Protein AF-0000000073252922 (afdb_homodimer)

Foldseek 3Di:
DPDAQALVNLVLQFQEWEAFDPVRHTFWGFADQAPDQPAFLLNVLVLCVLWWDFDDDDDQSQQKKKAWDDFDPVCLVPDFRIQTDPSRSGGDHHDDDPDQSDHGHTYIYIKGFADDDDDRNDDPVVRVVVVRIGTTHDIDTDDDPLADDLPDDLADVVFKDQPLAPPPPPPDPDDDDDDDPDDDDPVVPPVLSVVRRPPIATPVDDADSVRSSVLQVVLQVLQLVFDAAAQQPRHFQDPDVPPRTHPQKDKAFLQHRSSLLSQDDPVCPPPDPVPSPPDPVSSNVSNSVRSHNLRIYIHGNVVRVCLSSLQWAAQLPQQAIDGGGSDPVRSVRGRPHTNDGPSHDSSSRVSSNSNSSNCNTRSVNDDPPPPDPPPDDPPPPPDDDPDDDPPPPDDDPDPPDPDDDDDDDDDDDDDDDDYDDDDDDDDDDPPDPPDDDDDD/DPDAQALVNLVLQFQEWEAFDPVRHTFWGFADQAPDQPAFLLNVLVLCVLWWDFDDDDDQSQQKKKAWDDFDPVCLPPDFRIQTDPSRSGGDHHDDDPDQSDHGHTYIYIKGFADDDDDRNDDPVVRVVVVRIDTTHDIDTDDDPLADDLPDDLADVVWKDQVLAPPPPPPDPDDDDDDDPDDDDPVVPPVLSVVRRPPIDTPPDDADSVRSSVLQVVLQVLQLVFDAAAQQPRHFQDPDVPPRTHPQKDKAFLQHLSSLLSQDDPVCPPPDPPPSPVDPVSSNVSNSVRSHNLRIYIHGNVVRVCLSSLQWAAQLPQQAIDGGGSDPVRSVRGRPHTNDGPSHDSSSRVSSNSNSSNCNTRSVNDDPPPPDPPPDDPPPPPDDDPDDDPPPPDDPPPDDDDDDDDDDDDDDDDDDDDDDDDDDDDDDDDDDDDDDDDDD

Secondary structure (DSSP, 8-state):
---PPPHHHHHHT-SEEEEETTTTEEEEEE---TT--S-BHHHHHHHHHHHEE--SSS-GGGSEEEEEEE--GGGTTTS-SEE-GGGGGSBPP-PPPSBTTB---EEEEEEEE---SS-TTS-HHHHHHTTSEEEPPPPEE---TT---TTS-S--TTTEE-TTS----------------------SHHHHHTTTTT--EETT----HHHHHHHHHHHHHHHHHH-SS-TTT---B-SSSSSSB-TTEEEEESS-GGGGGG---STTTT--GGG----HHHHHHHHHHHTSGGGEEEEEHHHHHHHHTTSEEE-TTT-BEEE-S--HHHHTTTTSBP---TTS-HHHHHHHHHHHHHHHHTTTS--------------------SSS----------------------------------------------------/---PPPHHHHHHT-SEEEEETTTTEEEEEE---TT--S-BHHHHHHHHHHHEE--SSS-GGGSEEEEEEE--GGGTTTS-SEE-GGGGGSBPP-PPPSBTTB---EEEEEEEE---SS-TTS-HHHHHHTTSEEEPPPPEE---TT---TTS-S--TTTEE-TTS---------------------TTHHHHTTTTTT--EETT----HHHHHHHHHHHHHHHHHH-SS-TTT---B-SSSSSSB-TTEEEEESS-GGGGGG---STTTT--GGG----HHHHHHHHHHHTSGGGEEEEEHHHHHHHHTTSEEE-TTT-BEEE-S--HHHHTTTTSBP---TTS-HHHHHHHHHHHHHHHHTTTS--------------------SSS----------------------------------------------------

Radius of gyration: 38.62 Å; Cα contacts (8 Å, |Δi|>4): 1312; chains: 2; bounding box: 95×111×150 Å

Structure (mmCIF, N/CA/C/O backbone):
data_AF-0000000073252922-model_v1
#
loop_
_entity.id
_entity.type
_entity.pdbx_description
1 polymer 'Chromosome 4, complete genome'
#
loop_
_atom_site.group_PDB
_atom_site.id
_atom_site.type_symbol
_atom_site.label_atom_id
_atom_site.label_alt_id
_atom_site.label_comp_id
_atom_site.label_asym_id
_atom_site.label_entity_id
_atom_site.label_seq_id
_atom_site.pdbx_PDB_ins_code
_atom_site.Cartn_x
_atom_site.Cartn_y
_atom_site.Cartn_z
_atom_site.occupancy
_atom_site.B_iso_or_equiv
_atom_site.auth_seq_id
_atom_site.auth_comp_id
_atom_site.auth_asym_id
_atom_site.auth_atom_id
_atom_site.pdbx_PDB_model_num
ATOM 1 N N . MET A 1 1 ? 12.141 -5.711 7.281 1 40 1 MET A N 1
ATOM 2 C CA . MET A 1 1 ? 12.273 -6.855 6.387 1 40 1 MET A CA 1
ATOM 3 C C . MET A 1 1 ? 10.906 -7.34 5.918 1 40 1 MET A C 1
ATOM 5 O O . MET A 1 1 ? 9.984 -7.48 6.723 1 40 1 MET A O 1
ATOM 9 N N . THR A 1 2 ? 10.617 -7.035 4.785 1 51.59 2 THR A N 1
ATOM 10 C CA . THR A 1 2 ? 9.352 -7.531 4.266 1 51.59 2 THR A CA 1
ATOM 11 C C . THR A 1 2 ? 9.234 -9.039 4.469 1 51.59 2 THR A C 1
ATOM 13 O O . THR A 1 2 ? 10.188 -9.781 4.238 1 51.59 2 THR A O 1
ATOM 16 N N . THR A 1 3 ? 8.336 -9.453 5.34 1 61.41 3 THR A N 1
ATOM 17 C CA . THR A 1 3 ? 8.086 -10.859 5.652 1 61.41 3 THR A CA 1
ATOM 18 C C . THR A 1 3 ? 7.934 -11.68 4.375 1 61.41 3 THR A C 1
ATOM 20 O O . THR A 1 3 ? 7.035 -11.422 3.572 1 61.41 3 THR A O 1
ATOM 23 N N . SER A 1 4 ? 8.93 -12.461 4.062 1 81.88 4 SER A N 1
ATOM 24 C CA . SER A 1 4 ? 8.875 -13.375 2.932 1 81.88 4 SER A CA 1
ATOM 25 C C . SER A 1 4 ? 7.844 -14.477 3.164 1 81.88 4 SER A C 1
ATOM 27 O O . SER A 1 4 ? 7.668 -14.938 4.293 1 81.88 4 SER A O 1
ATOM 29 N N . VAL A 1 5 ? 6.992 -14.719 2.303 1 93.19 5 VAL A N 1
ATOM 30 C CA . VAL A 1 5 ? 5.969 -15.758 2.373 1 93.19 5 VAL A CA 1
ATOM 31 C C . VAL A 1 5 ? 6.578 -17.109 1.997 1 93.19 5 VAL A C 1
ATOM 33 O O . VAL A 1 5 ? 7.121 -17.266 0.902 1 93.19 5 VAL A O 1
ATOM 36 N N . THR A 1 6 ? 6.492 -18.094 2.895 1 93.38 6 THR A N 1
ATOM 37 C CA . THR A 1 6 ? 7.062 -19.422 2.717 1 93.38 6 THR A CA 1
ATOM 38 C C . THR A 1 6 ? 5.992 -20.406 2.273 1 93.38 6 THR A C 1
ATOM 40 O O . THR A 1 6 ? 4.797 -20.141 2.389 1 93.38 6 THR A O 1
ATOM 43 N N . PRO A 1 7 ? 6.477 -21.562 1.741 1 94.44 7 PRO A N 1
ATOM 44 C CA . PRO A 1 7 ? 5.512 -22.578 1.311 1 94.44 7 PRO A CA 1
ATOM 45 C C . PRO A 1 7 ? 4.578 -23.016 2.436 1 94.44 7 PRO A C 1
ATOM 47 O O . PRO A 1 7 ? 3.363 -23.109 2.234 1 94.44 7 PRO A O 1
ATOM 50 N N . PRO A 1 8 ? 5.055 -23.203 3.697 1 95.88 8 PRO A N 1
ATOM 51 C CA . PRO A 1 8 ? 4.125 -23.578 4.762 1 95.88 8 PRO A CA 1
ATOM 52 C C . PRO A 1 8 ? 3.057 -22.516 5.012 1 95.88 8 PRO A C 1
ATOM 54 O O . PRO A 1 8 ? 1.918 -22.844 5.352 1 95.88 8 PRO A O 1
ATOM 57 N N . MET A 1 9 ? 3.41 -21.297 4.859 1 96.56 9 MET A N 1
ATOM 58 C CA . MET A 1 9 ? 2.434 -20.219 5.02 1 96.56 9 MET A CA 1
ATOM 59 C C . MET A 1 9 ? 1.334 -20.328 3.967 1 96.56 9 MET A C 1
ATOM 61 O O . MET A 1 9 ? 0.162 -20.078 4.262 1 96.56 9 MET A O 1
ATOM 65 N N . ARG A 1 10 ? 1.769 -20.703 2.73 1 97.25 10 ARG A N 1
ATOM 66 C CA . ARG A 1 10 ? 0.797 -20.891 1.657 1 97.25 10 ARG A CA 1
ATOM 67 C C . ARG A 1 10 ? -0.13 -22.062 1.952 1 97.25 10 ARG A C 1
ATOM 69 O O . ARG A 1 10 ? -1.348 -21.953 1.795 1 97.25 10 ARG A O 1
ATOM 76 N N . VAL A 1 11 ? 0.475 -23.125 2.42 1 97.62 11 VAL A N 1
ATOM 77 C CA . VAL A 1 11 ? -0.295 -24.312 2.744 1 97.62 11 VAL A CA 1
ATOM 78 C C . VAL A 1 11 ? -1.295 -24 3.855 1 97.62 11 VAL A C 1
ATOM 80 O O . VAL A 1 11 ? -2.453 -24.422 3.793 1 97.62 11 VAL A O 1
ATOM 83 N N . HIS A 1 12 ? -0.872 -23.234 4.797 1 97 12 HIS A N 1
ATOM 84 C CA . HIS A 1 12 ? -1.729 -22.875 5.922 1 97 12 HIS A CA 1
ATOM 85 C C . HIS A 1 12 ? -2.939 -22.078 5.457 1 97 12 HIS A C 1
ATOM 87 O O . HIS A 1 12 ? -3.98 -22.078 6.117 1 97 12 HIS A O 1
ATOM 93 N N . GLY A 1 13 ? -2.836 -21.438 4.348 1 97.25 13 GLY A N 1
ATOM 94 C CA . GLY A 1 13 ? -3.904 -20.594 3.844 1 97.25 13 GLY A CA 1
ATOM 95 C C . GLY A 1 13 ? -4.945 -21.359 3.045 1 97.25 13 GLY A C 1
ATOM 96 O O . GLY A 1 13 ? -6.008 -20.828 2.729 1 97.25 13 GLY A O 1
ATOM 97 N N . TRP A 1 14 ? -4.703 -22.656 2.742 1 97.75 14 TRP A N 1
ATOM 98 C CA . TRP A 1 14 ? -5.637 -23.453 1.941 1 97.75 14 TRP A CA 1
ATOM 99 C C . TRP A 1 14 ? -6.934 -23.703 2.705 1 97.75 14 TRP A C 1
ATOM 101 O O . TRP A 1 14 ? -6.91 -23.969 3.908 1 97.75 14 TRP A O 1
ATOM 111 N N . ASN A 1 15 ? -8.031 -23.562 2.021 1 97.81 15 ASN A N 1
ATOM 112 C CA . ASN A 1 15 ? -9.297 -24.016 2.6 1 97.81 15 ASN A CA 1
ATOM 113 C C . ASN A 1 15 ? -9.891 -25.172 1.815 1 97.81 15 ASN A C 1
ATOM 115 O O . ASN A 1 15 ? -11 -25.625 2.109 1 97.81 15 ASN A O 1
ATOM 119 N N . VAL A 1 16 ? -9.148 -25.641 0.78 1 98.31 16 VAL A N 1
ATOM 120 C CA . VAL A 1 16 ? -9.43 -26.875 0.054 1 98.31 16 VAL A CA 1
ATOM 121 C C . VAL A 1 16 ? -8.172 -27.734 -0.013 1 98.31 16 VAL A C 1
ATOM 123 O O . VAL A 1 16 ? -7.129 -27.281 -0.5 1 98.31 16 VAL A O 1
ATOM 126 N N . HIS A 1 17 ? -8.258 -28.906 0.471 1 98.5 17 HIS A N 1
ATOM 127 C CA . HIS A 1 17 ? -7.148 -29.859 0.433 1 98.5 17 HIS A CA 1
ATOM 128 C C . HIS A 1 17 ? -7.406 -30.969 -0.578 1 98.5 17 HIS A C 1
ATOM 130 O O . HIS A 1 17 ? -8.547 -31.406 -0.754 1 98.5 17 HIS A O 1
ATOM 136 N N . LEU A 1 18 ? -6.402 -31.453 -1.177 1 98.62 18 LEU A N 1
ATOM 137 C CA . LEU A 1 18 ? -6.469 -32.562 -2.141 1 98.62 18 LEU A CA 1
ATOM 138 C C . LEU A 1 18 ? -5.57 -33.719 -1.713 1 98.62 18 LEU A C 1
ATOM 140 O O . LEU A 1 18 ? -4.387 -33.5 -1.429 1 98.62 18 LEU A O 1
ATOM 144 N N . VAL A 1 19 ? -6.121 -34.844 -1.678 1 98.19 19 VAL A N 1
ATOM 145 C CA . VAL A 1 19 ? -5.371 -36.031 -1.302 1 98.19 19 VAL A CA 1
ATOM 146 C C . VAL A 1 19 ? -5.48 -37.094 -2.406 1 98.19 19 VAL A C 1
ATOM 148 O O . VAL A 1 19 ? -6.352 -37 -3.275 1 98.19 19 VAL A O 1
ATOM 151 N N . ALA A 1 20 ? -4.551 -38.062 -2.41 1 96.81 20 ALA A N 1
ATOM 152 C CA . ALA A 1 20 ? -4.527 -39.094 -3.438 1 96.81 20 ALA A CA 1
ATOM 153 C C . ALA A 1 20 ? -4.027 -40.406 -2.867 1 96.81 20 ALA A C 1
ATOM 155 O O . ALA A 1 20 ? -3.338 -40.438 -1.844 1 96.81 20 ALA A O 1
ATOM 156 N N . GLY A 1 21 ? -4.418 -41.469 -3.525 1 93.94 21 GLY A N 1
ATOM 157 C CA . GLY A 1 21 ? -3.926 -42.781 -3.17 1 93.94 21 GLY A CA 1
ATOM 158 C C . GLY A 1 21 ? -4.707 -43.438 -2.039 1 93.94 21 GLY A C 1
ATOM 159 O O . GLY A 1 21 ? -5.66 -42.844 -1.523 1 93.94 21 GLY A O 1
ATOM 160 N N . ASP A 1 22 ? -4.273 -44.625 -1.698 1 90.81 22 ASP A N 1
ATOM 161 C CA . ASP A 1 22 ? -4.953 -45.406 -0.664 1 90.81 22 ASP A CA 1
ATOM 162 C C . ASP A 1 22 ? -4.648 -44.844 0.726 1 90.81 22 ASP A C 1
ATOM 164 O O . ASP A 1 22 ? -5.418 -45.062 1.665 1 90.81 22 ASP A O 1
ATOM 168 N N . ASP A 1 23 ? -3.631 -44.031 0.832 1 93.12 23 ASP A N 1
ATOM 169 C CA . ASP A 1 23 ? -3.223 -43.5 2.125 1 93.12 23 ASP A CA 1
ATOM 170 C C . ASP A 1 23 ? -3.6 -42.031 2.25 1 93.12 23 ASP A C 1
ATOM 172 O O . ASP A 1 23 ? -3.139 -41.344 3.164 1 93.12 23 ASP A O 1
ATOM 176 N N . ASP A 1 24 ? -4.344 -41.531 1.344 1 93.81 24 ASP A N 1
ATOM 177 C CA . ASP A 1 24 ? -4.773 -40.156 1.355 1 93.81 24 ASP A CA 1
ATOM 178 C C . ASP A 1 24 ? -3.572 -39.219 1.46 1 93.81 24 ASP A C 1
ATOM 180 O O . ASP A 1 24 ? -3.545 -38.312 2.318 1 93.81 24 ASP A O 1
ATOM 184 N N . PHE A 1 25 ? -2.664 -39.406 0.582 1 96.44 25 PHE A N 1
ATOM 185 C CA . PHE A 1 25 ? -1.467 -38.562 0.5 1 96.44 25 PHE A CA 1
ATOM 186 C C . PHE A 1 25 ? -1.831 -37.125 0.18 1 96.44 25 PHE A C 1
ATOM 188 O O . PHE A 1 25 ? -2.344 -36.844 -0.903 1 96.44 25 PHE A O 1
ATOM 195 N N . HIS A 1 26 ? -1.639 -36.219 1.181 1 97.69 26 HIS A N 1
ATOM 196 C CA . HIS A 1 26 ? -1.925 -34.812 0.992 1 97.69 26 HIS A CA 1
ATOM 197 C C . HIS A 1 26 ? -0.862 -34.156 0.124 1 97.69 26 HIS A C 1
ATOM 199 O O . HIS A 1 26 ? 0.241 -33.875 0.596 1 97.69 26 HIS A O 1
ATOM 205 N N . PHE A 1 27 ? -1.241 -33.781 -1.146 1 97.06 27 PHE A N 1
ATOM 206 C CA . PHE A 1 27 ? -0.185 -33.375 -2.061 1 97.06 27 PHE A CA 1
ATOM 207 C C . PHE A 1 27 ? -0.427 -31.953 -2.559 1 97.06 27 PHE A C 1
ATOM 209 O O . PHE A 1 27 ? 0.489 -31.312 -3.062 1 97.06 27 PHE A O 1
ATOM 216 N N . ALA A 1 28 ? -1.673 -31.469 -2.422 1 98.25 28 ALA A N 1
ATOM 217 C CA . ALA A 1 28 ? -2.008 -30.172 -3.008 1 98.25 28 ALA A CA 1
ATOM 218 C C . ALA A 1 28 ? -3.189 -29.531 -2.285 1 98.25 28 ALA A C 1
ATOM 220 O O . ALA A 1 28 ? -3.836 -30.172 -1.452 1 98.25 28 ALA A O 1
ATOM 221 N N . GLY A 1 29 ? -3.445 -28.297 -2.662 1 98.44 29 GLY A N 1
ATOM 222 C CA . GLY A 1 29 ? -4.574 -27.531 -2.158 1 98.44 29 GLY A CA 1
ATOM 223 C C . GLY A 1 29 ? -4.68 -26.141 -2.777 1 98.44 29 GLY A C 1
ATOM 224 O O . GLY A 1 29 ? -3.906 -25.797 -3.672 1 98.44 29 GLY A O 1
ATOM 225 N N . LEU A 1 30 ? -5.73 -25.469 -2.336 1 98.5 30 LEU A N 1
ATOM 226 C CA . LEU A 1 30 ? -5.902 -24.094 -2.822 1 98.5 30 LEU A CA 1
ATOM 227 C C . LEU A 1 30 ? -6.801 -23.297 -1.885 1 98.5 30 LEU A C 1
ATOM 229 O O . LEU A 1 30 ? -7.398 -23.859 -0.96 1 98.5 30 LEU A O 1
ATOM 233 N N . TYR A 1 31 ? -6.727 -22.031 -2.094 1 98.25 31 TYR A N 1
ATOM 234 C CA . TYR A 1 31 ? -7.605 -21.109 -1.385 1 98.25 31 TYR A CA 1
ATOM 235 C C . TYR A 1 31 ? -8.641 -20.516 -2.326 1 98.25 31 TYR A C 1
ATOM 237 O O . TYR A 1 31 ? -8.305 -20.016 -3.398 1 98.25 31 TYR A O 1
ATOM 245 N N . GLN A 1 32 ? -9.812 -20.656 -1.919 1 97.19 32 GLN A N 1
ATOM 246 C CA . GLN A 1 32 ? -10.906 -19.938 -2.584 1 97.19 32 GLN A CA 1
ATOM 247 C C . GLN A 1 32 ? -11.617 -19 -1.619 1 97.19 32 GLN A C 1
ATOM 249 O O . GLN A 1 32 ? -12.039 -19.406 -0.536 1 97.19 32 GLN A O 1
ATOM 254 N N . VAL A 1 33 ? -11.703 -17.75 -2.035 1 97.44 33 VAL A N 1
ATOM 255 C CA . VAL A 1 33 ? -12.359 -16.734 -1.209 1 97.44 33 VAL A CA 1
ATOM 256 C C . VAL A 1 33 ? -13.805 -17.156 -0.938 1 97.44 33 VAL A C 1
ATOM 258 O O . VAL A 1 33 ? -14.516 -17.578 -1.853 1 97.44 33 VAL A O 1
ATOM 261 N N . PRO A 1 34 ? -14.289 -17.047 0.281 1 96.38 34 PRO A N 1
ATOM 262 C CA . PRO A 1 34 ? -15.656 -17.453 0.616 1 96.38 34 PRO A CA 1
ATOM 263 C C . PRO A 1 34 ? -16.703 -16.734 -0.24 1 96.38 34 PRO A C 1
ATOM 265 O O . PRO A 1 34 ? -16.641 -15.516 -0.408 1 96.38 34 PRO A O 1
ATOM 268 N N . GLY A 1 35 ? -17.578 -17.531 -0.754 1 93.69 35 GLY A N 1
ATOM 269 C CA . GLY A 1 35 ? -18.672 -17 -1.546 1 93.69 35 GLY A CA 1
ATOM 270 C C . GLY A 1 35 ? -18.312 -16.766 -2.998 1 93.69 35 GLY A C 1
ATOM 271 O O . GLY A 1 35 ? -19.156 -16.391 -3.811 1 93.69 35 GLY A O 1
ATOM 272 N N . SER A 1 36 ? -17.062 -17.016 -3.359 1 96.31 36 SER A N 1
ATOM 273 C CA . SER A 1 36 ? -16.609 -16.797 -4.73 1 96.31 36 SER A CA 1
ATOM 274 C C . SER A 1 36 ? -16.906 -18 -5.613 1 96.31 36 SER A C 1
ATOM 276 O O . SER A 1 36 ? -16.891 -19.141 -5.141 1 96.31 36 SER A O 1
ATOM 278 N N . ASN A 1 37 ? -17.109 -17.734 -6.879 1 96.31 37 ASN A N 1
ATOM 279 C CA . ASN A 1 37 ? -17.281 -18.797 -7.871 1 96.31 37 ASN A CA 1
ATOM 280 C C . ASN A 1 37 ? -16.203 -18.734 -8.945 1 96.31 37 ASN A C 1
ATOM 282 O O . ASN A 1 37 ? -16.406 -19.234 -10.055 1 96.31 37 ASN A O 1
ATOM 286 N N . LEU A 1 38 ? -15.164 -18.172 -8.586 1 97.06 38 LEU A N 1
ATOM 287 C CA . LEU A 1 38 ? -14.133 -17.922 -9.586 1 97.06 38 LEU A CA 1
ATOM 288 C C . LEU A 1 38 ? -13.461 -19.219 -10.023 1 97.06 38 LEU A C 1
ATOM 290 O O . LEU A 1 38 ? -13.219 -19.422 -11.219 1 97.06 38 LEU A O 1
ATOM 294 N N . ILE A 1 39 ? -13.148 -20.094 -9.109 1 98 39 ILE A N 1
ATOM 295 C CA . ILE A 1 39 ? -12.414 -21.328 -9.398 1 98 39 ILE A CA 1
ATOM 296 C C . ILE A 1 39 ? -13.375 -22.516 -9.391 1 98 39 ILE A C 1
ATOM 298 O O . ILE A 1 39 ? -14.039 -22.781 -8.383 1 98 39 ILE A O 1
ATOM 302 N N . THR A 1 40 ? -13.422 -23.219 -10.461 1 98.25 40 THR A N 1
ATOM 303 C CA . THR A 1 40 ? -14.219 -24.438 -10.578 1 98.25 40 THR A CA 1
ATOM 304 C C . THR A 1 40 ? -13.344 -25.672 -10.422 1 98.25 40 THR A C 1
ATOM 306 O O . THR A 1 40 ? -12.117 -25.578 -10.422 1 98.25 40 THR A O 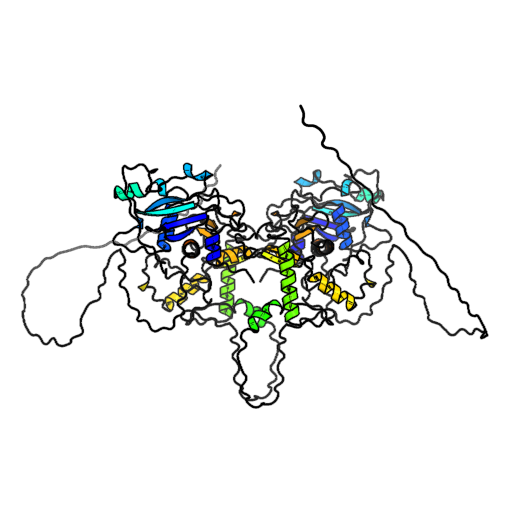1
ATOM 309 N N . PHE A 1 41 ? -14 -26.812 -10.297 1 98.56 41 PHE A N 1
ATOM 310 C CA . PHE A 1 41 ? -13.25 -28.062 -10.211 1 98.56 41 PHE A CA 1
ATOM 311 C C . PHE A 1 41 ? -12.492 -28.328 -11.508 1 98.56 41 PHE A C 1
ATOM 313 O O . PHE A 1 41 ? -11.398 -28.891 -11.492 1 98.56 41 PHE A O 1
ATOM 320 N N . ARG A 1 42 ? -13.039 -27.891 -12.57 1 98 42 ARG A N 1
ATOM 321 C CA . ARG A 1 42 ? -12.328 -27.984 -13.844 1 98 42 ARG A CA 1
ATOM 322 C C . ARG A 1 42 ? -11.047 -27.172 -13.82 1 98 42 ARG A C 1
ATOM 324 O O . ARG A 1 42 ? -10.008 -27.625 -14.297 1 98 42 ARG A O 1
ATOM 331 N N . ASP A 1 43 ? -11.164 -25.969 -13.281 1 97.81 43 ASP A N 1
ATOM 332 C CA . ASP A 1 43 ? -9.977 -25.125 -13.133 1 97.81 43 ASP A CA 1
ATOM 333 C C . ASP A 1 43 ? -8.93 -25.812 -12.258 1 97.81 43 ASP A C 1
ATOM 335 O O . ASP A 1 43 ? -7.727 -25.703 -12.516 1 97.81 43 ASP A O 1
ATOM 339 N N . VAL A 1 44 ? -9.375 -26.453 -11.258 1 98.56 44 VAL A N 1
ATOM 340 C CA . VAL A 1 44 ? -8.477 -27.156 -10.352 1 98.56 44 VAL A CA 1
ATOM 341 C C . VAL A 1 44 ? -7.715 -28.234 -11.109 1 98.56 44 VAL A C 1
ATOM 343 O O . VAL A 1 44 ? -6.504 -28.406 -10.93 1 98.56 44 VAL A O 1
ATOM 346 N N . ILE A 1 45 ? -8.391 -28.969 -11.93 1 98.25 45 ILE A N 1
ATOM 347 C CA . ILE A 1 45 ? -7.758 -30.016 -12.719 1 98.25 45 ILE A CA 1
ATOM 348 C C . ILE A 1 45 ? -6.688 -29.406 -13.617 1 98.25 45 ILE A C 1
ATOM 350 O O . ILE A 1 45 ? -5.57 -29.922 -13.703 1 98.25 45 ILE A O 1
ATOM 354 N N . ASP A 1 46 ? -7.055 -28.359 -14.242 1 97.06 46 ASP A N 1
ATOM 355 C CA . ASP A 1 46 ? -6.098 -27.672 -15.109 1 97.06 46 ASP A CA 1
ATOM 356 C C . ASP A 1 46 ? -4.879 -27.203 -14.32 1 97.06 46 ASP A C 1
ATOM 358 O O . ASP A 1 46 ? -3.746 -27.312 -14.805 1 97.06 46 ASP A O 1
ATOM 362 N N . GLU A 1 47 ? -5.109 -26.719 -13.164 1 97.62 47 GLU A N 1
ATOM 363 C CA . GLU A 1 47 ? -4.016 -26.266 -12.312 1 97.62 47 GLU A CA 1
ATOM 364 C C . GLU A 1 47 ? -3.156 -27.438 -11.844 1 97.62 47 GLU A C 1
ATOM 366 O O . GLU A 1 47 ? -1.93 -27.328 -11.789 1 97.62 47 GLU A O 1
ATOM 371 N N . MET A 1 48 ? -3.773 -28.484 -11.484 1 97.94 48 MET A N 1
ATOM 372 C CA . MET A 1 48 ? -3.035 -29.688 -11.094 1 97.94 48 MET A CA 1
ATOM 373 C C . MET A 1 48 ? -2.154 -30.188 -12.234 1 97.94 48 MET A C 1
ATOM 375 O O . MET A 1 48 ? -1.022 -30.625 -12.008 1 97.94 48 MET A O 1
ATOM 379 N N . ARG A 1 49 ? -2.703 -30.125 -13.43 1 96.19 49 ARG A N 1
ATOM 380 C CA . ARG A 1 49 ? -1.947 -30.547 -14.609 1 96.19 49 ARG A CA 1
ATOM 381 C C . ARG A 1 49 ? -0.663 -29.75 -14.75 1 96.19 49 ARG A C 1
ATOM 383 O O . ARG A 1 49 ? 0.353 -30.266 -15.219 1 96.19 49 ARG A O 1
ATOM 390 N N . LEU A 1 50 ? -0.741 -28.531 -14.344 1 95.31 50 LEU A N 1
ATOM 391 C CA . LEU A 1 50 ? 0.414 -27.641 -14.383 1 95.31 50 LEU A CA 1
ATOM 392 C C . LEU A 1 50 ? 1.428 -28.016 -13.312 1 95.31 50 LEU A C 1
ATOM 394 O O . LEU A 1 50 ? 2.633 -27.828 -13.492 1 95.31 50 LEU A O 1
ATOM 398 N N . CYS A 1 51 ? 1.029 -28.594 -12.258 1 96.88 51 CYS A N 1
ATOM 399 C CA . CYS A 1 51 ? 1.839 -28.703 -11.047 1 96.88 51 CYS A CA 1
ATOM 400 C C . CYS A 1 51 ? 2.393 -30.109 -10.891 1 96.88 51 CYS A C 1
ATOM 402 O O . CYS A 1 51 ? 3.438 -30.312 -10.266 1 96.88 51 CYS A O 1
ATOM 404 N N . PHE A 1 52 ? 1.711 -31.125 -11.469 1 96.62 52 PHE A N 1
ATOM 405 C CA . PHE A 1 52 ? 2.035 -32.469 -11.039 1 96.62 52 PHE A CA 1
ATOM 406 C C . PHE A 1 52 ? 2.098 -33.438 -12.227 1 96.62 52 PHE A C 1
ATOM 408 O O . PHE A 1 52 ? 1.428 -33.219 -13.234 1 96.62 52 PHE A O 1
ATOM 415 N N . ASP A 1 53 ? 2.949 -34.438 -12.016 1 95 53 ASP A N 1
ATOM 416 C CA . ASP A 1 53 ? 2.953 -35.625 -12.867 1 95 53 ASP A CA 1
ATOM 417 C C . ASP A 1 53 ? 2.33 -36.812 -12.148 1 95 53 ASP A C 1
ATOM 419 O O . ASP A 1 53 ? 2.609 -37.031 -10.977 1 95 53 ASP A O 1
ATOM 423 N N . ILE A 1 54 ? 1.437 -37.406 -12.828 1 95.19 54 ILE A N 1
ATOM 424 C CA . ILE A 1 54 ? 0.806 -38.594 -12.297 1 95.19 54 ILE A CA 1
ATOM 425 C C . ILE A 1 54 ? 1.206 -39.812 -13.141 1 95.19 54 ILE A C 1
ATOM 427 O O . ILE A 1 54 ? 0.783 -39.938 -14.297 1 95.19 54 ILE A O 1
ATOM 431 N N . PRO A 1 55 ? 2.031 -40.625 -12.594 1 91.12 55 PRO A N 1
ATOM 432 C CA . PRO A 1 55 ? 2.482 -41.781 -13.367 1 91.12 55 PRO A CA 1
ATOM 433 C C . PRO A 1 55 ? 1.336 -42.688 -13.773 1 91.12 55 PRO A C 1
ATOM 435 O O . PRO A 1 55 ? 0.358 -42.844 -13.031 1 91.12 55 PRO A O 1
ATOM 438 N N . GLY A 1 56 ? 1.4 -43.281 -14.984 1 84.38 56 GLY A N 1
ATOM 439 C CA . GLY A 1 56 ? 0.396 -44.219 -15.438 1 84.38 56 GLY A CA 1
ATOM 440 C C . GLY A 1 56 ? 0.332 -44.344 -16.953 1 84.38 56 GLY A C 1
ATOM 441 O O . GLY A 1 56 ? 0.987 -43.594 -17.672 1 84.38 56 GLY A O 1
ATOM 442 N N . GLU A 1 57 ? -0.45 -45.312 -17.344 1 73.88 57 GLU A N 1
ATOM 443 C CA . GLU A 1 57 ? -0.531 -45.625 -18.766 1 73.88 57 GLU A CA 1
ATOM 444 C C . GLU A 1 57 ? -1.553 -44.75 -19.484 1 73.88 57 GLU A C 1
ATOM 446 O O . GLU A 1 57 ? -1.401 -44.438 -20.672 1 73.88 57 GLU A O 1
ATOM 451 N N . GLU A 1 58 ? -2.51 -44.344 -18.75 1 81.5 58 GLU A N 1
ATOM 452 C CA . GLU A 1 58 ? -3.57 -43.531 -19.328 1 81.5 58 GLU A CA 1
ATOM 453 C C . GLU A 1 58 ? -3.469 -42.094 -18.875 1 81.5 58 GLU A C 1
ATOM 455 O O . GLU A 1 58 ? -2.844 -41.812 -17.844 1 81.5 58 GLU A O 1
ATOM 460 N N . ASP A 1 59 ? -4.051 -41.25 -19.719 1 89.75 59 ASP A N 1
ATOM 461 C CA . ASP A 1 59 ? -4.148 -39.844 -19.344 1 89.75 59 ASP A CA 1
ATOM 462 C C . ASP A 1 59 ? -5.168 -39.656 -18.219 1 89.75 59 ASP A C 1
ATOM 464 O O . ASP A 1 59 ? -6.375 -39.719 -18.453 1 89.75 59 ASP A O 1
ATOM 468 N N . PRO A 1 60 ? -4.727 -39.406 -17.094 1 92.56 60 PRO A N 1
ATOM 469 C CA . PRO A 1 60 ? -5.633 -39.344 -15.945 1 92.56 60 PRO A CA 1
ATOM 470 C C . PRO A 1 60 ? -6.508 -38.094 -15.961 1 92.56 60 PRO A C 1
ATOM 472 O O . PRO A 1 60 ? -7.535 -38.031 -15.281 1 92.56 60 PRO A O 1
ATOM 475 N N . TRP A 1 61 ? -6.227 -37.125 -16.719 1 94.12 61 TRP A N 1
ATOM 476 C CA . TRP A 1 61 ? -6.809 -35.781 -16.562 1 94.12 61 TRP A CA 1
ATOM 477 C C . TRP A 1 61 ? -8.211 -35.75 -17.172 1 94.12 61 TRP A C 1
ATOM 479 O O . TRP A 1 61 ? -9.008 -34.875 -16.844 1 94.12 61 TRP A O 1
ATOM 489 N N . GLU A 1 62 ? -8.539 -36.625 -18 1 91.94 62 GLU A N 1
ATOM 490 C CA . GLU A 1 62 ? -9.828 -36.594 -18.688 1 91.94 62 GLU A CA 1
ATOM 491 C C . GLU A 1 62 ? -10.922 -37.188 -17.812 1 91.94 62 GLU A C 1
ATOM 493 O O . GLU A 1 62 ? -12.086 -36.812 -17.906 1 91.94 62 GLU A O 1
ATOM 498 N N . THR A 1 63 ? -10.555 -38.125 -17 1 94.69 63 THR A N 1
ATOM 499 C CA . THR A 1 63 ? -11.562 -38.844 -16.219 1 94.69 63 THR A CA 1
ATOM 500 C C . THR A 1 63 ? -11.414 -38.531 -14.734 1 94.69 63 THR A C 1
ATOM 502 O O . THR A 1 63 ? -11.945 -39.25 -13.883 1 94.69 63 THR A O 1
ATOM 505 N N . MET A 1 64 ? -10.727 -37.531 -14.43 1 97.19 64 MET A N 1
ATOM 506 C CA . MET A 1 64 ? -10.469 -37.156 -13.047 1 97.19 64 MET A CA 1
ATOM 507 C C . MET A 1 64 ? -11.742 -36.656 -12.367 1 97.19 64 MET A C 1
ATOM 509 O O . MET A 1 64 ? -12.57 -36 -13 1 97.19 64 MET A O 1
ATOM 513 N N . ALA A 1 65 ? -11.867 -37.031 -11.141 1 97.81 65 ALA A N 1
ATOM 514 C CA . ALA A 1 65 ? -13.016 -36.688 -10.312 1 97.81 65 ALA A CA 1
ATOM 515 C C . ALA A 1 65 ? -12.594 -36.406 -8.875 1 97.81 65 ALA A C 1
ATOM 517 O O . ALA A 1 65 ? -11.43 -36.625 -8.508 1 97.81 65 ALA A O 1
ATOM 518 N N . PHE A 1 66 ? -13.523 -35.875 -8.094 1 98.25 66 PHE A N 1
ATOM 519 C CA . PHE A 1 66 ? -13.242 -35.531 -6.711 1 98.25 66 PHE A CA 1
ATOM 520 C C . PHE A 1 66 ? -14.258 -36.156 -5.766 1 98.25 66 PHE A C 1
ATOM 522 O O . PHE A 1 66 ? -15.469 -35.938 -5.906 1 98.25 66 PHE A O 1
ATOM 529 N N . MET A 1 67 ? -13.766 -36.906 -4.836 1 96.81 67 MET A N 1
ATOM 530 C CA . MET A 1 67 ? -14.609 -37.5 -3.791 1 96.81 67 MET A CA 1
ATOM 531 C C . MET A 1 67 ? -14.438 -36.75 -2.475 1 96.81 67 MET A C 1
ATOM 533 O O . MET A 1 67 ? -13.312 -36.562 -2.008 1 96.81 67 MET A O 1
ATOM 537 N N . LEU A 1 68 ? -15.516 -36.312 -1.903 1 95.88 68 LEU A N 1
ATOM 538 C CA . LEU A 1 68 ? -15.461 -35.625 -0.617 1 95.88 68 LEU A CA 1
ATOM 539 C C . LEU A 1 68 ? -15.062 -36.594 0.496 1 95.88 68 LEU A C 1
ATOM 541 O O . LEU A 1 68 ? -15.719 -37.625 0.704 1 95.88 68 LEU A O 1
ATOM 545 N N . VAL A 1 69 ? -14.039 -36.312 1.186 1 93.94 69 VAL A N 1
ATOM 546 C CA . VAL A 1 69 ? -13.586 -37.219 2.217 1 93.94 69 VAL A CA 1
ATOM 547 C C . VAL A 1 69 ? -13.742 -36.594 3.594 1 93.94 69 VAL A C 1
ATOM 549 O O . VAL A 1 69 ? -13.953 -37.281 4.59 1 93.94 69 VAL A O 1
ATOM 552 N N . ASP A 1 70 ? -13.578 -35.25 3.654 1 94.81 70 ASP A N 1
ATOM 553 C CA . ASP A 1 70 ? -13.711 -34.562 4.934 1 94.81 70 ASP A CA 1
ATOM 554 C C . ASP A 1 70 ? -14.273 -33.156 4.75 1 94.81 70 ASP A C 1
ATOM 556 O O . ASP A 1 70 ? -13.969 -32.469 3.762 1 94.81 70 ASP A O 1
ATOM 560 N N . SER A 1 71 ? -15.133 -32.75 5.668 1 94.81 71 SER A N 1
ATOM 561 C CA . SER A 1 71 ? -15.727 -31.406 5.691 1 94.81 71 SER A CA 1
ATOM 562 C C . SER A 1 71 ? -16.219 -31.047 7.094 1 94.81 71 SER A C 1
ATOM 564 O O . SER A 1 71 ? -16.391 -31.922 7.938 1 94.81 71 SER A O 1
ATOM 566 N N . PRO A 1 72 ? -16.297 -29.734 7.309 1 94.12 72 PRO A N 1
ATOM 567 C CA . PRO A 1 72 ? -16.938 -29.359 8.562 1 94.12 72 PRO A CA 1
ATOM 568 C C . PRO A 1 72 ? -18.359 -29.906 8.68 1 94.12 72 PRO A C 1
ATOM 570 O O . PRO A 1 72 ? -19.047 -30.078 7.664 1 94.12 72 PRO A O 1
ATOM 573 N N . ASP A 1 73 ? -18.875 -30.094 9.852 1 91.19 73 ASP A N 1
ATOM 574 C CA . ASP A 1 73 ? -20.125 -30.781 10.141 1 91.19 73 ASP A CA 1
ATOM 575 C C . ASP A 1 73 ? -21.297 -30.062 9.492 1 91.19 73 ASP A C 1
ATOM 577 O O . ASP A 1 73 ? -22.219 -30.719 8.977 1 91.19 73 ASP A O 1
ATOM 581 N N . ASP A 1 74 ? -21.25 -28.828 9.516 1 90.81 74 ASP A N 1
ATOM 582 C CA . ASP A 1 74 ? -22.375 -28.062 9.008 1 90.81 74 ASP A CA 1
ATOM 583 C C . ASP A 1 74 ? -22.438 -28.109 7.484 1 90.81 74 ASP A C 1
ATOM 585 O O . ASP A 1 74 ? -23.438 -27.734 6.887 1 90.81 74 ASP A O 1
ATOM 589 N N . MET A 1 75 ? -21.375 -28.734 6.922 1 89.88 75 MET A N 1
ATOM 590 C CA . MET A 1 75 ? -21.312 -28.75 5.465 1 89.88 75 MET A CA 1
ATOM 591 C C . MET A 1 75 ? -21.516 -30.156 4.914 1 89.88 75 MET A C 1
ATOM 593 O O . MET A 1 75 ? -21.656 -30.344 3.707 1 89.88 75 MET A O 1
ATOM 597 N N . LYS A 1 76 ? -21.5 -31.172 5.586 1 83.88 76 LYS A N 1
ATOM 598 C CA . LYS A 1 76 ? -21.516 -32.594 5.176 1 83.88 76 LYS A CA 1
ATOM 599 C C . LYS A 1 76 ? -22.703 -32.875 4.254 1 83.88 76 LYS A C 1
ATOM 601 O O . LYS A 1 76 ? -22.578 -33.625 3.283 1 83.88 76 LYS A O 1
ATOM 606 N N . ARG A 1 77 ? -23.812 -32.219 4.375 1 83.19 77 ARG A N 1
ATOM 607 C CA . ARG A 1 77 ? -24.969 -32.531 3.543 1 83.19 77 ARG A CA 1
ATOM 608 C C . ARG A 1 77 ? -25.172 -31.469 2.469 1 83.19 77 ARG A C 1
ATOM 610 O O . ARG A 1 77 ? -26.031 -31.609 1.594 1 83.19 77 ARG A O 1
ATOM 617 N N . LYS A 1 78 ? -24.312 -30.562 2.473 1 91.25 78 LYS A N 1
ATOM 618 C CA . LYS A 1 78 ? -24.516 -29.453 1.544 1 91.25 78 LYS A CA 1
ATOM 619 C C . LYS A 1 78 ? -23.578 -29.547 0.346 1 91.25 78 LYS A C 1
ATOM 621 O O . LYS A 1 78 ? -23.828 -28.938 -0.696 1 91.25 78 LYS A O 1
ATOM 626 N N . LEU A 1 79 ? -22.547 -30.359 0.478 1 94.31 79 LEU A N 1
ATOM 627 C CA . LEU A 1 79 ? -21.562 -30.516 -0.588 1 94.31 79 LEU A CA 1
ATOM 628 C C . LEU A 1 79 ? -21.719 -31.844 -1.304 1 94.31 79 LEU A C 1
ATOM 630 O O . LEU A 1 79 ? -22.031 -32.844 -0.672 1 94.31 79 LEU A O 1
ATOM 634 N N . PRO A 1 80 ? -21.547 -31.812 -2.572 1 93.12 80 PRO A N 1
ATOM 635 C CA . PRO A 1 80 ? -21.609 -33.094 -3.289 1 93.12 80 PRO A CA 1
ATOM 636 C C . PRO A 1 80 ? -20.516 -34.062 -2.861 1 93.12 80 PRO A C 1
ATOM 638 O O . PRO A 1 80 ? -19.375 -33.688 -2.682 1 93.12 80 PRO A O 1
ATOM 641 N N . SER A 1 81 ? -20.891 -35.344 -2.727 1 94.25 81 SER A N 1
ATOM 642 C CA . SER A 1 81 ? -19.953 -36.375 -2.305 1 94.25 81 SER A CA 1
ATOM 643 C C . SER A 1 81 ? -18.984 -36.719 -3.422 1 94.25 81 SER A C 1
ATOM 645 O O . SER A 1 81 ? -17.812 -37 -3.162 1 94.25 81 SER A O 1
ATOM 647 N N . LEU A 1 82 ? -19.531 -36.688 -4.566 1 96 82 LEU A N 1
ATOM 648 C CA . LEU A 1 82 ? -18.719 -36.969 -5.75 1 96 82 LEU A CA 1
ATOM 649 C C . LEU A 1 82 ? -18.922 -35.875 -6.805 1 96 82 LEU A C 1
ATOM 651 O O . LEU A 1 82 ? -20.047 -35.531 -7.152 1 96 82 LEU A O 1
ATOM 655 N N . VAL A 1 83 ? -17.812 -35.312 -7.227 1 97.38 83 VAL A N 1
ATOM 656 C CA . VAL A 1 83 ? -17.828 -34.312 -8.297 1 97.38 83 VAL A CA 1
ATOM 657 C C . VAL A 1 83 ? -17.156 -34.906 -9.539 1 97.38 83 VAL A C 1
ATOM 659 O O . VAL A 1 83 ? -15.93 -35.031 -9.57 1 97.38 83 VAL A O 1
ATOM 662 N N . ALA A 1 84 ? -17.938 -35.156 -10.617 1 96 84 ALA A N 1
ATOM 663 C CA . ALA A 1 84 ? -17.422 -35.781 -11.844 1 96 84 ALA A CA 1
ATOM 664 C C . ALA A 1 84 ? -18.172 -35.25 -13.062 1 96 84 ALA A C 1
ATOM 666 O O . ALA A 1 84 ? -19.266 -34.688 -12.938 1 96 84 ALA A O 1
ATOM 667 N N . ASP A 1 85 ? -17.562 -35.219 -14.148 1 93.69 85 ASP A N 1
ATOM 668 C CA . ASP A 1 85 ? -18.141 -34.906 -15.445 1 93.69 85 ASP A CA 1
ATOM 669 C C . ASP A 1 85 ? -18.734 -33.5 -15.461 1 93.69 85 ASP A C 1
ATOM 671 O O . ASP A 1 85 ? -18.031 -32.531 -15.211 1 93.69 85 ASP A O 1
ATOM 675 N N . GLU A 1 86 ? -20.047 -33.375 -15.555 1 94.25 86 GLU A N 1
ATOM 676 C CA . GLU A 1 86 ? -20.672 -32.062 -15.688 1 94.25 86 GLU A CA 1
ATOM 677 C C . GLU A 1 86 ? -20.547 -31.266 -14.391 1 94.25 86 GLU A C 1
ATOM 679 O O . GLU A 1 86 ? -20.5 -30.031 -14.43 1 94.25 86 GLU A O 1
ATOM 684 N N . ASP A 1 87 ? -20.391 -31.984 -13.32 1 96.06 87 ASP A N 1
ATOM 685 C CA . ASP A 1 87 ? -20.297 -31.312 -12.023 1 96.06 87 ASP A CA 1
ATOM 686 C C . ASP A 1 87 ? -18.953 -30.609 -11.852 1 96.06 87 ASP A C 1
ATOM 688 O O . ASP A 1 87 ? -18.781 -29.797 -10.945 1 96.06 87 ASP A O 1
ATOM 692 N N . LEU A 1 88 ? -18.031 -30.891 -12.742 1 97.69 88 LEU A N 1
ATOM 693 C CA . LEU A 1 88 ? -16.719 -30.25 -12.68 1 97.69 88 LEU A CA 1
ATOM 694 C C . LEU A 1 88 ? -16.828 -28.75 -12.945 1 97.69 88 LEU A C 1
ATOM 696 O O . LEU A 1 88 ? -15.906 -28 -12.648 1 97.69 88 LEU A O 1
ATOM 700 N N . ALA A 1 89 ? -17.922 -28.328 -13.461 1 97.62 89 ALA A N 1
ATOM 701 C CA . ALA A 1 89 ? -18.156 -26.922 -13.719 1 97.62 89 ALA A CA 1
ATOM 702 C C . ALA A 1 89 ? -18.578 -26.188 -12.445 1 97.62 89 ALA A C 1
ATOM 704 O O . ALA A 1 89 ? -18.578 -24.953 -12.414 1 97.62 89 ALA A O 1
ATOM 705 N N . LEU A 1 90 ? -18.844 -26.906 -11.414 1 97.25 90 LEU A N 1
ATOM 706 C CA . LEU A 1 90 ? -19.219 -26.297 -10.141 1 97.25 90 LEU A CA 1
ATOM 707 C C . LEU A 1 90 ? -18.016 -25.609 -9.492 1 97.25 90 LEU A C 1
ATOM 709 O O . LEU A 1 90 ? -16.891 -26.062 -9.648 1 97.25 90 LEU A O 1
ATOM 713 N N . PRO A 1 91 ? -18.328 -24.484 -8.789 1 97.44 91 PRO A N 1
ATOM 714 C CA . PRO A 1 91 ? -17.25 -23.844 -8.039 1 97.44 91 PRO A CA 1
ATOM 715 C C . PRO A 1 91 ? -16.75 -24.688 -6.863 1 97.44 91 PRO A C 1
ATOM 717 O O . PRO A 1 91 ? -17.562 -25.359 -6.215 1 97.44 91 PRO A O 1
ATOM 720 N N . VAL A 1 92 ? -15.492 -24.688 -6.68 1 97.5 92 VAL A N 1
ATOM 721 C CA . VAL A 1 92 ? -14.961 -25.328 -5.477 1 97.5 92 VAL A CA 1
ATOM 722 C C . VAL A 1 92 ? -15.453 -24.578 -4.238 1 97.5 92 VAL A C 1
ATOM 724 O O . VAL A 1 92 ? -15.594 -23.359 -4.258 1 97.5 92 VAL A O 1
ATOM 727 N N . PRO A 1 93 ? -15.664 -25.281 -3.182 1 95.94 93 PRO A N 1
ATOM 728 C CA . PRO A 1 93 ? -16.203 -24.609 -1.994 1 95.94 93 PRO A CA 1
ATOM 729 C C . PRO A 1 93 ? -15.133 -23.812 -1.247 1 95.94 93 PRO A C 1
ATOM 731 O O . PRO A 1 93 ? -14.047 -24.328 -0.978 1 95.94 93 PRO A O 1
ATOM 734 N N . GLY A 1 94 ? -15.367 -22.562 -1.026 1 94.75 94 GLY A N 1
ATOM 735 C CA . GLY A 1 94 ? -14.578 -21.703 -0.15 1 94.75 94 GLY A CA 1
ATOM 736 C C . GLY A 1 94 ? -15.305 -21.344 1.132 1 94.75 94 GLY A C 1
ATOM 737 O O . GLY A 1 94 ? -16.156 -20.453 1.134 1 94.75 94 GLY A O 1
ATOM 738 N N . LEU A 1 95 ? -14.898 -21.984 2.201 1 95.38 95 LEU A N 1
ATOM 739 C CA . LEU A 1 95 ? -15.602 -21.781 3.465 1 95.38 95 LEU A CA 1
ATOM 740 C C . LEU A 1 95 ? -14.953 -20.656 4.262 1 95.38 95 LEU A C 1
ATOM 742 O O . LEU A 1 95 ? -13.727 -20.531 4.285 1 95.38 95 LEU A O 1
ATOM 746 N N . LYS A 1 96 ? -15.836 -19.906 4.93 1 94.06 96 LYS A N 1
ATOM 747 C CA . LYS A 1 96 ? -15.367 -18.797 5.746 1 94.06 96 LYS A CA 1
ATOM 748 C C . LYS A 1 96 ? -14.922 -19.266 7.125 1 94.06 96 LYS A C 1
ATOM 750 O O . LYS A 1 96 ? -15.664 -19.984 7.812 1 94.06 96 LYS A O 1
ATOM 755 N N . GLY A 1 97 ? -13.742 -18.938 7.48 1 91.19 97 GLY A N 1
ATOM 756 C CA . GLY A 1 97 ? -13.258 -19.234 8.82 1 91.19 97 GLY A CA 1
ATOM 757 C C . GLY A 1 97 ? -13.703 -18.219 9.852 1 91.19 97 GLY A C 1
ATOM 758 O O . GLY A 1 97 ? -14.297 -17.203 9.508 1 91.19 97 GLY A O 1
ATOM 759 N N . SER A 1 98 ? -13.453 -18.578 11.148 1 88.69 98 SER A N 1
ATOM 760 C CA . SER A 1 98 ? -13.781 -17.672 12.242 1 88.69 98 SER A CA 1
ATOM 761 C C . SER A 1 98 ? -12.812 -16.5 12.305 1 88.69 98 SER A C 1
ATOM 763 O O . SER A 1 98 ? -13.164 -15.422 12.789 1 88.69 98 SER A O 1
ATOM 765 N N . SER A 1 99 ? -11.625 -16.766 11.852 1 88.06 99 SER A N 1
ATOM 766 C CA . SER A 1 99 ? -10.586 -15.766 11.711 1 88.06 99 SER A CA 1
ATOM 767 C C . SER A 1 99 ? -9.672 -16.062 10.523 1 88.06 99 SER A C 1
ATOM 769 O O . SER A 1 99 ? -9.703 -17.172 9.977 1 88.06 99 SER A O 1
ATOM 771 N N . PRO A 1 100 ? -8.914 -15.086 10.172 1 85.5 100 PRO A N 1
ATOM 772 C CA . PRO A 1 100 ? -8.008 -15.367 9.062 1 85.5 100 PRO A CA 1
ATOM 773 C C . PRO A 1 100 ? -6.973 -16.438 9.398 1 85.5 100 PRO A C 1
ATOM 775 O O . PRO A 1 100 ? -6.41 -17.062 8.492 1 85.5 100 PRO A O 1
ATOM 778 N N . LYS A 1 101 ? -6.742 -16.703 10.602 1 91.75 101 LYS A N 1
ATOM 779 C CA . LYS A 1 101 ? -5.695 -17.625 11.039 1 91.75 101 LYS A CA 1
ATOM 780 C C . LYS A 1 101 ? -6.211 -19.062 11.086 1 91.75 101 LYS A C 1
ATOM 782 O O . LYS A 1 101 ? -5.426 -20 11.188 1 91.75 101 LYS A O 1
ATOM 787 N N . VAL A 1 102 ? -7.551 -19.156 11.016 1 92.69 102 VAL A N 1
ATOM 788 C CA . VAL A 1 102 ? -8.164 -20.469 11.094 1 92.69 102 VAL A CA 1
ATOM 789 C C . VAL A 1 102 ? -9 -20.734 9.844 1 92.69 102 VAL A C 1
ATOM 791 O O . VAL A 1 102 ? -10.031 -20.094 9.633 1 92.69 102 VAL A O 1
ATOM 794 N N . GLN A 1 103 ? -8.57 -21.781 9.164 1 93.62 103 GLN A N 1
ATOM 795 C CA . GLN A 1 103 ? -9.297 -22.109 7.945 1 93.62 103 GLN A CA 1
ATOM 796 C C . GLN A 1 103 ? -10.281 -23.25 8.18 1 93.62 103 GLN A C 1
ATOM 798 O O . GLN A 1 103 ? -9.992 -24.188 8.938 1 93.62 103 GLN A O 1
ATOM 803 N N . ARG A 1 104 ? -11.438 -23.094 7.648 1 96 104 ARG A N 1
ATOM 804 C CA . ARG A 1 104 ? -12.359 -24.203 7.512 1 96 104 ARG A CA 1
ATOM 805 C C . ARG A 1 104 ? -12.086 -25 6.234 1 96 104 ARG A C 1
ATOM 807 O O . ARG A 1 104 ? -12.375 -24.516 5.133 1 96 104 ARG A O 1
ATOM 814 N N . VAL A 1 105 ? -11.625 -26.203 6.41 1 97 105 VAL A N 1
ATOM 815 C CA . VAL A 1 105 ? -11.031 -26.922 5.285 1 97 105 VAL A CA 1
ATOM 816 C C . VAL A 1 105 ? -11.992 -28 4.793 1 97 105 VAL A C 1
ATOM 818 O O . VAL A 1 105 ? -12.617 -28.688 5.594 1 97 105 VAL A O 1
ATOM 821 N N . VAL A 1 106 ? -12.109 -28.094 3.535 1 97.56 106 VAL A N 1
ATOM 822 C CA . VAL A 1 106 ? -12.742 -29.219 2.855 1 97.56 106 VAL A CA 1
ATOM 823 C C . VAL A 1 106 ? -11.688 -30.062 2.148 1 97.56 106 VAL A C 1
ATOM 825 O O . VAL A 1 106 ? -10.789 -29.531 1.501 1 97.56 106 VAL A O 1
ATOM 828 N N . THR A 1 107 ? -11.797 -31.375 2.27 1 97.94 107 THR A N 1
ATOM 829 C CA . THR A 1 107 ? -10.797 -32.25 1.68 1 97.94 107 THR A CA 1
ATOM 830 C C . THR A 1 107 ? -11.422 -33.156 0.612 1 97.94 107 THR A C 1
ATOM 832 O O . THR A 1 107 ? -12.43 -33.812 0.865 1 97.94 107 THR A O 1
ATOM 835 N N . TYR A 1 108 ? -10.844 -33.156 -0.493 1 98.12 108 TYR A N 1
ATOM 836 C CA . TYR A 1 108 ? -11.289 -34.031 -1.589 1 98.12 108 TYR A CA 1
ATOM 837 C C . TYR A 1 108 ? -10.227 -35.062 -1.936 1 98.12 108 TYR A C 1
ATOM 839 O O . TYR A 1 108 ? -9.031 -34.75 -1.946 1 98.12 108 TYR A O 1
ATOM 847 N N . HIS A 1 109 ? -10.641 -36.219 -2.162 1 98.25 109 HIS A N 1
ATOM 848 C CA . HIS A 1 109 ? -9.812 -37.312 -2.709 1 98.25 109 HIS A CA 1
ATOM 849 C C . HIS A 1 109 ? -9.875 -37.312 -4.234 1 98.25 109 HIS A C 1
ATOM 851 O O . HIS A 1 109 ? -10.938 -37.531 -4.812 1 98.25 109 HIS A O 1
ATOM 857 N N . VAL A 1 110 ? -8.766 -37.094 -4.832 1 98.38 110 VAL A N 1
ATOM 858 C CA . VAL A 1 110 ? -8.703 -37.062 -6.289 1 98.38 110 VAL A CA 1
ATOM 859 C C . VAL A 1 110 ? -8.641 -38.5 -6.816 1 98.38 110 VAL A C 1
ATOM 861 O O . VAL A 1 110 ? -7.77 -39.281 -6.418 1 98.38 110 VAL A O 1
ATOM 864 N N . ILE A 1 111 ? -9.531 -38.812 -7.73 1 97.12 111 ILE A N 1
ATOM 865 C CA . ILE A 1 111 ? -9.648 -40.188 -8.242 1 97.12 111 ILE A CA 1
ATOM 866 C C . ILE A 1 111 ? -9.914 -40.125 -9.742 1 97.12 111 ILE A C 1
ATOM 868 O O . ILE A 1 111 ? -10.062 -39.062 -10.328 1 97.12 111 ILE A O 1
ATOM 872 N N . LEU A 1 112 ? -9.852 -41.312 -10.32 1 96.5 112 LEU A N 1
ATOM 873 C CA . LEU A 1 112 ? -10.383 -41.5 -11.664 1 96.5 112 LEU A CA 1
ATOM 874 C C . LEU A 1 112 ? -11.773 -42.125 -11.617 1 96.5 112 LEU A C 1
ATOM 876 O O . LEU A 1 112 ? -12.023 -43.031 -10.82 1 96.5 112 LEU A O 1
ATOM 880 N N . HIS A 1 113 ? -12.68 -41.625 -12.367 1 95.81 113 HIS A N 1
ATOM 881 C CA . HIS A 1 113 ? -14.047 -42.125 -12.32 1 95.81 113 HIS A CA 1
ATOM 882 C C . HIS A 1 113 ? -14.664 -42.156 -13.711 1 95.81 113 HIS A C 1
ATOM 884 O O . HIS A 1 113 ? -14.555 -41.188 -14.477 1 95.81 113 HIS A O 1
ATOM 890 N N . LYS A 1 114 ? -15.227 -43.188 -14.039 1 93.81 114 LYS A N 1
ATOM 891 C CA . LYS A 1 114 ? -16.016 -43.375 -15.258 1 93.81 114 LYS A CA 1
ATOM 892 C C . LYS A 1 114 ? -17.5 -43.312 -14.961 1 93.81 114 LYS A C 1
ATOM 894 O O . LYS A 1 114 ? -17.938 -43.594 -13.836 1 93.81 114 LYS A O 1
ATOM 899 N N . PRO A 1 115 ? -18.188 -42.906 -16.016 1 91.56 115 PRO A N 1
ATOM 900 C CA . PRO A 1 115 ? -19.641 -42.875 -15.766 1 91.56 115 PRO A CA 1
ATOM 901 C C . PRO A 1 115 ? -20.172 -44.219 -15.266 1 91.56 115 PRO A C 1
ATOM 903 O O . PRO A 1 115 ? -19.734 -45.25 -15.734 1 91.56 115 PRO A O 1
ATOM 906 N N . CYS A 1 116 ? -21.031 -44.094 -14.305 1 91.88 116 CYS A N 1
ATOM 907 C CA . CYS A 1 116 ? -21.531 -45.312 -13.703 1 91.88 116 CYS A CA 1
ATOM 908 C C . CYS A 1 116 ? -22.984 -45.156 -13.266 1 91.88 116 CYS A C 1
ATOM 910 O O . CYS A 1 116 ? -23.578 -44.094 -13.422 1 91.88 116 CYS A O 1
ATOM 912 N N . GLU A 1 117 ? -23.547 -46.375 -12.703 1 90.25 117 GLU A N 1
ATOM 913 C CA . GLU A 1 117 ? -24.938 -46.375 -12.289 1 90.25 117 GLU A CA 1
ATOM 914 C C . GLU A 1 117 ? -25.078 -46.25 -10.773 1 90.25 117 GLU A C 1
ATOM 916 O O . GLU A 1 117 ? -26.188 -46.188 -10.242 1 90.25 117 GLU A O 1
ATOM 921 N N . ILE A 1 118 ? -23.953 -46.094 -10.18 1 89.75 118 ILE A N 1
ATOM 922 C CA . ILE A 1 118 ? -23.953 -45.969 -8.727 1 89.75 118 ILE A CA 1
ATOM 923 C C . ILE A 1 118 ? -24.297 -44.531 -8.344 1 89.75 118 ILE A C 1
ATOM 925 O O . ILE A 1 118 ? -23.828 -43.594 -8.977 1 89.75 118 ILE A O 1
ATOM 929 N N . SER A 1 119 ? -25.078 -44.469 -7.305 1 89.19 119 SER A N 1
ATOM 930 C CA . SER A 1 119 ? -25.422 -43.125 -6.809 1 89.19 119 SER A CA 1
ATOM 931 C C . SER A 1 119 ? -24.172 -42.375 -6.359 1 89.19 119 SER A C 1
ATOM 933 O O . SER A 1 119 ? -23.266 -42.969 -5.758 1 89.19 119 SER A O 1
ATOM 935 N N . TYR A 1 120 ? -24.203 -41.062 -6.547 1 86.56 120 TYR A N 1
ATOM 936 C CA . TYR A 1 120 ? -23.047 -40.219 -6.254 1 86.56 120 TYR A CA 1
ATOM 937 C C . TYR A 1 120 ? -22.875 -40.062 -4.754 1 86.56 120 TYR A C 1
ATOM 939 O O . TYR A 1 120 ? -21.812 -39.625 -4.293 1 86.56 120 TYR A O 1
ATOM 947 N N . ASP A 1 121 ? -23.812 -40.469 -3.984 1 88.06 121 ASP A N 1
ATOM 948 C CA . ASP A 1 121 ? -23.734 -40.281 -2.539 1 88.06 121 ASP A CA 1
ATOM 949 C C . ASP A 1 121 ? -23.047 -41.438 -1.866 1 88.06 121 ASP A C 1
ATOM 951 O O . ASP A 1 121 ? -22.703 -41.375 -0.682 1 88.06 121 ASP A O 1
ATOM 955 N N . LYS A 1 122 ? -22.781 -42.469 -2.633 1 90.94 122 LYS A N 1
ATOM 956 C CA . LYS A 1 122 ? -22.125 -43.656 -2.088 1 90.94 122 LYS A CA 1
ATOM 957 C C . LYS A 1 122 ? -20.641 -43.406 -1.844 1 90.94 122 LYS A C 1
ATOM 959 O O . LYS A 1 122 ? -20.031 -42.594 -2.533 1 90.94 122 LYS A O 1
ATOM 964 N N . PRO A 1 123 ? -20.125 -44.125 -0.884 1 91.69 123 PRO A N 1
ATOM 965 C CA . PRO A 1 123 ? -18.703 -43.938 -0.576 1 91.69 123 PRO A CA 1
ATOM 966 C C . PRO A 1 123 ? -17.797 -44.406 -1.705 1 91.69 123 PRO A C 1
ATOM 968 O O . PRO A 1 123 ? -18.234 -45.156 -2.588 1 91.69 123 PRO A O 1
ATOM 971 N N . LEU A 1 124 ? -16.594 -44 -1.642 1 92.88 124 LEU A N 1
ATOM 972 C CA . LEU A 1 124 ? -15.602 -44.281 -2.668 1 92.88 124 LEU A CA 1
ATOM 973 C C . LEU A 1 124 ? -15.414 -45.781 -2.832 1 92.88 124 LEU A C 1
ATOM 975 O O . LEU A 1 124 ? -15.258 -46.281 -3.951 1 92.88 124 LEU A O 1
ATOM 979 N N . GLN A 1 125 ? -15.453 -46.5 -1.746 1 92.62 125 GLN A N 1
ATOM 980 C CA . GLN A 1 125 ? -15.227 -47.938 -1.766 1 92.62 125 GLN A CA 1
ATOM 981 C C . GLN A 1 125 ? -16.234 -48.625 -2.664 1 92.62 125 GLN A C 1
ATOM 983 O O . GLN A 1 125 ? -15.898 -49.594 -3.344 1 92.62 125 GLN A O 1
ATOM 988 N N . ASP A 1 126 ? -17.422 -48.188 -2.658 1 94.81 126 ASP A N 1
ATOM 989 C CA . ASP A 1 126 ? -18.453 -48.75 -3.502 1 94.81 126 ASP A CA 1
ATOM 990 C C . ASP A 1 126 ? -18.156 -48.531 -4.98 1 94.81 126 ASP A C 1
ATOM 992 O O . ASP A 1 126 ? -18.359 -49.406 -5.809 1 94.81 126 ASP A O 1
ATOM 996 N N . HIS A 1 127 ? -17.656 -47.438 -5.258 1 95 127 HIS A N 1
ATOM 997 C CA . HIS A 1 127 ? -17.297 -47.125 -6.637 1 95 127 HIS A CA 1
ATOM 998 C C . HIS A 1 127 ? -16.094 -47.906 -7.105 1 95 127 HIS A C 1
ATOM 1000 O O . HIS A 1 127 ? -16.016 -48.312 -8.273 1 95 127 HIS A O 1
ATOM 1006 N N . ILE A 1 128 ? -15.188 -48.156 -6.238 1 94.44 128 ILE A N 1
ATOM 1007 C CA . ILE A 1 128 ? -14.008 -48.938 -6.57 1 94.44 128 ILE A CA 1
ATOM 1008 C C . ILE A 1 128 ? -14.398 -50.406 -6.801 1 94.44 128 ILE A C 1
ATOM 1010 O O . ILE A 1 128 ? -13.93 -51.031 -7.75 1 94.44 128 ILE A O 1
ATOM 1014 N N . LYS A 1 129 ? -15.25 -50.844 -5.965 1 94.38 129 LYS A N 1
ATOM 1015 C CA . LYS A 1 129 ? -15.734 -52.219 -6.082 1 94.38 129 LYS A CA 1
ATOM 1016 C C . LYS A 1 129 ? -16.438 -52.438 -7.418 1 94.38 129 LYS A C 1
ATOM 1018 O O . LYS A 1 129 ? -16.297 -53.5 -8.039 1 94.38 129 LYS A O 1
ATOM 1023 N N . ASP A 1 130 ? -17.141 -51.469 -7.758 1 94.5 130 ASP A N 1
ATOM 1024 C CA . ASP A 1 130 ? -17.891 -51.562 -9.008 1 94.5 130 ASP A CA 1
ATOM 1025 C C . ASP A 1 130 ? -16.984 -51.219 -10.203 1 94.5 130 ASP A C 1
ATOM 1027 O O . ASP A 1 130 ? -17.469 -51.156 -11.336 1 94.5 130 ASP A O 1
ATOM 1031 N N . LYS A 1 131 ? -15.727 -50.844 -10.008 1 94.06 131 LYS A N 1
ATOM 1032 C CA . LYS A 1 131 ? -14.68 -50.625 -11.008 1 94.06 131 LYS A CA 1
ATOM 1033 C C . LYS A 1 131 ? -14.938 -49.375 -11.82 1 94.06 131 LYS A C 1
ATOM 1035 O O . LYS A 1 131 ? -14.508 -49.281 -12.977 1 94.06 131 LYS A O 1
ATOM 1040 N N . CYS A 1 132 ? -15.727 -48.469 -11.25 1 95 132 CYS A N 1
ATOM 1041 C CA . CYS A 1 132 ? -15.945 -47.219 -11.945 1 95 132 CYS A CA 1
ATOM 1042 C C . CYS A 1 132 ? -14.992 -46.156 -11.445 1 95 132 CYS A C 1
ATOM 1044 O O . CYS A 1 132 ? -14.867 -45.094 -12.055 1 95 132 CYS A O 1
ATOM 1046 N N . ALA A 1 133 ? -14.398 -46.5 -10.32 1 95.5 133 ALA A N 1
ATOM 1047 C CA . ALA A 1 133 ? -13.438 -45.562 -9.75 1 95.5 133 ALA A CA 1
ATOM 1048 C C . ALA A 1 133 ? -12.117 -46.25 -9.438 1 95.5 133 ALA A C 1
ATOM 1050 O O . ALA A 1 133 ? -12.078 -47.469 -9.195 1 95.5 133 ALA A O 1
ATOM 1051 N N . ARG A 1 134 ? -11.047 -45.469 -9.531 1 95.25 134 ARG A N 1
ATOM 1052 C CA . ARG A 1 134 ? -9.711 -45.969 -9.164 1 95.25 134 ARG A CA 1
ATOM 1053 C C . ARG A 1 134 ? -8.875 -44.844 -8.562 1 95.25 134 ARG A C 1
ATOM 1055 O O . ARG A 1 134 ? -9.07 -43.656 -8.891 1 95.25 134 ARG A O 1
ATOM 1062 N N . HIS A 1 135 ? -8.016 -45.281 -7.652 1 95.56 135 HIS A N 1
ATOM 1063 C CA . HIS A 1 135 ? -7.051 -44.312 -7.121 1 95.56 135 HIS A CA 1
ATOM 1064 C C . HIS A 1 135 ? -6.059 -43.875 -8.188 1 95.56 135 HIS A C 1
ATOM 1066 O O . HIS A 1 135 ? -5.664 -44.688 -9.039 1 95.56 135 HIS A O 1
ATOM 1072 N N . ILE A 1 136 ? -5.738 -42.625 -8.109 1 95.5 136 ILE A N 1
ATOM 1073 C CA . ILE A 1 136 ? -4.609 -42.219 -8.93 1 95.5 136 ILE A CA 1
ATOM 1074 C C . ILE A 1 136 ? -3.301 -42.594 -8.242 1 95.5 136 ILE A C 1
ATOM 1076 O O . ILE A 1 136 ? -3.25 -42.719 -7.02 1 95.5 136 ILE A O 1
ATOM 1080 N N . ASN A 1 137 ? -2.305 -42.75 -9.109 1 94.38 137 ASN A N 1
ATOM 1081 C CA . ASN A 1 137 ? -0.976 -42.969 -8.539 1 94.38 137 ASN A CA 1
ATOM 1082 C C . ASN A 1 137 ? -0.469 -41.688 -7.848 1 94.38 137 ASN A C 1
ATOM 1084 O O . ASN A 1 137 ? -0.934 -40.594 -8.148 1 94.38 137 ASN A O 1
ATOM 1088 N N . ARG A 1 138 ? 0.414 -41.906 -6.961 1 94.56 138 ARG A N 1
ATOM 1089 C CA . ARG A 1 138 ? 0.948 -40.781 -6.184 1 94.56 138 ARG A CA 1
ATOM 1090 C C . ARG A 1 138 ? 1.533 -39.719 -7.09 1 94.56 138 ARG A C 1
ATOM 1092 O O . ARG A 1 138 ? 2.467 -39.969 -7.852 1 94.56 138 ARG A O 1
ATOM 1099 N N . PRO A 1 139 ? 0.921 -38.562 -6.949 1 95.81 139 PRO A N 1
ATOM 1100 C CA . PRO A 1 139 ? 1.45 -37.469 -7.781 1 95.81 139 PRO A CA 1
ATOM 1101 C C . PRO A 1 139 ? 2.844 -37.031 -7.352 1 95.81 139 PRO A C 1
ATOM 1103 O O . PRO A 1 139 ? 3.178 -37.094 -6.164 1 95.81 139 PRO A O 1
ATOM 1106 N N . THR A 1 140 ? 3.648 -36.594 -8.352 1 94.94 140 THR A N 1
ATOM 1107 C CA . THR A 1 140 ? 4.949 -36 -8.102 1 94.94 140 THR A CA 1
ATOM 1108 C C . THR A 1 140 ? 5 -34.562 -8.68 1 94.94 140 THR A C 1
ATOM 1110 O O . THR A 1 140 ? 4.219 -34.219 -9.562 1 94.94 140 THR A O 1
ATOM 1113 N N . ARG A 1 141 ? 5.844 -33.812 -8.078 1 94.94 141 ARG A N 1
ATOM 1114 C CA . ARG A 1 141 ? 5.965 -32.438 -8.523 1 94.94 141 ARG A CA 1
ATOM 1115 C C . ARG A 1 141 ? 6.457 -32.375 -9.961 1 94.94 141 ARG A C 1
ATOM 1117 O O . ARG A 1 141 ? 7.473 -32.969 -10.305 1 94.94 141 ARG A O 1
ATOM 1124 N N . ARG A 1 142 ? 5.711 -31.672 -10.766 1 93.94 142 ARG A N 1
ATOM 1125 C CA . ARG A 1 142 ? 6.133 -31.422 -12.141 1 93.94 142 ARG A CA 1
ATOM 1126 C C . ARG A 1 142 ? 7.105 -30.25 -12.211 1 93.94 142 ARG A C 1
ATOM 1128 O O . ARG A 1 142 ? 6.879 -29.203 -11.594 1 93.94 142 ARG A O 1
ATOM 1135 N N . MET A 1 143 ? 8.141 -30.391 -12.922 1 87.44 143 MET A N 1
ATOM 1136 C CA . MET A 1 143 ? 9.094 -29.297 -13.109 1 87.44 143 MET A CA 1
ATOM 1137 C C . MET A 1 143 ? 8.773 -28.5 -14.375 1 87.44 143 MET A C 1
ATOM 1139 O O . MET A 1 143 ? 9.156 -28.906 -15.477 1 87.44 143 MET A O 1
ATOM 1143 N N . ASP A 1 144 ? 8.078 -27.531 -14.25 1 87.06 144 ASP A N 1
ATOM 1144 C CA . ASP A 1 144 ? 7.816 -26.625 -15.359 1 87.06 144 ASP A CA 1
ATOM 1145 C C . ASP A 1 144 ? 9.039 -25.75 -15.648 1 87.06 144 ASP A C 1
ATOM 1147 O O . ASP A 1 144 ? 9.523 -25.047 -14.766 1 87.06 144 ASP A O 1
ATOM 1151 N N . ASN A 1 145 ? 9.5 -25.734 -16.828 1 82.94 145 ASN A N 1
ATOM 1152 C CA . ASN A 1 145 ? 10.727 -25.031 -17.188 1 82.94 145 ASN A CA 1
ATOM 1153 C C . ASN A 1 145 ? 10.57 -23.516 -17.031 1 82.94 145 ASN A C 1
ATOM 1155 O O . ASN A 1 145 ? 11.57 -22.797 -16.891 1 82.94 145 ASN A O 1
ATOM 1159 N N . ARG A 1 146 ? 9.414 -23.109 -17.031 1 87.88 146 ARG A N 1
ATOM 1160 C CA . ARG A 1 146 ? 9.172 -21.672 -16.938 1 87.88 146 ARG A CA 1
ATOM 1161 C C . ARG A 1 146 ? 9.195 -21.203 -15.484 1 87.88 146 ARG A C 1
ATOM 1163 O O . ARG A 1 146 ? 9.305 -20 -15.219 1 87.88 146 ARG A O 1
ATOM 1170 N N . TYR A 1 147 ? 9.07 -22.125 -14.672 1 89.38 147 TYR A N 1
ATOM 1171 C CA . TYR A 1 147 ? 8.898 -21.781 -13.266 1 89.38 147 TYR A CA 1
ATOM 1172 C C . TYR A 1 147 ? 10.25 -21.516 -12.609 1 89.38 147 TYR A C 1
ATOM 1174 O O . TYR A 1 147 ? 11.156 -22.359 -12.688 1 89.38 147 TYR A O 1
ATOM 1182 N N . ILE A 1 148 ? 10.375 -20.344 -12 1 86.19 148 ILE A N 1
ATOM 1183 C CA . ILE A 1 148 ? 11.547 -19.984 -11.203 1 86.19 148 ILE A CA 1
ATOM 1184 C C . ILE A 1 148 ? 11.125 -19.719 -9.758 1 86.19 148 ILE A C 1
ATOM 1186 O O . ILE A 1 148 ? 10.273 -18.859 -9.5 1 86.19 148 ILE A O 1
ATOM 1190 N N . PRO A 1 149 ? 11.781 -20.438 -8.844 1 84.81 149 PRO A N 1
ATOM 1191 C CA . PRO A 1 149 ? 11.43 -20.188 -7.445 1 84.81 149 PRO A CA 1
ATOM 1192 C C . PRO A 1 149 ? 11.734 -18.766 -7.004 1 84.81 149 PRO A C 1
ATOM 1194 O O . PRO A 1 149 ? 12.688 -18.156 -7.492 1 84.81 149 PRO A O 1
ATOM 1197 N N . LEU A 1 150 ? 10.938 -18.234 -6.102 1 80.31 150 LEU A N 1
ATOM 1198 C CA . LEU A 1 150 ? 11.047 -16.844 -5.656 1 80.31 150 LEU A CA 1
ATOM 1199 C C . LEU A 1 150 ? 12.305 -16.641 -4.832 1 80.31 150 LEU A C 1
ATOM 1201 O O . LEU A 1 150 ? 12.805 -15.516 -4.727 1 80.31 150 LEU A O 1
ATOM 1205 N N . ASP A 1 151 ? 12.766 -17.656 -4.168 1 68.19 151 ASP A N 1
ATOM 1206 C CA . ASP A 1 151 ? 13.938 -17.547 -3.309 1 68.19 151 ASP A CA 1
ATOM 1207 C C . ASP A 1 151 ? 15.227 -17.641 -4.125 1 68.19 151 ASP A C 1
ATOM 1209 O O . ASP A 1 151 ? 16.328 -17.438 -3.592 1 68.19 151 ASP A O 1
ATOM 1213 N N . LYS A 1 152 ? 15.195 -18.016 -5.371 1 64.5 152 LYS A N 1
ATOM 1214 C CA . LYS A 1 152 ? 16.391 -18.125 -6.203 1 64.5 152 LYS A CA 1
ATOM 1215 C C . LYS A 1 152 ? 17 -16.75 -6.488 1 64.5 152 LYS A C 1
ATOM 1217 O O . LYS A 1 152 ? 16.281 -15.766 -6.59 1 64.5 152 LYS A O 1
ATOM 1222 N N . PRO A 1 153 ? 18.344 -16.969 -6.453 1 60.5 153 PRO A N 1
ATOM 1223 C CA . PRO A 1 153 ? 19.047 -15.703 -6.699 1 60.5 153 PRO A CA 1
ATOM 1224 C C . PRO A 1 153 ? 18.5 -14.961 -7.922 1 60.5 153 PRO A C 1
ATOM 1226 O O . PRO A 1 153 ? 17.984 -15.594 -8.852 1 60.5 153 PRO A O 1
ATOM 1229 N N . SER A 1 154 ? 18.438 -13.656 -7.875 1 62.59 154 SER A N 1
ATOM 1230 C CA . SER A 1 154 ? 17.891 -12.734 -8.859 1 62.59 154 SER A CA 1
ATOM 1231 C C . SER A 1 154 ? 18.562 -12.914 -10.219 1 62.59 154 SER A C 1
ATOM 1233 O O . SER A 1 154 ? 17.938 -12.688 -11.258 1 62.59 154 SER A O 1
ATOM 1235 N N . LEU A 1 155 ? 19.781 -13.406 -10.141 1 68.56 155 LEU A N 1
ATOM 1236 C CA . LEU A 1 155 ? 20.5 -13.391 -11.406 1 68.56 155 LEU A CA 1
ATOM 1237 C C . LEU A 1 155 ? 20.969 -14.797 -11.773 1 68.56 155 LEU A C 1
ATOM 1239 O O . LEU A 1 155 ? 21.562 -15.5 -10.953 1 68.56 155 LEU A O 1
ATOM 1243 N N . ASP A 1 156 ? 20.578 -15.352 -12.961 1 78 156 ASP A N 1
ATOM 1244 C CA . ASP A 1 156 ? 21.141 -16.562 -13.547 1 78 156 ASP A CA 1
ATOM 1245 C C . ASP A 1 156 ? 22.328 -16.234 -14.453 1 78 156 ASP A C 1
ATOM 1247 O O . ASP A 1 156 ? 22.141 -15.703 -15.547 1 78 156 ASP A O 1
ATOM 1251 N N . PRO A 1 157 ? 23.484 -16.5 -13.992 1 79.69 157 PRO A N 1
ATOM 1252 C CA . PRO A 1 157 ? 24.688 -16.062 -14.719 1 79.69 157 PRO A CA 1
ATOM 1253 C C . PRO A 1 157 ? 24.797 -16.703 -16.109 1 79.69 157 PRO A C 1
ATOM 1255 O O . PRO A 1 157 ? 25.562 -16.219 -16.938 1 79.69 157 PRO A O 1
ATOM 1258 N N . ARG A 1 158 ? 24.062 -17.719 -16.359 1 80.88 158 ARG A N 1
ATOM 1259 C CA . ARG A 1 158 ? 24.109 -18.344 -17.672 1 80.88 158 ARG A CA 1
ATOM 1260 C C . ARG A 1 158 ? 23.484 -17.438 -18.734 1 80.88 158 ARG A C 1
ATOM 1262 O O . ARG A 1 158 ? 23.812 -17.531 -19.906 1 80.88 158 ARG A O 1
ATOM 1269 N N . TYR A 1 159 ? 22.609 -16.531 -18.141 1 84.69 159 TYR A N 1
ATOM 1270 C CA . TYR A 1 159 ? 21.797 -15.812 -19.125 1 84.69 159 TYR A CA 1
ATOM 1271 C C . TYR A 1 159 ? 21.953 -14.305 -18.984 1 84.69 159 TYR A C 1
ATOM 1273 O O . TYR A 1 159 ? 21.672 -13.555 -19.906 1 84.69 159 TYR A O 1
ATOM 1281 N N . ALA A 1 160 ? 22.328 -13.906 -17.797 1 87.62 160 ALA A N 1
ATOM 1282 C CA . ALA A 1 160 ? 22.203 -12.477 -17.531 1 87.62 160 ALA A CA 1
ATOM 1283 C C . ALA A 1 160 ? 23.406 -11.953 -16.75 1 87.62 160 ALA A C 1
ATOM 1285 O O . ALA A 1 160 ? 24.078 -12.711 -16.047 1 87.62 160 ALA A O 1
ATOM 1286 N N . LYS A 1 161 ? 23.703 -10.672 -16.906 1 86.19 161 LYS A N 1
ATOM 1287 C CA . LYS A 1 161 ? 24.672 -9.906 -16.125 1 86.19 161 LYS A CA 1
ATOM 1288 C C . LYS A 1 161 ? 24.078 -8.578 -15.672 1 86.19 161 LYS A C 1
ATOM 1290 O O . LYS A 1 161 ? 23 -8.18 -16.125 1 86.19 161 LYS A O 1
ATOM 1295 N N . MET A 1 162 ? 24.75 -7.984 -14.688 1 87.38 162 MET A N 1
ATOM 1296 C CA . MET A 1 162 ? 24.422 -6.645 -14.203 1 87.38 162 MET A CA 1
ATOM 1297 C C . MET A 1 162 ? 25.594 -5.684 -14.453 1 87.38 162 MET A C 1
ATOM 1299 O O . MET A 1 162 ? 26.406 -5.441 -13.562 1 87.38 162 MET A O 1
ATOM 1303 N N . PRO A 1 163 ? 25.594 -5.121 -15.555 1 83.12 163 PRO A N 1
ATOM 1304 C CA . PRO A 1 163 ? 26.797 -4.383 -15.969 1 83.12 163 PRO A CA 1
ATOM 1305 C C . PRO A 1 163 ? 26.984 -3.082 -15.188 1 83.12 163 PRO A C 1
ATOM 1307 O O . PRO A 1 163 ? 28.094 -2.529 -15.164 1 83.12 163 PRO A O 1
ATOM 1310 N N . PHE A 1 164 ? 26 -2.574 -14.555 1 84.44 164 PHE A N 1
ATOM 1311 C CA . PHE A 1 164 ? 26.094 -1.254 -13.945 1 84.44 164 PHE A CA 1
ATOM 1312 C C . PHE A 1 164 ? 26.188 -1.363 -12.43 1 84.44 164 PHE A C 1
ATOM 1314 O O . PHE A 1 164 ? 26.078 -0.36 -11.719 1 84.44 164 PHE A O 1
ATOM 1321 N N . ARG A 1 165 ? 26.203 -2.578 -12.062 1 74.81 165 ARG A N 1
ATOM 1322 C CA . ARG A 1 165 ? 26.391 -2.746 -10.625 1 74.81 165 ARG A CA 1
ATOM 1323 C C . ARG A 1 165 ? 27.844 -2.504 -10.219 1 74.81 165 ARG A C 1
ATOM 1325 O O . ARG A 1 165 ? 28.766 -2.977 -10.891 1 74.81 165 ARG A O 1
ATOM 1332 N N . ARG A 1 166 ? 28.156 -1.489 -9.492 1 61.25 166 ARG A N 1
ATOM 1333 C CA . ARG A 1 166 ? 29.531 -1.217 -9.07 1 61.25 166 ARG A CA 1
ATOM 1334 C C . ARG A 1 166 ? 30.141 -2.436 -8.391 1 61.25 166 ARG A C 1
ATOM 1336 O O . ARG A 1 166 ? 29.594 -2.961 -7.426 1 61.25 166 ARG A O 1
ATOM 1343 N N . THR A 1 167 ? 30.688 -3.311 -9.172 1 49.88 167 THR A N 1
ATOM 1344 C CA . THR A 1 167 ? 31.531 -4.32 -8.547 1 49.88 167 THR A CA 1
ATOM 1345 C C . THR A 1 167 ? 32.625 -3.662 -7.707 1 49.88 167 THR A C 1
ATOM 1347 O O . THR A 1 167 ? 33.344 -2.797 -8.195 1 49.88 167 THR A O 1
ATOM 1350 N N . THR A 1 168 ? 32.5 -3.486 -6.48 1 40.81 168 THR A N 1
ATOM 1351 C CA . THR A 1 168 ? 33.688 -3.15 -5.703 1 40.81 168 THR A CA 1
ATOM 1352 C C . THR A 1 168 ? 34.875 -3.98 -6.16 1 40.81 168 THR A C 1
ATOM 1354 O O . THR A 1 168 ? 34.938 -5.191 -5.941 1 40.81 168 THR A O 1
ATOM 1357 N N . THR A 1 169 ? 35.281 -3.875 -7.285 1 34.31 169 THR A N 1
ATOM 1358 C CA . THR A 1 169 ? 36.594 -4.43 -7.504 1 34.31 169 THR A CA 1
ATOM 1359 C C . THR A 1 169 ? 37.562 -3.982 -6.41 1 34.31 169 THR A C 1
ATOM 1361 O O . THR A 1 169 ? 37.75 -2.783 -6.18 1 34.31 169 THR A O 1
ATOM 1364 N N . THR A 1 170 ? 37.906 -4.891 -5.547 1 33.62 170 THR A N 1
ATOM 1365 C CA . THR A 1 170 ? 39.125 -4.711 -4.762 1 33.62 170 THR A CA 1
ATOM 1366 C C . THR A 1 170 ? 40.281 -4.227 -5.648 1 33.62 170 THR A C 1
ATOM 1368 O O . THR A 1 170 ? 40.719 -4.941 -6.551 1 33.62 170 THR A O 1
ATOM 1371 N N . ARG A 1 171 ? 40.406 -2.959 -5.875 1 31.16 171 ARG A N 1
ATOM 1372 C CA . ARG A 1 171 ? 41.625 -2.453 -6.5 1 31.16 171 ARG A CA 1
ATOM 1373 C C . ARG A 1 171 ? 42.844 -3.242 -6.039 1 31.16 171 ARG A C 1
ATOM 1375 O O . ARG A 1 171 ? 43.094 -3.361 -4.836 1 31.16 171 ARG A O 1
ATOM 1382 N N . ARG A 1 172 ? 43.375 -4.008 -6.875 1 28.16 172 ARG A N 1
ATOM 1383 C CA . ARG A 1 172 ? 44.75 -4.406 -6.703 1 28.16 172 ARG A CA 1
ATOM 1384 C C . ARG A 1 172 ? 45.656 -3.199 -6.391 1 28.16 172 ARG A C 1
ATOM 1386 O O . ARG A 1 172 ? 45.469 -2.137 -6.992 1 28.16 172 ARG A O 1
ATOM 1393 N N . ALA A 1 173 ? 46.531 -3.178 -5.391 1 28.59 173 ALA A N 1
ATOM 1394 C CA . ALA A 1 173 ? 47.531 -2.26 -4.84 1 28.59 173 ALA A CA 1
ATOM 1395 C C . ALA A 1 173 ? 48.375 -1.647 -5.949 1 28.59 173 ALA A C 1
ATOM 1397 O O . ALA A 1 173 ? 49.531 -2.02 -6.121 1 28.59 173 ALA A O 1
ATOM 1398 N N . SER A 1 174 ? 47.906 -1.379 -7.176 1 25.73 174 SER A N 1
ATOM 1399 C CA . SER A 1 174 ? 49 -0.871 -7.996 1 25.73 174 SER A CA 1
ATOM 1400 C C . SER A 1 174 ? 49.5 0.48 -7.484 1 25.73 174 SER A C 1
ATOM 1402 O O . SER A 1 174 ? 48.781 1.172 -6.758 1 25.73 174 SER A O 1
ATOM 1404 N N . GLN A 1 175 ? 50.75 0.907 -8.055 1 25.41 175 GLN A N 1
ATOM 1405 C CA . GLN A 1 175 ? 51.781 1.928 -7.805 1 25.41 175 GLN A CA 1
ATOM 1406 C C . GLN A 1 175 ? 51.156 3.328 -7.852 1 25.41 175 GLN A C 1
ATOM 1408 O O . GLN A 1 175 ? 50.125 3.539 -8.484 1 25.41 175 GLN A O 1
ATOM 1413 N N . SER A 1 176 ? 51.812 4.273 -7.137 1 26.42 176 SER A N 1
ATOM 1414 C CA . SER A 1 176 ? 51.688 5.656 -6.691 1 26.42 176 SER A CA 1
ATOM 1415 C C . SER A 1 176 ? 51.5 6.605 -7.871 1 26.42 176 SER A C 1
ATOM 1417 O O . SER A 1 176 ? 52.438 7.227 -8.336 1 26.42 176 SER A O 1
ATOM 1419 N N . PRO A 1 177 ? 50.656 6.426 -8.859 1 26.7 177 PRO A N 1
ATOM 1420 C CA . PRO A 1 177 ? 51 7.5 -9.789 1 26.7 177 PRO A CA 1
ATOM 1421 C C . PRO A 1 177 ? 50.75 8.891 -9.211 1 26.7 177 PRO A C 1
ATOM 1423 O O . PRO A 1 177 ? 49.969 9.047 -8.281 1 26.7 177 PRO A O 1
ATOM 1426 N N . LYS A 1 178 ? 51.562 9.883 -9.734 1 27.7 178 LYS A N 1
ATOM 1427 C CA . LYS A 1 178 ? 51.688 11.328 -9.562 1 27.7 178 LYS A CA 1
ATOM 1428 C C . LYS A 1 178 ? 50.344 12.031 -9.719 1 27.7 178 LYS A C 1
ATOM 1430 O O . LYS A 1 178 ? 49.562 11.688 -10.602 1 27.7 178 LYS A O 1
ATOM 1435 N N . ARG A 1 179 ? 49.969 13.016 -8.789 1 25.38 179 ARG A N 1
ATOM 1436 C CA . ARG A 1 179 ? 48.812 13.828 -8.383 1 25.38 179 ARG A CA 1
ATOM 1437 C C . ARG A 1 179 ? 48.312 14.688 -9.539 1 25.38 179 ARG A C 1
ATOM 1439 O O . ARG A 1 179 ? 48.875 15.766 -9.797 1 25.38 179 ARG A O 1
ATOM 1446 N N . ARG A 1 180 ? 48.094 14.141 -10.781 1 24.59 180 ARG A N 1
ATOM 1447 C CA . ARG A 1 180 ? 47.562 15.227 -11.594 1 24.59 180 ARG A CA 1
ATOM 1448 C C . ARG A 1 180 ? 46.25 15.742 -11.023 1 24.59 180 ARG A C 1
ATOM 1450 O O . ARG A 1 180 ? 45.469 14.977 -10.445 1 24.59 180 ARG A O 1
ATOM 1457 N N . ARG A 1 181 ? 46.062 17.094 -11.016 1 24.83 181 ARG A N 1
ATOM 1458 C CA . ARG A 1 181 ? 45.062 18.047 -10.562 1 24.83 181 ARG A CA 1
ATOM 1459 C C . ARG A 1 181 ? 43.688 17.734 -11.18 1 24.83 181 ARG A C 1
ATOM 1461 O O . ARG A 1 181 ? 43.469 17.938 -12.375 1 24.83 181 ARG A O 1
ATOM 1468 N N . SER A 1 182 ? 43.156 16.516 -10.828 1 23.91 182 SER A N 1
ATOM 1469 C CA . SER A 1 182 ? 41.875 16.172 -11.461 1 23.91 182 SER A CA 1
ATOM 1470 C C . SER A 1 182 ? 40.812 17.219 -11.172 1 23.91 182 SER A C 1
ATOM 1472 O O . SER A 1 182 ? 40.75 17.766 -10.07 1 23.91 182 SER A O 1
ATOM 1474 N N . ASP A 1 183 ? 40.344 17.859 -12.211 1 23.38 183 ASP A N 1
ATOM 1475 C CA . ASP A 1 183 ? 39.25 18.828 -12.438 1 23.38 183 ASP A CA 1
ATOM 1476 C C . ASP A 1 183 ? 38 18.422 -11.68 1 23.38 183 ASP A C 1
ATOM 1478 O O . ASP A 1 183 ? 37.875 17.281 -11.234 1 23.38 183 ASP A O 1
ATOM 1482 N N . SER A 1 184 ? 36.812 19.141 -12.031 1 26.33 184 SER A N 1
ATOM 1483 C CA . SER A 1 184 ? 35.562 19.609 -11.461 1 26.33 184 SER A CA 1
ATOM 1484 C C . SER A 1 184 ? 34.656 18.438 -11.133 1 26.33 184 SER A C 1
ATOM 1486 O O . SER A 1 184 ? 34.75 17.359 -11.719 1 26.33 184 SER A O 1
ATOM 1488 N N . PHE A 1 185 ? 33.844 18.578 -10.07 1 26.61 185 PHE A N 1
ATOM 1489 C CA . PHE A 1 185 ? 32.875 17.875 -9.266 1 26.61 185 PHE A CA 1
ATOM 1490 C C . PHE A 1 185 ? 31.672 17.469 -10.109 1 26.61 185 PHE A C 1
ATOM 1492 O O . PHE A 1 185 ? 30.812 18.297 -10.422 1 26.61 185 PHE A O 1
ATOM 1499 N N . SER A 1 186 ? 31.844 16.688 -11.148 1 28.31 186 SER A N 1
ATOM 1500 C CA . SER A 1 186 ? 30.594 16.234 -11.727 1 28.31 186 SER A CA 1
ATOM 1501 C C . SER A 1 186 ? 29.734 15.508 -10.695 1 28.31 186 SER A C 1
ATOM 1503 O O . SER A 1 186 ? 30.047 14.375 -10.312 1 28.31 186 SER A O 1
ATOM 1505 N N . SER A 1 187 ? 29.109 16.188 -9.75 1 32.56 187 SER A N 1
ATOM 1506 C CA . SER A 1 187 ? 28.125 15.711 -8.781 1 32.56 187 SER A CA 1
ATOM 1507 C C . SER A 1 187 ? 26.953 15.008 -9.469 1 32.56 187 SER A C 1
ATOM 1509 O O . SER A 1 187 ? 26.047 14.5 -8.805 1 32.56 187 SER A O 1
ATOM 1511 N N . THR A 1 188 ? 26.75 15.297 -10.797 1 34.28 188 THR A N 1
ATOM 1512 C CA . THR A 1 188 ? 25.531 14.742 -11.398 1 34.28 188 THR A CA 1
ATOM 1513 C C . THR A 1 188 ? 25.594 13.219 -11.406 1 34.28 188 THR A C 1
ATOM 1515 O O . THR A 1 188 ? 24.609 12.555 -11.75 1 34.28 188 THR A O 1
ATOM 1518 N N . THR A 1 189 ? 26.641 12.539 -11.203 1 36.69 189 THR A N 1
ATOM 1519 C CA . THR A 1 189 ? 26.812 11.164 -11.648 1 36.69 189 THR A CA 1
ATOM 1520 C C . THR A 1 189 ? 26.188 10.188 -10.648 1 36.69 189 THR A C 1
ATOM 1522 O O . THR A 1 189 ? 25.734 9.109 -11.023 1 36.69 189 THR A O 1
ATOM 1525 N N . ASP A 1 190 ? 26.172 10.461 -9.406 1 39.41 190 ASP A N 1
ATOM 1526 C CA . ASP A 1 190 ? 25.844 9.406 -8.453 1 39.41 190 ASP A CA 1
ATOM 1527 C C . ASP A 1 190 ? 24.344 9.164 -8.383 1 39.41 190 ASP A C 1
ATOM 1529 O O . ASP A 1 190 ? 23.891 8.023 -8.234 1 39.41 190 ASP A O 1
ATOM 1533 N N . GLY A 1 191 ? 23.438 10.156 -8.406 1 41.53 191 GLY A N 1
ATOM 1534 C CA . GLY A 1 191 ? 22 10.016 -8.383 1 41.53 191 GLY A CA 1
ATOM 1535 C C . GLY A 1 191 ? 21.438 9.352 -9.625 1 41.53 191 GLY A C 1
ATOM 1536 O O . GLY A 1 191 ? 20.453 8.609 -9.555 1 41.53 191 GLY A O 1
ATOM 1537 N N . GLU A 1 192 ? 21.953 9.664 -10.836 1 43.56 192 GLU A N 1
ATOM 1538 C CA . GLU A 1 192 ? 21.578 9.18 -12.164 1 43.56 192 GLU A CA 1
ATOM 1539 C C . GLU A 1 192 ? 21.875 7.688 -12.312 1 43.56 192 GLU A C 1
ATOM 1541 O O . GLU A 1 192 ? 21.188 6.977 -13.031 1 43.56 192 GLU A O 1
ATOM 1546 N N . GLN A 1 193 ? 22.797 7.184 -11.641 1 49.19 193 GLN A N 1
ATOM 1547 C CA . GLN A 1 193 ? 23.219 5.797 -11.797 1 49.19 193 GLN A CA 1
ATOM 1548 C C . GLN A 1 193 ? 22.375 4.867 -10.922 1 49.19 193 GLN A C 1
ATOM 1550 O O . GLN A 1 193 ? 22.312 3.662 -11.164 1 49.19 193 GLN A O 1
ATOM 1555 N N . GLU A 1 194 ? 21.703 5.473 -9.977 1 55.78 194 GLU A N 1
ATOM 1556 C CA . GLU A 1 194 ? 21.016 4.629 -9.008 1 55.78 194 GLU A CA 1
ATOM 1557 C C . GLU A 1 194 ? 19.875 3.859 -9.656 1 55.78 194 GLU A C 1
ATOM 1559 O O . GLU A 1 194 ? 19.594 2.715 -9.289 1 55.78 194 GLU A O 1
ATOM 1564 N N . ASP A 1 195 ? 19.438 4.402 -10.836 1 66.06 195 ASP A N 1
ATOM 1565 C CA . ASP A 1 195 ? 18.219 3.811 -11.398 1 66.06 195 ASP A CA 1
ATOM 1566 C C . ASP A 1 195 ? 18.547 2.568 -12.219 1 66.06 195 ASP A C 1
ATOM 1568 O O . ASP A 1 195 ? 17.719 1.665 -12.352 1 66.06 195 ASP A O 1
ATOM 1572 N N . ILE A 1 196 ? 19.812 2.383 -12.625 1 82.06 196 ILE A N 1
ATOM 1573 C CA . ILE A 1 196 ? 20.062 1.285 -13.555 1 82.06 196 ILE A CA 1
ATOM 1574 C C . ILE A 1 196 ? 20.953 0.242 -12.891 1 82.06 196 ILE A C 1
ATOM 1576 O O . ILE A 1 196 ? 21.266 -0.789 -13.484 1 82.06 196 ILE A O 1
ATOM 1580 N N . LYS A 1 197 ? 21.312 0.429 -11.68 1 82.19 197 LYS A N 1
ATOM 1581 C CA . LYS A 1 197 ? 22.219 -0.473 -10.969 1 82.19 197 LYS A CA 1
ATOM 1582 C C . LYS A 1 197 ? 21.656 -1.891 -10.922 1 82.19 197 LYS A C 1
ATOM 1584 O O . LYS A 1 197 ? 22.406 -2.865 -10.945 1 82.19 197 LYS A O 1
ATOM 1589 N N . ASN A 1 198 ? 20.422 -1.978 -10.977 1 83.5 198 ASN A N 1
ATOM 1590 C CA . ASN A 1 198 ? 19.812 -3.291 -10.82 1 83.5 198 ASN A CA 1
ATOM 1591 C C . ASN A 1 198 ? 19.281 -3.824 -12.148 1 83.5 198 ASN A C 1
ATOM 1593 O O . ASN A 1 198 ? 18.5 -4.785 -12.164 1 83.5 198 ASN A O 1
ATOM 1597 N N . LEU A 1 199 ? 19.812 -3.213 -13.18 1 90.12 199 LEU A N 1
ATOM 1598 C CA . LEU A 1 199 ? 19.328 -3.627 -14.492 1 90.12 199 LEU A CA 1
ATOM 1599 C C . LEU A 1 199 ? 19.984 -4.934 -14.93 1 90.12 199 LEU A C 1
ATOM 1601 O O . LEU A 1 199 ? 21.203 -5.066 -14.891 1 90.12 199 LEU A O 1
ATOM 1605 N N . HIS A 1 200 ? 19.172 -5.961 -15.328 1 90.25 200 HIS A N 1
ATOM 1606 C CA . HIS A 1 200 ? 19.625 -7.23 -15.875 1 90.25 200 HIS A CA 1
ATOM 1607 C C . HIS A 1 200 ? 19.672 -7.188 -17.406 1 90.25 200 HIS A C 1
ATOM 1609 O O . HIS A 1 200 ? 18.703 -6.777 -18.047 1 90.25 200 HIS A O 1
ATOM 1615 N N . VAL A 1 201 ? 20.828 -7.559 -17.938 1 92.31 201 VAL A N 1
ATOM 1616 C CA . VAL A 1 201 ? 20.969 -7.594 -19.375 1 92.31 201 VAL A CA 1
ATOM 1617 C C . VAL A 1 201 ? 21.562 -8.938 -19.812 1 92.31 201 VAL A C 1
ATOM 1619 O O . VAL A 1 201 ? 22.312 -9.562 -19.062 1 92.31 201 VAL A O 1
ATOM 1622 N N . PRO A 1 202 ? 21.156 -9.367 -21.047 1 92.44 202 PRO A N 1
ATOM 1623 C CA . PRO A 1 202 ? 21.797 -10.586 -21.547 1 92.44 202 PRO A CA 1
ATOM 1624 C C . PRO A 1 202 ? 23.312 -10.492 -21.562 1 92.44 202 PRO A C 1
ATOM 1626 O O . PRO A 1 202 ? 23.859 -9.398 -21.75 1 92.44 202 PRO A O 1
ATOM 1629 N N . LEU A 1 203 ? 24.016 -11.586 -21.438 1 87.06 203 LEU A N 1
ATOM 1630 C CA . LEU A 1 203 ? 25.469 -11.656 -21.344 1 87.06 203 LEU A CA 1
ATOM 1631 C C . LEU A 1 203 ? 26.125 -11.023 -22.562 1 87.06 203 LEU A C 1
ATOM 1633 O O . LEU A 1 203 ? 27.141 -10.344 -22.438 1 87.06 203 LEU A O 1
ATOM 1637 N N . THR A 1 204 ? 25.531 -11.227 -23.656 1 87.69 204 THR A N 1
ATOM 1638 C CA . THR A 1 204 ? 26.188 -10.812 -24.891 1 87.69 204 THR A CA 1
ATOM 1639 C C . THR A 1 204 ? 25.75 -9.398 -25.281 1 87.69 204 THR A C 1
ATOM 1641 O O . THR A 1 204 ? 26.266 -8.836 -26.25 1 87.69 204 THR A O 1
ATOM 1644 N N . MET A 1 205 ? 24.859 -8.844 -24.562 1 90.44 205 MET A N 1
ATOM 1645 C CA . MET A 1 205 ? 24.344 -7.523 -24.906 1 90.44 205 MET A CA 1
ATOM 1646 C C . MET A 1 205 ? 25.219 -6.422 -24.297 1 90.44 205 MET A C 1
ATOM 1648 O O . MET A 1 205 ? 25.531 -6.461 -23.109 1 90.44 205 MET A O 1
ATOM 1652 N N . ASP A 1 206 ? 25.641 -5.473 -25.156 1 89.19 206 ASP A N 1
ATOM 1653 C CA . ASP A 1 206 ? 26.359 -4.289 -24.703 1 89.19 206 ASP A CA 1
ATOM 1654 C C . ASP A 1 206 ? 25.438 -3.072 -24.641 1 89.19 206 ASP A C 1
ATOM 1656 O O . ASP A 1 206 ? 24.969 -2.588 -25.672 1 89.19 206 ASP A O 1
ATOM 1660 N N . LEU A 1 207 ? 25.156 -2.711 -23.531 1 90.94 207 LEU A N 1
ATOM 1661 C CA . LEU A 1 207 ? 24.234 -1.601 -23.297 1 90.94 207 LEU A CA 1
ATOM 1662 C C . LEU A 1 207 ? 24.953 -0.444 -22.609 1 90.94 207 LEU A C 1
ATOM 1664 O O . LEU A 1 207 ? 25.562 -0.627 -21.547 1 90.94 207 LEU A O 1
ATOM 1668 N N . SER A 1 208 ? 24.953 0.762 -23.203 1 92.69 208 SER A N 1
ATOM 1669 C CA . SER A 1 208 ? 25.516 1.948 -22.578 1 92.69 208 SER A CA 1
ATOM 1670 C C . SER A 1 208 ? 24.641 2.439 -21.422 1 92.69 208 SER A C 1
ATOM 1672 O O . SER A 1 208 ? 23.453 2.125 -21.375 1 92.69 208 SER A O 1
ATOM 1674 N N . PRO A 1 209 ? 25.25 3.121 -20.469 1 91.69 209 PRO A N 1
ATOM 1675 C CA . PRO A 1 209 ? 24.453 3.688 -19.391 1 91.69 209 PRO A CA 1
ATOM 1676 C C . PRO A 1 209 ? 23.312 4.578 -19.891 1 91.69 209 PRO A C 1
ATOM 1678 O O . PRO A 1 209 ? 22.219 4.574 -19.328 1 91.69 209 PRO A O 1
ATOM 1681 N N . GLU A 1 210 ? 23.625 5.277 -20.938 1 93.19 210 GLU A N 1
ATOM 1682 C CA . GLU A 1 210 ? 22.594 6.148 -21.5 1 93.19 210 GLU A CA 1
ATOM 1683 C C . GLU A 1 210 ? 21.438 5.34 -22.094 1 93.19 210 GLU A C 1
ATOM 1685 O O . GLU A 1 210 ? 20.281 5.688 -21.891 1 93.19 210 GLU A O 1
ATOM 1690 N N . GLU A 1 211 ? 21.797 4.336 -22.781 1 92.94 211 GLU A N 1
ATOM 1691 C CA . GLU A 1 211 ? 20.766 3.463 -23.344 1 92.94 211 GLU A CA 1
ATOM 1692 C C . GLU A 1 211 ? 19.969 2.777 -22.25 1 92.94 211 GLU A C 1
ATOM 1694 O O . GLU A 1 211 ? 18.75 2.582 -22.391 1 92.94 211 GLU A O 1
ATOM 1699 N N . ALA A 1 212 ? 20.625 2.412 -21.266 1 93.31 212 ALA A N 1
ATOM 1700 C CA . ALA A 1 212 ? 19.953 1.781 -20.125 1 93.31 212 ALA A CA 1
ATOM 1701 C C . ALA A 1 212 ? 18.938 2.727 -19.5 1 93.31 212 ALA A C 1
ATOM 1703 O O . ALA A 1 212 ? 17.797 2.334 -19.219 1 93.31 212 ALA A O 1
ATOM 1704 N N . ARG A 1 213 ? 19.359 3.916 -19.281 1 93.31 213 ARG A N 1
ATOM 1705 C CA . ARG A 1 213 ? 18.453 4.918 -18.719 1 93.31 213 ARG A CA 1
ATOM 1706 C C . ARG A 1 213 ? 17.281 5.184 -19.641 1 93.31 213 ARG A C 1
ATOM 1708 O O . ARG A 1 213 ? 16.141 5.281 -19.172 1 93.31 213 ARG A O 1
ATOM 1715 N N . GLN A 1 214 ? 17.578 5.297 -20.859 1 94.12 214 GLN A N 1
ATOM 1716 C CA . GLN A 1 214 ? 16.516 5.527 -21.828 1 94.12 214 GLN A CA 1
ATOM 1717 C C . GLN A 1 214 ? 15.523 4.367 -21.844 1 94.12 214 GLN A C 1
ATOM 1719 O O . GLN A 1 214 ? 14.312 4.582 -21.969 1 94.12 214 GLN A O 1
ATOM 1724 N N . THR A 1 215 ? 16.016 3.191 -21.797 1 94.75 215 THR A N 1
ATOM 1725 C CA . THR A 1 215 ? 15.164 2.01 -21.781 1 94.75 215 THR A CA 1
ATOM 1726 C C . THR A 1 215 ? 14.211 2.037 -20.594 1 94.75 215 THR A C 1
ATOM 1728 O O . THR A 1 215 ? 13.008 1.823 -20.75 1 94.75 215 THR A O 1
ATOM 1731 N N . THR A 1 216 ? 14.758 2.355 -19.453 1 94.31 216 THR A N 1
ATOM 1732 C CA . THR A 1 216 ? 13.945 2.402 -18.25 1 94.31 216 THR A CA 1
ATOM 1733 C C . THR A 1 216 ? 12.914 3.52 -18.328 1 94.31 216 THR A C 1
ATOM 1735 O O . THR A 1 216 ? 11.758 3.33 -17.953 1 94.31 216 THR A O 1
ATOM 1738 N N . GLU A 1 217 ? 13.281 4.621 -18.812 1 94.25 217 GLU A N 1
ATOM 1739 C CA . GLU A 1 217 ? 12.375 5.758 -18.953 1 94.25 217 GLU A CA 1
ATOM 1740 C C . GLU A 1 217 ? 11.281 5.477 -19.969 1 94.25 217 GLU A C 1
ATOM 1742 O O . GLU A 1 217 ? 10.117 5.824 -19.75 1 94.25 217 GLU A O 1
ATOM 1747 N N . THR A 1 218 ? 11.648 4.922 -21.047 1 95.75 218 THR A N 1
ATOM 1748 C CA . THR A 1 218 ? 10.68 4.586 -22.078 1 95.75 218 THR A CA 1
ATOM 1749 C C . THR A 1 218 ? 9.648 3.584 -21.562 1 95.75 218 THR A C 1
ATOM 1751 O O . THR A 1 218 ? 8.453 3.713 -21.828 1 95.75 218 THR A O 1
ATOM 1754 N N . PHE A 1 219 ? 10.156 2.615 -20.906 1 96 219 PHE A N 1
ATOM 1755 C CA . PHE A 1 219 ? 9.25 1.643 -20.297 1 96 219 PHE A CA 1
ATOM 1756 C C . PHE A 1 219 ? 8.211 2.338 -19.438 1 96 219 PHE A C 1
ATOM 1758 O O . PHE A 1 219 ? 7.008 2.104 -19.578 1 96 219 PHE A O 1
ATOM 1765 N N . ARG A 1 220 ? 8.648 3.15 -18.547 1 94.62 220 ARG A N 1
ATOM 1766 C CA . ARG A 1 220 ? 7.758 3.873 -17.641 1 94.62 220 ARG A CA 1
ATOM 1767 C C . ARG A 1 220 ? 6.77 4.734 -18.422 1 94.62 220 ARG A C 1
ATOM 1769 O O . ARG A 1 220 ? 5.566 4.703 -18.141 1 94.62 220 ARG A O 1
ATOM 1776 N N . HIS A 1 221 ? 7.266 5.453 -19.344 1 94.31 221 HIS A N 1
ATOM 1777 C CA . HIS A 1 221 ? 6.426 6.336 -20.141 1 94.31 221 HIS A CA 1
ATOM 1778 C C . HIS A 1 221 ? 5.355 5.547 -20.891 1 94.31 221 HIS A C 1
ATOM 1780 O O . HIS A 1 221 ? 4.188 5.938 -20.906 1 94.31 221 HIS A O 1
ATOM 1786 N N . ASP A 1 222 ? 5.754 4.445 -21.406 1 95.31 222 ASP A N 1
ATOM 1787 C CA . ASP A 1 222 ? 4.816 3.605 -22.141 1 95.31 222 ASP A CA 1
ATOM 1788 C C . ASP A 1 222 ? 3.684 3.117 -21.25 1 95.31 222 ASP A C 1
ATOM 1790 O O . ASP A 1 222 ? 2.529 3.053 -21.672 1 95.31 222 ASP A O 1
ATOM 1794 N N . CYS A 1 223 ? 3.996 2.793 -20.047 1 95.62 223 CYS A N 1
ATOM 1795 C CA . CYS A 1 223 ? 2.979 2.35 -19.094 1 95.62 223 CYS A CA 1
ATOM 1796 C C . CYS A 1 223 ? 2.021 3.482 -18.75 1 95.62 223 CYS A C 1
ATOM 1798 O O . CYS A 1 223 ? 0.809 3.275 -18.672 1 95.62 223 CYS A O 1
ATOM 1800 N N . LEU A 1 224 ? 2.527 4.688 -18.656 1 94.19 224 LEU A N 1
ATOM 1801 C CA . LEU A 1 224 ? 1.762 5.832 -18.172 1 94.19 224 LEU A CA 1
ATOM 1802 C C . LEU A 1 224 ? 0.841 6.367 -19.266 1 94.19 224 LEU A C 1
ATOM 1804 O O . LEU A 1 224 ? -0.125 7.078 -18.969 1 94.19 224 LEU A O 1
ATOM 1808 N N . ILE A 1 225 ? 1.112 6.008 -20.469 1 93.56 225 ILE A N 1
ATOM 1809 C CA . ILE A 1 225 ? 0.263 6.434 -21.578 1 93.56 225 ILE A CA 1
ATOM 1810 C C . ILE A 1 225 ? -1.097 5.746 -21.484 1 93.56 225 ILE A C 1
ATOM 1812 O O . ILE A 1 225 ? -2.121 6.328 -21.859 1 93.56 225 ILE A O 1
ATOM 1816 N N . HIS A 1 226 ? -1.069 4.586 -20.828 1 92.75 226 HIS A N 1
ATOM 1817 C CA . HIS A 1 226 ? -2.279 3.781 -20.953 1 92.75 226 HIS A CA 1
ATOM 1818 C C . HIS A 1 226 ? -2.904 3.52 -19.578 1 92.75 226 HIS A C 1
ATOM 1820 O O . HIS A 1 226 ? -3.949 2.871 -19.484 1 92.75 226 HIS A O 1
ATOM 1826 N N . ALA A 1 227 ? -2.264 3.916 -18.578 1 94.94 227 ALA A N 1
ATOM 1827 C CA . ALA A 1 227 ? -2.762 3.654 -17.234 1 94.94 227 ALA A CA 1
ATOM 1828 C C . ALA A 1 227 ? -2.436 4.812 -16.297 1 94.94 227 ALA A C 1
ATOM 1830 O O . ALA A 1 227 ? -1.402 5.469 -16.438 1 94.94 227 ALA A O 1
ATOM 1831 N N . ASP A 1 228 ? -3.309 5.086 -15.266 1 94.06 228 ASP A N 1
ATOM 1832 C CA . ASP A 1 228 ? -3.068 6.156 -14.305 1 94.06 228 ASP A CA 1
ATOM 1833 C C . ASP A 1 228 ? -3.434 5.715 -12.891 1 94.06 228 ASP A C 1
ATOM 1835 O O . ASP A 1 228 ? -3.545 6.543 -11.984 1 94.06 228 ASP A O 1
ATOM 1839 N N . ARG A 1 229 ? -3.701 4.484 -12.781 1 96.56 229 ARG A N 1
ATOM 1840 C CA . ARG A 1 229 ? -4.055 3.947 -11.469 1 96.56 229 ARG A CA 1
ATOM 1841 C C . ARG A 1 229 ? -3.607 2.496 -11.328 1 96.56 229 ARG A C 1
ATOM 1843 O O . ARG A 1 229 ? -3.246 1.855 -12.32 1 96.56 229 ARG A O 1
ATOM 1850 N N . CYS A 1 230 ? -3.639 2.014 -10.172 1 98.31 230 CYS A N 1
ATOM 1851 C CA . CYS A 1 230 ? -3.262 0.636 -9.875 1 98.31 230 CYS A CA 1
ATOM 1852 C C . CYS A 1 230 ? -4.176 -0.344 -10.602 1 98.31 230 CYS A C 1
ATOM 1854 O O . CYS A 1 230 ? -5.402 -0.25 -10.5 1 98.31 230 CYS A O 1
ATOM 1856 N N . ALA A 1 231 ? -3.635 -1.333 -11.234 1 98.62 231 ALA A N 1
ATOM 1857 C CA . ALA A 1 231 ? -4.398 -2.295 -12.023 1 98.62 231 ALA A CA 1
ATOM 1858 C C . ALA A 1 231 ? -5.301 -3.143 -11.133 1 98.62 231 ALA A C 1
ATOM 1860 O O . ALA A 1 231 ? -6.379 -3.57 -11.562 1 98.62 231 ALA A O 1
ATOM 1861 N N . ILE A 1 232 ? -4.949 -3.289 -9.891 1 98.69 232 ILE A N 1
ATOM 1862 C CA . ILE A 1 232 ? -5.668 -4.219 -9.023 1 98.69 232 ILE A CA 1
ATOM 1863 C C . ILE A 1 232 ? -6.594 -3.445 -8.094 1 98.69 232 ILE A C 1
ATOM 1865 O O . ILE A 1 232 ? -7.809 -3.66 -8.086 1 98.69 232 ILE A O 1
ATOM 1869 N N . SER A 1 233 ? -6.09 -2.459 -7.402 1 98.19 233 SER A N 1
ATOM 1870 C CA . SER A 1 233 ? -6.914 -1.762 -6.418 1 98.19 233 SER A CA 1
ATOM 1871 C C . SER A 1 233 ? -7.762 -0.678 -7.074 1 98.19 233 SER A C 1
ATOM 1873 O O . SER A 1 233 ? -8.742 -0.216 -6.496 1 98.19 233 SER A O 1
ATOM 1875 N N . GLY A 1 234 ? -7.289 -0.186 -8.242 1 97.56 234 GLY A N 1
ATOM 1876 C CA . GLY A 1 234 ? -7.984 0.908 -8.898 1 97.56 234 GLY A CA 1
ATOM 1877 C C . GLY A 1 234 ? -7.703 2.26 -8.273 1 97.56 234 GLY A C 1
ATOM 1878 O O . GLY A 1 234 ? -8.391 3.242 -8.562 1 97.56 234 GLY A O 1
ATOM 1879 N N . LYS A 1 235 ? -6.703 2.34 -7.391 1 97.12 235 LYS A N 1
ATOM 1880 C CA . LYS A 1 235 ? -6.371 3.57 -6.676 1 97.12 235 LYS A CA 1
ATOM 1881 C C . LYS A 1 235 ? -5.035 4.137 -7.145 1 97.12 235 LYS A C 1
ATOM 1883 O O . LYS A 1 235 ? -4.379 3.553 -8.008 1 97.12 235 LYS A O 1
ATOM 1888 N N . GLY A 1 236 ? -4.66 5.324 -6.719 1 96.38 236 GLY A N 1
ATOM 1889 C CA . GLY A 1 236 ? -3.348 5.891 -6.988 1 96.38 236 GLY A CA 1
ATOM 1890 C C . GLY A 1 236 ? -3.369 6.953 -8.07 1 96.38 236 GLY A C 1
ATOM 1891 O O . GLY A 1 236 ? -2.318 7.363 -8.562 1 96.38 236 GLY A O 1
ATOM 1892 N N . GLN A 1 237 ? -4.543 7.379 -8.453 1 95.44 237 GLN A N 1
ATOM 1893 C CA . GLN A 1 237 ? -4.633 8.461 -9.438 1 95.44 237 GLN A CA 1
ATOM 1894 C C . GLN A 1 237 ? -4.137 9.773 -8.852 1 95.44 237 GLN A C 1
ATOM 1896 O O . GLN A 1 237 ? -4.547 10.172 -7.758 1 95.44 237 GLN A O 1
ATOM 1901 N N . SER A 1 238 ? -3.287 10.445 -9.617 1 95.38 238 SER A N 1
ATOM 1902 C CA . SER A 1 238 ? -2.742 11.719 -9.164 1 95.38 238 SER A CA 1
ATOM 1903 C C . SER A 1 238 ? -3.818 12.797 -9.125 1 95.38 238 SER A C 1
ATOM 1905 O O . SER A 1 238 ? -4.742 12.797 -9.945 1 95.38 238 SER A O 1
ATOM 1907 N N . TRP A 1 239 ? -3.717 13.773 -8.188 1 96.44 239 TRP A N 1
ATOM 1908 C CA . TRP A 1 239 ? -4.617 14.922 -8.148 1 96.44 239 TRP A CA 1
ATOM 1909 C C . TRP A 1 239 ? -4 16.125 -8.859 1 96.44 239 TRP A C 1
ATOM 1911 O O . TRP A 1 239 ? -4.582 17.203 -8.867 1 96.44 239 TRP A O 1
ATOM 1921 N N . CYS A 1 240 ? -2.836 15.906 -9.422 1 95.31 240 CYS A N 1
ATOM 1922 C CA . CYS A 1 240 ? -2.135 16.922 -10.188 1 95.31 240 CYS A CA 1
ATOM 1923 C C . CYS A 1 240 ? -1.989 16.5 -11.648 1 95.31 240 CYS A C 1
ATOM 1925 O O . CYS A 1 240 ? -2.107 15.32 -11.969 1 95.31 240 CYS A O 1
ATOM 1927 N N . ILE A 1 241 ? -1.744 17.5 -12.508 1 90.69 241 ILE A N 1
ATOM 1928 C CA . ILE A 1 241 ? -1.463 17.188 -13.906 1 90.69 241 ILE A CA 1
ATOM 1929 C C . ILE A 1 241 ? -0.08 16.547 -14.023 1 90.69 241 ILE A C 1
ATOM 1931 O O . ILE A 1 241 ? 0.078 15.516 -14.672 1 90.69 241 ILE A O 1
ATOM 1935 N N . ILE A 1 242 ? 0.825 17.125 -13.328 1 89.44 242 ILE A N 1
ATOM 1936 C CA . ILE A 1 242 ? 2.168 16.578 -13.18 1 89.44 242 ILE A CA 1
ATOM 1937 C C . ILE A 1 242 ? 2.564 16.578 -11.711 1 89.44 242 ILE A C 1
ATOM 1939 O O . ILE A 1 242 ? 2.461 17.594 -11.023 1 89.44 242 ILE A O 1
ATOM 1943 N N . PRO A 1 243 ? 3.039 15.5 -11.219 1 91.25 243 PRO A N 1
ATOM 1944 C CA . PRO A 1 243 ? 3.271 14.211 -11.875 1 91.25 243 PRO A CA 1
ATOM 1945 C C . PRO A 1 243 ? 1.975 13.5 -12.25 1 91.25 243 PRO A C 1
ATOM 1947 O O . PRO A 1 243 ? 0.935 13.734 -11.633 1 91.25 243 PRO A O 1
ATOM 1950 N N . SER A 1 244 ? 2.109 12.57 -13.195 1 89.06 244 SER A N 1
ATOM 1951 C CA . SER A 1 244 ? 0.94 11.906 -13.758 1 89.06 244 SER A CA 1
ATOM 1952 C C . SER A 1 244 ? 0.441 10.797 -12.836 1 89.06 244 SER A C 1
ATOM 1954 O O . SER A 1 244 ? -0.674 10.297 -13 1 89.06 244 SER A O 1
ATOM 1956 N N . ILE A 1 245 ? 1.242 10.391 -11.922 1 91.75 245 ILE A N 1
ATOM 1957 C CA . ILE A 1 245 ? 0.818 9.352 -10.992 1 91.75 245 ILE A CA 1
ATOM 1958 C C . ILE A 1 245 ? 1 9.844 -9.555 1 91.75 245 ILE A C 1
ATOM 1960 O O . ILE A 1 245 ? 1.847 10.695 -9.289 1 91.75 245 ILE A O 1
ATOM 1964 N N . GLY A 1 246 ? 0.162 9.297 -8.727 1 94.44 246 GLY A N 1
ATOM 1965 C CA . GLY A 1 246 ? 0.249 9.672 -7.324 1 94.44 246 GLY A CA 1
ATOM 1966 C C . GLY A 1 246 ? 1.357 8.945 -6.582 1 94.44 246 GLY A C 1
ATOM 1967 O O . GLY A 1 246 ? 1.958 8.008 -7.109 1 94.44 246 GLY A O 1
ATOM 1968 N N . PRO A 1 247 ? 1.63 9.406 -5.355 1 95.38 247 PRO A N 1
ATOM 1969 C CA . PRO A 1 247 ? 2.65 8.742 -4.543 1 95.38 247 PRO A CA 1
ATOM 1970 C C . PRO A 1 247 ? 2.352 7.262 -4.316 1 95.38 247 PRO A C 1
ATOM 1972 O O . PRO A 1 247 ? 1.202 6.891 -4.066 1 95.38 247 PRO A O 1
ATOM 1975 N N . GLY A 1 248 ? 3.408 6.387 -4.473 1 95.19 248 GLY A N 1
ATOM 1976 C CA . GLY A 1 248 ? 3.283 4.969 -4.188 1 95.19 248 GLY A CA 1
ATOM 1977 C C . GLY A 1 248 ? 2.904 4.145 -5.402 1 95.19 248 GLY A C 1
ATOM 1978 O O . GLY A 1 248 ? 3.002 2.916 -5.383 1 95.19 248 GLY A O 1
ATOM 1979 N N . LEU A 1 249 ? 2.43 4.785 -6.445 1 96.44 249 LEU A N 1
ATOM 1980 C CA . LEU A 1 249 ? 2.086 4.074 -7.672 1 96.44 249 LEU A CA 1
ATOM 1981 C C . LEU A 1 249 ? 3.316 3.885 -8.555 1 96.44 249 LEU A C 1
ATOM 1983 O O . LEU A 1 249 ? 4.07 4.832 -8.789 1 96.44 249 LEU A O 1
ATOM 1987 N N . HIS A 1 250 ? 3.52 2.592 -9.062 1 95 250 HIS A N 1
ATOM 1988 C CA . HIS A 1 250 ? 4.723 2.264 -9.82 1 95 250 HIS A CA 1
ATOM 1989 C C . HIS A 1 250 ? 4.383 1.475 -11.078 1 95 250 HIS A C 1
ATOM 1991 O O . HIS A 1 250 ? 3.412 0.711 -11.094 1 95 250 HIS A O 1
ATOM 1997 N N . ALA A 1 251 ? 5.219 1.824 -12.078 1 96.19 251 ALA A N 1
ATOM 1998 C CA . ALA A 1 251 ? 5.219 0.923 -13.234 1 96.19 251 ALA A CA 1
ATOM 1999 C C . ALA A 1 251 ? 5.969 -0.369 -12.914 1 96.19 251 ALA A C 1
ATOM 2001 O O . ALA A 1 251 ? 7.125 -0.334 -12.492 1 96.19 251 ALA A O 1
ATOM 2002 N N . CYS A 1 252 ? 5.297 -1.494 -13.133 1 96.44 252 CYS A N 1
ATOM 2003 C CA . CYS A 1 252 ? 5.879 -2.781 -12.766 1 96.44 252 CYS A CA 1
ATOM 2004 C C . CYS A 1 252 ? 5.848 -3.748 -13.938 1 96.44 252 CYS A C 1
ATOM 2006 O O . CYS A 1 252 ? 4.938 -3.691 -14.773 1 96.44 252 CYS A O 1
ATOM 2008 N N . HIS A 1 253 ? 6.867 -4.562 -13.953 1 97 253 HIS A N 1
ATOM 2009 C CA . HIS A 1 253 ? 6.883 -5.648 -14.93 1 97 253 HIS A CA 1
ATOM 2010 C C . HIS A 1 253 ? 5.945 -6.773 -14.516 1 97 253 HIS A C 1
ATOM 2012 O O . HIS A 1 253 ? 5.891 -7.145 -13.344 1 97 253 HIS A O 1
ATOM 2018 N N . ILE A 1 254 ? 5.258 -7.297 -15.438 1 98.19 254 ILE A N 1
ATOM 2019 C CA . ILE A 1 254 ? 4.457 -8.492 -15.188 1 98.19 254 ILE A CA 1
ATOM 2020 C C . ILE A 1 254 ? 5.363 -9.711 -15.062 1 98.19 254 ILE A C 1
ATOM 2022 O O . ILE A 1 254 ? 5.305 -10.438 -14.07 1 98.19 254 ILE A O 1
ATOM 2026 N N . VAL A 1 255 ? 6.129 -9.906 -16.109 1 96.19 255 VAL A N 1
ATOM 2027 C CA . VAL A 1 255 ? 7.258 -10.82 -16 1 96.19 255 VAL A CA 1
ATOM 2028 C C . VAL A 1 255 ? 8.492 -10.062 -15.508 1 96.19 255 VAL A C 1
ATOM 2030 O O . VAL A 1 255 ? 9.016 -9.195 -16.203 1 96.19 255 VAL A O 1
ATOM 2033 N N . PRO A 1 256 ? 8.914 -10.391 -14.375 1 93.62 256 PRO A N 1
ATOM 2034 C CA . PRO A 1 256 ? 10.023 -9.625 -13.797 1 93.62 256 PRO A CA 1
ATOM 2035 C C . PRO A 1 256 ? 11.281 -9.656 -14.672 1 93.62 256 PRO A C 1
ATOM 2037 O O . PRO A 1 256 ? 11.531 -10.648 -15.367 1 93.62 256 PRO A O 1
ATOM 2040 N N . GLN A 1 257 ? 12.031 -8.586 -14.57 1 91.44 257 GLN A N 1
ATOM 2041 C CA . GLN A 1 257 ? 13.219 -8.477 -15.406 1 91.44 257 GLN A CA 1
ATOM 2042 C C . GLN A 1 257 ? 14.227 -9.57 -15.078 1 91.44 257 GLN A C 1
ATOM 2044 O O . GLN A 1 257 ? 14.969 -10.023 -15.961 1 91.44 257 GLN A O 1
ATOM 2049 N N . GLN A 1 258 ? 14.25 -10.047 -13.82 1 88.06 258 GLN A N 1
ATOM 2050 C CA . GLN A 1 258 ? 15.172 -11.102 -13.422 1 88.06 258 GLN A CA 1
ATOM 2051 C C . GLN A 1 258 ? 14.852 -12.406 -14.141 1 88.06 258 GLN A C 1
ATOM 2053 O O . GLN A 1 258 ? 15.68 -13.32 -14.188 1 88.06 258 GLN A O 1
ATOM 2058 N N . HIS A 1 259 ? 13.648 -12.484 -14.641 1 89.81 259 HIS A N 1
ATOM 2059 C CA . HIS A 1 259 ? 13.188 -13.695 -15.32 1 89.81 259 HIS A CA 1
ATOM 2060 C C . HIS A 1 259 ? 13.016 -13.453 -16.812 1 89.81 259 HIS A C 1
ATOM 2062 O O . HIS A 1 259 ? 12.211 -14.133 -17.469 1 89.81 259 HIS A O 1
ATOM 2068 N N . PHE A 1 260 ? 13.734 -12.523 -17.391 1 91.38 260 PHE A N 1
ATOM 2069 C CA . PHE A 1 260 ? 13.477 -12.117 -18.766 1 91.38 260 PHE A CA 1
ATOM 2070 C C . PHE A 1 260 ? 13.711 -13.273 -19.719 1 91.38 260 PHE A C 1
ATOM 2072 O O . PHE A 1 260 ? 13.062 -13.359 -20.766 1 91.38 260 PHE A O 1
ATOM 2079 N N . TYR A 1 261 ? 14.602 -14.18 -19.438 1 88.62 261 TYR A N 1
ATOM 2080 C CA . TYR A 1 261 ? 14.938 -15.273 -20.344 1 88.62 261 TYR A CA 1
ATOM 2081 C C . TYR A 1 261 ? 13.781 -16.266 -20.453 1 88.62 261 TYR A C 1
ATOM 2083 O O . TYR A 1 261 ? 13.773 -17.125 -21.328 1 88.62 261 TYR A O 1
ATOM 2091 N N . HIS A 1 262 ? 12.781 -16.062 -19.578 1 88.19 262 HIS A N 1
ATOM 2092 C CA . HIS A 1 262 ? 11.586 -16.891 -19.641 1 88.19 262 HIS A CA 1
ATOM 2093 C C . HIS A 1 262 ? 10.391 -16.125 -20.188 1 88.19 262 HIS A C 1
ATOM 2095 O O . HIS A 1 262 ? 9.25 -16.562 -20.062 1 88.19 262 HIS A O 1
ATOM 2101 N N . TYR A 1 263 ? 10.633 -15.016 -20.688 1 93.25 263 TYR A N 1
ATOM 2102 C CA . TYR A 1 263 ? 9.516 -14.273 -21.266 1 93.25 263 TYR A CA 1
ATOM 2103 C C . TYR A 1 263 ? 8.797 -15.109 -22.328 1 93.25 263 TYR A C 1
ATOM 2105 O O . TYR A 1 263 ? 9.438 -15.688 -23.203 1 93.25 263 TYR A O 1
ATOM 2113 N N . PRO A 1 264 ? 7.496 -15.148 -22.25 1 92.25 264 PRO A N 1
ATOM 2114 C CA . PRO A 1 264 ? 6.77 -16.031 -23.172 1 92.25 264 PRO A CA 1
ATOM 2115 C C . PRO A 1 264 ? 6.762 -15.508 -24.609 1 92.25 264 PRO A C 1
ATOM 2117 O O . PRO A 1 264 ? 6.809 -14.289 -24.828 1 92.25 264 PRO A O 1
ATOM 2120 N N . ARG A 1 265 ? 6.762 -16.453 -25.531 1 85.06 265 ARG A N 1
ATOM 2121 C CA . ARG A 1 265 ? 6.723 -16.094 -26.953 1 85.06 265 ARG A CA 1
ATOM 2122 C C . ARG A 1 265 ? 5.434 -16.594 -27.609 1 85.06 265 ARG A C 1
ATOM 2124 O O . ARG A 1 265 ? 4.898 -17.625 -27.219 1 85.06 265 ARG A O 1
ATOM 2131 N N . HIS A 1 266 ? 5.016 -15.773 -28.516 1 74.5 266 HIS A N 1
ATOM 2132 C CA . HIS A 1 266 ? 3.809 -16.141 -29.25 1 74.5 266 HIS A CA 1
ATOM 2133 C C . HIS A 1 266 ? 4.027 -17.391 -30.078 1 74.5 266 HIS A C 1
ATOM 2135 O O . HIS A 1 266 ? 3.107 -18.203 -30.234 1 74.5 266 HIS A O 1
ATOM 2141 N N . ASP A 1 267 ? 5.23 -17.422 -30.688 1 64.12 267 ASP A N 1
ATOM 2142 C CA . ASP A 1 267 ? 5.496 -18.547 -31.578 1 64.12 267 ASP A CA 1
ATOM 2143 C C . ASP A 1 267 ? 5.719 -19.828 -30.797 1 64.12 267 ASP A C 1
ATOM 2145 O O . ASP A 1 267 ? 5.719 -20.922 -31.375 1 64.12 267 ASP A O 1
ATOM 2149 N N . GLN A 1 268 ? 5.988 -19.75 -29.484 1 57.06 268 GLN A N 1
ATOM 2150 C CA . GLN A 1 268 ? 6.363 -20.938 -28.719 1 57.06 268 GLN A CA 1
ATOM 2151 C C . GLN A 1 268 ? 5.207 -21.406 -27.844 1 57.06 268 GLN A C 1
ATOM 2153 O O . GLN A 1 268 ? 5.414 -22.156 -26.875 1 57.06 268 GLN A O 1
ATOM 2158 N N . SER A 1 269 ? 4.059 -20.812 -28.109 1 53.47 269 SER A N 1
ATOM 2159 C CA . SER A 1 269 ? 2.951 -21.219 -27.25 1 53.47 269 SER A CA 1
ATOM 2160 C C . SER A 1 269 ? 2.889 -22.734 -27.094 1 53.47 269 SER A C 1
ATOM 2162 O O . SER A 1 269 ? 2.488 -23.234 -26.031 1 53.47 269 SER A O 1
ATOM 2164 N N . ASN A 1 270 ? 3.371 -23.391 -28.219 1 46.66 270 ASN A N 1
ATOM 2165 C CA . ASN A 1 270 ? 3.256 -24.844 -28.297 1 46.66 270 ASN A CA 1
ATOM 2166 C C . ASN A 1 270 ? 4.625 -25.516 -28.234 1 46.66 270 ASN A C 1
ATOM 2168 O O . ASN A 1 270 ? 4.746 -26.703 -28.531 1 46.66 270 ASN A O 1
ATOM 2172 N N . ALA A 1 271 ? 5.734 -24.766 -28.047 1 46.78 271 ALA A N 1
ATOM 2173 C CA . ALA A 1 271 ? 7.035 -25.406 -28.219 1 46.78 271 ALA A CA 1
ATOM 2174 C C . ALA A 1 271 ? 7.395 -26.234 -26.984 1 46.78 271 ALA A C 1
ATOM 2176 O O . ALA A 1 271 ? 7.082 -25.859 -25.859 1 46.78 271 ALA A O 1
ATOM 2177 N N . THR A 1 272 ? 7.746 -27.422 -27.141 1 43.91 272 THR A N 1
ATOM 2178 C CA . THR A 1 272 ? 8.172 -28.406 -26.141 1 43.91 272 THR A CA 1
ATOM 2179 C C . THR A 1 272 ? 9.484 -27.984 -25.484 1 43.91 272 THR A C 1
ATOM 2181 O O . THR A 1 272 ? 10.242 -27.203 -26.062 1 43.91 272 THR A O 1
ATOM 2184 N N . GLU A 1 273 ? 9.938 -28.281 -24.172 1 46.53 273 GLU A N 1
ATOM 2185 C CA . GLU A 1 273 ? 11.039 -28.047 -23.234 1 46.53 273 GLU A CA 1
ATOM 2186 C C . GLU A 1 273 ? 12.375 -27.953 -23.984 1 46.53 273 GLU A C 1
ATOM 2188 O O . GLU A 1 273 ? 13.219 -27.125 -23.656 1 46.53 273 GLU A O 1
ATOM 2193 N N . ALA A 1 274 ? 12.633 -28.969 -24.797 1 43.69 274 ALA A N 1
ATOM 2194 C CA . ALA A 1 274 ? 13.93 -29.297 -25.391 1 43.69 274 ALA A CA 1
ATOM 2195 C C . ALA A 1 274 ? 14.367 -28.203 -26.359 1 43.69 274 ALA A C 1
ATOM 2197 O O . ALA A 1 274 ? 15.562 -27.984 -26.562 1 43.69 274 ALA A O 1
ATOM 2198 N N . GLU A 1 275 ? 13.43 -27.5 -26.875 1 48.78 275 GLU A N 1
ATOM 2199 C CA . GLU A 1 275 ? 13.781 -26.656 -28.016 1 48.78 275 GLU A CA 1
ATOM 2200 C C . GLU A 1 275 ? 14.031 -25.219 -27.594 1 48.78 275 GLU A C 1
ATOM 2202 O O . GLU A 1 275 ? 14.258 -24.344 -28.422 1 48.78 275 GLU A O 1
ATOM 2207 N N . LEU A 1 276 ? 13.898 -25 -26.359 1 52.12 276 LEU A N 1
ATOM 2208 C CA . LEU A 1 276 ? 14.18 -23.625 -25.969 1 52.12 276 LEU A CA 1
ATOM 2209 C C . LEU A 1 276 ? 15.68 -23.359 -25.938 1 52.12 276 LEU A C 1
ATOM 2211 O O . LEU A 1 276 ? 16.297 -23.438 -24.875 1 52.12 276 LEU A O 1
ATOM 2215 N N . GLU A 1 277 ? 16.297 -23.906 -26.891 1 56.5 277 GLU A N 1
ATOM 2216 C CA . GLU A 1 277 ? 17.688 -23.438 -26.984 1 56.5 277 GLU A CA 1
ATOM 2217 C C . GLU A 1 277 ? 17.766 -21.922 -26.875 1 56.5 277 GLU A C 1
ATOM 2219 O O . GLU A 1 277 ? 17.156 -21.203 -27.688 1 56.5 277 GLU A O 1
ATOM 2224 N N . ILE A 1 278 ? 18 -21.484 -25.656 1 68.06 278 ILE A N 1
ATOM 2225 C CA . ILE A 1 278 ? 18.188 -20.047 -25.453 1 68.06 278 ILE A CA 1
ATOM 2226 C C . ILE A 1 278 ? 19.453 -19.578 -26.156 1 68.06 278 ILE A C 1
ATOM 2228 O O . ILE A 1 278 ? 20.562 -19.938 -25.75 1 68.06 278 ILE A O 1
ATOM 2232 N N . ASP A 1 279 ? 19.234 -19.219 -27.406 1 79.75 279 ASP A N 1
ATOM 2233 C CA . ASP A 1 279 ? 20.344 -18.578 -28.109 1 79.75 279 ASP A CA 1
ATOM 2234 C C . ASP A 1 279 ? 20.359 -17.062 -27.859 1 79.75 279 ASP A C 1
ATOM 2236 O O . ASP A 1 279 ? 19.453 -16.531 -27.203 1 79.75 279 ASP A O 1
ATOM 2240 N N . ASP A 1 280 ? 21.359 -16.516 -28.312 1 86.31 280 ASP A N 1
ATOM 2241 C CA . ASP A 1 280 ? 21.609 -15.109 -28.016 1 86.31 280 ASP A CA 1
ATOM 2242 C C . ASP A 1 280 ? 20.516 -14.219 -28.609 1 86.31 280 ASP A C 1
ATOM 2244 O O . ASP A 1 280 ? 20.094 -13.242 -27.984 1 86.31 280 ASP A O 1
ATOM 2248 N N . GLU A 1 281 ? 20.094 -14.578 -29.75 1 87.62 281 GLU A N 1
ATOM 2249 C CA . GLU A 1 281 ? 19.047 -13.789 -30.391 1 87.62 281 GLU A CA 1
ATOM 2250 C C . GLU A 1 281 ? 17.75 -13.852 -29.594 1 87.62 281 GLU A C 1
ATOM 2252 O O . GLU A 1 281 ? 17.078 -12.828 -29.406 1 87.62 281 GLU A O 1
ATOM 2257 N N . ARG A 1 282 ? 17.484 -15.016 -29.172 1 87.44 282 ARG A N 1
ATOM 2258 C CA . ARG A 1 282 ? 16.281 -15.195 -28.359 1 87.44 282 ARG A CA 1
ATOM 2259 C C . ARG A 1 282 ? 16.375 -14.438 -27.047 1 87.44 282 ARG A C 1
ATOM 2261 O O . ARG A 1 282 ? 15.406 -13.82 -26.609 1 87.44 282 ARG A O 1
ATOM 2268 N N . LEU A 1 283 ? 17.5 -14.508 -26.5 1 90.75 283 LEU A N 1
ATOM 2269 C CA . LEU A 1 283 ? 17.719 -13.812 -25.234 1 90.75 283 LEU A CA 1
ATOM 2270 C C . LEU A 1 283 ? 17.578 -12.305 -25.406 1 90.75 283 LEU A C 1
ATOM 2272 O O . LEU A 1 283 ? 16.969 -11.633 -24.562 1 90.75 283 LEU A O 1
ATOM 2276 N N . ASN A 1 284 ? 18.078 -11.812 -26.5 1 92.19 284 ASN A N 1
ATOM 2277 C CA . ASN A 1 284 ? 17.969 -10.383 -26.781 1 92.19 284 ASN A CA 1
ATOM 2278 C C . ASN A 1 284 ? 16.516 -9.961 -27 1 92.19 284 ASN A C 1
ATOM 2280 O O . ASN A 1 284 ? 16.094 -8.922 -26.484 1 92.19 284 ASN A O 1
ATOM 2284 N N . GLN A 1 285 ? 15.867 -10.75 -27.703 1 92.38 285 GLN A N 1
ATOM 2285 C CA . GLN A 1 285 ? 14.461 -10.445 -27.953 1 92.38 285 GLN A CA 1
ATOM 2286 C C . GLN A 1 285 ? 13.648 -10.508 -26.656 1 92.38 285 GLN A C 1
ATOM 2288 O O . GLN A 1 285 ? 12.797 -9.656 -26.406 1 92.38 285 GLN A O 1
ATOM 2293 N N . ALA A 1 286 ? 13.906 -11.531 -25.891 1 93.31 286 ALA A N 1
ATOM 2294 C CA . ALA A 1 286 ? 13.227 -11.664 -24.594 1 93.31 286 ALA A CA 1
ATOM 2295 C C . ALA A 1 286 ? 13.461 -10.438 -23.719 1 93.31 286 ALA A C 1
ATOM 2297 O O . ALA A 1 286 ? 12.547 -9.969 -23.047 1 93.31 286 ALA A O 1
ATOM 2298 N N . TRP A 1 287 ? 14.641 -9.992 -23.734 1 94.81 287 TRP A N 1
ATOM 2299 C CA . TRP A 1 287 ? 14.984 -8.797 -22.969 1 94.81 287 TRP A CA 1
ATOM 2300 C C . TRP A 1 287 ? 14.219 -7.582 -23.484 1 94.81 287 TRP A C 1
ATOM 2302 O O . TRP A 1 287 ? 13.648 -6.824 -22.688 1 94.81 287 TRP A O 1
ATOM 2312 N N . LYS A 1 288 ? 14.18 -7.422 -24.75 1 94.69 288 LYS A N 1
ATOM 2313 C CA . LYS A 1 288 ? 13.445 -6.312 -25.344 1 94.69 288 LYS A CA 1
ATOM 2314 C C . LYS A 1 288 ? 11.961 -6.391 -25 1 94.69 288 LYS A C 1
ATOM 2316 O O . LYS A 1 288 ? 11.336 -5.375 -24.688 1 94.69 288 LYS A O 1
ATOM 2321 N N . ASP A 1 289 ? 11.43 -7.594 -25.031 1 95.75 289 ASP A N 1
ATOM 2322 C CA . ASP A 1 289 ? 10.023 -7.793 -24.688 1 95.75 289 ASP A CA 1
ATOM 2323 C C . ASP A 1 289 ? 9.766 -7.465 -23.219 1 95.75 289 ASP A C 1
ATOM 2325 O O . ASP A 1 289 ? 8.719 -6.914 -22.875 1 95.75 289 ASP A O 1
ATOM 2329 N N . THR A 1 290 ? 10.68 -7.793 -22.406 1 96.12 290 THR A N 1
ATOM 2330 C CA . THR A 1 290 ? 10.562 -7.539 -20.969 1 96.12 290 THR A CA 1
ATOM 2331 C C . THR A 1 290 ? 10.5 -6.043 -20.688 1 96.12 290 THR A C 1
ATOM 2333 O O . THR A 1 290 ? 9.812 -5.605 -19.766 1 96.12 290 THR A O 1
ATOM 2336 N N . TRP A 1 291 ? 11.148 -5.266 -21.469 1 96.5 291 TRP A N 1
ATOM 2337 C CA . TRP A 1 291 ? 11.195 -3.824 -21.25 1 96.5 291 TRP A CA 1
ATOM 2338 C C . TRP A 1 291 ? 10.211 -3.104 -22.156 1 96.5 291 TRP A C 1
ATOM 2340 O O . TRP A 1 291 ? 10.227 -1.873 -22.25 1 96.5 291 TRP A O 1
ATOM 2350 N N . SER A 1 292 ? 9.406 -3.9 -22.828 1 95.75 292 SER A N 1
ATOM 2351 C CA . SER A 1 292 ? 8.297 -3.334 -23.594 1 95.75 292 SER A CA 1
ATOM 2352 C C . SER A 1 292 ? 7.156 -2.916 -22.672 1 95.75 292 SER A C 1
ATOM 2354 O O . SER A 1 292 ? 6.93 -3.545 -21.625 1 95.75 292 SER A O 1
ATOM 2356 N N . GLY A 1 293 ? 6.422 -1.919 -23.016 1 96.5 293 GLY A N 1
ATOM 2357 C CA . GLY A 1 293 ? 5.246 -1.499 -22.281 1 96.5 293 GLY A CA 1
ATOM 2358 C C . GLY A 1 293 ? 4.172 -2.568 -22.203 1 96.5 293 GLY A C 1
ATOM 2359 O O . GLY A 1 293 ? 3.301 -2.523 -21.328 1 96.5 293 GLY A O 1
ATOM 2360 N N . LYS A 1 294 ? 4.215 -3.518 -23.094 1 96.62 294 LYS A N 1
ATOM 2361 C CA . LYS A 1 294 ? 3.252 -4.613 -23.094 1 96.62 294 LYS A CA 1
ATOM 2362 C C . LYS A 1 294 ? 3.416 -5.504 -21.875 1 96.62 294 LYS A C 1
ATOM 2364 O O . LYS A 1 294 ? 2.51 -6.262 -21.516 1 96.62 294 LYS A O 1
ATOM 2369 N N . ASN A 1 295 ? 4.609 -5.461 -21.281 1 97.75 295 ASN A N 1
ATOM 2370 C CA . ASN A 1 295 ? 4.891 -6.219 -20.062 1 97.75 295 ASN A CA 1
ATOM 2371 C C . ASN A 1 295 ? 4.719 -5.363 -18.812 1 97.75 295 ASN A C 1
ATOM 2373 O O . ASN A 1 295 ? 5.301 -5.66 -17.781 1 97.75 295 ASN A O 1
ATOM 2377 N N . GLY A 1 296 ? 4.016 -4.258 -18.969 1 97.56 296 GLY A N 1
ATOM 2378 C CA . GLY A 1 296 ? 3.963 -3.309 -17.859 1 97.56 296 GLY A CA 1
ATOM 2379 C C . GLY A 1 296 ? 2.549 -3.025 -17.391 1 97.56 296 GLY A C 1
ATOM 2380 O O . GLY A 1 296 ? 1.607 -3.041 -18.188 1 97.56 296 GLY A O 1
ATOM 2381 N N . MET A 1 297 ? 2.389 -2.711 -16.125 1 97.5 297 MET A N 1
ATOM 2382 C CA . MET A 1 297 ? 1.176 -2.199 -15.484 1 97.5 297 MET A CA 1
ATOM 2383 C C . MET A 1 297 ? 1.517 -1.367 -14.258 1 97.5 297 MET A C 1
ATOM 2385 O O . MET A 1 297 ? 2.664 -1.354 -13.805 1 97.5 297 MET A O 1
ATOM 2389 N N . LEU A 1 298 ? 0.556 -0.609 -13.797 1 97.75 298 LEU A N 1
ATOM 2390 C CA . LEU A 1 298 ? 0.791 0.19 -12.602 1 97.75 298 LEU A CA 1
ATOM 2391 C C . LEU A 1 298 ? 0.255 -0.518 -11.359 1 97.75 298 LEU A C 1
ATOM 2393 O O . LEU A 1 298 ? -0.86 -1.044 -11.375 1 97.75 298 LEU A O 1
ATOM 2397 N N . LEU A 1 299 ? 1.073 -0.573 -10.359 1 98.25 299 LEU A N 1
ATOM 2398 C CA . LEU A 1 299 ? 0.667 -1.162 -9.086 1 98.25 299 LEU A CA 1
ATOM 2399 C C . LEU A 1 299 ? 1.112 -0.291 -7.918 1 98.25 299 LEU A C 1
ATOM 2401 O O . LEU A 1 299 ? 2.199 0.291 -7.949 1 98.25 299 LEU A O 1
ATOM 2405 N N . MET A 1 300 ? 0.218 -0.192 -6.926 1 98.12 300 MET A N 1
ATOM 2406 C CA . MET A 1 300 ? 0.671 0.358 -5.652 1 98.12 300 MET A CA 1
ATOM 2407 C C . MET A 1 300 ? 1.78 -0.5 -5.051 1 98.12 300 MET A C 1
ATOM 2409 O O . MET A 1 300 ? 1.878 -1.692 -5.348 1 98.12 300 MET A O 1
ATOM 2413 N N . ASN A 1 301 ? 2.57 0.046 -4.199 1 96.75 301 ASN A N 1
ATOM 2414 C CA . ASN A 1 301 ? 3.75 -0.649 -3.693 1 96.75 301 ASN A CA 1
ATOM 2415 C C . ASN A 1 301 ? 3.369 -1.915 -2.932 1 96.75 301 ASN A C 1
ATOM 2417 O O . ASN A 1 301 ? 3.988 -2.965 -3.113 1 96.75 301 ASN A O 1
ATOM 2421 N N . ASP A 1 302 ? 2.445 -1.854 -2.029 1 97.31 302 ASP A N 1
ATOM 2422 C CA . ASP A 1 302 ? 2.039 -3.025 -1.26 1 97.31 302 ASP A CA 1
ATOM 2423 C C . ASP A 1 302 ? 1.534 -4.137 -2.176 1 97.31 302 ASP A C 1
ATOM 2425 O O . ASP A 1 302 ? 1.912 -5.301 -2.018 1 97.31 302 ASP A O 1
ATOM 2429 N N . ILE A 1 303 ? 0.733 -3.791 -3.129 1 98.31 303 ILE A N 1
ATOM 2430 C CA . ILE A 1 303 ? 0.156 -4.77 -4.047 1 98.31 303 ILE A CA 1
ATOM 2431 C C . ILE A 1 303 ? 1.243 -5.316 -4.965 1 98.31 303 ILE A C 1
ATOM 2433 O O . ILE A 1 303 ? 1.248 -6.508 -5.293 1 98.31 303 ILE A O 1
ATOM 2437 N N . ARG A 1 304 ? 2.129 -4.445 -5.422 1 97.56 304 ARG A N 1
ATOM 2438 C CA . ARG A 1 304 ? 3.256 -4.867 -6.25 1 97.56 304 ARG A CA 1
ATOM 2439 C C . ARG A 1 304 ? 4.043 -5.984 -5.57 1 97.56 304 ARG A C 1
ATOM 2441 O O . ARG A 1 304 ? 4.355 -6.996 -6.199 1 97.56 304 ARG A O 1
ATOM 2448 N N . GLN A 1 305 ? 4.32 -5.812 -4.316 1 96.44 305 GLN A N 1
ATOM 2449 C CA . GLN A 1 305 ? 5.07 -6.816 -3.568 1 96.44 305 GLN A CA 1
ATOM 2450 C C . GLN A 1 305 ? 4.309 -8.133 -3.498 1 96.44 305 GLN A C 1
ATOM 2452 O O . GLN A 1 305 ? 4.898 -9.211 -3.639 1 96.44 305 GLN A O 1
ATOM 2457 N N . LEU A 1 306 ? 3.027 -8.023 -3.301 1 97.88 306 LEU A N 1
ATOM 2458 C CA . LEU A 1 306 ? 2.197 -9.219 -3.221 1 97.88 306 LEU A CA 1
ATOM 2459 C C . LEU A 1 306 ? 2.086 -9.898 -4.586 1 97.88 306 LEU A C 1
ATOM 2461 O O . LEU A 1 306 ? 2.039 -11.125 -4.672 1 97.88 306 LEU A O 1
ATOM 2465 N N . PHE A 1 307 ? 2.029 -9.078 -5.648 1 98.44 307 PHE A N 1
ATOM 2466 C CA . PHE A 1 307 ? 2.021 -9.586 -7.016 1 98.44 307 PHE A CA 1
ATOM 2467 C C . PHE A 1 307 ? 3.324 -10.32 -7.328 1 98.44 307 PHE A C 1
ATOM 2469 O O . PHE A 1 307 ? 3.307 -11.422 -7.875 1 98.44 307 PHE A O 1
ATOM 2476 N N . GLU A 1 308 ? 4.422 -9.719 -6.941 1 95.44 308 GLU A N 1
ATOM 2477 C CA . GLU A 1 308 ? 5.738 -10.312 -7.16 1 95.44 308 GLU A CA 1
ATOM 2478 C C . GLU A 1 308 ? 5.895 -11.609 -6.359 1 95.44 308 GLU A C 1
ATOM 2480 O O . GLU A 1 308 ? 6.559 -12.547 -6.812 1 95.44 308 GLU A O 1
ATOM 2485 N N . ALA A 1 309 ? 5.285 -11.664 -5.238 1 96.38 309 ALA A N 1
ATOM 2486 C CA . ALA A 1 309 ? 5.328 -12.852 -4.391 1 96.38 309 ALA A CA 1
ATOM 2487 C C . ALA A 1 309 ? 4.34 -13.906 -4.875 1 96.38 309 ALA A C 1
ATOM 2489 O O . ALA A 1 309 ? 4.211 -14.977 -4.27 1 96.38 309 ALA A O 1
ATOM 2490 N N . ARG A 1 310 ? 3.559 -13.594 -5.879 1 97.62 310 ARG A N 1
ATOM 2491 C CA . ARG A 1 310 ? 2.613 -14.508 -6.52 1 97.62 310 ARG A CA 1
ATOM 2492 C C . ARG A 1 310 ? 1.471 -14.859 -5.578 1 97.62 310 ARG A C 1
ATOM 2494 O O . ARG A 1 310 ? 1.035 -16.016 -5.527 1 97.62 310 ARG A O 1
ATOM 2501 N N . LEU A 1 311 ? 1.073 -13.906 -4.773 1 98.44 311 LEU A N 1
ATOM 2502 C CA . LEU A 1 311 ? -0.062 -14.078 -3.869 1 98.44 311 LEU A CA 1
ATOM 2503 C C . LEU A 1 311 ? -1.351 -13.586 -4.523 1 98.44 311 LEU A C 1
ATOM 2505 O O . LEU A 1 311 ? -2.447 -13.891 -4.051 1 98.44 311 LEU A O 1
ATOM 2509 N N . VAL A 1 312 ? -1.193 -12.828 -5.512 1 98.81 312 VAL A N 1
ATOM 2510 C CA . VAL A 1 312 ? -2.311 -12.297 -6.285 1 98.81 312 VAL A CA 1
ATOM 2511 C C . VAL A 1 312 ? -1.939 -12.25 -7.766 1 98.81 312 VAL A C 1
ATOM 2513 O O . VAL A 1 312 ? -0.776 -12.039 -8.109 1 98.81 312 VAL A O 1
ATOM 2516 N N . SER A 1 313 ? -2.836 -12.508 -8.594 1 98.81 313 SER A N 1
ATOM 2517 C CA . SER A 1 313 ? -2.607 -12.484 -10.039 1 98.81 313 SER A CA 1
ATOM 2518 C C . SER A 1 313 ? -3.871 -12.078 -10.789 1 98.81 313 SER A C 1
ATOM 2520 O O . SER A 1 313 ? -4.906 -11.82 -10.18 1 98.81 313 SER A O 1
ATOM 2522 N N . ILE A 1 314 ? -3.723 -11.891 -12.039 1 98.81 314 ILE A N 1
ATOM 2523 C CA . ILE A 1 314 ? -4.805 -11.523 -12.945 1 98.81 314 ILE A CA 1
ATOM 2524 C C . ILE A 1 314 ? -4.98 -12.602 -14.008 1 98.81 314 ILE A C 1
ATOM 2526 O O . ILE A 1 314 ? -4.031 -12.938 -14.719 1 98.81 314 ILE A O 1
ATOM 2530 N N . HIS A 1 315 ? -6.133 -13.164 -14.062 1 98.25 315 HIS A N 1
ATOM 2531 C CA . HIS A 1 315 ? -6.398 -14.18 -15.07 1 98.25 315 HIS A CA 1
ATOM 2532 C C . HIS A 1 315 ? -6.223 -13.625 -16.484 1 98.25 315 HIS A C 1
ATOM 2534 O O . HIS A 1 315 ? -6.781 -12.578 -16.812 1 98.25 315 HIS A O 1
ATOM 2540 N N . PRO A 1 316 ? -5.523 -14.273 -17.375 1 97.06 316 PRO A N 1
ATOM 2541 C CA . PRO A 1 316 ? -5.145 -13.719 -18.672 1 97.06 316 PRO A CA 1
ATOM 2542 C C . PRO A 1 316 ? -6.332 -13.555 -19.609 1 97.06 316 PRO A C 1
ATOM 2544 O O . PRO A 1 316 ? -6.328 -12.664 -20.469 1 97.06 316 PRO A O 1
ATOM 2547 N N . ASP A 1 317 ? -7.355 -14.352 -19.453 1 96.12 317 ASP A N 1
ATOM 2548 C CA . ASP A 1 317 ? -8.461 -14.336 -20.406 1 96.12 317 ASP A CA 1
ATOM 2549 C C . ASP A 1 317 ? -9.625 -13.5 -19.875 1 96.12 317 ASP A C 1
ATOM 2551 O O . ASP A 1 317 ? -10.227 -12.719 -20.625 1 96.12 317 ASP A O 1
ATOM 2555 N N . THR A 1 318 ? -9.922 -13.641 -18.594 1 96.81 318 THR A N 1
ATOM 2556 C CA . THR A 1 318 ? -11.086 -12.953 -18.031 1 96.81 318 THR A CA 1
ATOM 2557 C C . THR A 1 318 ? -10.68 -11.625 -17.422 1 96.81 318 THR A C 1
ATOM 2559 O O . THR A 1 318 ? -11.531 -10.773 -17.141 1 96.81 318 THR A O 1
ATOM 2562 N N . TYR A 1 319 ? -9.383 -11.461 -17.094 1 98.19 319 TYR A N 1
ATOM 2563 C CA . TYR A 1 319 ? -8.797 -10.289 -16.438 1 98.19 319 TYR A CA 1
ATOM 2564 C C . TYR A 1 319 ? -9.32 -10.141 -15.016 1 98.19 319 TYR A C 1
ATOM 2566 O O . TYR A 1 319 ? -9.25 -9.055 -14.438 1 98.19 319 TYR A O 1
ATOM 2574 N N . LYS A 1 320 ? -9.906 -11.203 -14.516 1 98.56 320 LYS A N 1
ATOM 2575 C CA . LYS A 1 320 ? -10.336 -11.188 -13.125 1 98.56 320 LYS A CA 1
ATOM 2576 C C . LYS A 1 320 ? -9.164 -11.422 -12.18 1 98.56 320 LYS A C 1
ATOM 2578 O O . LYS A 1 320 ? -8.273 -12.219 -12.477 1 98.56 320 LYS A O 1
ATOM 2583 N N . ILE A 1 321 ? -9.234 -10.727 -11.055 1 98.88 321 ILE A N 1
ATOM 2584 C CA . ILE A 1 321 ? -8.18 -10.805 -10.047 1 98.88 321 ILE A CA 1
ATOM 2585 C C . ILE A 1 321 ? -8.391 -12.039 -9.172 1 98.88 321 ILE A C 1
ATOM 2587 O O . ILE A 1 321 ? -9.516 -12.352 -8.781 1 98.88 321 ILE A O 1
ATOM 2591 N N . ARG A 1 322 ? -7.277 -12.773 -8.875 1 98.88 322 ARG A N 1
ATOM 2592 C CA . ARG A 1 322 ? -7.34 -13.938 -7.996 1 98.88 322 ARG A CA 1
ATOM 2593 C C . ARG A 1 322 ? -6.402 -13.773 -6.801 1 98.88 322 ARG A C 1
ATOM 2595 O O . ARG A 1 322 ? -5.203 -13.547 -6.973 1 98.88 322 ARG A O 1
ATOM 2602 N N . ALA A 1 323 ? -6.945 -13.852 -5.637 1 98.75 323 ALA A N 1
ATOM 2603 C CA . ALA A 1 323 ? -6.164 -13.953 -4.406 1 98.75 323 ALA A CA 1
ATOM 2604 C C . ALA A 1 323 ? -5.859 -15.414 -4.074 1 98.75 323 ALA A C 1
ATOM 2606 O O . ALA A 1 323 ? -6.77 -16.234 -3.965 1 98.75 323 ALA A O 1
ATOM 2607 N N . PHE A 1 324 ? -4.609 -15.742 -3.801 1 98.62 324 PHE A N 1
ATOM 2608 C CA . PHE A 1 324 ? -4.207 -17.125 -3.633 1 98.62 324 PHE A CA 1
ATOM 2609 C C . PHE A 1 324 ? -4.141 -17.5 -2.154 1 98.62 324 PHE A C 1
ATOM 2611 O O . PHE A 1 324 ? -3.994 -18.672 -1.809 1 98.62 324 PHE A O 1
ATOM 2618 N N . VAL A 1 325 ? -4.219 -16.562 -1.228 1 97.94 325 VAL A N 1
ATOM 2619 C CA . VAL A 1 325 ? -4.176 -16.781 0.215 1 97.94 325 VAL A CA 1
ATOM 2620 C C . VAL A 1 325 ? -5.215 -15.898 0.902 1 97.94 325 VAL A C 1
ATOM 2622 O O . VAL A 1 325 ? -5.684 -14.914 0.326 1 97.94 325 VAL A O 1
ATOM 2625 N N . PRO A 1 326 ? -5.637 -16.281 2.127 1 97.5 326 PRO A N 1
ATOM 2626 C CA . PRO A 1 326 ? -6.625 -15.469 2.852 1 97.5 326 PRO A CA 1
ATOM 2627 C C . PRO A 1 326 ? -6.016 -14.227 3.502 1 97.5 326 PRO A C 1
ATOM 2629 O O . PRO A 1 326 ? -6.121 -14.047 4.719 1 97.5 326 PRO A O 1
ATOM 2632 N N . TYR A 1 327 ? -5.449 -13.375 2.709 1 97.25 327 TYR A N 1
ATOM 2633 C CA . TYR A 1 327 ? -4.875 -12.109 3.148 1 97.25 327 TYR A CA 1
ATOM 2634 C C . TYR A 1 327 ? -5.789 -10.945 2.795 1 97.25 327 TYR A C 1
ATOM 2636 O O . TYR A 1 327 ? -6.055 -10.688 1.616 1 97.25 327 TYR A O 1
ATOM 2644 N N . ASP A 1 328 ? -6.207 -10.219 3.748 1 96.5 328 ASP A N 1
ATOM 2645 C CA . ASP A 1 328 ? -7.312 -9.273 3.6 1 96.5 328 ASP A CA 1
ATOM 2646 C C . ASP A 1 328 ? -6.91 -8.086 2.734 1 96.5 328 ASP A C 1
ATOM 2648 O O . ASP A 1 328 ? -7.766 -7.344 2.248 1 96.5 328 ASP A O 1
ATOM 2652 N N . VAL A 1 329 ? -5.648 -7.867 2.488 1 97.56 329 VAL A N 1
ATOM 2653 C CA . VAL A 1 329 ? -5.18 -6.789 1.623 1 97.56 329 VAL A CA 1
ATOM 2654 C C . VAL A 1 329 ? -5.582 -7.074 0.178 1 97.56 329 VAL A C 1
ATOM 2656 O O . VAL A 1 329 ? -5.832 -6.148 -0.597 1 97.56 329 VAL A O 1
ATOM 2659 N N . ILE A 1 330 ? -5.684 -8.344 -0.213 1 97.81 330 ILE A N 1
ATOM 2660 C CA . ILE A 1 330 ? -5.898 -8.656 -1.622 1 97.81 330 ILE A CA 1
ATOM 2661 C C . ILE A 1 330 ? -7.25 -9.352 -1.797 1 97.81 330 ILE A C 1
ATOM 2663 O O . ILE A 1 330 ? -7.82 -9.344 -2.889 1 97.81 330 ILE A O 1
ATOM 2667 N N . THR A 1 331 ? -7.863 -9.93 -0.781 1 97.62 331 THR A N 1
ATOM 2668 C CA . THR A 1 331 ? -9.094 -10.688 -0.94 1 97.62 331 THR A CA 1
ATOM 2669 C C . THR A 1 331 ? -10.25 -9.773 -1.348 1 97.62 331 THR A C 1
ATOM 2671 O O . THR A 1 331 ? -11.18 -10.211 -2.031 1 97.62 331 THR A O 1
ATOM 2674 N N . ASP A 1 332 ? -10.156 -8.492 -1.012 1 95.56 332 ASP A N 1
ATOM 2675 C CA . ASP A 1 332 ? -11.195 -7.539 -1.383 1 95.56 332 ASP A CA 1
ATOM 2676 C C . ASP A 1 332 ? -11.289 -7.395 -2.9 1 95.56 332 ASP A C 1
ATOM 2678 O O . ASP A 1 332 ? -12.328 -6.98 -3.426 1 95.56 332 ASP A O 1
ATOM 2682 N N . PHE A 1 333 ? -10.219 -7.742 -3.566 1 98.19 333 PHE A N 1
ATOM 2683 C CA . PHE A 1 333 ? -10.172 -7.508 -5.004 1 98.19 333 PHE A CA 1
ATOM 2684 C C . PHE A 1 333 ? -10.469 -8.789 -5.773 1 98.19 333 PHE A C 1
ATOM 2686 O O . PHE A 1 333 ? -10.633 -8.766 -6.992 1 98.19 333 PHE A O 1
ATOM 2693 N N . HIS A 1 334 ? -10.539 -9.867 -5.082 1 98.44 334 HIS A N 1
ATOM 2694 C CA . HIS A 1 334 ? -10.75 -11.172 -5.707 1 98.44 334 HIS A CA 1
ATOM 2695 C C . HIS A 1 334 ? -12.016 -11.164 -6.566 1 98.44 334 HIS A C 1
ATOM 2697 O O . HIS A 1 334 ? -13.055 -10.656 -6.148 1 98.44 334 HIS A O 1
ATOM 2703 N N . SER A 1 335 ? -11.922 -11.648 -7.785 1 98.06 335 SER A N 1
ATOM 2704 C CA . SER A 1 335 ? -13 -11.867 -8.742 1 98.06 335 SER A CA 1
ATOM 2705 C C . SER A 1 335 ? -13.406 -10.562 -9.422 1 98.06 335 SER A C 1
ATOM 2707 O O . SER A 1 335 ? -14.266 -10.562 -10.305 1 98.06 335 SER A O 1
ATOM 2709 N N . LYS A 1 336 ? -12.867 -9.406 -8.984 1 98.25 336 LYS A N 1
ATOM 2710 C CA . LYS A 1 336 ? -13.102 -8.148 -9.695 1 98.25 336 LYS A CA 1
ATOM 2711 C C . LYS A 1 336 ? -12.266 -8.062 -10.961 1 98.25 336 LYS A C 1
ATOM 2713 O O . LYS A 1 336 ? -11.219 -8.703 -11.062 1 98.25 336 LYS A O 1
ATOM 2718 N N . LYS A 1 337 ? -12.773 -7.34 -11.883 1 98.19 337 LYS A N 1
ATOM 2719 C CA . LYS A 1 337 ? -12.016 -7.137 -13.109 1 98.19 337 LYS A CA 1
ATOM 2720 C C . LYS A 1 337 ? -10.883 -6.129 -12.898 1 98.19 337 LYS A C 1
ATOM 2722 O O . LYS A 1 337 ? -11.109 -5.043 -12.359 1 98.19 337 LYS A O 1
ATOM 2727 N N . ALA A 1 338 ? -9.734 -6.457 -13.25 1 98.5 338 ALA A N 1
ATOM 2728 C CA . ALA A 1 338 ? -8.57 -5.582 -13.117 1 98.5 338 ALA A CA 1
ATOM 2729 C C . ALA A 1 338 ? -8.633 -4.43 -14.117 1 98.5 338 ALA A C 1
ATOM 2731 O O . ALA A 1 338 ? -9.25 -4.551 -15.18 1 98.5 338 ALA A O 1
ATOM 2732 N N . ASN A 1 339 ? -8.008 -3.277 -13.758 1 96.81 339 ASN A N 1
ATOM 2733 C CA . ASN A 1 339 ? -7.844 -2.137 -14.656 1 96.81 339 ASN A CA 1
ATOM 2734 C C . ASN A 1 339 ? -6.566 -2.254 -15.477 1 96.81 339 ASN A C 1
ATOM 2736 O O . ASN A 1 339 ? -5.633 -1.469 -15.305 1 96.81 339 ASN A O 1
ATOM 2740 N N . VAL A 1 340 ? -6.574 -3.199 -16.359 1 95.81 340 VAL A N 1
ATOM 2741 C CA . VAL A 1 34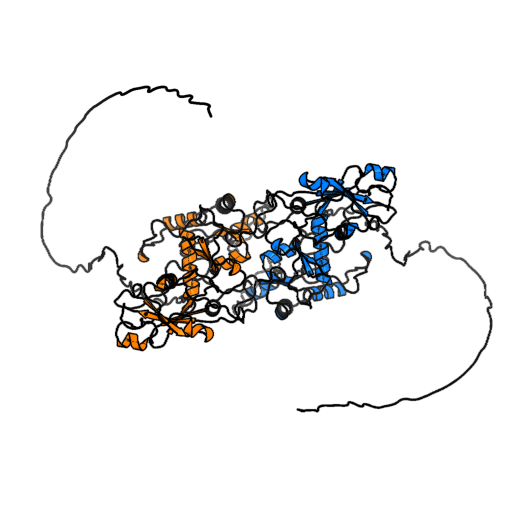0 ? -5.402 -3.445 -17.203 1 95.81 340 VAL A CA 1
ATOM 2742 C C . VAL A 1 340 ? -5.625 -2.855 -18.594 1 95.81 340 VAL A C 1
ATOM 2744 O O . VAL A 1 340 ? -6.719 -2.965 -19.156 1 95.81 340 VAL A O 1
ATOM 2747 N N . ALA A 1 341 ? -4.57 -2.244 -19.094 1 94 341 ALA A N 1
ATOM 2748 C CA . ALA A 1 341 ? -4.648 -1.679 -20.438 1 94 341 ALA A CA 1
ATOM 2749 C C . ALA A 1 341 ? -4.785 -2.777 -21.484 1 94 341 ALA A C 1
ATOM 2751 O O . ALA A 1 341 ? -4.301 -3.895 -21.297 1 94 341 ALA A O 1
ATOM 2752 N N . ARG A 1 342 ? -5.371 -2.438 -22.578 1 90.56 342 ARG A N 1
ATOM 2753 C CA . ARG A 1 342 ? -5.578 -3.389 -23.672 1 90.56 342 ARG A CA 1
ATOM 2754 C C . ARG A 1 342 ? -4.25 -3.832 -24.266 1 90.56 342 ARG A C 1
ATOM 2756 O O . ARG A 1 342 ? -4.125 -4.965 -24.734 1 90.56 342 ARG A O 1
ATOM 2763 N N . LYS A 1 343 ? -3.309 -3.004 -24.172 1 92.69 343 LYS A N 1
ATOM 2764 C CA . LYS A 1 343 ? -2.025 -3.27 -24.812 1 92.69 343 LYS A CA 1
ATOM 2765 C C . LYS A 1 343 ? -1.227 -4.312 -24.031 1 92.69 343 LYS A C 1
ATOM 2767 O O . LYS A 1 343 ? -0.253 -4.867 -24.547 1 92.69 343 LYS A O 1
ATOM 2772 N N . VAL A 1 344 ? -1.56 -4.605 -22.844 1 96.88 344 VAL A N 1
ATOM 2773 C CA . VAL A 1 344 ? -0.798 -5.523 -22 1 96.88 344 VAL A CA 1
ATOM 2774 C C . VAL A 1 344 ? -0.778 -6.91 -22.641 1 96.88 344 VAL A C 1
ATOM 2776 O O . VAL A 1 344 ? -1.808 -7.398 -23.109 1 96.88 344 VAL A O 1
ATOM 2779 N N . ASP A 1 345 ? 0.373 -7.508 -22.656 1 96.5 345 ASP A N 1
ATOM 2780 C CA . ASP A 1 345 ? 0.593 -8.805 -23.266 1 96.5 345 ASP A CA 1
ATOM 2781 C C . ASP A 1 345 ? -0.129 -9.914 -22.5 1 96.5 345 ASP A C 1
ATOM 2783 O O . ASP A 1 345 ? 0.219 -10.211 -21.359 1 96.5 345 ASP A O 1
ATOM 2787 N N . LYS A 1 346 ? -1.025 -10.57 -23.141 1 96.5 346 LYS A N 1
ATOM 2788 C CA . LYS A 1 346 ? -1.782 -11.656 -22.516 1 96.5 346 LYS A CA 1
ATOM 2789 C C . LYS A 1 346 ? -0.865 -12.812 -22.125 1 96.5 346 LYS A C 1
ATOM 2791 O O . LYS A 1 346 ? -1.107 -13.484 -21.109 1 96.5 346 LYS A O 1
ATOM 2796 N N . LEU A 1 347 ? 0.138 -13.016 -22.875 1 96.62 347 LEU A N 1
ATOM 2797 C CA . LEU A 1 347 ? 1.07 -14.094 -22.578 1 96.62 347 LEU A CA 1
ATOM 2798 C C . LEU A 1 347 ? 1.834 -13.812 -21.297 1 96.62 347 LEU A C 1
ATOM 2800 O O . LEU A 1 347 ? 2.146 -14.734 -20.531 1 96.62 347 LEU A O 1
ATOM 2804 N N . ALA A 1 348 ? 2.141 -12.555 -21.094 1 97.56 348 ALA A N 1
ATOM 2805 C CA . ALA A 1 348 ? 2.801 -12.188 -19.844 1 97.56 348 ALA A CA 1
ATOM 2806 C C . ALA A 1 348 ? 1.89 -12.445 -18.641 1 97.56 348 ALA A C 1
ATOM 2808 O O . ALA A 1 348 ? 2.324 -13.008 -17.641 1 97.56 348 ALA A O 1
ATOM 2809 N N . LEU A 1 349 ? 0.634 -12.07 -18.781 1 98.12 349 LEU A N 1
ATOM 2810 C CA . LEU A 1 349 ? -0.335 -12.328 -17.719 1 98.12 349 LEU A CA 1
ATOM 2811 C C . LEU A 1 349 ? -0.483 -13.828 -17.469 1 98.12 349 LEU A C 1
ATOM 2813 O O . LEU A 1 349 ? -0.533 -14.266 -16.312 1 98.12 349 LEU A O 1
ATOM 2817 N N . ARG A 1 350 ? -0.569 -14.562 -18.562 1 97.56 350 ARG A N 1
ATOM 2818 C CA . ARG A 1 350 ? -0.703 -16.016 -18.438 1 97.56 350 ARG A CA 1
ATOM 2819 C C . ARG A 1 350 ? 0.492 -16.609 -17.703 1 97.56 350 ARG A C 1
ATOM 2821 O O . ARG A 1 350 ? 0.325 -17.469 -16.844 1 97.56 350 ARG A O 1
ATOM 2828 N N . HIS A 1 351 ? 1.607 -16.172 -18.109 1 96.88 351 HIS A N 1
ATOM 2829 C CA . HIS A 1 351 ? 2.811 -16.641 -17.438 1 96.88 351 HIS A CA 1
ATOM 2830 C C . HIS A 1 351 ? 2.74 -16.391 -15.938 1 96.88 351 HIS A C 1
ATOM 2832 O O . HIS A 1 351 ? 2.92 -17.328 -15.141 1 96.88 351 HIS A O 1
ATOM 2838 N N . HIS A 1 352 ? 2.527 -15.188 -15.539 1 97.94 352 HIS A N 1
ATOM 2839 C CA . HIS A 1 352 ? 2.471 -14.867 -14.117 1 97.94 352 HIS A CA 1
ATOM 2840 C C . HIS A 1 352 ? 1.384 -15.672 -13.414 1 97.94 352 HIS A C 1
ATOM 2842 O O . HIS A 1 352 ? 1.598 -16.188 -12.312 1 97.94 352 HIS A O 1
ATOM 2848 N N . TYR A 1 353 ? 0.248 -15.773 -14 1 98.44 353 TYR A N 1
ATOM 2849 C CA . TYR A 1 353 ? -0.873 -16.516 -13.43 1 98.44 353 TYR A CA 1
ATOM 2850 C C . TYR A 1 353 ? -0.503 -17.969 -13.195 1 98.44 353 TYR A C 1
ATOM 2852 O O . TYR A 1 353 ? -0.736 -18.516 -12.109 1 98.44 353 TYR A O 1
ATOM 2860 N N . GLU A 1 354 ? 0.05 -18.547 -14.195 1 97.62 354 GLU A N 1
ATOM 2861 C CA . GLU A 1 354 ? 0.408 -19.953 -14.102 1 97.62 354 GLU A CA 1
ATOM 2862 C C . GLU A 1 354 ? 1.517 -20.172 -13.07 1 97.62 354 GLU A C 1
ATOM 2864 O O . GLU A 1 354 ? 1.49 -21.156 -12.328 1 97.62 354 GLU A O 1
ATOM 2869 N N . MET A 1 355 ? 2.516 -19.312 -13.07 1 96.25 355 MET A N 1
ATOM 2870 C CA . MET A 1 355 ? 3.549 -19.406 -12.039 1 96.25 355 MET A CA 1
ATOM 2871 C C . MET A 1 355 ? 2.943 -19.266 -10.648 1 96.25 355 MET A C 1
ATOM 2873 O O . MET A 1 355 ? 3.389 -19.922 -9.703 1 96.25 355 MET A O 1
ATOM 2877 N N . SER A 1 356 ? 1.95 -18.406 -10.531 1 98 356 SER A N 1
ATOM 2878 C CA . SER A 1 356 ? 1.269 -18.234 -9.25 1 98 356 SER A CA 1
ATOM 2879 C C . SER A 1 356 ? 0.508 -19.5 -8.859 1 98 356 SER A C 1
ATOM 2881 O O . SER A 1 356 ? 0.504 -19.891 -7.691 1 98 356 SER A O 1
ATOM 2883 N N . CYS A 1 357 ? -0.119 -20.109 -9.836 1 98.25 357 CYS A N 1
ATOM 2884 C CA . CYS A 1 357 ? -0.812 -21.359 -9.578 1 98.25 357 CYS A CA 1
ATOM 2885 C C . CYS A 1 357 ? 0.155 -22.422 -9.07 1 98.25 357 CYS A C 1
ATOM 2887 O O . CYS A 1 357 ? -0.122 -23.094 -8.078 1 98.25 357 CYS A O 1
ATOM 2889 N N . ILE A 1 358 ? 1.251 -22.531 -9.727 1 97.38 358 ILE A N 1
ATOM 2890 C CA . ILE A 1 358 ? 2.248 -23.531 -9.352 1 97.38 358 ILE A CA 1
ATOM 2891 C C . ILE A 1 358 ? 2.758 -23.25 -7.941 1 97.38 358 ILE A C 1
ATOM 2893 O O . ILE A 1 358 ? 2.809 -24.156 -7.105 1 97.38 358 ILE A O 1
ATOM 2897 N N . GLU A 1 359 ? 3.076 -22 -7.703 1 96.25 359 GLU A N 1
ATOM 2898 C CA . GLU A 1 359 ? 3.654 -21.594 -6.422 1 96.25 359 GLU A CA 1
ATOM 2899 C C . GLU A 1 359 ? 2.719 -21.922 -5.266 1 96.25 359 GLU A C 1
ATOM 2901 O O . GLU A 1 359 ? 3.17 -22.328 -4.191 1 96.25 359 GLU A O 1
ATOM 2906 N N . ASN A 1 360 ? 1.475 -21.828 -5.48 1 98.12 360 ASN A N 1
ATOM 2907 C CA . ASN A 1 360 ? 0.52 -21.922 -4.379 1 98.12 360 ASN A CA 1
ATOM 2908 C C . ASN A 1 360 ? -0.093 -23.312 -4.285 1 98.12 360 ASN A C 1
ATOM 2910 O O . ASN A 1 360 ? -0.208 -23.875 -3.193 1 98.12 360 ASN A O 1
ATOM 2914 N N . MET A 1 361 ? -0.418 -23.938 -5.352 1 98.06 361 MET A N 1
ATOM 2915 C CA . MET A 1 361 ? -1.054 -25.25 -5.316 1 98.06 361 MET A CA 1
ATOM 2916 C C . MET A 1 361 ? -0.056 -26.328 -4.898 1 98.06 361 MET A C 1
ATOM 2918 O O . MET A 1 361 ? -0.41 -27.266 -4.176 1 98.06 361 MET A O 1
ATOM 2922 N N . ALA A 1 362 ? 1.141 -26.203 -5.363 1 97.19 362 ALA A N 1
ATOM 2923 C CA . ALA A 1 362 ? 2.15 -27.234 -5.105 1 97.19 362 ALA A CA 1
ATOM 2924 C C . ALA A 1 362 ? 3.02 -26.844 -3.908 1 97.19 362 ALA A C 1
ATOM 2926 O O . ALA A 1 362 ? 4.141 -27.344 -3.766 1 97.19 362 ALA A O 1
ATOM 2927 N N . ALA A 1 363 ? 2.484 -26.031 -3.096 1 96.25 363 ALA A N 1
ATOM 2928 C CA . ALA A 1 363 ? 3.283 -25.5 -1.993 1 96.25 363 ALA A CA 1
ATOM 2929 C C . ALA A 1 363 ? 3.691 -26.609 -1.029 1 96.25 363 ALA A C 1
ATOM 2931 O O . ALA A 1 363 ? 4.68 -26.469 -0.303 1 96.25 363 ALA A O 1
ATOM 2932 N N . GLN A 1 364 ? 2.961 -27.688 -1.023 1 94.94 364 GLN A N 1
ATOM 2933 C CA . GLN A 1 364 ? 3.305 -28.828 -0.168 1 94.94 364 GLN A CA 1
ATOM 2934 C C . GLN A 1 364 ? 4.484 -29.609 -0.737 1 94.94 364 GLN A C 1
ATOM 2936 O O . GLN A 1 364 ? 5.121 -30.375 -0.025 1 94.94 364 GLN A O 1
ATOM 2941 N N . MET A 1 365 ? 4.746 -29.469 -2.002 1 92.81 365 MET A N 1
ATOM 2942 C CA . MET A 1 365 ? 5.875 -30.094 -2.691 1 92.81 365 MET A CA 1
ATOM 2943 C C . MET A 1 365 ? 6.719 -29.047 -3.412 1 92.81 365 MET A C 1
ATOM 2945 O O . MET A 1 365 ? 6.828 -29.078 -4.641 1 92.81 365 MET A O 1
ATOM 2949 N N . PRO A 1 366 ? 7.371 -28.266 -2.564 1 82.88 366 PRO A N 1
ATOM 2950 C CA . PRO A 1 366 ? 8.109 -27.188 -3.213 1 82.88 366 PRO A CA 1
ATOM 2951 C C . PRO A 1 366 ? 9.25 -27.688 -4.094 1 82.88 366 PRO A C 1
ATOM 2953 O O . PRO A 1 366 ? 9.734 -28.812 -3.896 1 82.88 366 PRO A O 1
ATOM 2956 N N . ALA A 1 367 ? 9.5 -26.891 -5.137 1 74.75 367 ALA A N 1
ATOM 2957 C CA . ALA A 1 367 ? 10.578 -27.25 -6.047 1 74.75 367 ALA A CA 1
ATOM 2958 C C . ALA A 1 367 ? 11.922 -27.281 -5.324 1 74.75 367 ALA A C 1
ATOM 2960 O O . ALA A 1 367 ? 12.18 -26.438 -4.445 1 74.75 367 ALA A O 1
ATOM 2961 N N . VAL A 1 368 ? 12.539 -28.453 -5.121 1 61.28 368 VAL A N 1
ATOM 2962 C CA . VAL A 1 368 ? 13.82 -28.594 -4.441 1 61.28 368 VAL A CA 1
ATOM 2963 C C . VAL A 1 368 ? 14.914 -27.891 -5.238 1 61.28 368 VAL A C 1
ATOM 2965 O O . VAL A 1 368 ? 15.008 -28.047 -6.457 1 61.28 368 VAL A O 1
ATOM 2968 N N . SER A 1 369 ? 15.422 -26.766 -4.746 1 55.97 369 SER A N 1
ATOM 2969 C CA . SER A 1 369 ? 16.609 -26.172 -5.363 1 55.97 369 SER A CA 1
ATOM 2970 C C . SER A 1 369 ? 17.766 -27.156 -5.395 1 55.97 369 SER A C 1
ATOM 2972 O O . SER A 1 369 ? 18.094 -27.781 -4.383 1 55.97 369 SER A O 1
ATOM 2974 N N . HIS A 1 370 ? 17.922 -28.047 -6.371 1 43.59 370 HIS A N 1
ATOM 2975 C CA . HIS A 1 370 ? 19.141 -28.844 -6.43 1 43.59 370 HIS A CA 1
ATOM 2976 C C . HIS A 1 370 ? 20.375 -27.984 -6.191 1 43.59 370 HIS A C 1
ATOM 2978 O O . HIS A 1 370 ? 20.703 -27.125 -7.016 1 43.59 370 HIS A O 1
ATOM 2984 N N . ASP A 1 371 ? 20.703 -27.594 -5.145 1 39.62 371 ASP A N 1
ATOM 2985 C CA . ASP A 1 371 ? 22.078 -27.156 -4.957 1 39.62 371 ASP A CA 1
ATOM 2986 C C . ASP A 1 371 ? 23.062 -28.219 -5.445 1 39.62 371 ASP A C 1
ATOM 2988 O O . ASP A 1 371 ? 24.266 -28.141 -5.156 1 39.62 371 ASP A O 1
ATOM 2992 N N . SER A 1 372 ? 22.781 -29.531 -5.543 1 33.78 372 SER A N 1
ATOM 2993 C CA . SER A 1 372 ? 23.938 -30.422 -5.625 1 33.78 372 SER A CA 1
ATOM 2994 C C . SER A 1 372 ? 24.766 -30.141 -6.883 1 33.78 372 SER A C 1
ATOM 2996 O O . SER A 1 372 ? 24.25 -30.266 -8 1 33.78 372 SER A O 1
ATOM 2998 N N . ALA A 1 373 ? 25.984 -29.594 -6.906 1 32.59 373 ALA A N 1
ATOM 2999 C CA . ALA A 1 373 ? 27.203 -29.922 -7.645 1 32.59 373 ALA A CA 1
ATOM 3000 C C . ALA A 1 373 ? 27.344 -31.438 -7.805 1 32.59 373 ALA A C 1
ATOM 3002 O O . ALA A 1 373 ? 28.422 -31.922 -8.164 1 32.59 373 ALA A O 1
ATOM 3003 N N . SER A 1 374 ? 26.734 -32.406 -7.184 1 28.75 374 SER A N 1
ATOM 3004 C CA . SER A 1 374 ? 27.234 -33.688 -7.637 1 28.75 374 SER A CA 1
ATOM 3005 C C . SER A 1 374 ? 26.906 -33.938 -9.109 1 28.75 374 SER A C 1
ATOM 3007 O O . SER A 1 374 ? 25.891 -33.438 -9.609 1 28.75 374 SER A O 1
ATOM 3009 N N . GLN A 1 375 ? 27.844 -34.562 -9.984 1 28.11 375 GLN A N 1
ATOM 3010 C CA . GLN A 1 375 ? 28.125 -35.094 -11.312 1 28.11 375 GLN A CA 1
ATOM 3011 C C . GLN A 1 375 ? 26.969 -35.969 -11.82 1 28.11 375 GLN A C 1
ATOM 3013 O O . GLN A 1 375 ? 27.188 -36.969 -12.516 1 28.11 375 GLN A O 1
ATOM 3018 N N . SER A 1 376 ? 25.828 -36.125 -11.25 1 27.02 376 SER A N 1
ATOM 3019 C CA . SER A 1 376 ? 25.094 -37.188 -11.945 1 27.02 376 SER A CA 1
ATOM 3020 C C . SER A 1 376 ? 24.812 -36.781 -13.398 1 27.02 376 SER A C 1
ATOM 3022 O O . SER A 1 376 ? 24.672 -35.625 -13.711 1 27.02 376 SER A O 1
ATOM 3024 N N . THR A 1 377 ? 25.078 -37.781 -14.375 1 26.56 377 THR A N 1
ATOM 3025 C CA . THR A 1 377 ? 24.844 -38.031 -15.789 1 26.56 377 THR A CA 1
ATOM 3026 C C . THR A 1 377 ? 23.406 -37.656 -16.172 1 26.56 377 THR A C 1
ATOM 3028 O O . THR A 1 377 ? 22.453 -38.156 -15.547 1 26.56 377 THR A O 1
ATOM 3031 N N . VAL A 1 378 ? 23.188 -36.719 -16.875 1 27.53 378 VAL A N 1
ATOM 3032 C CA . VAL A 1 378 ? 22.062 -36.219 -17.625 1 27.53 378 VAL A CA 1
ATOM 3033 C C . VAL A 1 378 ? 21.375 -37.375 -18.359 1 27.53 378 VAL A C 1
ATOM 3035 O O . VAL A 1 378 ? 21.922 -37.906 -19.328 1 27.53 378 VAL A O 1
ATOM 3038 N N . ARG A 1 379 ? 20.891 -38.438 -17.609 1 25.8 379 ARG A N 1
ATOM 3039 C CA . ARG A 1 379 ? 20.125 -39.312 -18.484 1 25.8 379 ARG A CA 1
ATOM 3040 C C . ARG A 1 379 ? 18.938 -38.562 -19.094 1 25.8 379 ARG A C 1
ATOM 3042 O O . ARG A 1 379 ? 18.203 -37.844 -18.391 1 25.8 379 ARG A O 1
ATOM 3049 N N . PHE A 1 380 ? 19.031 -38.219 -20.359 1 24.11 380 PHE A N 1
ATOM 3050 C CA . PHE A 1 380 ? 18.094 -37.656 -21.328 1 24.11 380 PHE A CA 1
ATOM 3051 C C . PHE A 1 380 ? 16.812 -38.5 -21.391 1 24.11 380 PHE A C 1
ATOM 3053 O O . PHE A 1 380 ? 16.875 -39.688 -21.719 1 24.11 380 PHE A O 1
ATOM 3060 N N . LEU A 1 381 ? 15.969 -38.469 -20.359 1 25.58 381 LEU A N 1
ATOM 3061 C CA . LEU A 1 381 ? 14.781 -39.281 -20.625 1 25.58 381 LEU A CA 1
ATOM 3062 C C . LEU A 1 381 ? 13.977 -38.688 -21.797 1 25.58 381 LEU A C 1
ATOM 3064 O O . LEU A 1 381 ? 13.859 -37.469 -21.922 1 25.58 381 LEU A O 1
ATOM 3068 N N . GLU A 1 382 ? 13.672 -39.438 -22.812 1 26.34 382 GLU A N 1
ATOM 3069 C CA . GLU A 1 382 ? 12.898 -39.375 -24.047 1 26.34 382 GLU A CA 1
ATOM 3070 C C . GLU A 1 382 ? 11.422 -39.125 -23.75 1 26.34 382 GLU A C 1
ATOM 3072 O O . GLU A 1 382 ? 10.734 -39.969 -23.188 1 26.34 382 GLU A O 1
ATOM 3077 N N . ILE A 1 383 ? 11.086 -37.969 -23.234 1 28.61 383 ILE A N 1
ATOM 3078 C CA . ILE A 1 383 ? 9.648 -37.906 -22.984 1 28.61 383 ILE A CA 1
ATOM 3079 C C . ILE A 1 383 ? 8.922 -37.594 -24.281 1 28.61 383 ILE A C 1
ATOM 3081 O O . ILE A 1 383 ? 9.25 -36.594 -24.969 1 28.61 383 ILE A O 1
ATOM 3085 N N . ARG A 1 384 ? 8.188 -38.438 -24.797 1 25.61 384 ARG A N 1
ATOM 3086 C CA . ARG A 1 384 ? 7.309 -38.5 -25.969 1 25.61 384 ARG A CA 1
ATOM 3087 C C . ARG A 1 384 ? 6.168 -37.5 -25.844 1 25.61 384 ARG A C 1
ATOM 3089 O O . ARG A 1 384 ? 5.512 -37.438 -24.812 1 25.61 384 ARG A O 1
ATOM 3096 N N . SER A 1 385 ? 6.359 -36.406 -26.641 1 26.08 385 SER A N 1
ATOM 3097 C CA . SER A 1 385 ? 5.277 -35.438 -26.797 1 26.08 385 SER A CA 1
ATOM 3098 C C . SER A 1 385 ? 4.02 -36.125 -27.344 1 26.08 385 SER A C 1
ATOM 3100 O O . SER A 1 385 ? 4.102 -37 -28.203 1 26.08 385 SER A O 1
ATOM 3102 N N . PRO A 1 386 ? 2.99 -36.062 -26.734 1 24.06 386 PRO A N 1
ATOM 3103 C CA . PRO A 1 386 ? 1.862 -36.781 -27.344 1 24.06 386 PRO A CA 1
ATOM 3104 C C . PRO A 1 386 ? 1.574 -36.312 -28.766 1 24.06 386 PRO A C 1
ATOM 3106 O O . PRO A 1 386 ? 0.734 -36.875 -29.469 1 24.06 386 PRO A O 1
ATOM 3109 N N . LEU A 1 387 ? 1.725 -35.031 -29.203 1 23.77 387 LEU A N 1
ATOM 3110 C CA . LEU A 1 387 ? 1.256 -34.969 -30.578 1 23.77 387 LEU A CA 1
ATOM 3111 C C . LEU A 1 387 ? 2.232 -35.688 -31.516 1 23.77 387 LEU A C 1
ATOM 3113 O O . LEU A 1 387 ? 1.844 -36.594 -32.25 1 23.77 387 LEU A O 1
ATOM 3117 N N . GLY A 1 388 ? 2.652 -35.188 -32.812 1 22.3 388 GLY A N 1
ATOM 3118 C CA . GLY A 1 388 ? 3.059 -35.938 -33.969 1 22.3 388 GLY A CA 1
ATOM 3119 C C . GLY A 1 388 ? 4.395 -36.625 -33.812 1 22.3 388 GLY A C 1
ATOM 3120 O O . GLY A 1 388 ? 4.445 -37.844 -33.594 1 22.3 388 GLY A O 1
ATOM 3121 N N . ARG A 1 389 ? 5.605 -36.031 -34.5 1 20.83 389 ARG A N 1
ATOM 3122 C CA . ARG A 1 389 ? 6.648 -36.75 -35.219 1 20.83 389 ARG A CA 1
ATOM 3123 C C . ARG A 1 389 ? 7.699 -37.281 -34.219 1 20.83 389 ARG A C 1
ATOM 3125 O O . ARG A 1 389 ? 8.047 -36.594 -33.25 1 20.83 389 ARG A O 1
ATOM 3132 N N . THR A 1 390 ? 7.77 -38.594 -34.125 1 24.69 390 THR A N 1
ATOM 3133 C CA . THR A 1 390 ? 8.734 -39.406 -33.438 1 24.69 390 THR A CA 1
ATOM 3134 C C . THR A 1 390 ? 10.156 -39.125 -33.906 1 24.69 390 THR A C 1
ATOM 3136 O O . THR A 1 390 ? 10.492 -39.344 -35.062 1 24.69 390 THR A O 1
ATOM 3139 N N . ILE A 1 391 ? 10.734 -37.906 -33.875 1 22.98 391 ILE A N 1
ATOM 3140 C CA . ILE A 1 391 ? 11.992 -37.969 -34.625 1 22.98 391 ILE A CA 1
ATOM 3141 C C . ILE A 1 391 ? 13 -38.812 -33.875 1 22.98 391 ILE A C 1
ATOM 3143 O O . ILE A 1 391 ? 13.328 -38.531 -32.719 1 22.98 391 ILE A O 1
ATOM 3147 N N . SER A 1 392 ? 13.039 -40.188 -34.25 1 22.91 392 SER A N 1
ATOM 3148 C CA . SER A 1 392 ? 14 -41.188 -33.781 1 22.91 392 SER A CA 1
ATOM 3149 C C . SER A 1 392 ? 15.391 -40.906 -34.344 1 22.91 392 SER A C 1
ATOM 3151 O O . SER A 1 392 ? 15.609 -40.969 -35.531 1 22.91 392 SER A O 1
ATOM 3153 N N . LEU A 1 393 ? 16.016 -39.875 -34.094 1 23.09 393 LEU A N 1
ATOM 3154 C CA . LEU A 1 393 ? 17.281 -39.812 -34.812 1 23.09 393 LEU A CA 1
ATOM 3155 C C . LEU A 1 393 ? 18.156 -41.031 -34.469 1 23.09 393 LEU A C 1
ATOM 3157 O O . LEU A 1 393 ? 18.375 -41.312 -33.281 1 23.09 393 LEU A O 1
ATOM 3161 N N . PRO A 1 394 ? 18.5 -41.844 -35.719 1 24.08 394 PRO A N 1
ATOM 3162 C CA . PRO A 1 394 ? 19.156 -43.156 -35.844 1 24.08 394 PRO A CA 1
ATOM 3163 C C . PRO A 1 394 ? 20.469 -43.219 -35.094 1 24.08 394 PRO A C 1
ATOM 3165 O O . PRO A 1 394 ? 20.969 -42.188 -34.594 1 24.08 394 PRO A O 1
ATOM 3168 N N . ILE A 1 395 ? 21.531 -43.906 -35.938 1 23.41 395 ILE A N 1
ATOM 3169 C CA . ILE A 1 395 ? 22.062 -45.25 -36.188 1 23.41 395 ILE A CA 1
ATOM 3170 C C . ILE A 1 395 ? 23.531 -45.281 -35.781 1 23.41 395 ILE A C 1
ATOM 3172 O O . ILE A 1 395 ? 23.938 -46.125 -34.969 1 23.41 395 ILE A O 1
ATOM 3176 N N . ASN A 1 396 ? 24.672 -45.062 -36.688 1 20.05 396 ASN A N 1
ATOM 3177 C CA . ASN A 1 396 ? 25.594 -45.969 -37.344 1 20.05 396 ASN A CA 1
ATOM 3178 C C . ASN A 1 396 ? 27 -45.875 -36.781 1 20.05 396 ASN A C 1
ATOM 3180 O O . ASN A 1 396 ? 27.672 -44.844 -36.875 1 20.05 396 ASN A O 1
ATOM 3184 N N . THR A 1 397 ? 27.625 -46.094 -35.688 1 21.34 397 THR A N 1
ATOM 3185 C CA . THR A 1 397 ? 29.062 -46.281 -35.656 1 21.34 397 THR A CA 1
ATOM 3186 C C . THR A 1 397 ? 29.484 -47.438 -36.562 1 21.34 397 THR A C 1
ATOM 3188 O O . THR A 1 397 ? 30.641 -47.5 -36.969 1 21.34 397 THR A O 1
ATOM 3191 N N . ASN A 1 398 ? 29.562 -48.75 -36.688 1 21.33 398 ASN A N 1
ATOM 3192 C CA . ASN A 1 398 ? 30.828 -49.344 -37.156 1 21.33 398 ASN A CA 1
ATOM 3193 C C . ASN A 1 398 ? 31.047 -49.094 -38.656 1 21.33 398 ASN A C 1
ATOM 3195 O O . ASN A 1 398 ? 30.078 -49.062 -39.438 1 21.33 398 ASN A O 1
ATOM 3199 N N . MET A 1 399 ? 32.25 -48.438 -39.25 1 21.61 399 MET A N 1
ATOM 3200 C CA . MET A 1 399 ? 32.75 -48.375 -40.625 1 21.61 399 MET A CA 1
ATOM 3201 C C . MET A 1 399 ? 32.844 -49.781 -41.219 1 21.61 399 MET A C 1
ATOM 3203 O O . MET A 1 399 ? 33.438 -49.969 -42.281 1 21.61 399 MET A O 1
ATOM 3207 N N . GLY A 1 400 ? 32.438 -50.906 -40.812 1 18.16 400 GLY A N 1
ATOM 3208 C CA . GLY A 1 400 ? 33.156 -51.875 -41.625 1 18.16 400 GLY A CA 1
ATOM 3209 C C . GLY A 1 400 ? 32.75 -51.844 -43.094 1 18.16 400 GLY A C 1
ATOM 3210 O O . GLY A 1 400 ? 33.25 -52.656 -43.875 1 18.16 400 GLY A O 1
ATOM 3211 N N . ARG A 1 401 ? 31.531 -51.219 -43.531 1 17.69 401 ARG A N 1
ATOM 3212 C CA . ARG A 1 401 ? 30.906 -52.031 -44.562 1 17.69 401 ARG A CA 1
ATOM 3213 C C . ARG A 1 401 ? 31.672 -51.875 -45.906 1 17.69 401 ARG A C 1
ATOM 3215 O O . ARG A 1 401 ? 31.828 -50.781 -46.406 1 17.69 401 ARG A O 1
ATOM 3222 N N . GLN A 1 402 ? 32.375 -52.938 -46.438 1 17.97 402 GLN A N 1
ATOM 3223 C CA . GLN A 1 402 ? 32.906 -53.094 -47.812 1 17.97 402 GLN A CA 1
ATOM 3224 C C . GLN A 1 402 ? 31.797 -52.938 -48.844 1 17.97 402 GLN A C 1
ATOM 3226 O O . GLN A 1 402 ? 32.031 -52.375 -49.906 1 17.97 402 GLN A O 1
ATOM 3231 N N . GLY A 1 403 ? 30.531 -53.562 -48.656 1 16.2 403 GLY A N 1
ATOM 3232 C CA . GLY A 1 403 ? 30.203 -54.562 -49.688 1 16.2 403 GLY A CA 1
ATOM 3233 C C . GLY A 1 403 ? 29.844 -53.906 -51.031 1 16.2 403 GLY A C 1
ATOM 3234 O O . GLY A 1 403 ? 29.516 -52.719 -51.094 1 16.2 403 GLY A O 1
ATOM 3235 N N . GLY A 1 404 ? 29.703 -54.781 -52.156 1 16.08 404 GLY A N 1
ATOM 3236 C CA . GLY A 1 404 ? 29.797 -54.906 -53.594 1 16.08 404 GLY A CA 1
ATOM 3237 C C . GLY A 1 404 ? 28.656 -54.188 -54.312 1 16.08 404 GLY A C 1
ATOM 3238 O O . GLY A 1 404 ? 28.359 -53.031 -54.031 1 16.08 404 GLY A O 1
ATOM 3239 N N . ASP A 1 405 ? 27.703 -55 -54.938 1 16.48 405 ASP A N 1
ATOM 3240 C CA . ASP A 1 405 ? 27.656 -55.062 -56.406 1 16.48 405 ASP A CA 1
ATOM 3241 C C . ASP A 1 405 ? 26.703 -54.031 -56.969 1 16.48 405 ASP A C 1
ATOM 3243 O O . ASP A 1 405 ? 27.078 -53.219 -57.812 1 16.48 405 ASP A O 1
ATOM 3247 N N . PRO A 1 406 ? 25.438 -54.531 -57.406 1 16.38 406 PRO A N 1
ATOM 3248 C CA . PRO A 1 406 ? 25.094 -54.75 -58.812 1 16.38 406 PRO A CA 1
ATOM 3249 C C . PRO A 1 406 ? 24.297 -53.594 -59.406 1 16.38 406 PRO A C 1
ATOM 3251 O O . PRO A 1 406 ? 24.703 -53.031 -60.438 1 16.38 406 PRO A O 1
ATOM 3254 N N . ALA A 1 407 ? 22.906 -53.812 -59.625 1 15.34 407 ALA A N 1
ATOM 3255 C CA . ALA A 1 407 ? 22.203 -53.938 -60.906 1 15.34 407 ALA A CA 1
ATOM 3256 C C . ALA A 1 407 ? 21.547 -52.625 -61.312 1 15.34 407 ALA A C 1
ATOM 3258 O O . ALA A 1 407 ? 21.156 -51.812 -60.438 1 15.34 407 ALA A O 1
ATOM 3259 N N . LYS A 1 408 ? 21.547 -52.344 -62.719 1 16.41 408 LYS A N 1
ATOM 3260 C CA . LYS A 1 408 ? 21.25 -51.469 -63.844 1 16.41 408 LYS A CA 1
ATOM 3261 C C . LYS A 1 408 ? 19.766 -51.125 -63.906 1 16.41 408 LYS A C 1
ATOM 3263 O O . LYS A 1 408 ? 19.297 -50.531 -64.875 1 16.41 408 LYS A O 1
ATOM 3268 N N . ARG A 1 409 ? 18.891 -51.438 -62.969 1 15.34 409 ARG A N 1
ATOM 3269 C CA . ARG A 1 409 ? 17.734 -51.656 -63.812 1 15.34 409 ARG A CA 1
ATOM 3270 C C . ARG A 1 409 ? 17.312 -50.406 -64.562 1 15.34 409 ARG A C 1
ATOM 3272 O O . ARG A 1 409 ? 17.625 -49.281 -64.125 1 15.34 409 ARG A O 1
ATOM 3279 N N . VAL A 1 410 ? 16.172 -50.625 -65.5 1 15.16 410 VAL A N 1
ATOM 3280 C CA . VAL A 1 410 ? 15.602 -50.469 -66.812 1 15.16 410 VAL A CA 1
ATOM 3281 C C . VAL A 1 410 ? 14.531 -49.375 -66.812 1 15.16 410 VAL A C 1
ATOM 3283 O O . VAL A 1 410 ? 14.117 -48.875 -67.812 1 15.16 410 VAL A O 1
ATOM 3286 N N . LYS A 1 411 ? 13.984 -49.062 -65.625 1 14.59 411 LYS A N 1
ATOM 3287 C CA . LYS A 1 411 ? 12.664 -48.719 -66.188 1 14.59 411 LYS A CA 1
ATOM 3288 C C . LYS A 1 411 ? 12.773 -47.656 -67.25 1 14.59 411 LYS A C 1
ATOM 3290 O O . LYS A 1 411 ? 13.648 -46.781 -67.188 1 14.59 411 LYS A O 1
ATOM 3295 N N . LEU A 1 412 ? 11.531 -47.406 -67.812 1 14.86 412 LEU A N 1
ATOM 3296 C CA . LEU A 1 412 ? 10.664 -47.25 -68.938 1 14.86 412 LEU A CA 1
ATOM 3297 C C . LEU A 1 412 ? 10.469 -45.75 -69.25 1 14.86 412 LEU A C 1
ATOM 3299 O O . LEU A 1 412 ? 10.656 -44.906 -68.375 1 14.86 412 LEU A O 1
ATOM 3303 N N . GLU A 1 413 ? 9.305 -45.562 -69.938 1 14.67 413 GLU A N 1
ATOM 3304 C CA . GLU A 1 413 ? 8.906 -44.969 -71.25 1 14.67 413 GLU A CA 1
ATOM 3305 C C . GLU A 1 413 ? 8.523 -43.5 -71.062 1 14.67 413 GLU A C 1
ATOM 3307 O O . GLU A 1 413 ? 9.047 -42.656 -71.75 1 14.67 413 GLU A O 1
ATOM 3312 N N . GLU A 1 414 ? 7.184 -43.188 -71.312 1 15.05 414 GLU A N 1
ATOM 3313 C CA . GLU A 1 414 ? 6.77 -42.469 -72.5 1 15.05 414 GLU A CA 1
ATOM 3314 C C . GLU A 1 414 ? 6.715 -40.938 -72.25 1 15.05 414 GLU A C 1
ATOM 3316 O O . GLU A 1 414 ? 6.676 -40.5 -71.125 1 15.05 414 GLU A O 1
ATOM 3321 N N . THR A 1 415 ? 5.68 -40.25 -73.062 1 14.55 415 THR A N 1
ATOM 3322 C CA . THR A 1 415 ? 5.629 -39.25 -74.125 1 14.55 415 THR A CA 1
ATOM 3323 C C . THR A 1 415 ? 5.195 -37.906 -73.562 1 14.55 415 THR A C 1
ATOM 3325 O O . THR A 1 415 ? 5.773 -36.875 -73.938 1 14.55 415 THR A O 1
ATOM 3328 N N . VAL A 1 416 ? 3.869 -37.656 -73.25 1 15.1 416 VAL A N 1
ATOM 3329 C CA . VAL A 1 416 ? 3.137 -36.781 -74.125 1 15.1 416 VAL A CA 1
ATOM 3330 C C . VAL A 1 416 ? 3.436 -35.312 -73.812 1 15.1 416 VAL A C 1
ATOM 3332 O O . VAL A 1 416 ? 3.844 -35 -72.688 1 15.1 416 VAL A O 1
ATOM 3335 N N . GLU A 1 417 ? 2.455 -34.312 -74.5 1 14.85 417 GLU A N 1
ATOM 3336 C CA . GLU A 1 417 ? 2.473 -33.156 -75.375 1 14.85 417 GLU A CA 1
ATOM 3337 C C . GLU A 1 417 ? 2.299 -31.844 -74.562 1 14.85 417 GLU A C 1
ATOM 3339 O O . GLU A 1 417 ? 3.096 -30.922 -74.75 1 14.85 417 GLU A O 1
ATOM 3344 N N . THR A 1 418 ? 1.01 -31.188 -74.688 1 15.05 418 THR A N 1
ATOM 3345 C CA . THR A 1 418 ? 0.835 -30 -75.562 1 15.05 418 THR A CA 1
ATOM 3346 C C . THR A 1 418 ? 1.009 -28.734 -74.688 1 15.05 418 THR A C 1
ATOM 3348 O O . THR A 1 418 ? 0.947 -28.766 -73.5 1 15.05 418 THR A O 1
ATOM 3351 N N . SER A 1 419 ? -0.075 -27.719 -74.938 1 15 419 SER A N 1
ATOM 3352 C CA . SER A 1 419 ? -0.053 -26.422 -75.625 1 15 419 SER A CA 1
ATOM 3353 C C . SER A 1 419 ? -0.009 -25.266 -74.625 1 15 419 SER A C 1
ATOM 3355 O O . SER A 1 419 ? 0.909 -24.453 -74.625 1 15 419 SER A O 1
ATOM 3357 N N . SER A 1 420 ? -1.164 -24.297 -74.625 1 14.88 420 SER A N 1
ATOM 3358 C CA . SER A 1 420 ? -1.132 -22.953 -75.188 1 14.88 420 SER A CA 1
ATOM 3359 C C . SER A 1 420 ? -0.953 -21.906 -74.125 1 14.88 420 SER A C 1
ATOM 3361 O O . SER A 1 420 ? -0.026 -21.094 -74.125 1 14.88 420 SER A O 1
ATOM 3363 N N . GLN A 1 421 ? -2.037 -20.844 -74 1 14.82 421 GLN A N 1
ATOM 3364 C CA . GLN A 1 421 ? -2.02 -19.438 -74.438 1 14.82 421 GLN A CA 1
ATOM 3365 C C . GLN A 1 421 ? -1.776 -18.531 -73.188 1 14.82 421 GLN A C 1
ATOM 3367 O O . GLN A 1 421 ? -1.992 -18.938 -72.062 1 14.82 421 GLN A O 1
ATOM 3372 N N . GLU A 1 422 ? -2.244 -17.094 -73.375 1 14.88 422 GLU A N 1
ATOM 3373 C CA . GLU A 1 422 ? -1.69 -15.75 -73.438 1 14.88 422 GLU A CA 1
ATOM 3374 C C . GLU A 1 422 ? -1.928 -14.992 -72.188 1 14.88 422 GLU A C 1
ATOM 3376 O O . GLU A 1 422 ? -2.297 -15.594 -71.125 1 14.88 422 GLU A O 1
ATOM 3381 N N . GLU A 1 423 ? -2.773 -13.711 -72.25 1 14.8 423 GLU A N 1
ATOM 3382 C CA . GLU A 1 423 ? -2.338 -12.312 -72.312 1 14.8 423 GLU A CA 1
ATOM 3383 C C . GLU A 1 423 ? -2.568 -11.641 -70.938 1 14.8 423 GLU A C 1
ATOM 3385 O O . GLU A 1 423 ? -1.655 -11.031 -70.375 1 14.8 423 GLU A O 1
ATOM 3390 N N . GLU A 1 424 ? -3.803 -10.828 -70.75 1 15.89 424 GLU A N 1
ATOM 3391 C CA . GLU A 1 424 ? -3.916 -9.367 -70.688 1 15.89 424 GLU A CA 1
ATOM 3392 C C . GLU A 1 424 ? -3.799 -8.828 -69.312 1 15.89 424 GLU A C 1
ATOM 3394 O O . GLU A 1 424 ? -4.289 -9.438 -68.312 1 15.89 424 GLU A O 1
ATOM 3399 N N . ILE A 1 425 ? -3.299 -7.5 -69.125 1 15.88 425 ILE A N 1
ATOM 3400 C CA . ILE A 1 425 ? -2.547 -6.562 -68.312 1 15.88 425 ILE A CA 1
ATOM 3401 C C . ILE A 1 425 ? -3.492 -5.863 -67.312 1 15.88 425 ILE A C 1
ATOM 3403 O O . ILE A 1 425 ? -3.221 -5.801 -66.125 1 15.88 425 ILE A O 1
ATOM 3407 N N . GLN A 1 426 ? -4.449 -4.969 -67.75 1 14.45 426 GLN A N 1
ATOM 3408 C CA . GLN A 1 426 ? -4.211 -3.553 -67.438 1 14.45 426 GLN A CA 1
ATOM 3409 C C . GLN A 1 426 ? -4.723 -3.168 -66.062 1 14.45 426 GLN A C 1
ATOM 3411 O O . GLN A 1 426 ? -3.975 -2.621 -65.25 1 14.45 426 GLN A O 1
ATOM 3416 N N . ARG A 1 427 ? -5.684 -2.014 -66 1 14.89 427 ARG A N 1
ATOM 3417 C CA . ARG A 1 427 ? -5.602 -0.592 -65.688 1 14.89 427 ARG A CA 1
ATOM 3418 C C . ARG A 1 427 ? -6.133 -0.316 -64.312 1 14.89 427 ARG A C 1
ATOM 3420 O O . ARG A 1 427 ? -5.457 0.318 -63.469 1 14.89 427 ARG A O 1
ATOM 3427 N N . ALA A 1 428 ? -7.469 0.392 -64.125 1 15.72 428 ALA A N 1
ATOM 3428 C CA . ALA A 1 428 ? -7.875 1.757 -63.812 1 15.72 428 ALA A CA 1
ATOM 3429 C C . ALA A 1 428 ? -8.188 1.899 -62.344 1 15.72 428 ALA A C 1
ATOM 3431 O O . ALA A 1 428 ? -8.773 1.001 -61.719 1 15.72 428 ALA A O 1
ATOM 3432 N N . LEU A 1 429 ? -7.832 3.197 -61.625 1 16.8 429 LEU A N 1
ATOM 3433 C CA . LEU A 1 429 ? -7.531 4.012 -60.469 1 16.8 429 LEU A CA 1
ATOM 3434 C C . LEU A 1 429 ? -8.812 4.504 -59.781 1 16.8 429 LEU A C 1
ATOM 3436 O O . LEU A 1 429 ? -8.766 5.238 -58.812 1 16.8 429 LEU A O 1
ATOM 3440 N N . SER A 1 430 ? -10.062 4.172 -60.031 1 17.48 430 SER A N 1
ATOM 3441 C CA . SER A 1 430 ? -11 5.258 -59.781 1 17.48 430 SER A CA 1
ATOM 3442 C C . SER A 1 430 ? -11.156 5.496 -58.281 1 17.48 430 SER A C 1
ATOM 3444 O O . SER A 1 430 ? -11.555 4.59 -57.531 1 17.48 430 SER A O 1
ATOM 3446 N N . VAL A 1 431 ? -10.594 6.625 -57.656 1 19.31 431 VAL A N 1
ATOM 3447 C CA . VAL A 1 431 ? -10.5 7.227 -56.344 1 19.31 431 VAL A CA 1
ATOM 3448 C C . VAL A 1 431 ? -11.828 7.883 -55.969 1 19.31 431 VAL A C 1
ATOM 3450 O O . VAL A 1 431 ? -11.922 8.594 -54.969 1 19.31 431 VAL A O 1
ATOM 3453 N N . GLU A 1 432 ? -13.008 7.484 -56.125 1 17.78 432 GLU A N 1
ATOM 3454 C CA . GLU A 1 432 ? -14.117 8.414 -55.938 1 17.78 432 GLU A CA 1
ATOM 3455 C C . GLU A 1 432 ? -14.172 8.93 -54.5 1 17.78 432 GLU A C 1
ATOM 3457 O O . GLU A 1 432 ? -14.141 8.141 -53.531 1 17.78 432 GLU A O 1
ATOM 3462 N N . TYR A 1 433 ? -14.062 10.406 -54.219 1 19.19 433 TYR A N 1
ATOM 3463 C CA . TYR A 1 433 ? -14.07 11.508 -53.281 1 19.19 433 TYR A CA 1
ATOM 3464 C C . TYR A 1 433 ? -15.438 11.672 -52.625 1 19.19 433 TYR A C 1
ATOM 3466 O O . TYR A 1 433 ? -15.617 12.492 -51.719 1 19.19 433 TYR A O 1
ATOM 3474 N N . GLU A 1 434 ? -16.516 11.047 -52.688 1 18.73 434 GLU A N 1
ATOM 3475 C CA . GLU A 1 434 ? -17.734 11.844 -52.531 1 18.73 434 GLU A CA 1
ATOM 3476 C C . GLU A 1 434 ? -17.828 12.422 -51.125 1 18.73 434 GLU A C 1
ATOM 3478 O O . GLU A 1 434 ? -17.797 11.672 -50.156 1 18.73 434 GLU A O 1
ATOM 3483 N N . LEU A 1 435 ? -17.594 13.852 -50.938 1 19.61 435 LEU A N 1
ATOM 3484 C CA . LEU A 1 435 ? -17.719 14.984 -50.031 1 19.61 435 LEU A CA 1
ATOM 3485 C C . LEU A 1 435 ? -19.109 15.055 -49.438 1 19.61 435 LEU A C 1
ATOM 3487 O O . LEU A 1 435 ? -19.25 15.328 -48.219 1 19.61 435 LEU A O 1
ATOM 3491 N N . THR A 1 436 ? -20.219 15.281 -50.281 1 18.75 436 THR A N 1
ATOM 3492 C CA . THR A 1 436 ? -21.016 16.5 -50.156 1 18.75 436 THR A CA 1
ATOM 3493 C C . THR A 1 436 ? -21.797 16.5 -48.844 1 18.75 436 THR A C 1
ATOM 3495 O O . THR A 1 436 ? -21.781 17.5 -48.094 1 18.75 436 THR A O 1
ATOM 3498 N N . GLU A 1 437 ? -23.047 16.141 -48.875 1 20.34 437 GLU A N 1
ATOM 3499 C CA . GLU A 1 437 ? -24.25 16.969 -48.781 1 20.34 437 GLU A CA 1
ATOM 3500 C C . GLU A 1 437 ? -24.625 17.25 -47.312 1 20.34 437 GLU A C 1
ATOM 3502 O O . GLU A 1 437 ? -24.469 16.375 -46.469 1 20.34 437 GLU A O 1
ATOM 3507 N N . VAL A 1 438 ? -25.141 18.672 -47.062 1 21.73 438 VAL A N 1
ATOM 3508 C CA . VAL A 1 438 ? -25.688 19.797 -46.312 1 21.73 438 VAL A CA 1
ATOM 3509 C C . VAL A 1 438 ? -26.953 19.359 -45.562 1 21.73 438 VAL A C 1
ATOM 3511 O O . VAL A 1 438 ? -27.297 19.938 -44.531 1 21.73 438 VAL A O 1
ATOM 3514 N N . SER A 1 439 ? -27.844 18.641 -46.281 1 20.98 439 SER A N 1
ATOM 3515 C CA . SER A 1 439 ? -29.172 19.25 -46.25 1 20.98 439 SER A CA 1
ATOM 3516 C C . SER A 1 439 ? -29.656 19.422 -44.812 1 20.98 439 SER A C 1
ATOM 3518 O O . SER A 1 439 ? -29.219 18.703 -43.906 1 20.98 439 SER A O 1
ATOM 3520 N N . ASP A 1 440 ? -31.078 19.656 -44.875 1 22.2 440 ASP A N 1
ATOM 3521 C CA . ASP A 1 440 ? -32.281 20.188 -44.219 1 22.2 440 ASP A CA 1
ATOM 3522 C C . ASP A 1 440 ? -32.562 19.438 -42.906 1 22.2 440 ASP A C 1
ATOM 3524 O O . ASP A 1 440 ? -32.469 18.219 -42.844 1 22.2 440 ASP A O 1
ATOM 3528 N N . MET B 1 1 ? 11.484 6.219 -7.852 1 39.53 1 MET B N 1
ATOM 3529 C CA . MET B 1 1 ? 11.57 7.34 -6.922 1 39.53 1 MET B CA 1
ATOM 3530 C C . MET B 1 1 ? 10.195 7.723 -6.398 1 39.53 1 MET B C 1
ATOM 3532 O O . MET B 1 1 ? 9.234 7.812 -7.168 1 39.53 1 MET B O 1
ATOM 3536 N N . THR B 1 2 ? 9.961 7.371 -5.262 1 50.91 2 THR B N 1
ATOM 3537 C CA . THR B 1 2 ? 8.688 7.781 -4.691 1 50.91 2 THR B CA 1
ATOM 3538 C C . THR B 1 2 ? 8.469 9.281 -4.883 1 50.91 2 THR B C 1
ATOM 3540 O O . THR B 1 2 ? 9.383 10.078 -4.684 1 50.91 2 THR B O 1
ATOM 3543 N N . THR B 1 3 ? 7.523 9.648 -5.727 1 61.47 3 THR B N 1
ATOM 3544 C CA . THR B 1 3 ? 7.18 11.031 -6.023 1 61.47 3 THR B CA 1
ATOM 3545 C C . THR B 1 3 ? 7 11.836 -4.738 1 61.47 3 THR B C 1
ATOM 3547 O O . THR B 1 3 ? 6.141 11.508 -3.914 1 61.47 3 THR B O 1
ATOM 3550 N N . SER B 1 4 ? 7.953 12.672 -4.434 1 81.69 4 SER B N 1
ATOM 3551 C CA . SER B 1 4 ? 7.863 13.586 -3.297 1 81.69 4 SER B CA 1
ATOM 3552 C C . SER B 1 4 ? 6.754 14.609 -3.502 1 81.69 4 SER B C 1
ATOM 3554 O O . SER B 1 4 ? 6.52 15.062 -4.625 1 81.69 4 SER B O 1
ATOM 3556 N N . VAL B 1 5 ? 5.906 14.789 -2.613 1 93.12 5 VAL B N 1
ATOM 3557 C CA . VAL B 1 5 ? 4.812 15.758 -2.652 1 93.12 5 VAL B CA 1
ATOM 3558 C C . VAL B 1 5 ? 5.34 17.141 -2.297 1 93.12 5 VAL B C 1
ATOM 3560 O O . VAL B 1 5 ? 5.902 17.344 -1.217 1 93.12 5 VAL B O 1
ATOM 3563 N N . THR B 1 6 ? 5.18 18.109 -3.197 1 93.25 6 THR B N 1
ATOM 3564 C CA . THR B 1 6 ? 5.664 19.469 -3.037 1 93.25 6 THR B CA 1
ATOM 3565 C C . THR B 1 6 ? 4.543 20.391 -2.559 1 93.25 6 THR B C 1
ATOM 3567 O O . THR B 1 6 ? 3.365 20.031 -2.633 1 93.25 6 THR B O 1
ATOM 3570 N N . PRO B 1 7 ? 4.965 21.578 -2.039 1 94.44 7 PRO B N 1
ATOM 3571 C CA . PRO B 1 7 ? 3.951 22.516 -1.575 1 94.44 7 PRO B CA 1
ATOM 3572 C C . PRO B 1 7 ? 2.953 22.906 -2.668 1 94.44 7 PRO B C 1
ATOM 3574 O O . PRO B 1 7 ? 1.743 22.906 -2.43 1 94.44 7 PRO B O 1
ATOM 3577 N N . PRO B 1 8 ? 3.377 23.141 -3.945 1 95.88 8 PRO B N 1
ATOM 3578 C CA . PRO B 1 8 ? 2.389 23.453 -4.98 1 95.88 8 PRO B CA 1
ATOM 3579 C C . PRO B 1 8 ? 1.389 22.312 -5.203 1 95.88 8 PRO B C 1
ATOM 3581 O O . PRO B 1 8 ? 0.221 22.562 -5.508 1 95.88 8 PRO B O 1
ATOM 3584 N N . MET B 1 9 ? 1.825 21.109 -5.066 1 96.5 9 MET B N 1
ATOM 3585 C CA . MET B 1 9 ? 0.916 19.969 -5.195 1 96.5 9 MET B CA 1
ATOM 3586 C C . MET B 1 9 ? -0.157 20 -4.113 1 96.5 9 MET B C 1
ATOM 3588 O O . MET B 1 9 ? -1.317 19.688 -4.375 1 96.5 9 MET B O 1
ATOM 3592 N N . ARG B 1 10 ? 0.292 20.422 -2.889 1 97.25 10 ARG B N 1
ATOM 3593 C CA . ARG B 1 10 ? -0.657 20.531 -1.785 1 97.25 10 ARG B CA 1
ATOM 3594 C C . ARG B 1 10 ? -1.669 21.641 -2.049 1 97.25 10 ARG B C 1
ATOM 3596 O O . ARG B 1 10 ? -2.871 21.453 -1.855 1 97.25 10 ARG B O 1
ATOM 3603 N N . VAL B 1 11 ? -1.153 22.734 -2.535 1 97.62 11 VAL B N 1
ATOM 3604 C CA . VAL B 1 11 ? -2.01 23.891 -2.834 1 97.62 11 VAL B CA 1
ATOM 3605 C C . VAL B 1 11 ? -3.02 23.5 -3.916 1 97.62 11 VAL B C 1
ATOM 3607 O O . VAL B 1 11 ? -4.203 23.844 -3.816 1 97.62 11 VAL B O 1
ATOM 3610 N N . HIS B 1 12 ? -2.572 22.766 -4.875 1 97.06 12 HIS B N 1
ATOM 3611 C CA . HIS B 1 12 ? -3.436 22.344 -5.973 1 97.06 12 HIS B CA 1
ATOM 3612 C C . HIS B 1 12 ? -4.574 21.453 -5.477 1 97.06 12 HIS B C 1
ATOM 3614 O O . HIS B 1 12 ? -5.633 21.391 -6.102 1 97.06 12 HIS B O 1
ATOM 3620 N N . GLY B 1 13 ? -4.395 20.844 -4.375 1 97.25 13 GLY B N 1
ATOM 3621 C CA . GLY B 1 13 ? -5.383 19.922 -3.84 1 97.25 13 GLY B CA 1
ATOM 3622 C C . GLY B 1 13 ? -6.453 20.609 -3.012 1 97.25 13 GLY B C 1
ATOM 3623 O O . GLY B 1 13 ? -7.469 20 -2.672 1 97.25 13 GLY B O 1
ATOM 3624 N N . TRP B 1 14 ? -6.293 21.922 -2.707 1 97.75 14 TRP B N 1
ATOM 3625 C CA . TRP B 1 14 ? -7.254 22.641 -1.875 1 97.75 14 TRP B CA 1
ATOM 3626 C C . TRP B 1 14 ? -8.586 22.812 -2.598 1 97.75 14 TRP B C 1
ATOM 3628 O O . TRP B 1 14 ? -8.617 23.078 -3.801 1 97.75 14 TRP B O 1
ATOM 3638 N N . ASN B 1 15 ? -9.656 22.594 -1.89 1 97.81 15 ASN B N 1
ATOM 3639 C CA . ASN B 1 15 ? -10.969 22.953 -2.428 1 97.81 15 ASN B CA 1
ATOM 3640 C C . ASN B 1 15 ? -11.617 24.078 -1.622 1 97.81 15 ASN B C 1
ATOM 3642 O O . ASN B 1 15 ? -12.766 24.453 -1.878 1 97.81 15 ASN B O 1
ATOM 3646 N N . VAL B 1 16 ? -10.875 24.609 -0.611 1 98.31 16 VAL B N 1
ATOM 3647 C CA . VAL B 1 16 ? -11.219 25.812 0.128 1 98.31 16 VAL B CA 1
ATOM 3648 C C . VAL B 1 16 ? -10.016 26.75 0.162 1 98.31 16 VAL B C 1
ATOM 3650 O O . VAL B 1 16 ? -8.938 26.375 0.622 1 98.31 16 VAL B O 1
ATOM 3653 N N . HIS B 1 17 ? -10.203 27.922 -0.325 1 98.5 17 HIS B N 1
ATOM 3654 C CA . HIS B 1 17 ? -9.156 28.938 -0.317 1 98.5 17 HIS B CA 1
ATOM 3655 C C . HIS B 1 17 ? -9.461 30.031 0.704 1 98.5 17 HIS B C 1
ATOM 3657 O O . HIS B 1 17 ? -10.617 30.375 0.915 1 98.5 17 HIS B O 1
ATOM 3663 N N . LEU B 1 18 ? -8.477 30.578 1.277 1 98.62 18 LEU B N 1
ATOM 3664 C CA . LEU B 1 18 ? -8.586 31.672 2.246 1 98.62 18 LEU B CA 1
ATOM 3665 C C . LEU B 1 18 ? -7.777 32.875 1.795 1 98.62 18 LEU B C 1
ATOM 3667 O O . LEU B 1 18 ? -6.59 32.75 1.479 1 98.62 18 LEU B O 1
ATOM 3671 N N . VAL B 1 19 ? -8.414 33.969 1.772 1 98.19 19 VAL B N 1
ATOM 3672 C CA . VAL B 1 19 ? -7.758 35.219 1.374 1 98.19 19 VAL B CA 1
ATOM 3673 C C . VAL B 1 19 ? -7.902 36.25 2.48 1 98.19 19 VAL B C 1
ATOM 3675 O O . VAL B 1 19 ? -8.742 36.125 3.373 1 98.19 19 VAL B O 1
ATOM 3678 N N . ALA B 1 20 ? -7.035 37.281 2.459 1 96.75 20 ALA B N 1
ATOM 3679 C CA . ALA B 1 20 ? -7.051 38.312 3.484 1 96.75 20 ALA B CA 1
ATOM 3680 C C . ALA B 1 20 ? -6.66 39.688 2.898 1 96.75 20 ALA B C 1
ATOM 3682 O O . ALA B 1 20 ? -6.004 39.75 1.857 1 96.75 20 ALA B O 1
ATOM 3683 N N . GLY B 1 21 ? -7.098 40.719 3.559 1 93.88 21 GLY B N 1
ATOM 3684 C CA . GLY B 1 21 ? -6.699 42.062 3.186 1 93.88 21 GLY B CA 1
ATOM 3685 C C . GLY B 1 21 ? -7.555 42.656 2.08 1 93.88 21 GLY B C 1
ATOM 3686 O O . GLY B 1 21 ? -8.477 42 1.586 1 93.88 21 GLY B O 1
ATOM 3687 N N . ASP B 1 22 ? -7.227 43.875 1.734 1 90.88 22 ASP B N 1
ATOM 3688 C CA . ASP B 1 22 ? -7.984 44.594 0.719 1 90.88 22 ASP B CA 1
ATOM 3689 C C . ASP B 1 22 ? -7.684 44.062 -0.678 1 90.88 22 ASP B C 1
ATOM 3691 O O . ASP B 1 22 ? -8.5 44.188 -1.593 1 90.88 22 ASP B O 1
ATOM 3695 N N . ASP B 1 23 ? -6.613 43.312 -0.813 1 93.06 23 ASP B N 1
ATOM 3696 C CA . ASP B 1 23 ? -6.211 42.812 -2.117 1 93.06 23 ASP B CA 1
ATOM 3697 C C . ASP B 1 23 ? -6.5 41.312 -2.229 1 93.06 23 ASP B C 1
ATOM 3699 O O . ASP B 1 23 ? -6.023 40.656 -3.156 1 93.06 23 ASP B O 1
ATOM 3703 N N . ASP B 1 24 ? -7.184 40.781 -1.303 1 93.69 24 ASP B N 1
ATOM 3704 C CA . ASP B 1 24 ? -7.52 39.375 -1.301 1 93.69 24 ASP B CA 1
ATOM 3705 C C . ASP B 1 24 ? -6.266 38.5 -1.446 1 93.69 24 ASP B C 1
ATOM 3707 O O . ASP B 1 24 ? -6.207 37.625 -2.311 1 93.69 24 ASP B O 1
ATOM 3711 N N . PHE B 1 25 ? -5.34 38.781 -0.595 1 96.38 25 PHE B N 1
ATOM 3712 C CA . PHE B 1 25 ? -4.09 38.031 -0.552 1 96.38 25 PHE B CA 1
ATOM 3713 C C . PHE B 1 25 ? -4.348 36.562 -0.223 1 96.38 25 PHE B C 1
ATOM 3715 O O . PHE B 1 25 ? -4.812 36.25 0.873 1 96.38 25 PHE B O 1
ATOM 3722 N N . HIS B 1 26 ? -4.121 35.656 -1.225 1 97.62 26 HIS B N 1
ATOM 3723 C CA . HIS B 1 26 ? -4.305 34.219 -1.025 1 97.62 26 HIS B CA 1
ATOM 3724 C C . HIS B 1 26 ? -3.174 33.625 -0.191 1 97.62 26 HIS B C 1
ATOM 3726 O O . HIS B 1 26 ? -2.068 33.438 -0.697 1 97.62 26 HIS B O 1
ATOM 3732 N N . PHE B 1 27 ? -3.48 33.281 1.086 1 97.06 27 PHE B N 1
ATOM 3733 C CA . PHE B 1 27 ? -2.369 32.938 1.968 1 97.06 27 PHE B CA 1
ATOM 3734 C C . PHE B 1 27 ? -2.5 31.5 2.473 1 97.06 27 PHE B C 1
ATOM 3736 O O . PHE B 1 27 ? -1.527 30.906 2.951 1 97.06 27 PHE B O 1
ATOM 3743 N N . ALA B 1 28 ? -3.719 30.922 2.371 1 98.25 28 ALA B N 1
ATOM 3744 C CA . ALA B 1 28 ? -3.945 29.594 2.965 1 98.25 28 ALA B CA 1
ATOM 3745 C C . ALA B 1 28 ? -5.102 28.875 2.277 1 98.25 28 ALA B C 1
ATOM 3747 O O . ALA B 1 28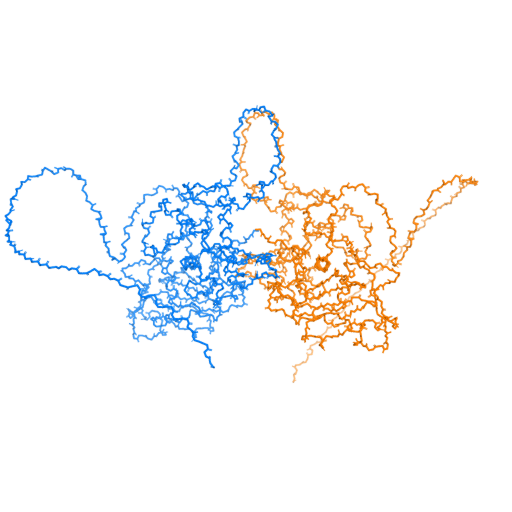 ? -5.812 29.469 1.463 1 98.25 28 ALA B O 1
ATOM 3748 N N . GLY B 1 29 ? -5.262 27.625 2.66 1 98.44 29 GLY B N 1
ATOM 3749 C CA . GLY B 1 29 ? -6.352 26.781 2.188 1 98.44 29 GLY B CA 1
ATOM 3750 C C . GLY B 1 29 ? -6.344 25.406 2.809 1 98.44 29 GLY B C 1
ATOM 3751 O O . GLY B 1 29 ? -5.52 25.109 3.674 1 98.44 29 GLY B O 1
ATOM 3752 N N . LEU B 1 30 ? -7.352 24.656 2.4 1 98.5 30 LEU B N 1
ATOM 3753 C CA . LEU B 1 30 ? -7.422 23.281 2.889 1 98.5 30 LEU B CA 1
ATOM 3754 C C . LEU B 1 30 ? -8.289 22.422 1.977 1 98.5 30 LEU B C 1
ATOM 3756 O O . LEU B 1 30 ? -8.953 22.938 1.073 1 98.5 30 LEU B O 1
ATOM 3760 N N . TYR B 1 31 ? -8.125 21.172 2.186 1 98.25 31 TYR B N 1
ATOM 3761 C CA . TYR B 1 31 ? -8.961 20.188 1.501 1 98.25 31 TYR B CA 1
ATOM 3762 C C . TYR B 1 31 ? -9.93 19.516 2.471 1 98.25 31 TYR B C 1
ATOM 3764 O O . TYR B 1 31 ? -9.523 19.031 3.529 1 98.25 31 TYR B O 1
ATOM 3772 N N . GLN B 1 32 ? -11.109 19.578 2.09 1 97.19 32 GLN B N 1
ATOM 3773 C CA . GLN B 1 32 ? -12.125 18.797 2.785 1 97.19 32 GLN B CA 1
ATOM 3774 C C . GLN B 1 32 ? -12.805 17.812 1.842 1 97.19 32 GLN B C 1
ATOM 3776 O O . GLN B 1 32 ? -13.281 18.188 0.771 1 97.19 32 GLN B O 1
ATOM 3781 N N . VAL B 1 33 ? -12.797 16.547 2.26 1 97.38 33 VAL B N 1
ATOM 3782 C CA . VAL B 1 33 ? -13.414 15.5 1.454 1 97.38 33 VAL B CA 1
ATOM 3783 C C . VAL B 1 33 ? -14.891 15.82 1.228 1 97.38 33 VAL B C 1
ATOM 3785 O O . VAL B 1 33 ? -15.602 16.188 2.164 1 97.38 33 VAL B O 1
ATOM 3788 N N . PRO B 1 34 ? -15.398 15.68 0.019 1 96.38 34 PRO B N 1
ATOM 3789 C CA . PRO B 1 34 ? -16.797 15.984 -0.274 1 96.38 34 PRO B CA 1
ATOM 3790 C C . PRO B 1 34 ? -17.766 15.211 0.61 1 96.38 34 PRO B C 1
ATOM 3792 O O . PRO B 1 34 ? -17.625 14 0.772 1 96.38 34 PRO B O 1
ATOM 3795 N N . GLY B 1 35 ? -18.688 15.945 1.154 1 93.62 35 GLY B N 1
ATOM 3796 C CA . GLY B 1 35 ? -19.719 15.344 1.977 1 93.62 35 GLY B CA 1
ATOM 3797 C C . GLY B 1 35 ? -19.297 15.133 3.418 1 93.62 35 GLY B C 1
ATOM 3798 O O . GLY B 1 35 ? -20.094 14.719 4.254 1 93.62 35 GLY B O 1
ATOM 3799 N N . SER B 1 36 ? -18.047 15.477 3.746 1 96.31 36 SER B N 1
ATOM 3800 C CA . SER B 1 36 ? -17.547 15.273 5.102 1 96.31 36 SER B CA 1
ATOM 3801 C C . SER B 1 36 ? -17.891 16.453 5.996 1 96.31 36 SER B C 1
ATOM 3803 O O . SER B 1 36 ? -17.969 17.594 5.531 1 96.31 36 SER B O 1
ATOM 3805 N N . ASN B 1 37 ? -18.047 16.188 7.262 1 96.31 37 ASN B N 1
ATOM 3806 C CA . ASN B 1 37 ? -18.266 17.234 8.258 1 96.31 37 ASN B CA 1
ATOM 3807 C C . ASN B 1 37 ? -17.156 17.25 9.305 1 96.31 37 ASN B C 1
ATOM 3809 O O . ASN B 1 37 ? -17.359 17.719 10.422 1 96.31 37 ASN B O 1
ATOM 3813 N N . LEU B 1 38 ? -16.094 16.75 8.914 1 97 38 LEU B N 1
ATOM 3814 C CA . LEU B 1 38 ? -15.016 16.562 9.875 1 97 38 LEU B CA 1
ATOM 3815 C C . LEU B 1 38 ? -14.422 17.906 10.305 1 97 38 LEU B C 1
ATOM 3817 O O . LEU B 1 38 ? -14.156 18.125 11.484 1 97 38 LEU B O 1
ATOM 3821 N N . ILE B 1 39 ? -14.188 18.797 9.383 1 98 39 ILE B N 1
ATOM 3822 C CA . ILE B 1 39 ? -13.531 20.078 9.656 1 98 39 ILE B CA 1
ATOM 3823 C C . ILE B 1 39 ? -14.562 21.188 9.68 1 98 39 ILE B C 1
ATOM 3825 O O . ILE B 1 39 ? -15.266 21.422 8.688 1 98 39 ILE B O 1
ATOM 3829 N N . THR B 1 40 ? -14.641 21.891 10.742 1 98.25 40 THR B N 1
ATOM 3830 C CA . THR B 1 40 ? -15.516 23.047 10.891 1 98.25 40 THR B CA 1
ATOM 3831 C C . THR B 1 40 ? -14.727 24.344 10.711 1 98.25 40 THR B C 1
ATOM 3833 O O . THR B 1 40 ? -13.492 24.328 10.672 1 98.25 40 THR B O 1
ATOM 3836 N N . PHE B 1 41 ? -15.461 25.453 10.609 1 98.5 41 PHE B N 1
ATOM 3837 C CA . PHE B 1 41 ? -14.797 26.734 10.5 1 98.5 41 PHE B CA 1
ATOM 3838 C C . PHE B 1 41 ? -14.016 27.047 11.773 1 98.5 41 PHE B C 1
ATOM 3840 O O . PHE B 1 41 ? -12.969 27.703 11.727 1 98.5 41 PHE B O 1
ATOM 3847 N N . ARG B 1 42 ? -14.508 26.578 12.852 1 98 42 ARG B N 1
ATOM 3848 C CA . ARG B 1 42 ? -13.773 26.734 14.102 1 98 42 ARG B CA 1
ATOM 3849 C C . ARG B 1 42 ? -12.438 26 14.047 1 98 42 ARG B C 1
ATOM 3851 O O . ARG B 1 42 ? -11.414 26.516 14.492 1 98 42 ARG B O 1
ATOM 3858 N N . ASP B 1 43 ? -12.484 24.797 13.516 1 97.75 43 ASP B N 1
ATOM 3859 C CA . ASP B 1 43 ? -11.25 24.031 13.328 1 97.75 43 ASP B CA 1
ATOM 3860 C C . ASP B 1 43 ? -10.273 24.797 12.43 1 97.75 43 ASP B C 1
ATOM 3862 O O . ASP B 1 43 ? -9.062 24.75 12.648 1 97.75 43 ASP B O 1
ATOM 3866 N N . VAL B 1 44 ? -10.797 25.391 11.438 1 98.56 44 VAL B N 1
ATOM 3867 C CA . VAL B 1 44 ? -9.977 26.156 10.5 1 98.56 44 VAL B CA 1
ATOM 3868 C C . VAL B 1 44 ? -9.266 27.297 11.234 1 98.56 44 VAL B C 1
ATOM 3870 O O . VAL B 1 44 ? -8.078 27.531 11.023 1 98.56 44 VAL B O 1
ATOM 3873 N N . ILE B 1 45 ? -9.977 27.969 12.07 1 98.25 45 ILE B N 1
ATOM 3874 C CA . ILE B 1 45 ? -9.391 29.062 12.844 1 98.25 45 ILE B CA 1
ATOM 3875 C C . ILE B 1 45 ? -8.25 28.531 13.711 1 98.25 45 ILE B C 1
ATOM 3877 O O . ILE B 1 45 ? -7.172 29.109 13.766 1 98.25 45 ILE B O 1
ATOM 3881 N N . ASP B 1 46 ? -8.523 27.453 14.352 1 97 46 ASP B N 1
ATOM 3882 C CA . ASP B 1 46 ? -7.5 26.844 15.188 1 97 46 ASP B CA 1
ATOM 3883 C C . ASP B 1 46 ? -6.273 26.453 14.359 1 97 46 ASP B C 1
ATOM 3885 O O . ASP B 1 46 ? -5.137 26.641 14.812 1 97 46 ASP B O 1
ATOM 3889 N N . GLU B 1 47 ? -6.508 25.953 13.203 1 97.62 47 GLU B N 1
ATOM 3890 C CA . GLU B 1 47 ? -5.41 25.578 12.328 1 97.62 47 GLU B CA 1
ATOM 3891 C C . GLU B 1 47 ? -4.645 26.797 11.836 1 97.62 47 GLU B C 1
ATOM 3893 O O . GLU B 1 47 ? -3.416 26.781 11.742 1 97.62 47 GLU B O 1
ATOM 3898 N N . MET B 1 48 ? -5.34 27.812 11.492 1 97.94 48 MET B N 1
ATOM 3899 C CA . MET B 1 48 ? -4.695 29.047 11.078 1 97.94 48 MET B CA 1
ATOM 3900 C C . MET B 1 48 ? -3.818 29.609 12.195 1 97.94 48 MET B C 1
ATOM 3902 O O . MET B 1 48 ? -2.727 30.125 11.938 1 97.94 48 MET B O 1
ATOM 3906 N N . ARG B 1 49 ? -4.328 29.531 13.414 1 96.19 49 ARG B N 1
ATOM 3907 C CA . ARG B 1 49 ? -3.572 30 14.57 1 96.19 49 ARG B CA 1
ATOM 3908 C C . ARG B 1 49 ? -2.232 29.281 14.68 1 96.19 49 ARG B C 1
ATOM 3910 O O . ARG B 1 49 ? -1.24 29.859 15.117 1 96.19 49 ARG B O 1
ATOM 3917 N N . LEU B 1 50 ? -2.234 28.078 14.281 1 95.31 50 LEU B N 1
ATOM 3918 C CA . LEU B 1 50 ? -1.022 27.266 14.289 1 95.31 50 LEU B CA 1
ATOM 3919 C C . LEU B 1 50 ? -0.066 27.703 13.188 1 95.31 50 LEU B C 1
ATOM 3921 O O . LEU B 1 50 ? 1.153 27.594 13.336 1 95.31 50 LEU B O 1
ATOM 3925 N N . CYS B 1 51 ? -0.544 28.25 12.141 1 96.88 51 CYS B N 1
ATOM 3926 C CA . CYS B 1 51 ? 0.223 28.406 10.906 1 96.88 51 CYS B CA 1
ATOM 3927 C C . CYS B 1 51 ? 0.674 29.859 10.734 1 96.88 51 CYS B C 1
ATOM 3929 O O . CYS B 1 51 ? 1.682 30.125 10.078 1 96.88 51 CYS B O 1
ATOM 3931 N N . PHE B 1 52 ? -0.058 30.812 11.328 1 96.62 52 PHE B N 1
ATOM 3932 C CA . PHE B 1 52 ? 0.16 32.188 10.883 1 96.62 52 PHE B CA 1
ATOM 3933 C C . PHE B 1 52 ? 0.19 33.156 12.07 1 96.62 52 PHE B C 1
ATOM 3935 O O . PHE B 1 52 ? -0.433 32.875 13.102 1 96.62 52 PHE B O 1
ATOM 3942 N N . ASP B 1 53 ? 0.964 34.188 11.836 1 95 53 ASP B N 1
ATOM 3943 C CA . ASP B 1 53 ? 0.916 35.375 12.688 1 95 53 ASP B CA 1
ATOM 3944 C C . ASP B 1 53 ? 0.193 36.531 11.992 1 95 53 ASP B C 1
ATOM 3946 O O . ASP B 1 53 ? 0.428 36.781 10.805 1 95 53 ASP B O 1
ATOM 3950 N N . ILE B 1 54 ? -0.721 37.062 12.688 1 95.19 54 ILE B N 1
ATOM 3951 C CA . ILE B 1 54 ? -1.447 38.219 12.18 1 95.19 54 ILE B CA 1
ATOM 3952 C C . ILE B 1 54 ? -1.101 39.438 13.016 1 95.19 54 ILE B C 1
ATOM 3954 O O . ILE B 1 54 ? -1.492 39.531 14.18 1 95.19 54 ILE B O 1
ATOM 3958 N N . PRO B 1 55 ? -0.353 40.312 12.438 1 91.06 55 PRO B N 1
ATOM 3959 C CA . PRO B 1 55 ? 0.045 41.5 13.195 1 91.06 55 PRO B CA 1
ATOM 3960 C C . PRO B 1 55 ? -1.147 42.344 13.641 1 91.06 55 PRO B C 1
ATOM 3962 O O . PRO B 1 55 ? -2.154 42.406 12.938 1 91.06 55 PRO B O 1
ATOM 3965 N N . GLY B 1 56 ? -1.073 42.906 14.852 1 84.31 56 GLY B N 1
ATOM 3966 C CA . GLY B 1 56 ? -2.125 43.781 15.344 1 84.31 56 GLY B CA 1
ATOM 3967 C C . GLY B 1 56 ? -2.15 43.906 16.859 1 84.31 56 GLY B C 1
ATOM 3968 O O . GLY B 1 56 ? -1.423 43.188 17.547 1 84.31 56 GLY B O 1
ATOM 3969 N N . GLU B 1 57 ? -2.979 44.812 17.281 1 74.25 57 GLU B N 1
ATOM 3970 C CA . GLU B 1 57 ? -3.035 45.125 18.719 1 74.25 57 GLU B CA 1
ATOM 3971 C C . GLU B 1 57 ? -3.977 44.156 19.438 1 74.25 57 GLU B C 1
ATOM 3973 O O . GLU B 1 57 ? -3.766 43.844 20.625 1 74.25 57 GLU B O 1
ATOM 3978 N N . GLU B 1 58 ? -4.93 43.719 18.75 1 81.19 58 GLU B N 1
ATOM 3979 C CA . GLU B 1 58 ? -5.914 42.844 19.359 1 81.19 58 GLU B CA 1
ATOM 3980 C C . GLU B 1 58 ? -5.73 41.375 18.891 1 81.19 58 GLU B C 1
ATOM 3982 O O . GLU B 1 58 ? -5.125 41.156 17.844 1 81.19 58 GLU B O 1
ATOM 3987 N N . ASP B 1 59 ? -6.234 40.5 19.766 1 89.56 59 ASP B N 1
ATOM 3988 C CA . ASP B 1 59 ? -6.25 39.094 19.391 1 89.56 59 ASP B CA 1
ATOM 3989 C C . ASP B 1 59 ? -7.285 38.844 18.297 1 89.56 59 ASP B C 1
ATOM 3991 O O . ASP B 1 59 ? -8.492 38.844 18.562 1 89.56 59 ASP B O 1
ATOM 3995 N N . PRO B 1 60 ? -6.859 38.656 17.156 1 92.31 60 PRO B N 1
ATOM 3996 C CA . PRO B 1 60 ? -7.793 38.5 16.031 1 92.31 60 PRO B CA 1
ATOM 3997 C C . PRO B 1 60 ? -8.586 37.219 16.078 1 92.31 60 PRO B C 1
ATOM 3999 O O . PRO B 1 60 ? -9.625 37.094 15.414 1 92.31 60 PRO B O 1
ATOM 4002 N N . TRP B 1 61 ? -8.227 36.25 16.828 1 93.94 61 TRP B N 1
ATOM 4003 C CA . TRP B 1 61 ? -8.727 34.875 16.688 1 93.94 61 TRP B CA 1
ATOM 4004 C C . TRP B 1 61 ? -10.102 34.75 17.328 1 93.94 61 TRP B C 1
ATOM 4006 O O . TRP B 1 61 ? -10.852 33.812 17 1 93.94 61 TRP B O 1
ATOM 4016 N N . GLU B 1 62 ? -10.469 35.594 18.172 1 91.81 62 GLU B N 1
ATOM 4017 C CA . GLU B 1 62 ? -11.742 35.5 18.891 1 91.81 62 GLU B CA 1
ATOM 4018 C C . GLU B 1 62 ? -12.898 36.031 18.031 1 91.81 62 GLU B C 1
ATOM 4020 O O . GLU B 1 62 ? -14.023 35.562 18.156 1 91.81 62 GLU B O 1
ATOM 4025 N N . THR B 1 63 ? -12.609 36.969 17.219 1 94.62 63 THR B N 1
ATOM 4026 C CA . THR B 1 63 ? -13.68 37.594 16.469 1 94.62 63 THR B CA 1
ATOM 4027 C C . THR B 1 63 ? -13.547 37.312 14.969 1 94.62 63 THR B C 1
ATOM 4029 O O . THR B 1 63 ? -14.148 38 14.141 1 94.62 6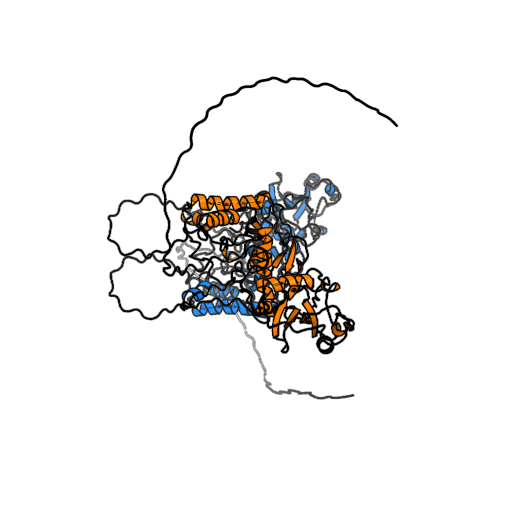3 THR B O 1
ATOM 4032 N N . MET B 1 64 ? -12.797 36.344 14.656 1 97.12 64 MET B N 1
ATOM 4033 C CA . MET B 1 64 ? -12.555 36 13.258 1 97.12 64 MET B CA 1
ATOM 4034 C C . MET B 1 64 ? -13.812 35.406 12.617 1 97.12 64 MET B C 1
ATOM 4036 O O . MET B 1 64 ? -14.578 34.688 13.273 1 97.12 64 MET B O 1
ATOM 4040 N N . ALA B 1 65 ? -14 35.781 11.398 1 97.81 65 ALA B N 1
ATOM 4041 C CA . ALA B 1 65 ? -15.141 35.344 10.609 1 97.81 65 ALA B CA 1
ATOM 4042 C C . ALA B 1 65 ? -14.75 35.125 9.148 1 97.81 65 ALA B C 1
ATOM 4044 O O . ALA B 1 65 ? -13.617 35.406 8.758 1 97.81 65 ALA B O 1
ATOM 4045 N N . PHE B 1 66 ? -15.672 34.531 8.398 1 98.19 66 PHE B N 1
ATOM 4046 C CA . PHE B 1 66 ? -15.406 34.188 7.012 1 98.19 66 PHE B CA 1
ATOM 4047 C C . PHE B 1 66 ? -16.484 34.719 6.098 1 98.19 66 PHE B C 1
ATOM 4049 O O . PHE B 1 66 ? -17.672 34.438 6.273 1 98.19 66 PHE B O 1
ATOM 4056 N N . MET B 1 67 ? -16.078 35.531 5.156 1 96.75 67 MET B N 1
ATOM 4057 C CA . MET B 1 67 ? -16.984 36.062 4.137 1 96.75 67 MET B CA 1
ATOM 4058 C C . MET B 1 67 ? -16.797 35.312 2.814 1 96.75 67 MET B C 1
ATOM 4060 O O . MET B 1 67 ? -15.68 35.219 2.312 1 96.75 67 MET B O 1
ATOM 4064 N N . LEU B 1 68 ? -17.859 34.812 2.275 1 95.88 68 LEU B N 1
ATOM 4065 C CA . LEU B 1 68 ? -17.797 34.156 0.985 1 95.88 68 LEU B CA 1
ATOM 4066 C C . LEU B 1 68 ? -17.5 35.125 -0.136 1 95.88 68 LEU B C 1
ATOM 4068 O O . LEU B 1 68 ? -18.234 36.094 -0.32 1 95.88 68 LEU B O 1
ATOM 4072 N N . VAL B 1 69 ? -16.484 34.906 -0.856 1 94 69 VAL B N 1
ATOM 4073 C CA . VAL B 1 69 ? -16.125 35.875 -1.897 1 94 69 VAL B CA 1
ATOM 4074 C C . VAL B 1 69 ? -16.281 35.219 -3.271 1 94 69 VAL B C 1
ATOM 4076 O O . VAL B 1 69 ? -16.562 35.875 -4.258 1 94 69 VAL B O 1
ATOM 4079 N N . ASP B 1 70 ? -16.016 33.875 -3.34 1 94.75 70 ASP B N 1
ATOM 4080 C CA . ASP B 1 70 ? -16.141 33.188 -4.617 1 94.75 70 ASP B CA 1
ATOM 4081 C C . ASP B 1 70 ? -16.594 31.75 -4.418 1 94.75 70 ASP B C 1
ATOM 4083 O O . ASP B 1 70 ? -16.234 31.109 -3.436 1 94.75 70 ASP B O 1
ATOM 4087 N N . SER B 1 71 ? -17.453 31.281 -5.316 1 94.81 71 SER B N 1
ATOM 4088 C CA . SER B 1 71 ? -17.953 29.906 -5.324 1 94.81 71 SER B CA 1
ATOM 4089 C C . SER B 1 71 ? -18.453 29.5 -6.711 1 94.81 71 SER B C 1
ATOM 4091 O O . SER B 1 71 ? -18.719 30.375 -7.551 1 94.81 71 SER B O 1
ATOM 4093 N N . PRO B 1 72 ? -18.453 28.188 -6.922 1 94.12 72 PRO B N 1
ATOM 4094 C CA . PRO B 1 72 ? -19.109 27.781 -8.164 1 94.12 72 PRO B CA 1
ATOM 4095 C C . PRO B 1 72 ? -20.578 28.219 -8.227 1 94.12 72 PRO B C 1
ATOM 4097 O O . PRO B 1 72 ? -21.234 28.344 -7.195 1 94.12 72 PRO B O 1
ATOM 4100 N N . ASP B 1 73 ? -21.125 28.391 -9.383 1 91.19 73 ASP B N 1
ATOM 4101 C CA . ASP B 1 73 ? -22.422 29 -9.641 1 91.19 73 ASP B CA 1
ATOM 4102 C C . ASP B 1 73 ? -23.531 28.203 -8.961 1 91.19 73 ASP B C 1
ATOM 4104 O O . ASP B 1 73 ? -24.469 28.797 -8.414 1 91.19 73 ASP B O 1
ATOM 4108 N N . ASP B 1 74 ? -23.391 26.969 -8.977 1 90.75 74 ASP B N 1
ATOM 4109 C CA . ASP B 1 74 ? -24.453 26.125 -8.438 1 90.75 74 ASP B CA 1
ATOM 4110 C C . ASP B 1 74 ? -24.484 26.188 -6.914 1 90.75 74 ASP B C 1
ATOM 4112 O O . ASP B 1 74 ? -25.438 25.734 -6.285 1 90.75 74 ASP B O 1
ATOM 4116 N N . MET B 1 75 ? -23.438 26.859 -6.391 1 89.81 75 MET B N 1
ATOM 4117 C CA . MET B 1 75 ? -23.328 26.875 -4.938 1 89.81 75 MET B CA 1
ATOM 4118 C C . MET B 1 75 ? -23.609 28.266 -4.379 1 89.81 75 MET B C 1
ATOM 4120 O O . MET B 1 75 ? -23.734 28.438 -3.166 1 89.81 75 MET B O 1
ATOM 4124 N N . LYS B 1 76 ? -23.688 29.281 -5.051 1 83.75 76 LYS B N 1
ATOM 4125 C CA . LYS B 1 76 ? -23.781 30.688 -4.641 1 83.75 76 LYS B CA 1
ATOM 4126 C C . LYS B 1 76 ? -24.953 30.906 -3.686 1 83.75 76 LYS B C 1
ATOM 4128 O O . LYS B 1 76 ? -24.844 31.656 -2.721 1 83.75 76 LYS B O 1
ATOM 4133 N N . ARG B 1 77 ? -26.016 30.172 -3.768 1 83.06 77 ARG B N 1
ATOM 4134 C CA . ARG B 1 77 ? -27.156 30.422 -2.904 1 83.06 77 ARG B CA 1
ATOM 4135 C C . ARG B 1 77 ? -27.266 29.344 -1.825 1 83.06 77 ARG B C 1
ATOM 4137 O O . ARG B 1 77 ? -28.109 29.438 -0.927 1 83.06 77 ARG B O 1
ATOM 4144 N N . LYS B 1 78 ? -26.359 28.5 -1.849 1 91.19 78 LYS B N 1
ATOM 4145 C CA . LYS B 1 78 ? -26.469 27.375 -0.917 1 91.19 78 LYS B CA 1
ATOM 4146 C C . LYS B 1 78 ? -25.5 27.547 0.255 1 91.19 78 LYS B C 1
ATOM 4148 O O . LYS B 1 78 ? -25.688 26.922 1.303 1 91.19 78 LYS B O 1
ATOM 4153 N N . LEU B 1 79 ? -24.531 28.406 0.09 1 94.25 79 LEU B N 1
ATOM 4154 C CA . LEU B 1 79 ? -23.516 28.625 1.126 1 94.25 79 LEU B CA 1
ATOM 4155 C C . LEU B 1 79 ? -23.75 29.938 1.851 1 94.25 79 LEU B C 1
ATOM 4157 O O . LEU B 1 79 ? -24.156 30.938 1.232 1 94.25 79 LEU B O 1
ATOM 4161 N N . PRO B 1 80 ? -23.547 29.938 3.109 1 93.06 80 PRO B N 1
ATOM 4162 C CA . PRO B 1 80 ? -23.672 31.203 3.832 1 93.06 80 PRO B CA 1
ATOM 4163 C C . PRO B 1 80 ? -22.672 32.25 3.375 1 93.06 80 PRO B C 1
ATOM 4165 O O . PRO B 1 80 ? -21.5 31.938 3.168 1 93.06 80 PRO B O 1
ATOM 4168 N N . SER B 1 81 ? -23.141 33.469 3.258 1 94.19 81 SER B N 1
ATOM 4169 C CA . SER B 1 81 ? -22.281 34.562 2.811 1 94.19 81 SER B CA 1
ATOM 4170 C C . SER B 1 81 ? -21.297 34.969 3.898 1 94.19 81 SER B C 1
ATOM 4172 O O . SER B 1 81 ? -20.156 35.344 3.604 1 94.19 81 SER B O 1
ATOM 4174 N N . LEU B 1 82 ? -21.812 34.906 5.051 1 95.94 82 LEU B N 1
ATOM 4175 C CA . LEU B 1 82 ? -20.984 35.25 6.211 1 95.94 82 LEU B CA 1
ATOM 4176 C C . LEU B 1 82 ? -21.078 34.156 7.27 1 95.94 82 LEU B C 1
ATOM 4178 O O . LEU B 1 82 ? -22.172 33.75 7.648 1 95.94 82 LEU B O 1
ATOM 4182 N N . VAL B 1 83 ? -19.922 33.656 7.664 1 97.38 83 VAL B N 1
ATOM 4183 C CA . VAL B 1 83 ? -19.844 32.688 8.734 1 97.38 83 VAL B CA 1
ATOM 4184 C C . VAL B 1 83 ? -19.156 33.281 9.953 1 97.38 83 VAL B C 1
ATOM 4186 O O . VAL B 1 83 ? -17.953 33.531 9.945 1 97.38 83 VAL B O 1
ATOM 4189 N N . ALA B 1 84 ? -19.938 33.531 11.047 1 95.94 84 ALA B N 1
ATOM 4190 C CA . ALA B 1 84 ? -19.438 34.156 12.266 1 95.94 84 ALA B CA 1
ATOM 4191 C C . ALA B 1 84 ? -20.109 33.562 13.508 1 95.94 84 ALA B C 1
ATOM 4193 O O . ALA B 1 84 ? -21.172 32.938 13.406 1 95.94 84 ALA B O 1
ATOM 4194 N N . ASP B 1 85 ? -19.453 33.594 14.586 1 93.69 85 ASP B N 1
ATOM 4195 C CA . ASP B 1 85 ? -19.984 33.25 15.898 1 93.69 85 ASP B CA 1
ATOM 4196 C C . ASP B 1 85 ? -20.484 31.812 15.922 1 93.69 85 ASP B C 1
ATOM 4198 O O . ASP B 1 85 ? -19.719 30.875 15.648 1 93.69 85 ASP B O 1
ATOM 4202 N N . GLU B 1 86 ? -21.781 31.594 16.047 1 94.31 86 GLU B N 1
ATOM 4203 C CA . GLU B 1 86 ? -22.312 30.234 16.188 1 94.31 86 GLU B CA 1
ATOM 4204 C C . GLU B 1 86 ? -22.156 29.453 14.898 1 94.31 86 GLU B C 1
ATOM 4206 O O . GLU B 1 86 ? -22.031 28.219 14.922 1 94.31 86 GLU B O 1
ATOM 4211 N N . ASP B 1 87 ? -22.078 30.172 13.828 1 96.06 87 ASP B N 1
ATOM 4212 C CA . ASP B 1 87 ? -21.984 29.516 12.531 1 96.06 87 ASP B CA 1
ATOM 4213 C C . ASP B 1 87 ? -20.609 28.906 12.32 1 96.06 87 ASP B C 1
ATOM 4215 O O . ASP B 1 87 ? -20.406 28.109 11.398 1 96.06 87 ASP B O 1
ATOM 4219 N N . LEU B 1 88 ? -19.688 29.234 13.172 1 97.69 88 LEU B N 1
ATOM 4220 C CA . LEU B 1 88 ? -18.344 28.688 13.078 1 97.69 88 LEU B CA 1
ATOM 4221 C C . LEU B 1 88 ? -18.344 27.188 13.336 1 97.69 88 LEU B C 1
ATOM 4223 O O . LEU B 1 88 ? -17.375 26.484 13.016 1 97.69 88 LEU B O 1
ATOM 4227 N N . ALA B 1 89 ? -19.391 26.688 13.883 1 97.62 89 ALA B N 1
ATOM 4228 C CA . ALA B 1 89 ? -19.516 25.266 14.148 1 97.62 89 ALA B CA 1
ATOM 4229 C C . ALA B 1 89 ? -19.922 24.5 12.883 1 97.62 89 ALA B C 1
ATOM 4231 O O . ALA B 1 89 ? -19.844 23.281 12.844 1 97.62 89 ALA B O 1
ATOM 4232 N N . LEU B 1 90 ? -20.266 25.219 11.867 1 97.25 90 LEU B N 1
ATOM 4233 C CA . LEU B 1 90 ? -20.625 24.594 10.602 1 97.25 90 LEU B CA 1
ATOM 4234 C C . LEU B 1 90 ? -19.406 23.969 9.922 1 97.25 90 LEU B C 1
ATOM 4236 O O . LEU B 1 90 ? -18.297 24.484 10.047 1 97.25 90 LEU B O 1
ATOM 4240 N N . PRO B 1 91 ? -19.656 22.828 9.227 1 97.44 91 PRO B N 1
ATOM 4241 C CA . PRO B 1 91 ? -18.562 22.25 8.438 1 97.44 91 PRO B CA 1
ATOM 4242 C C . PRO B 1 91 ? -18.172 23.125 7.254 1 97.44 91 PRO B C 1
ATOM 4244 O O . PRO B 1 91 ? -19.031 23.75 6.625 1 97.44 91 PRO B O 1
ATOM 4247 N N . VAL B 1 92 ? -16.906 23.219 7.031 1 97.5 92 VAL B N 1
ATOM 4248 C CA . VAL B 1 92 ? -16.469 23.891 5.816 1 97.5 92 VAL B CA 1
ATOM 4249 C C . VAL B 1 92 ? -16.938 23.109 4.59 1 97.5 92 VAL B C 1
ATOM 4251 O O . VAL B 1 92 ? -17 21.891 4.609 1 97.5 92 VAL B O 1
ATOM 4254 N N . PRO B 1 93 ? -17.234 23.812 3.549 1 95.94 93 PRO B N 1
ATOM 4255 C CA . PRO B 1 93 ? -17.75 23.109 2.373 1 95.94 93 PRO B CA 1
ATOM 4256 C C . PRO B 1 93 ? -16.656 22.391 1.592 1 95.94 93 PRO B C 1
ATOM 4258 O O . PRO B 1 93 ? -15.617 22.969 1.281 1 95.94 93 PRO B O 1
ATOM 4261 N N . GLY B 1 94 ? -16.797 21.109 1.379 1 94.81 94 GLY B N 1
ATOM 4262 C CA . GLY B 1 94 ? -15.984 20.312 0.475 1 94.81 94 GLY B CA 1
ATOM 4263 C C . GLY B 1 94 ? -16.719 19.906 -0.782 1 94.81 94 GLY B C 1
ATOM 4264 O O . GLY B 1 94 ? -17.531 18.969 -0.754 1 94.81 94 GLY B O 1
ATOM 4265 N N . LEU B 1 95 ? -16.406 20.562 -1.871 1 95.5 95 LEU B N 1
ATOM 4266 C CA . LEU B 1 95 ? -17.125 20.297 -3.111 1 95.5 95 LEU B CA 1
ATOM 4267 C C . LEU B 1 95 ? -16.438 19.219 -3.928 1 95.5 95 LEU B C 1
ATOM 4269 O O . LEU B 1 95 ? -15.203 19.172 -3.982 1 95.5 95 LEU B O 1
ATOM 4273 N N . LYS B 1 96 ? -17.281 18.422 -4.578 1 94.12 96 LYS B N 1
ATOM 4274 C CA . LYS B 1 96 ? -16.766 17.344 -5.414 1 94.12 96 LYS B CA 1
ATOM 4275 C C . LYS B 1 96 ? -16.391 17.844 -6.805 1 94.12 96 LYS B C 1
ATOM 4277 O O . LYS B 1 96 ? -17.203 18.5 -7.465 1 94.12 96 LYS B O 1
ATOM 4282 N N . GLY B 1 97 ? -15.203 17.594 -7.191 1 91.31 97 GLY B N 1
ATOM 4283 C CA . GLY B 1 97 ? -14.773 17.922 -8.547 1 91.31 97 GLY B CA 1
ATOM 4284 C C . GLY B 1 97 ? -15.18 16.875 -9.57 1 91.31 97 GLY B C 1
ATOM 4285 O O . GLY B 1 97 ? -15.703 15.82 -9.211 1 91.31 97 GLY B O 1
ATOM 4286 N N . SER B 1 98 ? -14.992 17.25 -10.867 1 88.81 98 SER B N 1
ATOM 4287 C CA . SER B 1 98 ? -15.297 16.328 -11.953 1 88.81 98 SER B CA 1
ATOM 4288 C C . SER B 1 98 ? -14.25 15.211 -12.039 1 88.81 98 SER B C 1
ATOM 4290 O O . SER B 1 98 ? -14.539 14.109 -12.516 1 88.81 98 SER B O 1
ATOM 4292 N N . SER B 1 99 ? -13.07 15.57 -11.625 1 88.25 99 SER B N 1
ATOM 4293 C CA . SER B 1 99 ? -11.961 14.633 -11.516 1 88.25 99 SER B CA 1
ATOM 4294 C C . SER B 1 99 ? -11.031 15 -10.359 1 88.25 99 SER B C 1
ATOM 4296 O O . SER B 1 99 ? -11.125 16.094 -9.805 1 88.25 99 SER B O 1
ATOM 4298 N N . PRO B 1 100 ? -10.203 14.07 -10.023 1 85.62 100 PRO B N 1
ATOM 4299 C CA . PRO B 1 100 ? -9.281 14.406 -8.938 1 85.62 100 PRO B CA 1
ATOM 4300 C C . PRO B 1 100 ? -8.336 15.555 -9.305 1 85.62 100 PRO B C 1
ATOM 4302 O O . PRO B 1 100 ? -7.789 16.219 -8.414 1 85.62 100 PRO B O 1
ATOM 4305 N N . LYS B 1 101 ? -8.148 15.836 -10.516 1 91.75 101 LYS B N 1
ATOM 4306 C CA . LYS B 1 101 ? -7.184 16.828 -10.977 1 91.75 101 LYS B CA 1
ATOM 4307 C C . LYS B 1 101 ? -7.797 18.219 -11.008 1 91.75 101 LYS B C 1
ATOM 4309 O O . LYS B 1 101 ? -7.082 19.219 -11.133 1 91.75 101 LYS B O 1
ATOM 4314 N N . VAL B 1 102 ? -9.141 18.234 -10.891 1 92.69 102 VAL B N 1
ATOM 4315 C CA . VAL B 1 102 ? -9.852 19.5 -10.953 1 92.69 102 VAL B CA 1
ATOM 4316 C C . VAL B 1 102 ? -10.656 19.703 -9.672 1 92.69 102 VAL B C 1
ATOM 4318 O O . VAL B 1 102 ? -11.633 18.984 -9.422 1 92.69 102 VAL B O 1
ATOM 4321 N N . GLN B 1 103 ? -10.281 20.766 -9.008 1 93.81 103 GLN B N 1
ATOM 4322 C CA . GLN B 1 103 ? -10.992 21.062 -7.766 1 93.81 103 GLN B CA 1
ATOM 4323 C C . GLN B 1 103 ? -12.055 22.125 -7.973 1 93.81 103 GLN B C 1
ATOM 4325 O O . GLN B 1 103 ? -11.844 23.078 -8.727 1 93.81 103 GLN B O 1
ATOM 4330 N N . ARG B 1 104 ? -13.18 21.891 -7.41 1 96.06 104 ARG B N 1
ATOM 4331 C CA . ARG B 1 104 ? -14.172 22.938 -7.246 1 96.06 104 ARG B CA 1
ATOM 4332 C C . ARG B 1 104 ? -13.914 23.75 -5.977 1 96.06 104 ARG B C 1
ATOM 4334 O O . ARG B 1 104 ? -14.141 23.25 -4.867 1 96.06 104 ARG B O 1
ATOM 4341 N N . VAL B 1 105 ? -13.539 24.984 -6.172 1 97.06 105 VAL B N 1
ATOM 4342 C CA . VAL B 1 105 ? -12.961 25.75 -5.062 1 97.06 105 VAL B CA 1
ATOM 4343 C C . VAL B 1 105 ? -13.984 26.75 -4.539 1 97.06 105 VAL B C 1
ATOM 4345 O O . VAL B 1 105 ? -14.68 27.406 -5.324 1 97.06 105 VAL B O 1
ATOM 4348 N N . VAL B 1 106 ? -14.07 26.844 -3.279 1 97.62 106 VAL B N 1
ATOM 4349 C CA . VAL B 1 106 ? -14.758 27.922 -2.576 1 97.62 106 VAL B CA 1
ATOM 4350 C C . VAL B 1 106 ? -13.742 28.844 -1.898 1 97.62 106 VAL B C 1
ATOM 4352 O O . VAL B 1 106 ? -12.789 28.359 -1.277 1 97.62 106 VAL B O 1
ATOM 4355 N N . THR B 1 107 ? -13.938 30.141 -2.014 1 97.94 107 THR B N 1
ATOM 4356 C CA . THR B 1 107 ? -12.984 31.094 -1.451 1 97.94 107 THR B CA 1
ATOM 4357 C C . THR B 1 107 ? -13.641 31.938 -0.365 1 97.94 107 THR B C 1
ATOM 4359 O O . THR B 1 107 ? -14.688 32.531 -0.589 1 97.94 107 THR B O 1
ATOM 4362 N N . TYR B 1 108 ? -13.031 31.984 0.72 1 98.12 108 TYR B N 1
ATOM 4363 C CA . TYR B 1 108 ? -13.508 32.812 1.83 1 98.12 108 TYR B CA 1
ATOM 4364 C C . TYR B 1 108 ? -12.508 33.906 2.148 1 98.12 108 TYR B C 1
ATOM 4366 O O . TYR B 1 108 ? -11.297 33.688 2.125 1 98.12 108 TYR B O 1
ATOM 4374 N N . HIS B 1 109 ? -13 35.062 2.389 1 98.25 109 H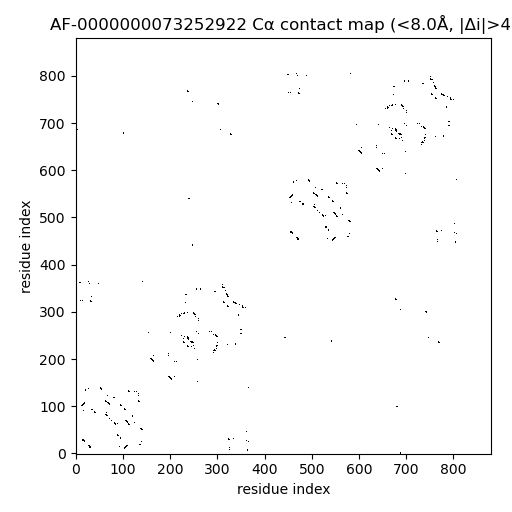IS B N 1
ATOM 4375 C CA . HIS B 1 109 ? -12.227 36.188 2.914 1 98.25 109 HIS B CA 1
ATOM 4376 C C . HIS B 1 109 ? -12.242 36.188 4.438 1 98.25 109 HIS B C 1
ATOM 4378 O O . HIS B 1 109 ? -13.305 36.344 5.051 1 98.25 109 HIS B O 1
ATOM 4384 N N . VAL B 1 110 ? -11.102 36.031 5.004 1 98.38 110 VAL B N 1
ATOM 4385 C CA . VAL B 1 110 ? -11 36.031 6.461 1 98.38 110 VAL B CA 1
ATOM 4386 C C . VAL B 1 110 ? -11.016 37.438 6.984 1 98.38 110 VAL B C 1
ATOM 4388 O O . VAL B 1 110 ? -10.211 38.281 6.562 1 98.38 110 VAL B O 1
ATOM 4391 N N . ILE B 1 111 ? -11.898 37.719 7.926 1 97.06 111 ILE B N 1
ATOM 4392 C CA . ILE B 1 111 ? -12.094 39.062 8.445 1 97.06 111 ILE B CA 1
ATOM 4393 C C . ILE B 1 111 ? -12.312 39 9.953 1 97.06 111 ILE B C 1
ATOM 4395 O O . ILE B 1 111 ? -12.367 37.938 10.539 1 97.06 111 ILE B O 1
ATOM 4399 N N . LEU B 1 112 ? -12.305 40.188 10.523 1 96.5 112 LEU B N 1
ATOM 4400 C CA . LEU B 1 112 ? -12.805 40.344 11.883 1 96.5 112 LEU B CA 1
ATOM 4401 C C . LEU B 1 112 ? -14.234 40.875 11.875 1 96.5 112 LEU B C 1
ATOM 4403 O O . LEU B 1 112 ? -14.57 41.75 11.086 1 96.5 112 LEU B O 1
ATOM 4407 N N . HIS B 1 113 ? -15.07 40.312 12.641 1 95.81 113 HIS B N 1
ATOM 4408 C CA . HIS B 1 113 ? -16.469 40.719 12.641 1 95.81 113 HIS B CA 1
ATOM 4409 C C . HIS B 1 113 ? -17.047 40.719 14.047 1 95.81 113 HIS B C 1
ATOM 4411 O O . HIS B 1 113 ? -16.859 39.75 14.797 1 95.81 113 HIS B O 1
ATOM 4417 N N . LYS B 1 114 ? -17.672 41.719 14.414 1 93.75 114 LYS B N 1
ATOM 4418 C CA . LYS B 1 114 ? -18.438 41.844 15.656 1 93.75 114 LYS B CA 1
ATOM 4419 C C . LYS B 1 114 ? -19.922 41.688 15.398 1 93.75 114 LYS B C 1
ATOM 4421 O O . LYS B 1 114 ? -20.406 41.906 14.281 1 93.75 114 LYS B O 1
ATOM 4426 N N . PRO B 1 115 ? -20.547 41.219 16.453 1 91.44 115 PRO B N 1
ATOM 4427 C CA . PRO B 1 115 ? -22 41.094 16.25 1 91.44 115 PRO B CA 1
ATOM 4428 C C . PRO B 1 115 ? -22.641 42.406 15.766 1 91.44 115 PRO B C 1
ATOM 4430 O O . PRO B 1 115 ? -22.25 43.469 16.219 1 91.44 115 PRO B O 1
ATOM 4433 N N . CYS B 1 116 ? -23.5 42.219 14.836 1 91.88 116 CYS B N 1
ATOM 4434 C CA . CYS B 1 116 ? -24.094 43.406 14.242 1 91.88 116 CYS B CA 1
ATOM 4435 C C . CYS B 1 116 ? -25.547 43.156 13.852 1 91.88 116 CYS B C 1
ATOM 4437 O O . CYS B 1 116 ? -26.062 42.062 14.023 1 91.88 116 CYS B O 1
ATOM 4439 N N . GLU B 1 117 ? -26.188 44.312 13.312 1 90.06 117 GLU B N 1
ATOM 4440 C CA . GLU B 1 117 ? -27.609 44.25 12.945 1 90.06 117 GLU B CA 1
ATOM 4441 C C . GLU B 1 117 ? -27.766 44.125 11.43 1 90.06 117 GLU B C 1
ATOM 4443 O O . GLU B 1 117 ? -28.891 43.969 10.938 1 90.06 117 GLU B O 1
ATOM 4448 N N . ILE B 1 118 ? -26.656 44.031 10.805 1 89.69 118 ILE B N 1
ATOM 4449 C CA . ILE B 1 118 ? -26.688 43.906 9.352 1 89.69 118 ILE B CA 1
ATOM 4450 C C . ILE B 1 118 ? -26.953 42.438 8.977 1 89.69 118 ILE B C 1
ATOM 4452 O O . ILE B 1 118 ? -26.406 41.531 9.602 1 89.69 118 ILE B O 1
ATOM 4456 N N . SER B 1 119 ? -27.766 42.312 7.965 1 89.25 119 SER B N 1
ATOM 4457 C CA . SER B 1 119 ? -28.031 40.969 7.477 1 89.25 119 SER B CA 1
ATOM 4458 C C . SER B 1 119 ? -26.75 40.312 6.988 1 89.25 119 SER B C 1
ATOM 4460 O O . SER B 1 119 ? -25.906 40.938 6.363 1 89.25 119 SER B O 1
ATOM 4462 N N . TYR B 1 120 ? -26.703 39 7.168 1 86.44 120 TYR B N 1
ATOM 4463 C CA . TYR B 1 120 ? -25.5 38.219 6.844 1 86.44 120 TYR B CA 1
ATOM 4464 C C . TYR B 1 120 ? -25.344 38.062 5.336 1 86.44 120 TYR B C 1
ATOM 4466 O O . TYR B 1 120 ? -24.281 37.719 4.852 1 86.44 120 TYR B O 1
ATOM 4474 N N . ASP B 1 121 ? -26.328 38.406 4.594 1 87.94 121 ASP B N 1
ATOM 4475 C CA . ASP B 1 121 ? -26.297 38.219 3.146 1 87.94 121 ASP B CA 1
ATOM 4476 C C . ASP B 1 121 ? -25.688 39.438 2.459 1 87.94 121 ASP B C 1
ATOM 4478 O O . ASP B 1 121 ? -25.391 39.406 1.267 1 87.94 121 ASP B O 1
ATOM 4482 N N . LYS B 1 122 ? -25.484 40.469 3.221 1 90.88 122 LYS B N 1
ATOM 4483 C CA . LYS B 1 122 ? -24.922 41.719 2.658 1 90.88 122 LYS B CA 1
ATOM 4484 C C . LYS B 1 122 ? -23.438 41.562 2.367 1 90.88 122 LYS B C 1
ATOM 4486 O O . LYS B 1 122 ? -22.75 40.781 3.037 1 90.88 122 LYS B O 1
ATOM 4491 N N . PRO B 1 123 ? -23 42.312 1.385 1 91.69 123 PRO B N 1
ATOM 4492 C CA . PRO B 1 123 ? -21.578 42.219 1.035 1 91.69 123 PRO B CA 1
ATOM 4493 C C . PRO B 1 123 ? -20.672 42.75 2.141 1 91.69 123 PRO B C 1
ATOM 4495 O O . PRO B 1 123 ? -21.125 43.469 3.035 1 91.69 123 PRO B O 1
ATOM 4498 N N . LEU B 1 124 ? -19.453 42.406 2.043 1 92.94 124 LEU B N 1
ATOM 4499 C CA . LEU B 1 124 ? -18.453 42.781 3.039 1 92.94 124 LEU B CA 1
ATOM 4500 C C . LEU B 1 124 ? -18.359 44.281 3.199 1 92.94 124 LEU B C 1
ATOM 4502 O O . LEU B 1 124 ? -18.203 44.781 4.316 1 92.94 124 LEU B O 1
ATOM 4506 N N . GLN B 1 125 ? -18.469 45 2.119 1 92.56 125 GLN B N 1
ATOM 4507 C CA . GLN B 1 125 ? -18.344 46.438 2.135 1 92.56 125 GLN B CA 1
ATOM 4508 C C . GLN B 1 125 ? -19.375 47.094 3.064 1 92.56 125 GLN B C 1
ATOM 4510 O O . GLN B 1 125 ? -19.078 48.062 3.734 1 92.56 125 GLN B O 1
ATOM 4515 N N . ASP B 1 126 ? -20.516 46.562 3.092 1 94.75 126 ASP B N 1
ATOM 4516 C CA . ASP B 1 126 ? -21.578 47.062 3.969 1 94.75 126 ASP B CA 1
ATOM 4517 C C . ASP B 1 126 ? -21.219 46.844 5.438 1 94.75 126 ASP B C 1
ATOM 4519 O O . ASP B 1 126 ? -21.453 47.719 6.273 1 94.75 126 ASP B O 1
ATOM 4523 N N . HIS B 1 127 ? -20.625 45.781 5.695 1 94.94 127 HIS B N 1
ATOM 4524 C CA . HIS B 1 127 ? -20.219 45.5 7.062 1 94.94 127 HIS B CA 1
ATOM 4525 C C . HIS B 1 127 ? -19.062 46.375 7.496 1 94.94 127 HIS B C 1
ATOM 4527 O O . HIS B 1 127 ? -18.969 46.781 8.664 1 94.94 127 HIS B O 1
ATOM 4533 N N . ILE B 1 128 ? -18.188 46.656 6.613 1 94.44 128 ILE B N 1
ATOM 4534 C CA . ILE B 1 128 ? -17.062 47.531 6.914 1 94.44 128 ILE B CA 1
ATOM 4535 C C . ILE B 1 128 ? -17.547 48.969 7.16 1 94.44 128 ILE B C 1
ATOM 4537 O O . ILE B 1 128 ? -17.094 49.625 8.102 1 94.44 128 ILE B O 1
ATOM 4541 N N . LYS B 1 129 ? -18.438 49.344 6.34 1 94.38 129 LYS B N 1
ATOM 4542 C CA . LYS B 1 129 ? -19 50.688 6.477 1 94.38 129 LYS B CA 1
ATOM 4543 C C . LYS B 1 129 ? -19.672 50.875 7.832 1 94.38 129 LYS B C 1
ATOM 4545 O O . LYS B 1 129 ? -19.594 51.938 8.445 1 94.38 129 LYS B O 1
ATOM 4550 N N . ASP B 1 130 ? -20.312 49.844 8.195 1 94.5 130 ASP B N 1
ATOM 4551 C CA . ASP B 1 130 ? -21.031 49.906 9.469 1 94.5 130 ASP B CA 1
ATOM 4552 C C . ASP B 1 130 ? -20.078 49.625 10.633 1 94.5 130 ASP B C 1
ATOM 4554 O O . ASP B 1 130 ? -20.516 49.5 11.781 1 94.5 130 ASP B O 1
ATOM 4558 N N . LYS B 1 131 ? -18.797 49.312 10.406 1 94 131 LYS B N 1
ATOM 4559 C CA . LYS B 1 131 ? -17.703 49.188 11.375 1 94 131 LYS B CA 1
ATOM 4560 C C . LYS B 1 131 ? -17.859 47.906 12.188 1 94 131 LYS B C 1
ATOM 4562 O O . LYS B 1 131 ? -17.391 47.812 13.32 1 94 131 LYS B O 1
ATOM 4567 N N . CYS B 1 132 ? -18.609 46.969 11.641 1 95 132 CYS B N 1
ATOM 4568 C CA . CYS B 1 132 ? -18.719 45.688 12.336 1 95 132 CYS B CA 1
ATOM 4569 C C . CYS B 1 132 ? -17.703 44.688 11.805 1 95 132 CYS B C 1
ATOM 4571 O O . CYS B 1 132 ? -17.484 43.625 12.422 1 95 132 CYS B O 1
ATOM 4573 N N . ALA B 1 133 ? -17.188 45.062 10.656 1 95.5 133 ALA B N 1
ATOM 4574 C CA . ALA B 1 133 ? -16.172 44.188 10.07 1 95.5 133 ALA B CA 1
ATOM 4575 C C . ALA B 1 133 ? -14.906 44.969 9.719 1 95.5 133 ALA B C 1
ATOM 4577 O O . ALA B 1 133 ? -14.961 46.156 9.484 1 95.5 133 ALA B O 1
ATOM 4578 N N . ARG B 1 134 ? -13.797 44.281 9.758 1 95.25 134 ARG B N 1
ATOM 4579 C CA . ARG B 1 134 ? -12.508 44.844 9.359 1 95.25 134 ARG B CA 1
ATOM 4580 C C . ARG B 1 134 ? -11.617 43.781 8.727 1 95.25 134 ARG B C 1
ATOM 4582 O O . ARG B 1 134 ? -11.727 42.594 9.055 1 95.25 134 ARG B O 1
ATOM 4589 N N . HIS B 1 135 ? -10.82 44.281 7.805 1 95.56 135 HIS B N 1
ATOM 4590 C CA . HIS B 1 135 ? -9.812 43.375 7.242 1 95.56 135 HIS B CA 1
ATOM 4591 C C . HIS B 1 135 ? -8.758 43 8.289 1 95.56 135 HIS B C 1
ATOM 4593 O O . HIS B 1 135 ? -8.398 43.844 9.125 1 95.56 135 HIS B O 1
ATOM 4599 N N . ILE B 1 136 ? -8.359 41.781 8.188 1 95.5 136 ILE B N 1
ATOM 4600 C CA . ILE B 1 136 ? -7.18 41.438 8.977 1 95.5 136 ILE B CA 1
ATOM 4601 C C . ILE B 1 136 ? -5.918 41.906 8.25 1 95.5 136 ILE B C 1
ATOM 4603 O O . ILE B 1 136 ? -5.91 42.031 7.023 1 95.5 136 ILE B O 1
ATOM 4607 N N . ASN B 1 137 ? -4.91 42.156 9.094 1 94.31 137 ASN B N 1
ATOM 4608 C CA . ASN B 1 137 ? -3.617 42.438 8.484 1 94.31 137 ASN B CA 1
ATOM 4609 C C . ASN B 1 137 ? -3.047 41.219 7.781 1 94.31 137 ASN B C 1
ATOM 4611 O O . ASN B 1 137 ? -3.422 40.062 8.094 1 94.31 137 ASN B O 1
ATOM 4615 N N . ARG B 1 138 ? -2.203 41.5 6.887 1 94.44 138 ARG B N 1
ATOM 4616 C CA . ARG B 1 138 ? -1.618 40.406 6.09 1 94.44 138 ARG B CA 1
ATOM 4617 C C . ARG B 1 138 ? -0.937 39.375 6.98 1 94.44 138 ARG B C 1
ATOM 4619 O O . ARG B 1 138 ? 0.003 39.719 7.707 1 94.44 138 ARG B O 1
ATOM 4626 N N . PRO B 1 139 ? -1.478 38.156 6.852 1 95.81 139 PRO B N 1
ATOM 4627 C CA . PRO B 1 139 ? -0.853 37.125 7.664 1 95.81 139 PRO B CA 1
ATOM 4628 C C . PRO B 1 139 ? 0.553 36.781 7.191 1 95.81 139 PRO B C 1
ATOM 4630 O O . PRO B 1 139 ? 0.842 36.844 5.992 1 95.81 139 PRO B O 1
ATOM 4633 N N . THR B 1 140 ? 1.416 36.406 8.156 1 94.94 140 THR B N 1
ATOM 4634 C CA . THR B 1 140 ? 2.748 35.875 7.871 1 94.94 140 THR B CA 1
ATOM 4635 C C . THR B 1 140 ? 2.91 34.469 8.438 1 94.94 140 THR B C 1
ATOM 4637 O O . THR B 1 140 ? 2.182 34.094 9.352 1 94.94 140 THR B O 1
ATOM 4640 N N . ARG B 1 141 ? 3.775 33.781 7.812 1 94.94 141 ARG B N 1
ATOM 4641 C CA . ARG B 1 141 ? 4.004 32.406 8.258 1 94.94 141 ARG B CA 1
ATOM 4642 C C . ARG B 1 141 ? 4.547 32.375 9.68 1 94.94 141 ARG B C 1
ATOM 4644 O O . ARG B 1 141 ? 5.531 33.062 9.992 1 94.94 141 ARG B O 1
ATOM 4651 N N . ARG B 1 142 ? 3.879 31.625 10.5 1 93.94 142 ARG B N 1
ATOM 4652 C CA . ARG B 1 142 ? 4.359 31.406 11.859 1 93.94 142 ARG B CA 1
ATOM 4653 C C . ARG B 1 142 ? 5.402 30.297 11.906 1 93.94 142 ARG B C 1
ATOM 4655 O O . ARG B 1 142 ? 5.219 29.25 11.305 1 93.94 142 ARG B O 1
ATOM 4662 N N . MET B 1 143 ? 6.449 30.516 12.578 1 87.44 143 MET B N 1
ATOM 4663 C CA . MET B 1 143 ? 7.469 29.484 12.734 1 87.44 143 MET B CA 1
ATOM 4664 C C . MET B 1 143 ? 7.238 28.672 14.008 1 87.44 143 MET B C 1
ATOM 4666 O O . MET B 1 143 ? 7.633 29.094 15.094 1 87.44 143 MET B O 1
ATOM 4670 N N . ASP B 1 144 ? 6.609 27.656 13.891 1 87.25 144 ASP B N 1
ATOM 4671 C CA . ASP B 1 144 ? 6.445 26.734 15.008 1 87.25 144 ASP B CA 1
ATOM 4672 C C . ASP B 1 144 ? 7.73 25.953 15.266 1 87.25 144 ASP B C 1
ATOM 4674 O O . ASP B 1 144 ? 8.242 25.281 14.367 1 87.25 144 ASP B O 1
ATOM 4678 N N . ASN B 1 145 ? 8.219 25.969 16.438 1 83.06 145 ASN B N 1
ATOM 4679 C CA . ASN B 1 145 ? 9.5 25.344 16.766 1 83.06 145 ASN B CA 1
ATOM 4680 C C . ASN B 1 145 ? 9.445 23.828 16.594 1 83.06 145 ASN B C 1
ATOM 4682 O O . ASN B 1 145 ? 10.484 23.188 16.422 1 83.06 145 ASN B O 1
ATOM 4686 N N . ARG B 1 146 ? 8.32 23.328 16.625 1 88.12 146 ARG B N 1
ATOM 4687 C CA . ARG B 1 146 ? 8.172 21.891 16.547 1 88.12 146 ARG B CA 1
ATOM 4688 C C . ARG B 1 146 ? 8.188 21.422 15.094 1 88.12 146 ARG B C 1
ATOM 4690 O O . ARG B 1 146 ? 8.367 20.234 14.82 1 88.12 146 ARG B O 1
ATOM 4697 N N . TYR B 1 147 ? 7.969 22.328 14.281 1 89.75 147 TYR B N 1
ATOM 4698 C CA . TYR B 1 147 ? 7.789 21.984 12.883 1 89.75 147 TYR B CA 1
ATOM 4699 C C . TYR B 1 147 ? 9.133 21.812 12.18 1 89.75 147 TYR B C 1
ATOM 4701 O O . TYR B 1 147 ? 9.984 22.703 12.234 1 89.75 147 TYR B O 1
ATOM 4709 N N . ILE B 1 148 ? 9.328 20.641 11.578 1 86.44 148 ILE B N 1
ATOM 4710 C CA . ILE B 1 148 ? 10.5 20.375 10.75 1 86.44 148 ILE B CA 1
ATOM 4711 C C . ILE B 1 148 ? 10.055 20.078 9.312 1 86.44 148 ILE B C 1
ATOM 4713 O O . ILE B 1 148 ? 9.258 19.156 9.078 1 86.44 148 ILE B O 1
ATOM 4717 N N . PRO B 1 149 ? 10.625 20.844 8.383 1 85.06 149 PRO B N 1
ATOM 4718 C CA . PRO B 1 149 ? 10.258 20.578 6.992 1 85.06 149 PRO B CA 1
ATOM 4719 C C . PRO B 1 149 ? 10.641 19.172 6.543 1 85.06 149 PRO B C 1
ATOM 4721 O O . PRO B 1 149 ? 11.656 18.625 7.004 1 85.06 149 PRO B O 1
ATOM 4724 N N . LEU B 1 150 ? 9.859 18.578 5.664 1 80.56 150 LEU B N 1
ATOM 4725 C CA . LEU B 1 150 ? 10.055 17.203 5.215 1 80.56 150 LEU B CA 1
ATOM 4726 C C . LEU B 1 150 ? 11.297 17.078 4.348 1 80.56 150 LEU B C 1
ATOM 4728 O O . LEU B 1 150 ? 11.875 15.992 4.23 1 80.56 150 LEU B O 1
ATOM 4732 N N . ASP B 1 151 ? 11.648 18.125 3.678 1 68.38 151 ASP B N 1
ATOM 4733 C CA . ASP B 1 151 ? 12.805 18.094 2.783 1 68.38 151 ASP B CA 1
ATOM 4734 C C . ASP B 1 151 ? 14.102 18.266 3.559 1 68.38 151 ASP B C 1
ATOM 4736 O O . ASP B 1 151 ? 15.195 18.141 2.994 1 68.38 151 ASP B O 1
ATOM 4740 N N . LYS B 1 152 ? 14.086 18.641 4.809 1 64.44 152 LYS B N 1
ATOM 4741 C CA . LYS B 1 152 ? 15.297 18.844 5.605 1 64.44 152 LYS B CA 1
ATOM 4742 C C . LYS B 1 152 ? 16 17.516 5.871 1 64.44 152 LYS B C 1
ATOM 4744 O O . LYS B 1 152 ? 15.352 16.469 5.996 1 64.44 152 LYS B O 1
ATOM 4749 N N . PRO B 1 153 ? 17.328 17.797 5.805 1 60.62 153 PRO B N 1
ATOM 4750 C CA . PRO B 1 153 ? 18.109 16.578 6.016 1 60.62 153 PRO B CA 1
ATOM 4751 C C . PRO B 1 153 ? 17.672 15.797 7.254 1 60.62 153 PRO B C 1
ATOM 4753 O O . PRO B 1 153 ? 17.141 16.391 8.203 1 60.62 153 PRO B O 1
ATOM 4756 N N . SER B 1 154 ? 17.719 14.492 7.188 1 62.66 154 SER B N 1
ATOM 4757 C CA . SER B 1 154 ? 17.266 13.531 8.188 1 62.66 154 SER B CA 1
ATOM 4758 C C . SER B 1 154 ? 17.969 13.75 9.523 1 62.66 154 SER B C 1
ATOM 4760 O O . SER B 1 154 ? 17.406 13.469 10.578 1 62.66 154 SER B O 1
ATOM 4762 N N . LEU B 1 155 ? 19.156 14.359 9.414 1 68.56 155 LEU B N 1
ATOM 4763 C CA . LEU B 1 155 ? 19.922 14.406 10.648 1 68.56 155 LEU B CA 1
ATOM 4764 C C . LEU B 1 155 ? 20.281 15.836 11.016 1 68.56 155 LEU B C 1
ATOM 4766 O O . LEU B 1 155 ? 20.797 16.578 10.172 1 68.56 155 LEU B O 1
ATOM 4770 N N . ASP B 1 156 ? 19.891 16.359 12.203 1 77.56 156 ASP B N 1
ATOM 4771 C CA . ASP B 1 156 ? 20.375 17.609 12.781 1 77.56 156 ASP B CA 1
ATOM 4772 C C . ASP B 1 156 ? 21.609 17.359 13.648 1 77.56 156 ASP B C 1
ATOM 4774 O O . ASP B 1 156 ? 21.5 16.828 14.758 1 77.56 156 ASP B O 1
ATOM 4778 N N . PRO B 1 157 ? 22.734 17.719 13.164 1 79 157 PRO B N 1
ATOM 4779 C CA . PRO B 1 157 ? 23.984 17.359 13.859 1 79 157 PRO B CA 1
ATOM 4780 C C . PRO B 1 157 ? 24.094 18 15.234 1 79 157 PRO B C 1
ATOM 4782 O O . PRO B 1 157 ? 24.906 17.594 16.062 1 79 157 PRO B O 1
ATOM 4785 N N . ARG B 1 158 ? 23.297 18.969 15.516 1 80.5 158 ARG B N 1
ATOM 4786 C CA . ARG B 1 158 ? 23.328 19.609 16.828 1 80.5 158 ARG B CA 1
ATOM 4787 C C . ARG B 1 158 ? 22.797 18.656 17.906 1 80.5 158 ARG B C 1
ATOM 4789 O O . ARG B 1 158 ? 23.156 18.766 19.078 1 80.5 158 ARG B O 1
ATOM 4796 N N . TYR B 1 159 ? 21.969 17.688 17.328 1 84.31 159 TYR B N 1
ATOM 4797 C CA . TYR B 1 159 ? 21.234 16.938 18.344 1 84.31 159 TYR B CA 1
ATOM 4798 C C . TYR B 1 159 ? 21.5 15.438 18.188 1 84.31 159 TYR B C 1
ATOM 4800 O O . TYR B 1 159 ? 21.297 14.664 19.125 1 84.31 159 TYR B O 1
ATOM 4808 N N . ALA B 1 160 ? 21.859 15.062 17 1 87.5 160 ALA B N 1
ATOM 4809 C CA . ALA B 1 160 ? 21.828 13.625 16.75 1 87.5 160 ALA B CA 1
ATOM 4810 C C . ALA B 1 160 ? 23.031 13.18 15.922 1 87.5 160 ALA B C 1
ATOM 4812 O O . ALA B 1 160 ? 23.625 13.984 15.195 1 87.5 160 ALA B O 1
ATOM 4813 N N . LYS B 1 161 ? 23.422 11.922 16.078 1 85.94 161 LYS B N 1
ATOM 4814 C CA . LYS B 1 161 ? 24.422 11.227 15.258 1 85.94 161 LYS B CA 1
ATOM 4815 C C . LYS B 1 161 ? 23.922 9.859 14.828 1 85.94 161 LYS B C 1
ATOM 4817 O O . LYS B 1 161 ? 22.875 9.391 15.297 1 85.94 161 LYS B O 1
ATOM 4822 N N . MET B 1 162 ? 24.594 9.312 13.805 1 87.12 162 MET B N 1
ATOM 4823 C CA . MET B 1 162 ? 24.344 7.949 13.336 1 87.12 162 MET B CA 1
ATOM 4824 C C . MET B 1 162 ? 25.578 7.078 13.547 1 87.12 162 MET B C 1
ATOM 4826 O O . MET B 1 162 ? 26.375 6.871 12.617 1 87.12 162 MET B O 1
ATOM 4830 N N . PRO B 1 163 ? 25.688 6.531 14.648 1 82.81 163 PRO B N 1
ATOM 4831 C CA . PRO B 1 163 ? 26.938 5.883 15.023 1 82.81 163 PRO B CA 1
ATOM 4832 C C . PRO B 1 163 ? 27.203 4.594 14.234 1 82.81 163 PRO B C 1
ATOM 4834 O O . PRO B 1 163 ? 28.328 4.121 14.172 1 82.81 163 PRO B O 1
ATOM 4837 N N . PHE B 1 164 ? 26.234 4.012 13.641 1 84.69 164 PHE B N 1
ATOM 4838 C CA . PHE B 1 164 ? 26.406 2.701 13.031 1 84.69 164 PHE B CA 1
ATOM 4839 C C . PHE B 1 164 ? 26.453 2.812 11.508 1 84.69 164 PHE B C 1
ATOM 4841 O O . PHE B 1 164 ? 26.406 1.8 10.805 1 84.69 164 PHE B O 1
ATOM 4848 N N . ARG B 1 165 ? 26.359 4.02 11.141 1 75.06 165 ARG B N 1
ATOM 4849 C CA . ARG B 1 165 ? 26.5 4.199 9.695 1 75.06 165 ARG B CA 1
ATOM 4850 C C . ARG B 1 165 ? 27.953 4.102 9.266 1 75.06 165 ARG B C 1
ATOM 4852 O O . ARG B 1 165 ? 28.844 4.672 9.914 1 75.06 165 ARG B O 1
ATOM 4859 N N . ARG B 1 166 ? 28.391 3.107 8.562 1 62.16 166 ARG B N 1
ATOM 4860 C CA . ARG B 1 166 ? 29.766 2.953 8.117 1 62.16 166 ARG B CA 1
ATOM 4861 C C . ARG B 1 166 ? 30.25 4.207 7.395 1 62.16 166 ARG B C 1
ATOM 4863 O O . ARG B 1 166 ? 29.625 4.66 6.438 1 62.16 166 ARG B O 1
ATOM 4870 N N . THR B 1 167 ? 30.734 5.141 8.148 1 50.56 167 THR B N 1
ATOM 4871 C CA . THR B 1 167 ? 31.484 6.195 7.477 1 50.56 167 THR B CA 1
ATOM 4872 C C . THR B 1 167 ? 32.625 5.609 6.633 1 50.56 167 THR B C 1
ATOM 4874 O O . THR B 1 167 ? 33.438 4.828 7.133 1 50.56 167 THR B O 1
ATOM 4877 N N . THR B 1 168 ? 32.5 5.363 5.422 1 41.19 168 THR B N 1
ATOM 4878 C CA . THR B 1 168 ? 33.688 5.09 4.633 1 41.19 168 THR B CA 1
ATOM 4879 C C . THR B 1 168 ? 34.812 6.027 5.027 1 41.19 168 THR B C 1
ATOM 4881 O O . THR B 1 168 ? 34.75 7.23 4.762 1 41.19 168 THR B O 1
ATOM 4884 N N . THR B 1 169 ? 35.281 5.98 6.133 1 34.66 169 THR B N 1
ATOM 4885 C CA . THR B 1 169 ? 36.562 6.645 6.297 1 34.66 169 THR B CA 1
ATOM 4886 C C . THR B 1 169 ? 37.531 6.234 5.191 1 34.66 169 THR B C 1
ATOM 4888 O O . THR B 1 169 ? 37.781 5.043 4.992 1 34.66 169 THR B O 1
ATOM 4891 N N . THR B 1 170 ? 37.812 7.121 4.309 1 34.03 170 THR B N 1
ATOM 4892 C CA . THR B 1 170 ? 39 7 3.486 1 34.03 170 THR B CA 1
ATOM 4893 C C . THR B 1 170 ? 40.219 6.625 4.34 1 34.03 170 THR B C 1
ATOM 4895 O O . THR B 1 170 ? 40.656 7.406 5.195 1 34.03 170 THR B O 1
ATOM 4898 N N . ARG B 1 171 ? 40.469 5.359 4.602 1 31.59 171 ARG B N 1
ATOM 4899 C CA . ARG B 1 171 ? 41.719 4.953 5.207 1 31.59 171 ARG B CA 1
ATOM 4900 C C . ARG B 1 171 ? 42.875 5.789 4.668 1 31.59 171 ARG B C 1
ATOM 4902 O O . ARG B 1 171 ? 43.094 5.871 3.455 1 31.59 171 ARG B O 1
ATOM 4909 N N . ARG B 1 172 ? 43.406 6.586 5.477 1 28.38 172 ARG B N 1
ATOM 4910 C CA . ARG B 1 172 ? 44.75 7.09 5.242 1 28.38 172 ARG B CA 1
ATOM 4911 C C . ARG B 1 172 ? 45.719 5.953 4.926 1 28.38 172 ARG B C 1
ATOM 4913 O O . ARG B 1 172 ? 45.656 4.887 5.543 1 28.38 172 ARG B O 1
ATOM 4920 N N . ALA B 1 173 ? 46.625 5.957 3.91 1 28.14 173 ALA B N 1
ATOM 4921 C CA . ALA B 1 173 ? 47.656 5.113 3.324 1 28.14 173 ALA B CA 1
ATOM 4922 C C . ALA B 1 173 ? 48.594 4.586 4.398 1 28.14 173 ALA B C 1
ATOM 4924 O O . ALA B 1 173 ? 49.75 5.012 4.48 1 28.14 173 ALA B O 1
ATOM 4925 N N . SER B 1 174 ? 48.219 4.32 5.652 1 25.89 174 SER B N 1
ATOM 4926 C CA . SER B 1 174 ? 49.375 3.941 6.43 1 25.89 174 SER B CA 1
ATOM 4927 C C . SER B 1 174 ? 49.969 2.613 5.953 1 25.89 174 SER B C 1
ATOM 4929 O O . SER B 1 174 ? 49.281 1.837 5.285 1 25.89 174 SER B O 1
ATOM 4931 N N . GLN B 1 175 ? 51.25 2.273 6.516 1 25.5 175 GLN B N 1
ATOM 4932 C CA . GLN B 1 175 ? 52.344 1.344 6.281 1 25.5 175 GLN B CA 1
ATOM 4933 C C . GLN B 1 175 ? 51.875 -0.104 6.379 1 25.5 175 GLN B C 1
ATOM 4935 O O . GLN B 1 175 ? 50.875 -0.393 7.035 1 25.5 175 GLN B O 1
ATOM 4940 N N . SER B 1 176 ? 52.562 -1.021 5.648 1 26.28 176 SER B N 1
ATOM 4941 C CA . SER B 1 176 ? 52.562 -2.418 5.234 1 26.28 176 SER B CA 1
ATOM 4942 C C . SER B 1 176 ? 52.5 -3.354 6.438 1 26.28 176 SER B C 1
ATOM 4944 O O . SER B 1 176 ? 53.531 -3.904 6.852 1 26.28 176 SER B O 1
ATOM 4946 N N . PRO B 1 177 ? 51.656 -3.248 7.43 1 26.53 177 PRO B N 1
ATOM 4947 C CA . PRO B 1 177 ? 52.125 -4.246 8.391 1 26.53 177 PRO B CA 1
ATOM 4948 C C . PRO B 1 177 ? 52.031 -5.676 7.863 1 26.53 177 PRO B C 1
ATOM 4950 O O . PRO B 1 177 ? 51.219 -5.945 6.961 1 26.53 177 PRO B O 1
ATOM 4953 N N . LYS B 1 178 ? 52.938 -6.594 8.383 1 27.36 178 LYS B N 1
ATOM 4954 C CA . LYS B 1 178 ? 53.219 -8.023 8.234 1 27.36 178 LYS B CA 1
ATOM 4955 C C . LYS B 1 178 ? 51.938 -8.844 8.43 1 27.36 178 LYS B C 1
ATOM 4957 O O . LYS B 1 178 ? 51.094 -8.508 9.258 1 27.36 178 LYS B O 1
ATOM 4962 N N . ARG B 1 179 ? 51.719 -10 7.652 1 25.95 179 ARG B N 1
ATOM 4963 C CA . ARG B 1 179 ? 50.719 -10.984 7.242 1 25.95 179 ARG B CA 1
ATOM 4964 C C . ARG B 1 179 ? 50.188 -11.758 8.445 1 25.95 179 ARG B C 1
ATOM 4966 O O . ARG B 1 179 ? 50.781 -12.766 8.844 1 25.95 179 ARG B O 1
ATOM 4973 N N . ARG B 1 180 ? 49.938 -11.172 9.641 1 24.62 180 ARG B N 1
ATOM 4974 C CA . ARG B 1 180 ? 49.5 -12.258 10.508 1 24.62 180 ARG B CA 1
ATOM 4975 C C . ARG B 1 180 ? 48.219 -12.867 10 1 24.62 180 ARG B C 1
ATOM 4977 O O . ARG B 1 180 ? 47.375 -12.172 9.406 1 24.62 180 ARG B O 1
ATOM 4984 N N . ARG B 1 181 ? 48.094 -14.227 10.062 1 24.94 181 ARG B N 1
ATOM 4985 C CA . ARG B 1 181 ? 47.125 -15.266 9.688 1 24.94 181 ARG B CA 1
ATOM 4986 C C . ARG B 1 181 ? 45.75 -14.977 10.266 1 24.94 181 ARG B C 1
ATOM 4988 O O . ARG B 1 181 ? 45.562 -15.047 11.477 1 24.94 181 ARG B O 1
ATOM 4995 N N . SER B 1 182 ? 45.094 -13.883 9.711 1 24.02 182 SER B N 1
ATOM 4996 C CA . SER B 1 182 ? 43.812 -13.484 10.273 1 24.02 182 SER B CA 1
ATOM 4997 C C . SER B 1 182 ? 42.812 -14.617 10.172 1 24.02 182 SER B C 1
ATOM 4999 O O . SER B 1 182 ? 42.719 -15.312 9.156 1 24.02 182 SER B O 1
ATOM 5001 N N . ASP B 1 183 ? 42.438 -15.148 11.32 1 23.8 183 ASP B N 1
ATOM 5002 C CA . ASP B 1 183 ? 41.406 -16.125 11.672 1 23.8 183 ASP B CA 1
ATOM 5003 C C . ASP B 1 183 ? 40.125 -15.852 10.914 1 23.8 183 ASP B C 1
ATOM 5005 O O . ASP B 1 183 ? 39.938 -14.766 10.359 1 23.8 183 ASP B O 1
ATOM 5009 N N . SER B 1 184 ? 39.031 -16.609 11.344 1 26.55 184 SER B N 1
ATOM 5010 C CA . SER B 1 184 ? 37.781 -17.141 10.844 1 26.55 184 SER B CA 1
ATOM 5011 C C . SER B 1 184 ? 36.812 -16.016 10.508 1 26.55 184 SER B C 1
ATOM 5013 O O . SER B 1 184 ? 36.812 -14.969 11.156 1 26.55 184 SER B O 1
ATOM 5015 N N . PHE B 1 185 ? 36.219 -16.078 9.344 1 26.88 185 PHE B N 1
ATOM 5016 C CA . PHE B 1 185 ? 35.25 -15.305 8.586 1 26.88 185 PHE B CA 1
ATOM 5017 C C . PHE B 1 185 ? 33.969 -15.141 9.375 1 26.88 185 PHE B C 1
ATOM 5019 O O . PHE B 1 185 ? 33.188 -16.094 9.539 1 26.88 185 PHE B O 1
ATOM 5026 N N . SER B 1 186 ? 33.969 -14.367 10.453 1 28.22 186 SER B N 1
ATOM 5027 C CA . SER B 1 186 ? 32.688 -14.062 11.031 1 28.22 186 SER B CA 1
ATOM 5028 C C . SER B 1 186 ? 31.75 -13.445 9.992 1 28.22 186 SER B C 1
ATOM 5030 O O . SER B 1 186 ? 31.938 -12.305 9.578 1 28.22 186 SER B O 1
ATOM 5032 N N . SER B 1 187 ? 31.188 -14.195 9.07 1 32.28 187 SER B N 1
ATOM 5033 C CA . SER B 1 187 ? 30.172 -13.859 8.086 1 32.28 187 SER B CA 1
ATOM 5034 C C . SER B 1 187 ? 28.938 -13.258 8.758 1 32.28 187 SER B C 1
ATOM 5036 O O . SER B 1 187 ? 27.969 -12.883 8.078 1 32.28 187 SER B O 1
ATOM 5038 N N . THR B 1 188 ? 28.734 -13.508 10.086 1 33.97 188 THR B N 1
ATOM 5039 C CA . THR B 1 188 ? 27.484 -13.062 10.672 1 33.97 188 THR B CA 1
ATOM 5040 C C . THR B 1 188 ? 27.375 -11.539 10.617 1 33.97 188 THR B C 1
ATOM 5042 O O . THR B 1 188 ? 26.328 -10.977 10.969 1 33.97 188 THR B O 1
ATOM 5045 N N . THR B 1 189 ? 28.359 -10.75 10.383 1 36.47 189 THR B N 1
ATOM 5046 C CA . THR B 1 189 ? 28.375 -9.352 10.812 1 36.47 189 THR B CA 1
ATOM 5047 C C . THR B 1 189 ? 27.625 -8.469 9.82 1 36.47 189 THR B C 1
ATOM 5049 O O . THR B 1 189 ? 27.062 -7.438 10.195 1 36.47 189 THR B O 1
ATOM 5052 N N . ASP B 1 190 ? 27.609 -8.727 8.578 1 39.34 190 ASP B N 1
ATOM 5053 C CA . ASP B 1 190 ? 27.188 -7.707 7.621 1 39.34 190 ASP B CA 1
ATOM 5054 C C . ASP B 1 190 ? 25.672 -7.637 7.535 1 39.34 190 ASP B C 1
ATOM 5056 O O . ASP B 1 190 ? 25.094 -6.551 7.391 1 39.34 190 ASP B O 1
ATOM 5060 N N . GLY B 1 191 ? 24.875 -8.719 7.508 1 41.06 191 GLY B N 1
ATOM 5061 C CA . GLY B 1 191 ? 23.422 -8.75 7.449 1 41.06 191 GLY B CA 1
ATOM 5062 C C . GLY B 1 191 ? 22.766 -8.188 8.695 1 41.06 191 GLY B C 1
ATOM 5063 O O . GLY B 1 191 ? 21.688 -7.594 8.617 1 41.06 191 GLY B O 1
ATOM 5064 N N . GLU B 1 192 ? 23.297 -8.438 9.914 1 43 192 GLU B N 1
ATOM 5065 C CA . GLU B 1 192 ? 22.844 -8.039 11.242 1 43 192 GLU B CA 1
ATOM 5066 C C . GLU B 1 192 ? 22.938 -6.527 11.43 1 43 192 GLU B C 1
ATOM 5068 O O . GLU B 1 192 ? 22.156 -5.945 12.195 1 43 192 GLU B O 1
ATOM 5073 N N . GLN B 1 193 ? 23.734 -5.863 10.734 1 49 193 GLN B N 1
ATOM 5074 C CA . GLN B 1 193 ? 23.969 -4.438 10.938 1 49 193 GLN B CA 1
ATOM 5075 C C . GLN B 1 193 ? 23.016 -3.6 10.086 1 49 193 GLN B C 1
ATOM 5077 O O . GLN B 1 193 ? 22.844 -2.406 10.344 1 49 193 GLN B O 1
ATOM 5082 N N . GLU B 1 194 ? 22.391 -4.254 9.164 1 55.94 194 GLU B N 1
ATOM 5083 C CA . GLU B 1 194 ? 21.609 -3.469 8.219 1 55.94 194 GLU B CA 1
ATOM 5084 C C . GLU B 1 194 ? 20.422 -2.795 8.898 1 55.94 194 GLU B C 1
ATOM 5086 O O . GLU B 1 194 ? 20.047 -1.674 8.547 1 55.94 194 GLU B O 1
ATOM 5091 N N . ASP B 1 195 ? 20.062 -3.379 10.07 1 66.38 195 ASP B N 1
ATOM 5092 C CA . ASP B 1 195 ? 18.828 -2.896 10.68 1 66.38 195 ASP B CA 1
ATOM 5093 C C . ASP B 1 195 ? 19.078 -1.634 11.5 1 66.38 195 ASP B C 1
ATOM 5095 O O . ASP B 1 195 ? 18.172 -0.805 11.664 1 66.38 195 ASP B O 1
ATOM 5099 N N . ILE B 1 196 ? 20.344 -1.345 11.875 1 82.31 196 ILE B N 1
ATOM 5100 C CA . ILE B 1 196 ? 20.531 -0.235 12.805 1 82.31 196 ILE B CA 1
ATOM 5101 C C . ILE B 1 196 ? 21.328 0.874 12.117 1 82.31 196 ILE B C 1
ATOM 5103 O O . ILE B 1 196 ? 21.578 1.924 12.711 1 82.31 196 ILE B O 1
ATOM 5107 N N . LYS B 1 197 ? 21.672 0.707 10.906 1 82.44 197 LYS B N 1
ATOM 5108 C CA . LYS B 1 197 ? 22.484 1.678 10.18 1 82.44 197 LYS B CA 1
ATOM 5109 C C . LYS B 1 197 ? 21.812 3.047 10.156 1 82.44 197 LYS B C 1
ATOM 5111 O O . LYS B 1 197 ? 22.484 4.078 10.164 1 82.44 197 LYS B O 1
ATOM 5116 N N . ASN B 1 198 ? 20.609 3.037 10.227 1 83.25 198 ASN B N 1
ATOM 5117 C CA . ASN B 1 198 ? 19.875 4.297 10.086 1 83.25 198 ASN B CA 1
ATOM 5118 C C . ASN B 1 198 ? 19.344 4.789 11.43 1 83.25 198 ASN B C 1
ATOM 5120 O O . ASN B 1 198 ? 18.5 5.691 11.469 1 83.25 198 ASN B O 1
ATOM 5124 N N . LEU B 1 199 ? 19.938 4.211 12.445 1 90.06 199 LEU B N 1
ATOM 5125 C CA . LEU B 1 199 ? 19.469 4.594 13.773 1 90.06 199 LEU B CA 1
ATOM 5126 C C . LEU B 1 199 ? 20.047 5.941 14.188 1 90.06 199 LEU B C 1
ATOM 5128 O O . LEU B 1 199 ? 21.25 6.152 14.117 1 90.06 199 LEU B O 1
ATOM 5132 N N . HIS B 1 200 ? 19.172 6.914 14.609 1 90.19 200 HIS B N 1
ATOM 5133 C CA . HIS B 1 200 ? 19.562 8.211 15.148 1 90.19 200 HIS B CA 1
ATOM 5134 C C . HIS B 1 200 ? 19.656 8.172 16.672 1 90.19 200 HIS B C 1
ATOM 5136 O O . HIS B 1 200 ? 18.75 7.691 17.344 1 90.19 200 HIS B O 1
ATOM 5142 N N . VAL B 1 201 ? 20.812 8.633 17.172 1 92.25 201 VAL B N 1
ATOM 5143 C CA . VAL B 1 201 ? 21.016 8.664 18.609 1 92.25 201 VAL B CA 1
ATOM 5144 C C . VAL B 1 201 ? 21.5 10.047 19.031 1 92.25 201 VAL B C 1
ATOM 5146 O O . VAL B 1 201 ? 22.188 10.727 18.25 1 92.25 201 VAL B O 1
ATOM 5149 N N . PRO B 1 202 ? 21.094 10.453 20.266 1 92.31 202 PRO B N 1
ATOM 5150 C CA . PRO B 1 202 ? 21.641 11.711 20.75 1 92.31 202 PRO B CA 1
ATOM 5151 C C . PRO B 1 202 ? 23.172 11.727 20.734 1 92.31 202 PRO B C 1
ATOM 5153 O O . PRO B 1 202 ? 23.812 10.68 20.906 1 92.31 202 PRO B O 1
ATOM 5156 N N . LEU B 1 203 ? 23.781 12.883 20.594 1 86.88 203 LEU B N 1
ATOM 5157 C CA . LEU B 1 203 ? 25.234 13.055 20.453 1 86.88 203 LEU B CA 1
ATOM 5158 C C . LEU B 1 203 ? 25.969 12.477 21.656 1 86.88 203 LEU B C 1
ATOM 5160 O O . LEU B 1 203 ? 27.031 11.867 21.5 1 86.88 203 LEU B O 1
ATOM 5164 N N . THR B 1 204 ? 25.375 12.648 22.75 1 87.25 204 THR B N 1
ATOM 5165 C CA . THR B 1 204 ? 26.078 12.289 23.984 1 87.25 204 THR B CA 1
ATOM 5166 C C . THR B 1 204 ? 25.766 10.852 24.391 1 87.25 204 THR B C 1
ATOM 5168 O O . THR B 1 204 ? 26.359 10.328 25.328 1 87.25 204 THR B O 1
ATOM 5171 N N . MET B 1 205 ? 24.922 10.227 23.688 1 90.19 205 MET B N 1
ATOM 5172 C CA . MET B 1 205 ? 24.516 8.875 24.047 1 90.19 205 MET B CA 1
ATOM 5173 C C . MET B 1 205 ? 25.438 7.836 23.422 1 90.19 205 MET B C 1
ATOM 5175 O O . MET B 1 205 ? 25.719 7.895 22.234 1 90.19 205 MET B O 1
ATOM 5179 N N . ASP B 1 206 ? 25.953 6.914 24.266 1 89.19 206 ASP B N 1
ATOM 5180 C CA . ASP B 1 206 ? 26.734 5.789 23.797 1 89.19 206 ASP B CA 1
ATOM 5181 C C . ASP B 1 206 ? 25.906 4.508 23.75 1 89.19 206 ASP B C 1
ATOM 5183 O O . ASP B 1 206 ? 25.516 3.98 24.797 1 89.19 206 ASP B O 1
ATOM 5187 N N . LEU B 1 207 ? 25.609 4.129 22.656 1 90.81 207 LEU B N 1
ATOM 5188 C CA . LEU B 1 207 ? 24.766 2.959 22.438 1 90.81 207 LEU B CA 1
ATOM 5189 C C . LEU B 1 207 ? 25.531 1.853 21.734 1 90.81 207 LEU B C 1
ATOM 5191 O O . LEU B 1 207 ? 26.094 2.074 20.656 1 90.81 207 LEU B O 1
ATOM 5195 N N . SER B 1 208 ? 25.641 0.654 22.328 1 92.56 208 SER B N 1
ATOM 5196 C CA . SER B 1 208 ? 26.266 -0.491 21.688 1 92.56 208 SER B CA 1
ATOM 5197 C C . SER B 1 208 ? 25.391 -1.045 20.562 1 92.56 208 SER B C 1
ATOM 5199 O O . SER B 1 208 ? 24.188 -0.811 20.547 1 92.56 208 SER B O 1
ATOM 5201 N N . PRO B 1 209 ? 26.031 -1.689 19.594 1 91.56 209 PRO B N 1
ATOM 5202 C CA . PRO B 1 209 ? 25.234 -2.314 18.531 1 91.56 209 PRO B CA 1
ATOM 5203 C C . PRO B 1 209 ? 24.188 -3.279 19.078 1 91.56 209 PRO B C 1
ATOM 5205 O O . PRO B 1 209 ? 23.078 -3.352 18.531 1 91.56 209 PRO B O 1
ATOM 5208 N N . GLU B 1 210 ? 24.562 -3.957 20.094 1 93.19 210 GLU B N 1
ATOM 5209 C CA . GLU B 1 210 ? 23.625 -4.898 20.703 1 93.19 210 GLU B CA 1
ATOM 5210 C C . GLU B 1 210 ? 22.438 -4.168 21.312 1 93.19 210 GLU B C 1
ATOM 5212 O O . GLU B 1 210 ? 21.281 -4.598 21.156 1 93.19 210 GLU B O 1
ATOM 5217 N N . GLU B 1 211 ? 22.719 -3.137 21.984 1 92.88 211 GLU B N 1
ATOM 5218 C CA . GLU B 1 211 ? 21.656 -2.336 22.578 1 92.88 211 GLU B CA 1
ATOM 5219 C C . GLU B 1 211 ? 20.766 -1.713 21.5 1 92.88 211 GLU B C 1
ATOM 5221 O O . GLU B 1 211 ? 19.562 -1.604 21.688 1 92.88 211 GLU B O 1
ATOM 5226 N N . ALA B 1 212 ? 21.375 -1.306 20.516 1 93.25 212 ALA B N 1
ATOM 5227 C CA . ALA B 1 212 ? 20.641 -0.727 19.391 1 93.25 212 ALA B CA 1
ATOM 5228 C C . ALA B 1 212 ? 19.672 -1.744 18.781 1 93.25 212 ALA B C 1
ATOM 5230 O O . ALA B 1 212 ? 18.516 -1.433 18.547 1 93.25 212 ALA B O 1
ATOM 5231 N N . ARG B 1 213 ? 20.156 -2.904 18.562 1 93.25 213 ARG B N 1
ATOM 5232 C CA . ARG B 1 213 ? 19.328 -3.969 18.016 1 93.25 213 ARG B CA 1
ATOM 5233 C C . ARG B 1 213 ? 18.188 -4.316 18.984 1 93.25 213 ARG B C 1
ATOM 5235 O O . ARG B 1 213 ? 17.047 -4.5 18.547 1 93.25 213 ARG B O 1
ATOM 5242 N N . GLN B 1 214 ? 18.531 -4.406 20.188 1 94.06 214 GLN B N 1
ATOM 5243 C CA . GLN B 1 214 ? 17.531 -4.711 21.188 1 94.06 214 GLN B CA 1
ATOM 5244 C C . GLN B 1 214 ? 16.453 -3.627 21.234 1 94.06 214 GLN B C 1
ATOM 5246 O O . GLN B 1 214 ? 15.266 -3.926 21.391 1 94.06 214 GLN B O 1
ATOM 5251 N N . THR B 1 215 ? 16.859 -2.418 21.188 1 94.75 215 THR B N 1
ATOM 5252 C CA . THR B 1 215 ? 15.922 -1.3 21.203 1 94.75 215 THR B CA 1
ATOM 5253 C C . THR B 1 215 ? 14.945 -1.395 20.031 1 94.75 215 THR B C 1
ATOM 5255 O O . THR B 1 215 ? 13.734 -1.266 20.219 1 94.75 215 THR B O 1
ATOM 5258 N N . THR B 1 216 ? 15.484 -1.673 18.875 1 94.25 216 THR B N 1
ATOM 5259 C CA . THR B 1 216 ? 14.641 -1.778 17.688 1 94.25 216 THR B CA 1
ATOM 5260 C C . THR B 1 216 ? 13.688 -2.967 17.797 1 94.25 216 THR B C 1
ATOM 5262 O O . THR B 1 216 ? 12.508 -2.857 17.469 1 94.25 216 THR B O 1
ATOM 5265 N N . GLU B 1 217 ? 14.148 -4.039 18.281 1 94.25 217 GLU B N 1
ATOM 5266 C CA . GLU B 1 217 ? 13.328 -5.234 18.438 1 94.25 217 GLU B CA 1
ATOM 5267 C C . GLU B 1 217 ? 12.25 -5.027 19.484 1 94.25 217 GLU B C 1
ATOM 5269 O O . GLU B 1 217 ? 11.109 -5.461 19.297 1 94.25 217 GLU B O 1
ATOM 5274 N N . THR B 1 218 ? 12.602 -4.449 20.547 1 95.75 218 THR B N 1
ATOM 5275 C CA . THR B 1 218 ? 11.648 -4.18 21.609 1 95.75 218 THR B CA 1
ATOM 5276 C C . THR B 1 218 ? 10.539 -3.252 21.125 1 95.75 218 THR B C 1
ATOM 5278 O O . THR B 1 218 ? 9.367 -3.463 21.438 1 95.75 218 THR B O 1
ATOM 5281 N N . PHE B 1 219 ? 10.953 -2.262 20.453 1 96.12 219 PHE B N 1
ATOM 5282 C CA . PHE B 1 219 ? 9.961 -1.354 19.875 1 96.12 219 PHE B CA 1
ATOM 5283 C C . PHE B 1 219 ? 8.953 -2.121 19.031 1 96.12 219 PHE B C 1
ATOM 5285 O O . PHE B 1 219 ? 7.742 -1.964 19.219 1 96.12 219 PHE B O 1
ATOM 5292 N N . ARG B 1 220 ? 9.414 -2.9 18.141 1 94.62 220 ARG B N 1
ATOM 5293 C CA . ARG B 1 220 ? 8.555 -3.684 17.266 1 94.62 220 ARG B CA 1
ATOM 5294 C C . ARG B 1 220 ? 7.648 -4.609 18.062 1 94.62 220 ARG B C 1
ATOM 5296 O O . ARG B 1 220 ? 6.441 -4.664 17.828 1 94.62 220 ARG B O 1
ATOM 5303 N N . HIS B 1 221 ? 8.211 -5.289 18.984 1 94.38 221 HIS B N 1
ATOM 5304 C CA . HIS B 1 221 ? 7.457 -6.223 19.797 1 94.38 221 HIS B CA 1
ATOM 5305 C C . HIS B 1 221 ? 6.359 -5.508 20.578 1 94.38 221 HIS B C 1
ATOM 5307 O O . HIS B 1 221 ? 5.219 -5.977 20.625 1 94.38 221 HIS B O 1
ATOM 5313 N N . ASP B 1 222 ? 6.695 -4.387 21.078 1 95.31 222 ASP B N 1
ATOM 5314 C CA . ASP B 1 222 ? 5.727 -3.611 21.859 1 95.31 222 ASP B CA 1
ATOM 5315 C C . ASP B 1 222 ? 4.535 -3.205 20.984 1 95.31 222 ASP B C 1
ATOM 5317 O O . ASP B 1 222 ? 3.393 -3.221 21.453 1 95.31 222 ASP B O 1
ATOM 5321 N N . CYS B 1 223 ? 4.793 -2.855 19.766 1 95.62 223 CYS B N 1
ATOM 5322 C CA . CYS B 1 223 ? 3.719 -2.484 18.859 1 95.62 223 CYS B CA 1
ATOM 5323 C C . CYS B 1 223 ? 2.832 -3.682 18.531 1 95.62 223 CYS B C 1
ATOM 5325 O O . CYS B 1 223 ? 1.606 -3.559 18.5 1 95.62 223 CYS B O 1
ATOM 5327 N N . LEU B 1 224 ? 3.414 -4.855 18.438 1 94.19 224 LEU B N 1
ATOM 5328 C CA . LEU B 1 224 ? 2.717 -6.051 17.969 1 94.19 224 LEU B CA 1
ATOM 5329 C C . LEU B 1 224 ? 1.864 -6.645 19.094 1 94.19 224 LEU B C 1
ATOM 5331 O O . LEU B 1 224 ? 0.946 -7.426 18.828 1 94.19 224 LEU B O 1
ATOM 5335 N N . ILE B 1 225 ? 2.141 -6.262 20.281 1 93.56 225 ILE B N 1
ATOM 5336 C CA . ILE B 1 225 ? 1.354 -6.746 21.422 1 93.56 225 ILE B CA 1
ATOM 5337 C C . ILE B 1 225 ? -0.049 -6.148 21.359 1 93.56 225 ILE B C 1
ATOM 5339 O O . ILE B 1 225 ? -1.021 -6.793 21.766 1 93.56 225 ILE B O 1
ATOM 5343 N N . HIS B 1 226 ? -0.12 -4.988 20.703 1 92.81 226 HIS B N 1
ATOM 5344 C CA . HIS B 1 226 ? -1.377 -4.266 20.859 1 92.81 226 HIS B CA 1
ATOM 5345 C C . HIS B 1 226 ? -2.059 -4.047 19.516 1 92.81 226 HIS B C 1
ATOM 5347 O O . HIS B 1 226 ? -3.146 -3.467 19.453 1 92.81 226 HIS B O 1
ATOM 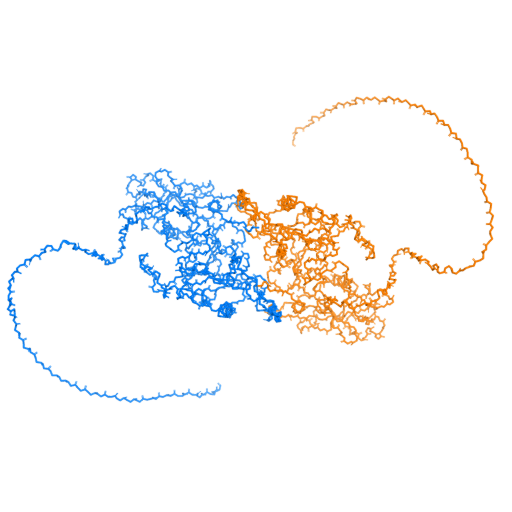5353 N N . ALA B 1 227 ? -1.434 -4.41 18.484 1 94.94 227 ALA B N 1
ATOM 5354 C CA . ALA B 1 227 ? -1.987 -4.188 17.156 1 94.94 227 ALA B CA 1
ATOM 5355 C C . ALA B 1 227 ? -1.613 -5.324 16.203 1 94.94 227 ALA B C 1
ATOM 5357 O O . ALA B 1 227 ? -0.534 -5.91 16.328 1 94.94 227 ALA B O 1
ATOM 5358 N N . ASP B 1 228 ? -2.494 -5.652 15.227 1 94.06 228 ASP B N 1
ATOM 5359 C CA . ASP B 1 228 ? -2.213 -6.707 14.258 1 94.06 228 ASP B CA 1
ATOM 5360 C C . ASP B 1 228 ? -2.648 -6.293 12.852 1 94.06 228 ASP B C 1
ATOM 5362 O O . ASP B 1 228 ? -2.727 -7.129 11.945 1 94.06 228 ASP B O 1
ATOM 5366 N N . ARG B 1 229 ? -3.002 -5.082 12.75 1 96.56 229 ARG B N 1
ATOM 5367 C CA . ARG B 1 229 ? -3.432 -4.574 11.445 1 96.56 229 ARG B CA 1
ATOM 5368 C C . ARG B 1 229 ? -3.084 -3.096 11.297 1 96.56 229 ARG B C 1
ATOM 5370 O O . ARG B 1 229 ? -2.734 -2.432 12.273 1 96.56 229 ARG B O 1
ATOM 5377 N N . CYS B 1 230 ? -3.186 -2.609 10.141 1 98.31 230 CYS B N 1
ATOM 5378 C CA . CYS B 1 230 ? -2.91 -1.21 9.836 1 98.31 230 CYS B CA 1
ATOM 5379 C C . CYS B 1 230 ? -3.863 -0.292 10.594 1 98.31 230 CYS B C 1
ATOM 5381 O O . CYS B 1 230 ? -5.082 -0.469 10.531 1 98.31 230 CYS B O 1
ATOM 5383 N N . ALA B 1 231 ? -3.375 0.724 11.203 1 98.62 231 ALA B N 1
ATOM 5384 C CA . ALA B 1 231 ? -4.176 1.633 12.023 1 98.62 231 ALA B CA 1
ATOM 5385 C C . ALA B 1 231 ? -5.164 2.418 11.156 1 98.62 231 ALA B C 1
ATOM 5387 O O . ALA B 1 231 ? -6.25 2.777 11.617 1 98.62 231 ALA B O 1
ATOM 5388 N N . ILE B 1 232 ? -4.859 2.586 9.898 1 98.69 232 ILE B N 1
ATOM 5389 C CA . ILE B 1 232 ? -5.664 3.467 9.062 1 98.69 232 ILE B CA 1
ATOM 5390 C C . ILE B 1 232 ? -6.559 2.631 8.148 1 98.69 232 ILE B C 1
ATOM 5392 O O . ILE B 1 232 ? -7.785 2.762 8.18 1 98.69 232 ILE B O 1
ATOM 5396 N N . SER B 1 233 ? -6.012 1.681 7.449 1 98.19 233 SER B N 1
ATOM 5397 C CA . SER B 1 233 ? -6.812 0.928 6.488 1 98.19 233 SER B CA 1
ATOM 5398 C C . SER B 1 233 ? -7.566 -0.211 7.168 1 98.19 233 SER B C 1
ATOM 5400 O O . SER B 1 233 ? -8.531 -0.741 6.613 1 98.19 233 SER B O 1
ATOM 5402 N N . GLY B 1 234 ? -7.027 -0.665 8.312 1 97.56 234 GLY B N 1
ATOM 5403 C CA . GLY B 1 234 ? -7.629 -1.804 8.992 1 97.56 234 GLY B CA 1
ATOM 5404 C C . GLY B 1 234 ? -7.273 -3.133 8.352 1 97.56 234 GLY B C 1
ATOM 5405 O O . GLY B 1 234 ? -7.883 -4.16 8.664 1 97.56 234 GLY B O 1
ATOM 5406 N N . LYS B 1 235 ? -6.301 -3.146 7.445 1 97.12 235 LYS B N 1
ATOM 5407 C CA . LYS B 1 235 ? -5.91 -4.352 6.719 1 97.12 235 LYS B CA 1
ATOM 5408 C C . LYS B 1 235 ? -4.523 -4.824 7.148 1 97.12 235 LYS B C 1
ATOM 5410 O O . LYS B 1 235 ? -3.877 -4.191 7.988 1 97.12 235 LYS B O 1
ATOM 5415 N N . GLY B 1 236 ? -4.078 -5.984 6.703 1 96.44 236 GLY B N 1
ATOM 5416 C CA . GLY B 1 236 ? -2.723 -6.457 6.93 1 96.44 236 GLY B CA 1
ATOM 5417 C C . GLY B 1 236 ? -2.637 -7.523 8.008 1 96.44 236 GLY B C 1
ATOM 5418 O O . GLY B 1 236 ? -1.545 -7.867 8.461 1 96.44 236 GLY B O 1
ATOM 5419 N N . GLN B 1 237 ? -3.768 -8.023 8.438 1 95.5 237 GLN B N 1
ATOM 5420 C CA . GLN B 1 237 ? -3.754 -9.102 9.422 1 95.5 237 GLN B CA 1
ATOM 5421 C C . GLN B 1 237 ? -3.186 -10.383 8.82 1 95.5 237 GLN B C 1
ATOM 5423 O O . GLN B 1 237 ? -3.598 -10.805 7.734 1 95.5 237 GLN B O 1
ATOM 5428 N N . SER B 1 238 ? -2.27 -11 9.547 1 95.5 238 SER B N 1
ATOM 5429 C CA . SER B 1 238 ? -1.653 -12.234 9.078 1 95.5 238 SER B CA 1
ATOM 5430 C C . SER B 1 238 ? -2.658 -13.383 9.07 1 95.5 238 SER B C 1
ATOM 5432 O O . SER B 1 238 ? -3.555 -13.438 9.914 1 95.5 238 SER B O 1
ATOM 5434 N N . TRP B 1 239 ? -2.521 -14.344 8.133 1 96.5 239 TRP B N 1
ATOM 5435 C CA . TRP B 1 239 ? -3.344 -15.547 8.125 1 96.5 239 TRP B CA 1
ATOM 5436 C C . TRP B 1 239 ? -2.629 -16.703 8.812 1 96.5 239 TRP B C 1
ATOM 5438 O O . TRP B 1 239 ? -3.137 -17.828 8.836 1 96.5 239 TRP B O 1
ATOM 5448 N N . CYS B 1 240 ? -1.461 -16.422 9.344 1 95.44 240 CYS B N 1
ATOM 5449 C CA . CYS B 1 240 ? -0.67 -17.391 10.094 1 95.44 240 CYS B CA 1
ATOM 5450 C C . CYS B 1 240 ? -0.51 -16.953 11.539 1 95.44 240 CYS B C 1
ATOM 5452 O O . CYS B 1 240 ? -0.703 -15.781 11.867 1 95.44 240 CYS B O 1
ATOM 5454 N N . ILE B 1 241 ? -0.166 -17.922 12.391 1 90.69 241 ILE B N 1
ATOM 5455 C CA . ILE B 1 241 ? 0.133 -17.594 13.781 1 90.69 241 ILE B CA 1
ATOM 5456 C C . ILE B 1 241 ? 1.475 -16.875 13.867 1 90.69 241 ILE B C 1
ATOM 5458 O O . ILE B 1 241 ? 1.584 -15.828 14.516 1 90.69 241 ILE B O 1
ATOM 5462 N N . ILE B 1 242 ? 2.4 -17.391 13.141 1 89.5 242 ILE B N 1
ATOM 5463 C CA . ILE B 1 242 ? 3.701 -16.75 12.953 1 89.5 242 ILE B CA 1
ATOM 5464 C C . ILE B 1 242 ? 4.051 -16.719 11.469 1 89.5 242 ILE B C 1
ATOM 5466 O O . ILE B 1 242 ? 4 -17.75 10.789 1 89.5 242 ILE B O 1
ATOM 5470 N N . PRO B 1 243 ? 4.441 -15.625 10.977 1 91.31 243 PRO B N 1
ATOM 5471 C CA . PRO B 1 243 ? 4.602 -14.312 11.625 1 91.31 243 PRO B CA 1
ATOM 5472 C C . PRO B 1 243 ? 3.27 -13.695 12.039 1 91.31 243 PRO B C 1
ATOM 5474 O O . PRO B 1 243 ? 2.23 -14 11.445 1 91.31 243 PRO B O 1
ATOM 5477 N N . SER B 1 244 ? 3.361 -12.758 12.977 1 89.06 244 SER B N 1
ATOM 5478 C CA . SER B 1 244 ? 2.164 -12.172 13.57 1 89.06 244 SER B CA 1
ATOM 5479 C C . SER B 1 244 ? 1.563 -11.102 12.664 1 89.06 244 SER B C 1
ATOM 5481 O O . SER B 1 244 ? 0.422 -10.68 12.867 1 89.06 244 SER B O 1
ATOM 5483 N N . ILE B 1 245 ? 2.299 -10.641 11.734 1 91.81 245 ILE B N 1
ATOM 5484 C CA . ILE B 1 245 ? 1.779 -9.633 10.82 1 91.81 245 ILE B CA 1
ATOM 5485 C C . ILE B 1 245 ? 1.952 -10.102 9.375 1 91.81 245 ILE B C 1
ATOM 5487 O O . ILE B 1 245 ? 2.85 -10.898 9.086 1 91.81 245 ILE B O 1
ATOM 5491 N N . GLY B 1 246 ? 1.059 -9.617 8.578 1 94.56 246 GLY B N 1
ATOM 5492 C CA . GLY B 1 246 ? 1.129 -9.984 7.172 1 94.56 246 GLY B CA 1
ATOM 5493 C C . GLY B 1 246 ? 2.164 -9.195 6.398 1 94.56 246 GLY B C 1
ATOM 5494 O O . GLY B 1 246 ? 2.715 -8.219 6.91 1 94.56 246 GLY B O 1
ATOM 5495 N N . PRO B 1 247 ? 2.438 -9.633 5.168 1 95.44 247 PRO B N 1
ATOM 5496 C CA . PRO B 1 247 ? 3.387 -8.906 4.324 1 95.44 247 PRO B CA 1
ATOM 5497 C C . PRO B 1 247 ? 2.984 -7.445 4.109 1 95.44 247 PRO B C 1
ATOM 5499 O O . PRO B 1 247 ? 1.806 -7.156 3.889 1 95.44 247 PRO B O 1
ATOM 5502 N N . GLY B 1 248 ? 3.98 -6.504 4.23 1 95.25 248 GLY B N 1
ATOM 5503 C CA . GLY B 1 248 ? 3.748 -5.098 3.949 1 95.25 248 GLY B CA 1
ATOM 5504 C C . GLY B 1 248 ? 3.348 -4.301 5.176 1 95.25 248 GLY B C 1
ATOM 5505 O O . GLY B 1 248 ? 3.359 -3.068 5.152 1 95.25 248 GLY B O 1
ATOM 5506 N N . LEU B 1 249 ? 2.951 -4.969 6.234 1 96.44 249 LEU B N 1
ATOM 5507 C CA . LEU B 1 249 ? 2.596 -4.281 7.473 1 96.44 249 LEU B CA 1
ATOM 5508 C C . LEU B 1 249 ? 3.838 -4.008 8.312 1 96.44 249 LEU B C 1
ATOM 5510 O O . LEU B 1 249 ? 4.66 -4.902 8.523 1 96.44 249 LEU B O 1
ATOM 5514 N N . HIS B 1 250 ? 3.961 -2.697 8.812 1 95 250 HIS B N 1
ATOM 5515 C CA . HIS B 1 250 ? 5.16 -2.285 9.539 1 95 250 HIS B CA 1
ATOM 5516 C C . HIS B 1 250 ? 4.805 -1.523 10.805 1 95 250 HIS B C 1
ATOM 5518 O O . HIS B 1 250 ? 3.785 -0.834 10.859 1 95 250 HIS B O 1
ATOM 5524 N N . ALA B 1 251 ? 5.695 -1.814 11.789 1 96.19 251 ALA B N 1
ATOM 5525 C CA . ALA B 1 251 ? 5.668 -0.917 12.938 1 96.19 251 ALA B CA 1
ATOM 5526 C C . ALA B 1 251 ? 6.32 0.423 12.609 1 96.19 251 ALA B C 1
ATOM 5528 O O . ALA B 1 251 ? 7.469 0.468 12.156 1 96.19 251 ALA B O 1
ATOM 5529 N N . CYS B 1 252 ? 5.582 1.499 12.828 1 96.38 252 CYS B N 1
ATOM 5530 C CA . CYS B 1 252 ? 6.062 2.822 12.445 1 96.38 252 CYS B CA 1
ATOM 5531 C C . CYS B 1 252 ? 6.004 3.785 13.617 1 96.38 252 CYS B C 1
ATOM 5533 O O . CYS B 1 252 ? 5.125 3.672 14.477 1 96.38 252 CYS B O 1
ATOM 5535 N N . HIS B 1 253 ? 6.965 4.668 13.609 1 96.94 253 HIS B N 1
ATOM 5536 C CA . HIS B 1 253 ? 6.934 5.754 14.586 1 96.94 253 HIS B CA 1
ATOM 5537 C C . HIS B 1 253 ? 5.906 6.812 14.203 1 96.94 253 HIS B C 1
ATOM 5539 O O . HIS B 1 253 ? 5.793 7.176 13.031 1 96.94 253 HIS B O 1
ATOM 5545 N N . ILE B 1 254 ? 5.215 7.289 15.148 1 98.19 254 ILE B N 1
ATOM 5546 C CA . ILE B 1 254 ? 4.324 8.422 14.914 1 98.19 254 ILE B CA 1
ATOM 5547 C C . ILE B 1 254 ? 5.145 9.703 14.766 1 98.19 254 ILE B C 1
ATOM 5549 O O . ILE B 1 254 ? 5.004 10.422 13.773 1 98.19 254 ILE B O 1
ATOM 5553 N N . VAL B 1 255 ? 5.926 9.945 15.789 1 96.19 255 VAL B N 1
ATOM 5554 C CA . VAL B 1 255 ? 6.988 10.938 15.648 1 96.19 255 VAL B CA 1
ATOM 5555 C C . VAL B 1 255 ? 8.25 10.266 15.117 1 96.19 255 VAL B C 1
ATOM 5557 O O . VAL B 1 255 ? 8.859 9.438 15.805 1 96.19 255 VAL B O 1
ATOM 5560 N N . PRO B 1 256 ? 8.609 10.625 13.977 1 93.5 256 PRO B N 1
ATOM 5561 C CA . PRO B 1 256 ? 9.75 9.938 13.359 1 93.5 256 PRO B CA 1
ATOM 5562 C C . PRO B 1 256 ? 11.023 10.047 14.195 1 93.5 256 PRO B C 1
ATOM 5564 O O . PRO B 1 256 ? 11.227 11.055 14.891 1 93.5 256 PRO B O 1
ATOM 5567 N N . GLN B 1 257 ? 11.852 9.047 14.07 1 91.38 257 GLN B N 1
ATOM 5568 C CA . GLN B 1 257 ? 13.07 9.016 14.875 1 91.38 257 GLN B CA 1
ATOM 5569 C C . GLN B 1 257 ? 13.992 10.18 14.523 1 91.38 257 GLN B C 1
ATOM 5571 O O . GLN B 1 257 ? 14.719 10.68 15.383 1 91.38 257 GLN B O 1
ATOM 5576 N N . GLN B 1 258 ? 13.945 10.664 13.266 1 88 258 GLN B N 1
ATOM 5577 C CA . GLN B 1 258 ? 14.781 11.781 12.852 1 88 258 GLN B CA 1
ATOM 5578 C C . GLN B 1 258 ? 14.391 13.062 13.578 1 88 258 GLN B C 1
ATOM 5580 O O . GLN B 1 258 ? 15.156 14.023 13.609 1 88 258 GLN B O 1
ATOM 5585 N N . HIS B 1 259 ? 13.195 13.039 14.109 1 89.75 259 HIS B N 1
ATOM 5586 C CA . HIS B 1 259 ? 12.672 14.211 14.805 1 89.75 259 HIS B CA 1
ATOM 5587 C C . HIS B 1 259 ? 12.555 13.961 16.297 1 89.75 259 HIS B C 1
ATOM 5589 O O . HIS B 1 259 ? 11.727 14.586 16.984 1 89.75 259 HIS B O 1
ATOM 5595 N N . PHE B 1 260 ? 13.367 13.078 16.859 1 91.25 260 PHE B N 1
ATOM 5596 C CA . PHE B 1 260 ? 13.172 12.656 18.234 1 91.25 260 PHE B CA 1
ATOM 5597 C C . PHE B 1 260 ? 13.352 13.828 19.188 1 91.25 260 PHE B C 1
ATOM 5599 O O . PHE B 1 260 ? 12.727 13.867 20.25 1 91.25 260 PHE B O 1
ATOM 5606 N N . TYR B 1 261 ? 14.172 14.797 18.875 1 88.5 261 TYR B N 1
ATOM 5607 C CA . TYR B 1 261 ? 14.453 15.906 19.781 1 88.5 261 TYR B CA 1
ATOM 5608 C C . TYR B 1 261 ? 13.242 16.828 19.922 1 88.5 261 TYR B C 1
ATOM 5610 O O . TYR B 1 261 ? 13.203 17.672 20.797 1 88.5 261 TYR B O 1
ATOM 5618 N N . HIS B 1 262 ? 12.234 16.531 19.078 1 88.12 262 HIS B N 1
ATOM 5619 C CA . HIS B 1 262 ? 10.984 17.297 19.172 1 88.12 262 HIS B CA 1
ATOM 5620 C C . HIS B 1 262 ? 9.867 16.438 19.75 1 88.12 262 HIS B C 1
ATOM 5622 O O . HIS B 1 262 ? 8.688 16.797 19.672 1 88.12 262 HIS B O 1
ATOM 5628 N N . TYR B 1 263 ? 10.195 15.344 20.25 1 93.19 263 TYR B N 1
ATOM 5629 C CA . TYR B 1 263 ? 9.156 14.531 20.859 1 93.19 263 TYR B CA 1
ATOM 5630 C C . TYR B 1 263 ? 8.406 15.312 21.938 1 93.19 263 TYR B C 1
ATOM 5632 O O . TYR B 1 263 ? 9.031 15.938 22.797 1 93.19 263 TYR B O 1
ATOM 5640 N N . PRO B 1 264 ? 7.098 15.266 21.906 1 92.25 264 PRO B N 1
ATOM 5641 C CA . PRO B 1 264 ? 6.344 16.094 22.859 1 92.25 264 PRO B CA 1
ATOM 5642 C C . PRO B 1 264 ? 6.418 15.578 24.297 1 92.25 264 PRO B C 1
ATOM 5644 O O . PRO B 1 264 ? 6.551 14.367 24.5 1 92.25 264 PRO B O 1
ATOM 5647 N N . ARG B 1 265 ? 6.371 16.516 25.219 1 85 265 ARG B N 1
ATOM 5648 C CA . ARG B 1 265 ? 6.406 16.156 26.641 1 85 265 ARG B CA 1
ATOM 5649 C C . ARG B 1 265 ? 5.109 16.562 27.328 1 85 265 ARG B C 1
ATOM 5651 O O . ARG B 1 265 ? 4.488 17.562 26.969 1 85 265 ARG B O 1
ATOM 5658 N N . HIS B 1 266 ? 4.77 15.719 28.25 1 74.62 266 HIS B N 1
ATOM 5659 C CA . HIS B 1 266 ? 3.564 15.992 29.031 1 74.62 266 HIS B CA 1
ATOM 5660 C C . HIS B 1 266 ? 3.717 17.266 29.844 1 74.62 266 HIS B C 1
ATOM 5662 O O . HIS B 1 266 ? 2.748 18 30.047 1 74.62 266 HIS B O 1
ATOM 5668 N N . ASP B 1 267 ? 4.922 17.391 30.406 1 64.19 267 ASP B N 1
ATOM 5669 C CA . ASP B 1 267 ? 5.133 18.516 31.312 1 64.19 267 ASP B CA 1
ATOM 5670 C C . ASP B 1 267 ? 5.242 19.828 30.531 1 64.19 267 ASP B C 1
ATOM 5672 O O . ASP B 1 267 ? 5.18 20.906 31.109 1 64.19 267 ASP B O 1
ATOM 5676 N N . GLN B 1 268 ? 5.477 19.766 29.219 1 57.16 268 GLN B N 1
ATOM 5677 C CA . GLN B 1 268 ? 5.734 20.969 28.438 1 57.16 268 GLN B CA 1
ATOM 5678 C C . GLN B 1 268 ? 4.523 21.344 27.594 1 57.16 268 GLN B C 1
ATOM 5680 O O . GLN B 1 268 ? 4.648 22.094 26.609 1 57.16 268 GLN B O 1
ATOM 5685 N N . SER B 1 269 ? 3.434 20.641 27.891 1 53.44 269 SER B N 1
ATOM 5686 C CA . SER B 1 269 ? 2.277 20.938 27.047 1 53.44 269 SER B CA 1
ATOM 5687 C C . SER B 1 269 ? 2.082 22.453 26.891 1 53.44 269 SER B C 1
ATOM 5689 O O . SER B 1 269 ? 1.612 22.906 25.844 1 53.44 269 SER B O 1
ATOM 5691 N N . ASN B 1 270 ? 2.529 23.156 28.016 1 46.5 270 ASN B N 1
ATOM 5692 C CA . ASN B 1 270 ? 2.305 24.594 28.078 1 46.5 270 ASN B CA 1
ATOM 5693 C C . ASN B 1 270 ? 3.615 25.375 27.984 1 46.5 270 ASN B C 1
ATOM 5695 O O . ASN B 1 270 ? 3.652 26.578 28.266 1 46.5 270 ASN B O 1
ATOM 5699 N N . ALA B 1 271 ? 4.773 24.703 27.766 1 46.19 271 ALA B N 1
ATOM 5700 C CA . ALA B 1 271 ? 6.027 25.438 27.875 1 46.19 271 ALA B CA 1
ATOM 5701 C C . ALA B 1 271 ? 6.289 26.281 26.641 1 46.19 271 ALA B C 1
ATOM 5703 O O . ALA B 1 271 ? 5.984 25.859 25.516 1 46.19 271 ALA B O 1
ATOM 5704 N N . THR B 1 272 ? 6.566 27.484 26.75 1 43.47 272 THR B N 1
ATOM 5705 C CA . THR B 1 272 ? 6.883 28.484 25.734 1 43.47 272 THR B CA 1
ATOM 5706 C C . THR B 1 272 ? 8.211 28.156 25.047 1 43.47 272 THR B C 1
ATOM 5708 O O . THR B 1 272 ? 9.039 27.438 25.594 1 43.47 272 THR B O 1
ATOM 5711 N N . GLU B 1 273 ? 8.609 28.531 23.719 1 46.16 273 GLU B N 1
ATOM 5712 C CA . GLU B 1 273 ? 9.695 28.375 22.75 1 46.16 273 GLU B CA 1
ATOM 5713 C C . GLU B 1 273 ? 11.055 28.359 23.469 1 46.16 273 GLU B C 1
ATOM 5715 O O . GLU B 1 273 ? 11.938 27.578 23.094 1 46.16 273 GLU B O 1
ATOM 5720 N N . ALA B 1 274 ? 11.289 29.422 24.25 1 43.38 274 ALA B N 1
ATOM 5721 C CA . ALA B 1 274 ? 12.578 29.812 24.812 1 43.38 274 ALA B CA 1
ATOM 5722 C C . ALA B 1 274 ? 13.117 28.75 25.766 1 43.38 274 ALA B C 1
ATOM 5724 O O . ALA B 1 274 ? 14.328 28.609 25.922 1 43.38 274 ALA B O 1
ATOM 5725 N N . GLU B 1 275 ? 12.258 27.984 26.312 1 48.5 275 GLU B N 1
ATOM 5726 C CA . GLU B 1 275 ? 12.703 27.172 27.453 1 48.5 275 GLU B CA 1
ATOM 5727 C C . GLU B 1 275 ? 13.055 25.75 27.016 1 48.5 275 GLU B C 1
ATOM 5729 O O . GLU B 1 275 ? 13.352 24.891 27.844 1 48.5 275 GLU B O 1
ATOM 5734 N N . LEU B 1 276 ? 12.898 25.516 25.781 1 51.91 276 LEU B N 1
ATOM 5735 C CA . LEU B 1 276 ? 13.281 24.156 25.391 1 51.91 276 LEU B CA 1
ATOM 5736 C C . LEU B 1 276 ? 14.797 24.016 25.344 1 51.91 276 LEU B C 1
ATOM 5738 O O . LEU B 1 276 ? 15.398 24.141 24.266 1 51.91 276 LEU B O 1
ATOM 5742 N N . GLU B 1 277 ? 15.391 24.625 26.297 1 55.94 277 GLU B N 1
ATOM 5743 C CA . GLU B 1 277 ? 16.812 24.266 26.359 1 55.94 277 GLU B CA 1
ATOM 5744 C C . GLU B 1 277 ? 17 22.75 26.25 1 55.94 277 GLU B C 1
ATOM 5746 O O . GLU B 1 277 ? 16.469 22 27.062 1 55.94 277 GLU B O 1
ATOM 5751 N N . ILE B 1 278 ? 17.219 22.328 25.016 1 67.56 278 ILE B N 1
ATOM 5752 C CA . ILE B 1 278 ? 17.5 20.906 24.797 1 67.56 278 ILE B CA 1
ATOM 5753 C C . ILE B 1 278 ? 18.828 20.547 25.469 1 67.56 278 ILE B C 1
ATOM 5755 O O . ILE B 1 278 ? 19.891 20.984 25.031 1 67.56 278 ILE B O 1
ATOM 5759 N N . ASP B 1 279 ? 18.656 20.172 26.703 1 79.25 279 ASP B N 1
ATOM 5760 C CA . ASP B 1 279 ? 19.828 19.625 27.375 1 79.25 279 ASP B CA 1
ATOM 5761 C C . ASP B 1 279 ? 19.938 18.109 27.125 1 79.25 279 ASP B C 1
ATOM 5763 O O . ASP B 1 279 ? 19.078 17.516 26.5 1 79.25 279 ASP B O 1
ATOM 5767 N N . ASP B 1 280 ? 20.984 17.625 27.547 1 85.88 280 ASP B N 1
ATOM 5768 C CA . ASP B 1 280 ? 21.344 16.234 27.266 1 85.88 280 ASP B CA 1
ATOM 5769 C C . ASP B 1 280 ? 20.328 15.281 27.875 1 85.88 280 ASP B C 1
ATOM 5771 O O . ASP B 1 280 ? 19.969 14.273 27.266 1 85.88 280 ASP B O 1
ATOM 5775 N N . GLU B 1 281 ? 19.922 15.609 29.031 1 87.56 281 GLU B N 1
ATOM 5776 C CA . GLU B 1 281 ? 18.953 14.75 29.703 1 87.56 281 GLU B CA 1
ATOM 5777 C C . GLU B 1 281 ? 17.625 14.711 28.953 1 87.56 281 GLU B C 1
ATOM 5779 O O . GLU B 1 281 ? 17.031 13.648 28.781 1 87.56 281 GLU B O 1
ATOM 5784 N N . ARG B 1 282 ? 17.281 15.844 28.531 1 87.44 282 ARG B N 1
ATOM 5785 C CA . ARG B 1 282 ? 16.047 15.945 27.766 1 87.44 282 ARG B CA 1
ATOM 5786 C C . ARG B 1 282 ? 16.156 15.188 26.438 1 87.44 282 ARG B C 1
ATOM 5788 O O . ARG B 1 282 ? 15.219 14.508 26.016 1 87.44 282 ARG B O 1
ATOM 5795 N N . LEU B 1 283 ? 17.25 15.344 25.859 1 90.62 283 LEU B N 1
ATOM 5796 C CA . LEU B 1 283 ? 17.469 14.664 24.578 1 90.62 283 LEU B CA 1
ATOM 5797 C C . LEU B 1 283 ? 17.453 13.148 24.766 1 90.62 283 LEU B C 1
ATOM 5799 O O . LEU B 1 283 ? 16.875 12.438 23.938 1 90.62 283 LEU B O 1
ATOM 5803 N N . ASN B 1 284 ? 18.016 12.688 25.828 1 92 284 ASN B N 1
ATOM 5804 C CA . ASN B 1 284 ? 18.016 11.258 26.109 1 92 284 ASN B CA 1
ATOM 5805 C C . ASN B 1 284 ? 16.609 10.734 26.375 1 92 284 ASN B C 1
ATOM 5807 O O . ASN B 1 284 ? 16.25 9.672 25.875 1 92 284 ASN B O 1
ATOM 5811 N N . GLN B 1 285 ? 15.922 11.484 27.094 1 92.38 285 GLN B N 1
ATOM 5812 C CA . GLN B 1 285 ? 14.555 11.078 27.391 1 92.38 285 GLN B CA 1
ATOM 5813 C C . GLN B 1 285 ? 13.703 11.086 26.125 1 92.38 285 GLN B C 1
ATOM 5815 O O . GLN B 1 285 ? 12.906 10.172 25.891 1 92.38 285 GLN B O 1
ATOM 5820 N N . ALA B 1 286 ? 13.859 12.109 25.344 1 93.25 286 ALA B N 1
ATOM 5821 C CA . ALA B 1 286 ? 13.133 12.195 24.078 1 93.25 286 ALA B CA 1
ATOM 5822 C C . ALA B 1 286 ? 13.43 10.992 23.188 1 93.25 286 ALA B C 1
ATOM 5824 O O . ALA B 1 286 ? 12.523 10.453 22.547 1 93.25 286 ALA B O 1
ATOM 5825 N N . TRP B 1 287 ? 14.633 10.633 23.172 1 94.75 287 TRP B N 1
ATOM 5826 C CA . TRP B 1 287 ? 15.031 9.477 22.391 1 94.75 287 TRP B CA 1
ATOM 5827 C C . TRP B 1 287 ? 14.375 8.203 22.922 1 94.75 287 TRP B C 1
ATOM 5829 O O . TRP B 1 287 ? 13.836 7.406 22.141 1 94.75 287 TRP B O 1
ATOM 5839 N N . LYS B 1 288 ? 14.391 8.047 24.203 1 94.62 288 LYS B N 1
ATOM 5840 C CA . LYS B 1 288 ? 13.742 6.887 24.812 1 94.62 288 LYS B CA 1
ATOM 5841 C C . LYS B 1 288 ? 12.25 6.863 24.5 1 94.62 288 LYS B C 1
ATOM 5843 O O . LYS B 1 288 ? 11.688 5.805 24.203 1 94.62 288 LYS B O 1
ATOM 5848 N N . ASP B 1 289 ? 11.633 8.016 24.562 1 95.69 289 ASP B N 1
ATOM 5849 C CA . ASP B 1 289 ? 10.211 8.117 24.266 1 95.69 289 ASP B CA 1
ATOM 5850 C C . ASP B 1 289 ? 9.93 7.777 22.797 1 95.69 289 ASP B C 1
ATOM 5852 O O . ASP B 1 289 ? 8.914 7.152 22.484 1 95.69 289 ASP B O 1
ATOM 5856 N N . THR B 1 290 ? 10.805 8.164 21.953 1 96.06 290 THR B N 1
ATOM 5857 C CA . THR B 1 290 ? 10.656 7.902 20.531 1 96.06 290 THR B CA 1
ATOM 5858 C C . THR B 1 290 ? 10.695 6.406 20.25 1 96.06 290 THR B C 1
ATOM 5860 O O . THR B 1 290 ? 10.008 5.922 19.344 1 96.06 290 THR B O 1
ATOM 5863 N N . TRP B 1 291 ? 11.406 5.68 21 1 96.44 291 TRP B N 1
ATOM 5864 C CA . TRP B 1 291 ? 11.547 4.242 20.781 1 96.44 291 TRP B CA 1
ATOM 5865 C C . TRP B 1 291 ? 10.641 3.459 21.719 1 96.44 291 TRP B C 1
ATOM 5867 O O . TRP B 1 291 ? 10.742 2.232 21.797 1 96.44 291 TRP B O 1
ATOM 5877 N N . SER B 1 292 ? 9.812 4.199 22.422 1 95.75 292 SER B N 1
ATOM 5878 C CA . SER B 1 292 ? 8.758 3.561 23.203 1 95.75 292 SER B CA 1
ATOM 5879 C C . SER B 1 292 ? 7.629 3.061 22.312 1 95.75 292 SER B C 1
ATOM 5881 O O . SER B 1 292 ? 7.328 3.67 21.281 1 95.75 292 SER B O 1
ATOM 5883 N N . GLY B 1 293 ? 6.969 2.002 22.688 1 96.44 293 GLY B N 1
ATOM 5884 C CA . GLY B 1 293 ? 5.805 1.503 21.969 1 96.44 293 GLY B CA 1
ATOM 5885 C C . GLY B 1 293 ? 4.66 2.496 21.938 1 96.44 293 GLY B C 1
ATOM 5886 O O . GLY B 1 293 ? 3.768 2.393 21.094 1 96.44 293 GLY B O 1
ATOM 5887 N N . LYS B 1 294 ? 4.66 3.451 22.812 1 96.62 294 LYS B N 1
ATOM 5888 C CA . LYS B 1 294 ? 3.623 4.48 22.859 1 96.62 294 LYS B CA 1
ATOM 5889 C C . LYS B 1 294 ? 3.689 5.375 21.625 1 96.62 294 LYS B C 1
ATOM 5891 O O . LYS B 1 294 ? 2.723 6.066 21.297 1 96.62 294 LYS B O 1
ATOM 5896 N N . ASN B 1 295 ? 4.871 5.418 21 1 97.75 295 ASN B N 1
ATOM 5897 C CA . ASN B 1 295 ? 5.066 6.191 19.781 1 97.75 295 ASN B CA 1
ATOM 5898 C C . ASN B 1 295 ? 4.918 5.324 18.531 1 97.75 295 ASN B C 1
ATOM 5900 O O . ASN B 1 295 ? 5.457 5.652 17.484 1 97.75 295 ASN B O 1
ATOM 5904 N N . GLY B 1 296 ? 4.293 4.176 18.703 1 97.56 296 GLY B N 1
ATOM 5905 C CA . GLY B 1 296 ? 4.273 3.225 17.594 1 97.56 296 GLY B CA 1
ATOM 5906 C C . GLY B 1 296 ? 2.869 2.84 17.172 1 97.56 296 GLY B C 1
ATOM 5907 O O . GLY B 1 296 ? 1.954 2.787 17.984 1 97.56 296 GLY B O 1
ATOM 5908 N N . MET B 1 297 ? 2.684 2.521 15.914 1 97.5 297 MET B N 1
ATOM 5909 C CA . MET B 1 297 ? 1.491 1.926 15.312 1 97.5 297 MET B CA 1
ATOM 5910 C C . MET B 1 297 ? 1.849 1.117 14.07 1 97.5 297 MET B C 1
ATOM 5912 O O . MET B 1 297 ? 2.98 1.184 13.586 1 97.5 297 MET B O 1
ATOM 5916 N N . LEU B 1 298 ? 0.926 0.297 13.641 1 97.75 298 LEU B N 1
ATOM 5917 C CA . LEU B 1 298 ? 1.18 -0.485 12.438 1 97.75 298 LEU B CA 1
ATOM 5918 C C . LEU B 1 298 ? 0.563 0.186 11.211 1 97.75 298 LEU B C 1
ATOM 5920 O O . LEU B 1 298 ? -0.583 0.638 11.258 1 97.75 298 LEU B O 1
ATOM 5924 N N . LEU B 1 299 ? 1.342 0.297 10.195 1 98.25 299 LEU B N 1
ATOM 5925 C CA . LEU B 1 299 ? 0.86 0.854 8.938 1 98.25 299 LEU B CA 1
ATOM 5926 C C . LEU B 1 299 ? 1.33 0.012 7.754 1 98.25 299 LEU B C 1
ATOM 5928 O O . LEU B 1 299 ? 2.453 -0.496 7.754 1 98.25 299 LEU B O 1
ATOM 5932 N N . MET B 1 300 ? 0.413 -0.151 6.785 1 98.06 300 MET B N 1
ATOM 5933 C CA . MET B 1 300 ? 0.866 -0.671 5.496 1 98.06 300 MET B CA 1
ATOM 5934 C C . MET B 1 300 ? 1.896 0.261 4.867 1 98.06 300 MET B C 1
ATOM 5936 O O . MET B 1 300 ? 1.918 1.457 5.16 1 98.06 300 MET B O 1
ATOM 5940 N N . ASN B 1 301 ? 2.699 -0.23 3.992 1 96.75 301 ASN B N 1
ATOM 5941 C CA . ASN B 1 301 ? 3.812 0.543 3.453 1 96.75 301 ASN B CA 1
ATOM 5942 C C . ASN B 1 301 ? 3.324 1.779 2.701 1 96.75 301 ASN B C 1
ATOM 5944 O O . ASN B 1 301 ? 3.873 2.869 2.869 1 96.75 301 ASN B O 1
ATOM 5948 N N . ASP B 1 302 ? 2.381 1.651 1.826 1 97.31 302 ASP B N 1
ATOM 5949 C CA . ASP B 1 302 ? 1.869 2.789 1.067 1 97.31 302 ASP B CA 1
ATOM 5950 C C . ASP B 1 302 ? 1.317 3.865 1.999 1 97.31 302 ASP B C 1
ATOM 5952 O O . ASP B 1 302 ? 1.608 5.051 1.827 1 97.31 302 ASP B O 1
ATOM 5956 N N . ILE B 1 303 ? 0.577 3.477 2.973 1 98.31 303 ILE B N 1
ATOM 5957 C CA . ILE B 1 303 ? -0.038 4.414 3.906 1 98.31 303 ILE B CA 1
ATOM 5958 C C . ILE B 1 303 ? 1.035 5.035 4.797 1 98.31 303 ILE B C 1
ATOM 5960 O O . ILE B 1 303 ? 0.968 6.223 5.125 1 98.31 303 ILE B O 1
ATOM 5964 N N . ARG B 1 304 ? 1.992 4.219 5.23 1 97.56 304 ARG B N 1
ATOM 5965 C CA . ARG B 1 304 ? 3.113 4.715 6.023 1 97.56 304 ARG B CA 1
ATOM 5966 C C . ARG B 1 304 ? 3.801 5.883 5.324 1 97.56 304 ARG B C 1
ATOM 5968 O O . ARG B 1 304 ? 4.062 6.918 5.945 1 97.56 304 ARG B O 1
ATOM 5975 N N . GLN B 1 305 ? 4.051 5.727 4.059 1 96.44 305 GLN B N 1
ATOM 5976 C CA . GLN B 1 305 ? 4.707 6.777 3.291 1 96.44 305 GLN B CA 1
ATOM 5977 C C . GLN B 1 305 ? 3.855 8.039 3.244 1 96.44 305 GLN B C 1
ATOM 5979 O O . GLN B 1 305 ? 4.375 9.156 3.367 1 96.44 305 GLN B O 1
ATOM 5984 N N . LEU B 1 306 ? 2.578 7.848 3.076 1 97.88 306 LEU B N 1
ATOM 5985 C CA . LEU B 1 306 ? 1.665 8.984 3.021 1 97.88 306 LEU B CA 1
ATOM 5986 C C . LEU B 1 306 ? 1.549 9.656 4.387 1 97.88 306 LEU B C 1
ATOM 5988 O O . LEU B 1 306 ? 1.417 10.875 4.477 1 97.88 306 LEU B O 1
ATOM 5992 N N . PHE B 1 307 ? 1.584 8.844 5.457 1 98.38 307 PHE B N 1
ATOM 5993 C CA . PHE B 1 307 ? 1.584 9.352 6.82 1 98.38 307 PHE B CA 1
ATOM 5994 C C . PHE B 1 307 ? 2.844 10.164 7.098 1 98.38 307 PHE B C 1
ATOM 5996 O O . PHE B 1 307 ? 2.77 11.266 7.645 1 98.38 307 PHE B O 1
ATOM 6003 N N . GLU B 1 308 ? 3.959 9.641 6.676 1 95.5 308 GLU B N 1
ATOM 6004 C CA . GLU B 1 308 ? 5.238 10.32 6.852 1 95.5 308 GLU B CA 1
ATOM 6005 C C . GLU B 1 308 ? 5.285 11.625 6.051 1 95.5 308 GLU B C 1
ATOM 6007 O O . GLU B 1 308 ? 5.898 12.602 6.484 1 95.5 308 GLU B O 1
ATOM 6012 N N . ALA B 1 309 ? 4.641 11.641 4.949 1 96.38 309 ALA B N 1
ATOM 6013 C CA . ALA B 1 309 ? 4.582 12.828 4.105 1 96.38 309 ALA B CA 1
ATOM 6014 C C . ALA B 1 309 ? 3.537 13.812 4.621 1 96.38 309 ALA B C 1
ATOM 6016 O O . ALA B 1 309 ? 3.318 14.867 4.02 1 96.38 309 ALA B O 1
ATOM 6017 N N . ARG B 1 310 ? 2.816 13.438 5.656 1 97.62 310 ARG B N 1
ATOM 6018 C CA . ARG B 1 310 ? 1.831 14.281 6.324 1 97.62 310 ARG B CA 1
ATOM 6019 C C . ARG B 1 310 ? 0.639 14.562 5.414 1 97.62 310 ARG B C 1
ATOM 6021 O O . ARG B 1 310 ? 0.126 15.68 5.379 1 97.62 310 ARG B O 1
ATOM 6028 N N . LEU B 1 311 ? 0.28 13.594 4.609 1 98.44 311 LEU B N 1
ATOM 6029 C CA . LEU B 1 311 ? -0.889 13.68 3.74 1 98.44 311 LEU B CA 1
ATOM 6030 C C . LEU B 1 311 ? -2.123 13.102 4.426 1 98.44 311 LEU B C 1
ATOM 6032 O O . LEU B 1 311 ? -3.25 13.336 3.988 1 98.44 311 LEU B O 1
ATOM 6036 N N . VAL B 1 312 ? -1.889 12.359 5.41 1 98.81 312 VAL B N 1
ATOM 6037 C CA . VAL B 1 312 ? -2.943 11.75 6.215 1 98.81 312 VAL B CA 1
ATOM 6038 C C . VAL B 1 312 ? -2.527 11.734 7.684 1 98.81 312 VAL B C 1
ATOM 6040 O O . VAL B 1 312 ? -1.342 11.602 7.996 1 98.81 312 VAL B O 1
ATOM 6043 N N . SER B 1 313 ? -3.416 11.922 8.547 1 98.81 313 SER B N 1
ATOM 6044 C CA . SER B 1 313 ? -3.146 11.922 9.977 1 98.81 313 SER B CA 1
ATOM 6045 C C . SER B 1 313 ? -4.355 11.43 10.766 1 98.81 313 SER B C 1
ATOM 6047 O O . SER B 1 313 ? -5.387 11.094 10.188 1 98.81 313 SER B O 1
ATOM 6049 N N . ILE B 1 314 ? -4.16 11.258 12.016 1 98.81 314 ILE B N 1
ATOM 6050 C CA . ILE B 1 314 ? -5.188 10.812 12.945 1 98.81 314 ILE B CA 1
ATOM 6051 C C . ILE B 1 314 ? -5.402 11.875 14.023 1 98.81 314 ILE B C 1
ATOM 6053 O O . ILE B 1 314 ? -4.457 12.281 14.703 1 98.81 314 ILE B O 1
ATOM 6057 N N . HIS B 1 315 ? -6.598 12.352 14.117 1 98.25 315 HIS B N 1
ATOM 6058 C CA . HIS B 1 315 ? -6.902 13.352 15.133 1 98.25 315 HIS B CA 1
ATOM 6059 C C . HIS B 1 315 ? -6.645 12.805 16.531 1 98.25 315 HIS B C 1
ATOM 6061 O O . HIS B 1 315 ? -7.121 11.719 16.875 1 98.25 315 HIS B O 1
ATOM 6067 N N . PRO B 1 316 ? -5.957 13.5 17.406 1 97.06 316 PRO B N 1
ATOM 6068 C CA . PRO B 1 316 ? -5.5 12.969 18.688 1 97.06 316 PRO B CA 1
ATOM 6069 C C . PRO B 1 316 ? -6.648 12.719 19.656 1 97.06 316 PRO B C 1
ATOM 6071 O O . PRO B 1 316 ? -6.559 11.836 20.516 1 97.06 316 PRO B O 1
ATOM 6074 N N . ASP B 1 317 ? -7.727 13.461 19.531 1 96.12 317 ASP B N 1
ATOM 6075 C CA . ASP B 1 317 ? -8.797 13.367 20.516 1 96.12 317 ASP B CA 1
ATOM 6076 C C . ASP B 1 317 ? -9.922 12.453 20.031 1 96.12 317 ASP B C 1
ATOM 6078 O O . ASP B 1 317 ? -10.438 11.633 20.781 1 96.12 317 ASP B O 1
ATOM 6082 N N . THR B 1 318 ? -10.266 12.57 18.766 1 96.81 318 THR B N 1
ATOM 6083 C CA . THR B 1 318 ? -11.391 11.812 18.234 1 96.81 318 THR B CA 1
ATOM 6084 C C . THR B 1 318 ? -10.906 10.508 17.594 1 96.81 318 THR B C 1
ATOM 6086 O O . THR B 1 318 ? -11.711 9.609 17.328 1 96.81 318 THR B O 1
ATOM 6089 N N . TYR B 1 319 ? -9.617 10.438 17.234 1 98.12 319 TYR B N 1
ATOM 6090 C CA . TYR B 1 319 ? -8.977 9.312 16.562 1 98.12 319 TYR B CA 1
ATOM 6091 C C . TYR B 1 319 ? -9.531 9.125 15.156 1 98.12 319 TYR B C 1
ATOM 6093 O O . TYR B 1 319 ? -9.398 8.047 14.57 1 98.12 319 TYR B O 1
ATOM 6101 N N . LYS B 1 320 ? -10.195 10.156 14.672 1 98.56 320 LYS B N 1
ATOM 6102 C CA . LYS B 1 320 ? -10.672 10.109 13.289 1 98.56 320 LYS B CA 1
ATOM 6103 C C . LYS B 1 320 ? -9.547 10.422 12.312 1 98.56 320 LYS B C 1
ATOM 6105 O O . LYS B 1 320 ? -8.703 11.281 12.578 1 98.56 320 LYS B O 1
ATOM 6110 N N . ILE B 1 321 ? -9.586 9.719 11.195 1 98.88 321 ILE B N 1
ATOM 6111 C CA . ILE B 1 321 ? -8.578 9.859 10.156 1 98.88 321 ILE B CA 1
ATOM 6112 C C . ILE B 1 321 ? -8.891 11.078 9.289 1 98.88 321 ILE B C 1
ATOM 6114 O O . ILE B 1 321 ? -10.047 11.312 8.938 1 98.88 321 ILE B O 1
ATOM 6118 N N . ARG B 1 322 ? -7.844 11.898 8.961 1 98.88 322 ARG B N 1
ATOM 6119 C CA . ARG B 1 322 ? -8.016 13.055 8.086 1 98.88 322 ARG B CA 1
ATOM 6120 C C . ARG B 1 322 ? -7.105 12.961 6.863 1 98.88 322 ARG B C 1
ATOM 6122 O O . ARG B 1 322 ? -5.887 12.812 7 1 98.88 322 ARG B O 1
ATOM 6129 N N . ALA B 1 323 ? -7.688 12.992 5.723 1 98.75 323 ALA B N 1
ATOM 6130 C CA . ALA B 1 323 ? -6.953 13.148 4.469 1 98.75 323 ALA B CA 1
ATOM 6131 C C . ALA B 1 323 ? -6.758 14.625 4.129 1 98.75 323 ALA B C 1
ATOM 6133 O O . ALA B 1 323 ? -7.727 15.383 4.051 1 98.75 323 ALA B O 1
ATOM 6134 N N . PHE B 1 324 ? -5.539 15.031 3.812 1 98.62 324 PHE B N 1
ATOM 6135 C CA . PHE B 1 324 ? -5.238 16.453 3.633 1 98.62 324 PHE B CA 1
ATOM 6136 C C . PHE B 1 324 ? -5.242 16.828 2.154 1 98.62 324 PHE B C 1
ATOM 6138 O O . PHE B 1 324 ? -5.188 18 1.806 1 98.62 324 PHE B O 1
ATOM 6145 N N . VAL B 1 325 ? -5.281 15.875 1.232 1 97.94 325 VAL B N 1
ATOM 6146 C CA . VAL B 1 325 ? -5.297 16.094 -0.21 1 97.94 325 VAL B CA 1
ATOM 6147 C C . VAL B 1 325 ? -6.289 15.141 -0.869 1 97.94 325 VAL B C 1
ATOM 6149 O O . VAL B 1 325 ? -6.676 14.133 -0.278 1 97.94 325 VAL B O 1
ATOM 6152 N N . PRO B 1 326 ? -6.777 15.484 -2.08 1 97.5 326 PRO B N 1
ATOM 6153 C CA . PRO B 1 326 ? -7.73 14.617 -2.775 1 97.5 326 PRO B CA 1
ATOM 6154 C C . PRO B 1 326 ? -7.062 13.422 -3.445 1 97.5 326 PRO B C 1
ATOM 6156 O O . PRO B 1 326 ? -7.188 13.234 -4.656 1 97.5 326 PRO B O 1
ATOM 6159 N N . TYR B 1 327 ? -6.426 12.609 -2.666 1 97.25 327 TYR B N 1
ATOM 6160 C CA . TYR B 1 327 ? -5.781 11.383 -3.127 1 97.25 327 TYR B CA 1
ATOM 6161 C C . TYR B 1 327 ? -6.602 10.156 -2.748 1 97.25 327 TYR B C 1
ATOM 6163 O O . TYR B 1 327 ? -6.805 9.883 -1.562 1 97.25 327 TYR B O 1
ATOM 6171 N N . ASP B 1 328 ? -6.992 9.406 -3.699 1 96.44 328 ASP B N 1
ATOM 6172 C CA . ASP B 1 328 ? -8.023 8.391 -3.521 1 96.44 328 ASP B CA 1
ATOM 6173 C C . ASP B 1 328 ? -7.512 7.227 -2.674 1 96.44 328 ASP B C 1
ATOM 6175 O O . ASP B 1 328 ? -8.297 6.422 -2.17 1 96.44 328 ASP B O 1
ATOM 6179 N N . VAL B 1 329 ? -6.234 7.094 -2.449 1 97.56 329 VAL B N 1
ATOM 6180 C CA . VAL B 1 329 ? -5.664 6.051 -1.601 1 97.56 329 VAL B CA 1
ATOM 6181 C C . VAL B 1 329 ? -6.043 6.309 -0.144 1 97.56 329 VAL B C 1
ATOM 6183 O O . VAL B 1 329 ? -6.195 5.367 0.64 1 97.56 329 VAL B O 1
ATOM 6186 N N . ILE B 1 330 ? -6.223 7.574 0.246 1 97.81 330 ILE B N 1
ATOM 6187 C CA . ILE B 1 330 ? -6.418 7.871 1.66 1 97.81 330 ILE B CA 1
ATOM 6188 C C . ILE B 1 330 ? -7.805 8.469 1.876 1 97.81 330 ILE B C 1
ATOM 6190 O O . ILE B 1 330 ? -8.344 8.422 2.984 1 97.81 330 ILE B O 1
ATOM 6194 N N . THR B 1 331 ? -8.484 9.008 0.88 1 97.62 331 THR B N 1
ATOM 6195 C CA . THR B 1 331 ? -9.766 9.688 1.075 1 97.62 331 THR B CA 1
ATOM 6196 C C . THR B 1 331 ? -10.836 8.695 1.514 1 97.62 331 THR B C 1
ATOM 6198 O O . THR B 1 331 ? -11.773 9.062 2.225 1 97.62 331 THR B O 1
ATOM 6201 N N . ASP B 1 332 ? -10.664 7.414 1.175 1 95.56 332 ASP B N 1
ATOM 6202 C CA . ASP B 1 332 ? -11.625 6.391 1.575 1 95.56 332 ASP B CA 1
ATOM 6203 C C . ASP B 1 332 ? -11.664 6.238 3.094 1 95.56 332 ASP B C 1
ATOM 6205 O O . ASP B 1 332 ? -12.648 5.754 3.648 1 95.56 332 ASP B O 1
ATOM 6209 N N . PHE B 1 333 ? -10.602 6.668 3.729 1 98.19 333 PHE B N 1
ATOM 6210 C CA . PHE B 1 333 ? -10.5 6.438 5.164 1 98.19 333 PHE B CA 1
ATOM 6211 C C . PHE B 1 333 ? -10.859 7.699 5.941 1 98.19 333 PHE B C 1
ATOM 6213 O O . PHE B 1 333 ? -10.992 7.66 7.168 1 98.19 333 PHE B O 1
ATOM 6220 N N . HIS B 1 334 ? -11.016 8.766 5.262 1 98.44 334 HIS B N 1
ATOM 6221 C CA . HIS B 1 334 ? -11.297 10.055 5.891 1 98.44 334 HIS B CA 1
ATOM 6222 C C . HIS B 1 334 ? -12.531 9.961 6.789 1 98.44 334 HIS B C 1
ATOM 6224 O O . HIS B 1 334 ? -13.539 9.383 6.402 1 98.44 334 HIS B O 1
ATOM 6230 N N . SER B 1 335 ? -12.422 10.453 8.008 1 98.06 335 SER B N 1
ATOM 6231 C CA . SER B 1 335 ? -13.484 10.602 8.992 1 98.06 335 SER B CA 1
ATOM 6232 C C . SER B 1 335 ? -13.789 9.273 9.68 1 98.06 335 SER B C 1
ATOM 6234 O O . SER B 1 335 ? -14.617 9.219 10.594 1 98.06 335 SER B O 1
ATOM 6236 N N . LYS B 1 336 ? -13.188 8.156 9.227 1 98.19 336 LYS B N 1
ATOM 6237 C CA . LYS B 1 336 ? -13.32 6.891 9.945 1 98.19 336 LYS B CA 1
ATOM 6238 C C . LYS B 1 336 ? -12.438 6.867 11.188 1 98.19 336 LYS B C 1
ATOM 6240 O O . LYS B 1 336 ? -11.438 7.578 11.258 1 98.19 336 LYS B O 1
ATOM 6245 N N . LYS B 1 337 ? -12.867 6.098 12.117 1 98.19 337 LYS B N 1
ATOM 6246 C CA . LYS B 1 337 ? -12.062 5.949 13.328 1 98.19 337 LYS B CA 1
ATOM 6247 C C . LYS B 1 337 ? -10.875 5.023 13.086 1 98.19 337 LYS B C 1
ATOM 6249 O O . LYS B 1 337 ? -11.039 3.922 12.555 1 98.19 337 LYS B O 1
ATOM 6254 N N . ALA B 1 338 ? -9.734 5.43 13.406 1 98.5 338 ALA B N 1
ATOM 6255 C CA . ALA B 1 338 ? -8.523 4.633 13.234 1 98.5 338 ALA B CA 1
ATOM 6256 C C . ALA B 1 338 ? -8.469 3.484 14.234 1 98.5 338 ALA B C 1
ATOM 6258 O O . ALA B 1 338 ? -9.055 3.57 15.32 1 98.5 338 ALA B O 1
ATOM 6259 N N . ASN B 1 339 ? -7.797 2.377 13.852 1 96.81 339 ASN B N 1
ATOM 6260 C CA . ASN B 1 339 ? -7.527 1.252 14.742 1 96.81 339 ASN B CA 1
ATOM 6261 C C . ASN B 1 339 ? -6.238 1.455 15.531 1 96.81 339 ASN B C 1
ATOM 6263 O O . ASN B 1 339 ? -5.258 0.737 15.32 1 96.81 339 ASN B O 1
ATOM 6267 N N . VAL B 1 340 ? -6.285 2.387 16.422 1 95.81 340 VAL B N 1
ATOM 6268 C CA . VAL B 1 340 ? -5.109 2.713 17.219 1 95.81 340 VAL B CA 1
ATOM 6269 C C . VAL B 1 340 ? -5.254 2.109 18.609 1 95.81 340 VAL B C 1
ATOM 6271 O O . VAL B 1 340 ? -6.336 2.146 19.203 1 95.81 340 VAL B O 1
ATOM 6274 N N . ALA B 1 341 ? -4.141 1.574 19.094 1 94.06 341 ALA B N 1
ATOM 6275 C CA . ALA B 1 341 ? -4.145 1.004 20.438 1 94.06 341 ALA B CA 1
ATOM 6276 C C . ALA B 1 341 ? -4.32 2.09 21.484 1 94.06 341 ALA B C 1
ATOM 6278 O O . ALA B 1 341 ? -3.916 3.236 21.281 1 94.06 341 ALA B O 1
ATOM 6279 N N . ARG B 1 342 ? -4.844 1.718 22.594 1 90.56 342 ARG B N 1
ATOM 6280 C CA . ARG B 1 342 ? -5.082 2.652 23.688 1 90.56 342 ARG B CA 1
ATOM 6281 C C . ARG B 1 342 ? -3.768 3.184 24.25 1 90.56 342 ARG B C 1
ATOM 6283 O O . ARG B 1 342 ? -3.701 4.32 24.719 1 90.56 342 ARG B O 1
ATOM 6290 N N . LYS B 1 343 ? -2.773 2.42 24.125 1 92.69 343 LYS B N 1
ATOM 6291 C CA . LYS B 1 343 ? -1.491 2.771 24.734 1 92.69 343 LYS B CA 1
ATOM 6292 C C . LYS B 1 343 ? -0.79 3.865 23.938 1 92.69 343 LYS B C 1
ATOM 6294 O O . LYS B 1 343 ? 0.158 4.488 24.422 1 92.69 343 LYS B O 1
ATOM 6299 N N . VAL B 1 344 ? -1.182 4.129 22.75 1 96.88 344 VAL B N 1
ATOM 6300 C CA . VAL B 1 344 ? -0.51 5.098 21.891 1 96.88 344 VAL B CA 1
ATOM 6301 C C . VAL B 1 344 ? -0.57 6.484 22.531 1 96.88 344 VAL B C 1
ATOM 6303 O O . VAL B 1 344 ? -1.618 6.902 23.031 1 96.88 344 VAL B O 1
ATOM 6306 N N . ASP B 1 345 ? 0.532 7.164 22.5 1 96.44 345 ASP B N 1
ATOM 6307 C CA . ASP B 1 345 ? 0.677 8.484 23.125 1 96.44 345 ASP B CA 1
ATOM 6308 C C . ASP B 1 345 ? -0.141 9.531 22.375 1 96.44 345 ASP B C 1
ATOM 6310 O O . ASP B 1 345 ? 0.152 9.844 21.219 1 96.44 345 ASP B O 1
ATOM 6314 N N . LYS B 1 346 ? -1.052 10.117 23.031 1 96.5 346 LYS B N 1
ATOM 6315 C CA . LYS B 1 346 ? -1.897 11.148 22.438 1 96.5 346 LYS B CA 1
ATOM 6316 C C . LYS B 1 346 ? -1.072 12.359 22.016 1 96.5 346 LYS B C 1
ATOM 6318 O O . LYS B 1 346 ? -1.388 13.016 21.016 1 96.5 346 LYS B O 1
ATOM 6323 N N . LEU B 1 347 ? -0.069 12.641 22.734 1 96.62 347 LEU B N 1
ATOM 6324 C CA . LEU B 1 347 ? 0.779 13.781 22.406 1 96.62 347 LEU B CA 1
ATOM 6325 C C . LEU B 1 347 ? 1.523 13.547 21.109 1 96.62 347 LEU B C 1
ATOM 6327 O O . LEU B 1 347 ? 1.749 14.484 20.328 1 96.62 347 LEU B O 1
ATOM 6331 N N . ALA B 1 348 ? 1.916 12.312 20.891 1 97.56 348 ALA B N 1
ATOM 6332 C CA . ALA B 1 348 ? 2.562 11.992 19.625 1 97.56 348 ALA B CA 1
ATOM 6333 C C . ALA B 1 348 ? 1.603 12.188 18.453 1 97.56 348 ALA B C 1
ATOM 6335 O O . ALA B 1 348 ? 1.969 12.773 17.438 1 97.56 348 ALA B O 1
ATOM 6336 N N . LEU B 1 349 ? 0.376 11.719 18.625 1 98.12 349 LEU B N 1
ATOM 6337 C CA . LEU B 1 349 ? -0.639 11.914 17.594 1 98.12 349 LEU B CA 1
ATOM 6338 C C . LEU B 1 349 ? -0.896 13.391 17.359 1 98.12 349 LEU B C 1
ATOM 6340 O O . LEU B 1 349 ? -1.009 13.828 16.203 1 98.12 349 LEU B O 1
ATOM 6344 N N . ARG B 1 350 ? -1.001 14.133 18.453 1 97.56 350 ARG B N 1
ATOM 6345 C CA . ARG B 1 350 ? -1.236 15.562 18.328 1 97.56 350 ARG B CA 1
ATOM 6346 C C . ARG B 1 350 ? -0.108 16.25 17.562 1 97.56 350 ARG B C 1
ATOM 6348 O O . ARG B 1 350 ? -0.358 17.094 16.703 1 97.56 350 ARG B O 1
ATOM 6355 N N . HIS B 1 351 ? 1.056 15.875 17.938 1 96.94 351 HIS B N 1
ATOM 6356 C CA . HIS B 1 351 ? 2.203 16.438 17.234 1 96.94 351 HIS B CA 1
ATOM 6357 C C . HIS B 1 351 ? 2.105 16.188 15.727 1 96.94 351 HIS B C 1
ATOM 6359 O O . HIS B 1 351 ? 2.197 17.125 14.93 1 96.94 351 HIS B O 1
ATOM 6365 N N . HIS B 1 352 ? 1.959 14.961 15.344 1 97.94 352 HIS B N 1
ATOM 6366 C CA . HIS B 1 352 ? 1.885 14.641 13.922 1 97.94 352 HIS B CA 1
ATOM 6367 C C . HIS B 1 352 ? 0.726 15.375 13.25 1 97.94 352 HIS B C 1
ATOM 6369 O O . HIS B 1 352 ? 0.872 15.898 12.141 1 97.94 352 HIS B O 1
ATOM 6375 N N . TYR B 1 353 ? -0.402 15.398 13.867 1 98.44 353 TYR B N 1
ATOM 6376 C CA . TYR B 1 353 ? -1.587 16.062 13.328 1 98.44 353 TYR B CA 1
ATOM 6377 C C . TYR B 1 353 ? -1.324 17.531 13.086 1 98.44 353 TYR B C 1
ATOM 6379 O O . TYR B 1 353 ? -1.624 18.062 12.008 1 98.44 353 TYR B O 1
ATOM 6387 N N . GLU B 1 354 ? -0.773 18.141 14.07 1 97.62 354 GLU B N 1
ATOM 6388 C CA . GLU B 1 354 ? -0.512 19.578 13.969 1 97.62 354 GLU B CA 1
ATOM 6389 C C . GLU B 1 354 ? 0.547 19.875 12.906 1 97.62 354 GLU B C 1
ATOM 6391 O O . GLU B 1 354 ? 0.433 20.844 12.164 1 97.62 354 GLU B O 1
ATOM 6396 N N . MET B 1 355 ? 1.603 19.078 12.867 1 96.31 355 MET B N 1
ATOM 6397 C CA . MET B 1 355 ? 2.596 19.234 11.812 1 96.31 355 MET B CA 1
ATOM 6398 C C . MET B 1 355 ? 1.96 19.062 10.438 1 96.31 355 MET B C 1
ATOM 6400 O O . MET B 1 355 ? 2.332 19.75 9.484 1 96.31 355 MET B O 1
ATOM 6404 N N . SER B 1 356 ? 1.024 18.125 10.352 1 98.06 356 SER B N 1
ATOM 6405 C CA . SER B 1 356 ? 0.317 17.922 9.094 1 98.06 356 SER B CA 1
ATOM 6406 C C . SER B 1 356 ? -0.538 19.125 8.734 1 98.06 356 SER B C 1
ATOM 6408 O O . SER B 1 356 ? -0.603 19.516 7.566 1 98.06 356 SER B O 1
ATOM 6410 N N . CYS B 1 357 ? -1.179 19.688 9.727 1 98.25 357 CYS B N 1
ATOM 6411 C CA . CYS B 1 357 ? -1.962 20.906 9.492 1 98.25 357 CYS B CA 1
ATOM 6412 C C . CYS B 1 357 ? -1.084 22.031 8.961 1 98.25 357 CYS B C 1
ATOM 6414 O O . CYS B 1 357 ? -1.437 22.688 7.98 1 98.25 357 CYS B O 1
ATOM 6416 N N . ILE B 1 358 ? 0.027 22.203 9.57 1 97.38 358 ILE B N 1
ATOM 6417 C CA . ILE B 1 358 ? 0.945 23.266 9.172 1 97.38 358 ILE B CA 1
ATOM 6418 C C . ILE B 1 358 ? 1.429 23.031 7.746 1 97.38 358 ILE B C 1
ATOM 6420 O O . ILE B 1 358 ? 1.395 23.938 6.91 1 97.38 358 ILE B O 1
ATOM 6424 N N . GLU B 1 359 ? 1.821 21.781 7.496 1 96.31 359 GLU B N 1
ATOM 6425 C CA . GLU B 1 359 ? 2.385 21.422 6.199 1 96.31 359 GLU B CA 1
ATOM 6426 C C . GLU B 1 359 ? 1.396 21.703 5.07 1 96.31 359 GLU B C 1
ATOM 6428 O O . GLU B 1 359 ? 1.787 22.125 3.986 1 96.31 359 GLU B O 1
ATOM 6433 N N . ASN B 1 360 ? 0.167 21.5 5.324 1 98.12 360 ASN B N 1
ATOM 6434 C CA . ASN B 1 360 ? -0.824 21.531 4.254 1 98.12 360 ASN B CA 1
ATOM 6435 C C . ASN B 1 360 ? -1.533 22.875 4.184 1 98.12 360 ASN B C 1
ATOM 6437 O O . ASN B 1 360 ? -1.718 23.438 3.098 1 98.12 360 ASN B O 1
ATOM 6441 N N . MET B 1 361 ? -1.872 23.484 5.258 1 98.06 361 MET B N 1
ATOM 6442 C CA . MET B 1 361 ? -2.594 24.766 5.25 1 98.06 361 MET B CA 1
ATOM 6443 C C . MET B 1 361 ? -1.684 25.906 4.805 1 98.06 361 MET B C 1
ATOM 6445 O O . MET B 1 361 ? -2.121 26.812 4.102 1 98.06 361 MET B O 1
ATOM 6449 N N . ALA B 1 362 ? -0.468 25.859 5.227 1 97.19 362 ALA B N 1
ATOM 6450 C CA . ALA B 1 362 ? 0.463 26.953 4.941 1 97.19 362 ALA B CA 1
ATOM 6451 C C . ALA B 1 362 ? 1.318 26.625 3.717 1 97.19 362 ALA B C 1
ATOM 6453 O O . ALA B 1 362 ? 2.395 27.203 3.539 1 97.19 362 ALA B O 1
ATOM 6454 N N . ALA B 1 363 ? 0.823 25.766 2.92 1 96.25 363 ALA B N 1
ATOM 6455 C CA . ALA B 1 363 ? 1.623 25.297 1.794 1 96.25 363 ALA B CA 1
ATOM 6456 C C . ALA B 1 363 ? 1.925 26.422 0.82 1 96.25 363 ALA B C 1
ATOM 6458 O O . ALA B 1 363 ? 2.896 26.359 0.063 1 96.25 363 ALA B O 1
ATOM 6459 N N . GLN B 1 364 ? 1.117 27.469 0.836 1 94.94 364 GLN B N 1
ATOM 6460 C CA . GLN B 1 364 ? 1.356 28.625 -0.028 1 94.94 364 GLN B CA 1
ATOM 6461 C C . GLN B 1 364 ? 2.5 29.484 0.504 1 94.94 364 GLN B C 1
ATOM 6463 O O . GLN B 1 364 ? 3.062 30.297 -0.228 1 94.94 364 GLN B O 1
ATOM 6468 N N . MET B 1 365 ? 2.809 29.359 1.764 1 92.75 365 MET B N 1
ATOM 6469 C CA . MET B 1 365 ? 3.912 30.047 2.418 1 92.75 365 MET B CA 1
ATOM 6470 C C . MET B 1 365 ? 4.848 29.062 3.109 1 92.75 365 MET B C 1
ATOM 6472 O O . MET B 1 365 ? 4.992 29.094 4.332 1 92.75 365 MET B O 1
ATOM 6476 N N . PRO B 1 366 ? 5.527 28.344 2.236 1 82.56 366 PRO B N 1
ATOM 6477 C CA . PRO B 1 366 ? 6.359 27.312 2.859 1 82.56 366 PRO B CA 1
ATOM 6478 C C . PRO B 1 366 ? 7.488 27.891 3.703 1 82.56 366 PRO B C 1
ATOM 6480 O O . PRO B 1 366 ? 7.891 29.031 3.492 1 82.56 366 PRO B O 1
ATOM 6483 N N . ALA B 1 367 ? 7.816 27.109 4.734 1 74.44 367 ALA B N 1
ATOM 6484 C CA . ALA B 1 367 ? 8.898 27.547 5.613 1 74.44 367 ALA B CA 1
ATOM 6485 C C . ALA B 1 367 ? 10.211 27.656 4.844 1 74.44 367 ALA B C 1
ATOM 6487 O O . ALA B 1 367 ? 10.492 26.844 3.959 1 74.44 367 ALA B O 1
ATOM 6488 N N . VAL B 1 368 ? 10.742 28.875 4.637 1 61.31 368 VAL B N 1
ATOM 6489 C CA . VAL B 1 368 ? 11.984 29.094 3.912 1 61.31 368 VAL B CA 1
ATOM 6490 C C . VAL B 1 368 ? 13.148 28.469 4.668 1 61.31 368 VAL B C 1
ATOM 6492 O O . VAL B 1 368 ? 13.266 28.625 5.887 1 61.31 368 VAL B O 1
ATOM 6495 N N . SER B 1 369 ? 13.695 27.391 4.156 1 55.78 369 SER B N 1
ATOM 6496 C CA . SER B 1 369 ? 14.938 26.859 4.73 1 55.78 369 SER B CA 1
ATOM 6497 C C . SER B 1 369 ? 16.031 27.938 4.742 1 55.78 369 SER B C 1
ATOM 6499 O O . SER B 1 369 ? 16.266 28.594 3.732 1 55.78 369 SER B O 1
ATOM 6501 N N . HIS B 1 370 ? 16.156 28.797 5.723 1 43.41 370 HIS B N 1
ATOM 6502 C CA . HIS B 1 370 ? 17.312 29.672 5.754 1 43.41 370 HIS B CA 1
ATOM 6503 C C . HIS B 1 370 ? 18.594 28.906 5.453 1 43.41 370 HIS B C 1
ATOM 6505 O O . HIS B 1 370 ? 19.031 28.078 6.262 1 43.41 370 HIS B O 1
ATOM 6511 N N . ASP B 1 371 ? 18.922 28.562 4.406 1 39.09 371 ASP B N 1
ATOM 6512 C CA . ASP B 1 371 ? 20.312 28.219 4.152 1 39.09 371 ASP B CA 1
ATOM 6513 C C . ASP B 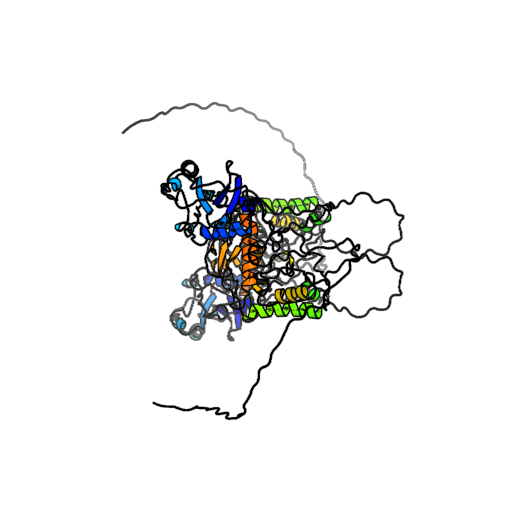1 371 ? 21.234 29.328 4.641 1 39.09 371 ASP B C 1
ATOM 6515 O O . ASP B 1 371 ? 22.422 29.344 4.305 1 39.09 371 ASP B O 1
ATOM 6519 N N . SER B 1 372 ? 20.859 30.625 4.781 1 33.66 372 SER B N 1
ATOM 6520 C CA . SER B 1 372 ? 21.953 31.594 4.816 1 33.66 372 SER B CA 1
ATOM 6521 C C . SER B 1 372 ? 22.859 31.359 6.027 1 33.66 372 SER B C 1
ATOM 6523 O O . SER B 1 372 ? 22.406 31.438 7.172 1 33.66 372 SER B O 1
ATOM 6525 N N . ALA B 1 373 ? 24.109 30.922 5.98 1 32.88 373 ALA B N 1
ATOM 6526 C CA . ALA B 1 373 ? 25.328 31.328 6.68 1 32.88 373 ALA B CA 1
ATOM 6527 C C . ALA B 1 373 ? 25.359 32.844 6.887 1 32.88 373 ALA B C 1
ATOM 6529 O O . ALA B 1 373 ? 26.391 33.406 7.215 1 32.88 373 ALA B O 1
ATOM 6530 N N . SER B 1 374 ? 24.609 33.75 6.34 1 29.05 374 SER B N 1
ATOM 6531 C CA . SER B 1 374 ? 25.016 35.062 6.785 1 29.05 374 SER B CA 1
ATOM 6532 C C . SER B 1 374 ? 24.75 35.281 8.273 1 29.05 374 SER B C 1
ATOM 6534 O O . SER B 1 374 ? 23.797 34.688 8.812 1 29.05 374 SER B O 1
ATOM 6536 N N . GLN B 1 375 ? 25.688 35.969 9.117 1 28.53 375 GLN B N 1
ATOM 6537 C CA . GLN B 1 375 ? 26 36.469 10.445 1 28.53 375 GLN B CA 1
ATOM 6538 C C . GLN B 1 375 ? 24.828 37.281 11.008 1 28.53 375 GLN B C 1
ATOM 6540 O O . GLN B 1 375 ? 25.031 38.312 11.68 1 28.53 375 GLN B O 1
ATOM 6545 N N . SER B 1 376 ? 23.641 37.406 10.516 1 27.5 376 SER B N 1
ATOM 6546 C CA . SER B 1 376 ? 22.875 38.406 11.258 1 27.5 376 SER B CA 1
ATOM 6547 C C . SER B 1 376 ? 22.688 38 12.711 1 27.5 376 SER B C 1
ATOM 6549 O O . SER B 1 376 ? 22.594 36.781 13.008 1 27.5 376 SER B O 1
ATOM 6551 N N . THR B 1 377 ? 22.953 39 13.672 1 27.25 377 THR B N 1
ATOM 6552 C CA . THR B 1 377 ? 22.75 39.219 15.094 1 27.25 377 THR B CA 1
ATOM 6553 C C . THR B 1 377 ? 21.328 38.875 15.508 1 27.25 377 THR B C 1
ATOM 6555 O O . THR B 1 377 ? 20.359 39.375 14.938 1 27.25 377 THR B O 1
ATOM 6558 N N . VAL B 1 378 ? 21.141 37.844 16.109 1 28.3 378 VAL B N 1
ATOM 6559 C CA . VAL B 1 378 ? 20 37.312 16.844 1 28.3 378 VAL B CA 1
ATOM 6560 C C . VAL B 1 378 ? 19.406 38.406 17.719 1 28.3 378 VAL B C 1
ATOM 6562 O O . VAL B 1 378 ? 20.016 38.844 18.703 1 28.3 378 VAL B O 1
ATOM 6565 N N . ARG B 1 379 ? 18.844 39.531 17.094 1 26.19 379 ARG B N 1
ATOM 6566 C CA . ARG B 1 379 ? 18.078 40.375 18.047 1 26.19 379 ARG B CA 1
ATOM 6567 C C . ARG B 1 379 ? 16.953 39.562 18.688 1 26.19 379 ARG B C 1
ATOM 6569 O O . ARG B 1 379 ? 16.219 38.844 17.984 1 26.19 379 ARG B O 1
ATOM 6576 N N . PHE B 1 380 ? 17.094 39.219 19.922 1 24.33 380 PHE B N 1
ATOM 6577 C CA . PHE B 1 380 ? 16.219 38.625 20.938 1 24.33 380 PHE B CA 1
ATOM 6578 C C . PHE B 1 380 ? 14.938 39.438 21.094 1 24.33 380 PHE B C 1
ATOM 6580 O O . PHE B 1 380 ? 14.977 40.594 21.453 1 24.33 380 PHE B O 1
ATOM 6587 N N . LEU B 1 381 ? 14.023 39.406 20.094 1 25.55 381 LEU B N 1
ATOM 6588 C CA . LEU B 1 381 ? 12.836 40.156 20.453 1 25.55 381 LEU B CA 1
ATOM 6589 C C . LEU B 1 381 ? 12.078 39.5 21.594 1 25.55 381 LEU B C 1
ATOM 6591 O O . LEU B 1 381 ? 12 38.281 21.656 1 25.55 381 LEU B O 1
ATOM 6595 N N . GLU B 1 382 ? 11.758 40.188 22.641 1 26.62 382 GLU B N 1
ATOM 6596 C CA . GLU B 1 382 ? 11.031 40.062 23.906 1 26.62 382 GLU B CA 1
ATOM 6597 C C . GLU B 1 382 ? 9.555 39.781 23.656 1 26.62 382 GLU B C 1
ATOM 6599 O O . GLU B 1 382 ? 8.828 40.625 23.109 1 26.62 382 GLU B O 1
ATOM 6604 N N . ILE B 1 383 ? 9.211 38.625 23.109 1 28.95 383 ILE B N 1
ATOM 6605 C CA . ILE B 1 383 ? 7.766 38.531 22.922 1 28.95 383 ILE B CA 1
ATOM 6606 C C . ILE B 1 383 ? 7.102 38.125 24.234 1 28.95 383 ILE B C 1
ATOM 6608 O O . ILE B 1 383 ? 7.504 37.156 24.875 1 28.95 383 ILE B O 1
ATOM 6612 N N . ARG B 1 384 ? 6.355 38.938 24.812 1 25.36 384 ARG B N 1
ATOM 6613 C CA . ARG B 1 384 ? 5.527 38.938 26.016 1 25.36 384 ARG B CA 1
ATOM 6614 C C . ARG B 1 384 ? 4.422 37.906 25.922 1 25.36 384 ARG B C 1
ATOM 6616 O O . ARG B 1 384 ? 3.715 37.844 24.906 1 25.36 384 ARG B O 1
ATOM 6623 N N . SER B 1 385 ? 4.668 36.812 26.672 1 26.09 385 SER B N 1
ATOM 6624 C CA . SER B 1 385 ? 3.646 35.781 26.859 1 26.09 385 SER B CA 1
ATOM 6625 C C . SER B 1 385 ? 2.385 36.375 27.484 1 26.09 385 SER B C 1
ATOM 6627 O O . SER B 1 385 ? 2.463 37.219 28.375 1 26.09 385 SER B O 1
ATOM 6629 N N . PRO B 1 386 ? 1.339 36.281 26.906 1 24.23 386 PRO B N 1
ATOM 6630 C CA . PRO B 1 386 ? 0.2 36.906 27.578 1 24.23 386 PRO B CA 1
ATOM 6631 C C . PRO B 1 386 ? -0.02 36.344 28.984 1 24.23 386 PRO B C 1
ATOM 6633 O O . PRO B 1 386 ? -0.822 36.906 29.75 1 24.23 386 PRO B O 1
ATOM 6636 N N . LEU B 1 387 ? 0.152 35.062 29.297 1 24.45 387 LEU B N 1
ATOM 6637 C CA . LEU B 1 387 ? -0.292 34.906 30.672 1 24.45 387 LEU B CA 1
ATOM 6638 C C . LEU B 1 387 ? 0.699 35.531 31.641 1 24.45 387 LEU B C 1
ATOM 6640 O O . LEU B 1 387 ? 0.308 36.312 32.531 1 24.45 387 LEU B O 1
ATOM 6644 N N . GLY B 1 388 ? 1.407 34.781 32.594 1 22.42 388 GLY B N 1
ATOM 6645 C CA . GLY B 1 388 ? 1.876 35.312 33.875 1 22.42 388 GLY B CA 1
ATOM 6646 C C . GLY B 1 388 ? 3.018 36.312 33.75 1 22.42 388 GLY B C 1
ATOM 6647 O O . GLY B 1 388 ? 2.963 37.219 32.906 1 22.42 388 GLY B O 1
ATOM 6648 N N . ARG B 1 389 ? 4.281 35.969 34.531 1 20.81 389 ARG B N 1
ATOM 6649 C CA . ARG B 1 389 ? 5.242 36.844 35.219 1 20.81 389 ARG B CA 1
ATOM 6650 C C . ARG B 1 389 ? 6.238 37.438 34.219 1 20.81 389 ARG B C 1
ATOM 6652 O O . ARG B 1 389 ? 6.605 36.781 33.25 1 20.81 389 ARG B O 1
ATOM 6659 N N . THR B 1 390 ? 6.207 38.75 34.188 1 24.58 390 THR B N 1
ATOM 6660 C CA . THR B 1 390 ? 7.086 39.688 33.5 1 24.58 390 THR B CA 1
ATOM 6661 C C . THR B 1 390 ? 8.539 39.438 33.875 1 24.58 390 THR B C 1
ATOM 6663 O O . THR B 1 390 ? 8.922 39.594 35.031 1 24.58 390 THR B O 1
ATOM 6666 N N . ILE B 1 391 ? 9.148 38.281 33.75 1 23.22 391 ILE B N 1
ATOM 6667 C CA . ILE B 1 391 ? 10.453 38.375 34.406 1 23.22 391 ILE B CA 1
ATOM 6668 C C . ILE B 1 391 ? 11.352 39.344 33.625 1 23.22 391 ILE B C 1
ATOM 6670 O O . ILE B 1 391 ? 11.602 39.156 32.438 1 23.22 391 ILE B O 1
ATOM 6674 N N . SER B 1 392 ? 11.258 40.625 34.062 1 22.97 392 SER B N 1
ATOM 6675 C CA . SER B 1 392 ? 12.125 41.719 33.594 1 22.97 392 SER B CA 1
ATOM 6676 C C . SER B 1 392 ? 13.57 41.469 34 1 22.97 392 SER B C 1
ATOM 6678 O O . SER B 1 392 ? 13.883 41.344 35.188 1 22.97 392 SER B O 1
ATOM 6680 N N . LEU B 1 393 ? 14.227 40.562 33.562 1 23.66 393 LEU B N 1
ATOM 6681 C CA . LEU B 1 393 ? 15.562 40.594 34.125 1 23.66 393 LEU B CA 1
ATOM 6682 C C . LEU B 1 393 ? 16.266 41.906 33.781 1 23.66 393 LEU B C 1
ATOM 6684 O O . LEU B 1 393 ? 16.297 42.312 32.625 1 23.66 393 LEU B O 1
ATOM 6688 N N . PRO B 1 394 ? 16.438 42.75 34.875 1 24.12 394 PRO B N 1
ATOM 6689 C CA . PRO B 1 394 ? 17.047 44.094 34.969 1 24.12 394 PRO B CA 1
ATOM 6690 C C . PRO B 1 394 ? 18.359 44.188 34.188 1 24.12 394 PRO B C 1
ATOM 6692 O O . PRO B 1 394 ? 18.953 43.156 33.844 1 24.12 394 PRO B O 1
ATOM 6695 N N . ILE B 1 395 ? 18.656 45.469 34.062 1 26.19 395 ILE B N 1
ATOM 6696 C CA . ILE B 1 395 ? 19.422 46.594 33.531 1 26.19 395 ILE B CA 1
ATOM 6697 C C . ILE B 1 395 ? 20.766 46.688 34.25 1 26.19 395 ILE B C 1
ATOM 6699 O O . ILE B 1 395 ? 21.391 47.75 34.281 1 26.19 395 ILE B O 1
ATOM 6703 N N . ASN B 1 396 ? 21.609 45.719 34.438 1 21.02 396 ASN B N 1
ATOM 6704 C CA . ASN B 1 396 ? 22.625 46.094 35.406 1 21.02 396 ASN B CA 1
ATOM 6705 C C . ASN B 1 396 ? 23.594 47.125 34.812 1 21.02 396 ASN B C 1
ATOM 6707 O O . ASN B 1 396 ? 24.781 47.094 35.125 1 21.02 396 ASN B O 1
ATOM 6711 N N . THR B 1 397 ? 23.5 47.844 33.75 1 22.77 397 THR B N 1
ATOM 6712 C CA . THR B 1 397 ? 24.703 48.656 33.688 1 22.77 397 THR B CA 1
ATOM 6713 C C . THR B 1 397 ? 24.859 49.5 34.969 1 22.77 397 THR B C 1
ATOM 6715 O O . THR B 1 397 ? 24.062 50.406 35.219 1 22.77 397 THR B O 1
ATOM 6718 N N . ASN B 1 398 ? 25.469 48.875 35.969 1 20.55 398 ASN B N 1
ATOM 6719 C CA . ASN B 1 398 ? 26 49.312 37.25 1 20.55 398 ASN B CA 1
ATOM 6720 C C . ASN B 1 398 ? 26.953 50.5 37.062 1 20.55 398 ASN B C 1
ATOM 6722 O O . ASN B 1 398 ? 28.141 50.344 36.781 1 20.55 398 ASN B O 1
ATOM 6726 N N . MET B 1 399 ? 26.703 51.438 36.344 1 20.39 399 MET B N 1
ATOM 6727 C CA . MET B 1 399 ? 27.625 52.5 36.719 1 20.39 399 MET B CA 1
ATOM 6728 C C . MET B 1 399 ? 27.641 52.719 38.219 1 20.39 399 MET B C 1
ATOM 6730 O O . MET B 1 399 ? 26.688 52.375 38.906 1 20.39 399 MET B O 1
ATOM 6734 N N . GLY B 1 400 ? 28.797 53.312 38.781 1 18.31 400 GLY B N 1
ATOM 6735 C CA . GLY B 1 400 ? 29.812 53.469 39.812 1 18.31 400 GLY B CA 1
ATOM 6736 C C . GLY B 1 400 ? 29.312 54.219 41.031 1 18.31 400 GLY B C 1
ATOM 6737 O O . GLY B 1 400 ? 30.109 54.688 41.844 1 18.31 400 GLY B O 1
ATOM 6738 N N . ARG B 1 401 ? 27.875 54.188 41.188 1 16.38 401 ARG B N 1
ATOM 6739 C CA . ARG B 1 401 ? 27.812 55.125 42.281 1 16.38 401 ARG B CA 1
ATOM 6740 C C . ARG B 1 401 ? 28.516 54.594 43.531 1 16.38 401 ARG B C 1
ATOM 6742 O O . ARG B 1 401 ? 28.656 53.375 43.688 1 16.38 401 ARG B O 1
ATOM 6749 N N . GLN B 1 402 ? 28.625 55.375 44.719 1 17.27 402 GLN B N 1
ATOM 6750 C CA . GLN B 1 402 ? 29.438 55.719 45.875 1 17.27 402 GLN B CA 1
ATOM 6751 C C . GLN B 1 402 ? 29.062 54.844 47.062 1 17.27 402 GLN B C 1
ATOM 6753 O O . GLN B 1 402 ? 29.922 54.469 47.844 1 17.27 402 GLN B O 1
ATOM 6758 N N . GLY B 1 403 ? 27.75 54.312 47.469 1 16.3 403 GLY B N 1
ATOM 6759 C CA . GLY B 1 403 ? 27.672 54.75 48.875 1 16.3 403 GLY B CA 1
ATOM 6760 C C . GLY B 1 403 ? 28.453 53.844 49.812 1 16.3 403 GLY B C 1
ATOM 6761 O O . GLY B 1 403 ? 28.906 52.781 49.438 1 16.3 403 GLY B O 1
ATOM 6762 N N . GLY B 1 404 ? 28.031 53.875 51.312 1 16.23 404 GLY B N 1
ATOM 6763 C CA . GLY B 1 404 ? 28.641 53.906 52.625 1 16.23 404 GLY B CA 1
ATOM 6764 C C . GLY B 1 404 ? 28.734 52.531 53.281 1 16.23 404 GLY B C 1
ATOM 6765 O O . GLY B 1 404 ? 29.812 52 53.469 1 16.23 404 GLY B O 1
ATOM 6766 N N . ASP B 1 405 ? 27.672 51.938 54.156 1 16.52 405 ASP B N 1
ATOM 6767 C CA . ASP B 1 405 ? 28.094 51.75 55.531 1 16.52 405 ASP B CA 1
ATOM 6768 C C . ASP B 1 405 ? 28.656 50.344 55.781 1 16.52 405 ASP B C 1
ATOM 6770 O O . ASP B 1 405 ? 28.406 49.438 54.969 1 16.52 405 ASP B O 1
ATOM 6774 N N . PRO B 1 406 ? 28.531 49.812 57.281 1 16.28 406 PRO B N 1
ATOM 6775 C CA . PRO B 1 406 ? 29.422 49.25 58.312 1 16.28 406 PRO B CA 1
ATOM 6776 C C . PRO B 1 406 ? 29.312 47.75 58.438 1 16.28 406 PRO B C 1
ATOM 6778 O O . PRO B 1 406 ? 28.469 47.125 57.75 1 16.28 406 PRO B O 1
ATOM 6781 N N . ALA B 1 407 ? 28.922 47.156 59.781 1 15.19 407 ALA B N 1
ATOM 6782 C CA . ALA B 1 407 ? 29.547 46.312 60.781 1 15.19 407 ALA B CA 1
ATOM 6783 C C . ALA B 1 407 ? 29.094 44.875 60.594 1 15.19 407 ALA B C 1
ATOM 6785 O O . ALA B 1 407 ? 28.031 44.594 60.031 1 15.19 407 ALA B O 1
ATOM 6786 N N . LYS B 1 408 ? 29.797 43.812 61.375 1 16.47 408 LYS B N 1
ATOM 6787 C CA . LYS B 1 408 ? 30.266 42.469 61.688 1 16.47 408 LYS B CA 1
ATOM 6788 C C . LYS B 1 408 ? 29.172 41.656 62.375 1 16.47 408 LYS B C 1
ATOM 6790 O O . LYS B 1 408 ? 29.328 40.438 62.562 1 16.47 408 LYS B O 1
ATOM 6795 N N . ARG B 1 409 ? 28.047 41.906 63.125 1 15.49 409 ARG B N 1
ATOM 6796 C CA . ARG B 1 409 ? 28.219 41.188 64.375 1 15.49 409 ARG B CA 1
ATOM 6797 C C . ARG B 1 409 ? 27.828 39.719 64.25 1 15.49 409 ARG B C 1
ATOM 6799 O O . ARG B 1 409 ? 28.641 38.812 64.5 1 15.49 409 ARG B O 1
ATOM 6806 N N . VAL B 1 410 ? 26.766 39.156 65.125 1 15.06 410 VAL B N 1
ATOM 6807 C CA . VAL B 1 410 ? 26.828 38.406 66.375 1 15.06 410 VAL B CA 1
ATOM 6808 C C . VAL B 1 410 ? 26.469 36.938 66.125 1 15.06 410 VAL B C 1
ATOM 6810 O O . VAL B 1 410 ? 25.875 36.625 65.125 1 15.06 410 VAL B O 1
ATOM 6813 N N . LYS B 1 411 ? 25.453 36.375 67 1 15.27 411 LYS B N 1
ATOM 6814 C CA . LYS B 1 411 ? 25.578 35.406 68.125 1 15.27 411 LYS B CA 1
ATOM 6815 C C . LYS B 1 411 ? 25.109 34.031 67.688 1 15.27 411 LYS B C 1
ATOM 6817 O O . LYS B 1 411 ? 25.797 33.031 67.938 1 15.27 411 LYS B O 1
ATOM 6822 N N . LEU B 1 412 ? 23.719 33.531 67.562 1 14.9 412 LEU B N 1
ATOM 6823 C CA . LEU B 1 412 ? 23.141 32.75 68.625 1 14.9 412 LEU B CA 1
ATOM 6824 C C . LEU B 1 412 ? 23.266 31.266 68.375 1 14.9 412 LEU B C 1
ATOM 6826 O O . LEU B 1 412 ? 23.281 30.844 67.188 1 14.9 412 LEU B O 1
ATOM 6830 N N . GLU B 1 413 ? 22.906 30.359 69.5 1 14.99 413 GLU B N 1
ATOM 6831 C CA . GLU B 1 413 ? 23.188 29.172 70.312 1 14.99 413 GLU B CA 1
ATOM 6832 C C . GLU B 1 413 ? 22.406 27.969 69.812 1 14.99 413 GLU B C 1
ATOM 6834 O O . GLU B 1 413 ? 21.469 28.125 69 1 14.99 413 GLU B O 1
ATOM 6839 N N . GLU B 1 414 ? 21.875 26.922 70.875 1 15.44 414 GLU B N 1
ATOM 6840 C CA . GLU B 1 414 ? 22.203 25.594 71.375 1 15.44 414 GLU B CA 1
ATOM 6841 C C . GLU B 1 414 ? 21.156 24.578 70.938 1 15.44 414 GLU B C 1
ATOM 6843 O O . GLU B 1 414 ? 21.5 23.469 70.5 1 15.44 414 GLU B O 1
ATOM 6848 N N . THR B 1 415 ? 19.828 24.484 71.438 1 14.84 415 THR B N 1
ATOM 6849 C CA . THR B 1 415 ? 19.438 23.453 72.438 1 14.84 415 THR B CA 1
ATOM 6850 C C . THR B 1 415 ? 19.016 22.188 71.688 1 14.84 415 THR B C 1
ATOM 6852 O O . THR B 1 415 ? 18.625 22.234 70.5 1 14.84 415 THR B O 1
ATOM 6855 N N . VAL B 1 416 ? 18.359 21.047 72.625 1 14.91 416 VAL B N 1
ATOM 6856 C CA . VAL B 1 416 ? 18.5 19.688 73.125 1 14.91 416 VAL B CA 1
ATOM 6857 C C . VAL B 1 416 ? 17.516 18.75 72.438 1 14.91 416 VAL B C 1
ATOM 6859 O O . VAL B 1 416 ? 17.891 17.688 72 1 14.91 416 VAL B O 1
ATOM 6862 N N . GLU B 1 417 ? 16.094 18.656 72.875 1 14.9 417 GLU B N 1
ATOM 6863 C CA . GLU B 1 417 ? 15.516 17.578 73.625 1 14.9 417 GLU B CA 1
ATOM 6864 C C . GLU B 1 417 ? 15.047 16.438 72.75 1 14.9 417 GLU B C 1
ATOM 6866 O O . GLU B 1 417 ? 14.82 16.641 71.562 1 14.9 417 GLU B O 1
ATOM 6871 N N . THR B 1 418 ? 14.273 15.297 73.5 1 15.06 418 THR B N 1
ATOM 6872 C CA . THR B 1 418 ? 14.234 13.891 73.875 1 15.06 418 THR B CA 1
ATOM 6873 C C . THR B 1 418 ? 13.203 13.125 73.062 1 15.06 418 THR B C 1
ATOM 6875 O O . THR B 1 418 ? 13.477 12.031 72.562 1 15.06 418 THR B O 1
ATOM 6878 N N . SER B 1 419 ? 11.844 13.242 73.375 1 14.84 419 SER B N 1
ATOM 6879 C CA . SER B 1 419 ? 11.109 12.172 74.062 1 14.84 419 SER B CA 1
ATOM 6880 C C . SER B 1 419 ? 10.656 11.109 73.062 1 14.84 419 SER B C 1
ATOM 6882 O O . SER B 1 419 ? 10.617 11.367 71.875 1 14.84 419 SER B O 1
ATOM 6884 N N . SER B 1 420 ? 9.453 10.234 73.562 1 14.67 420 SER B N 1
ATOM 6885 C CA . SER B 1 420 ? 9.047 8.906 74.062 1 14.67 420 SER B CA 1
ATOM 6886 C C . SER B 1 420 ? 8.305 8.148 72.938 1 14.67 420 SER B C 1
ATOM 6888 O O . SER B 1 420 ? 8.641 7.004 72.625 1 14.67 420 SER B O 1
ATOM 6890 N N . GLN B 1 421 ? 6.887 8.094 73 1 14.48 421 GLN B N 1
ATOM 6891 C CA . GLN B 1 421 ? 6 7.02 73.438 1 14.48 421 GLN B CA 1
ATOM 6892 C C . GLN B 1 421 ? 5.676 6.07 72.312 1 14.48 421 GLN B C 1
ATOM 6894 O O . GLN B 1 421 ? 5.789 6.445 71.125 1 14.48 421 GLN B O 1
ATOM 6899 N N . GLU B 1 422 ? 4.598 5.023 72.625 1 14.79 422 GLU B N 1
ATOM 6900 C CA . GLU B 1 422 ? 4.223 3.627 72.812 1 14.79 422 GLU B CA 1
ATOM 6901 C C . GLU B 1 422 ? 3.547 3.059 71.562 1 14.79 422 GLU B C 1
ATOM 6903 O O . GLU B 1 422 ? 3.994 2.051 71 1 14.79 422 GLU B O 1
ATOM 6908 N N . GLU B 1 423 ? 2.162 2.51 71.812 1 14.88 423 GLU B N 1
ATOM 6909 C CA . GLU B 1 423 ? 1.58 1.187 72 1 14.88 423 GLU B CA 1
ATOM 6910 C C . GLU B 1 423 ? 1.041 0.618 70.75 1 14.88 423 GLU B C 1
ATOM 6912 O O . GLU B 1 423 ? 0.881 1.349 69.75 1 14.88 423 GLU B O 1
ATOM 6917 N N . GLU B 1 424 ? -0.207 -0.265 70.875 1 14.45 424 GLU B N 1
ATOM 6918 C CA . GLU B 1 424 ? -0.686 -1.644 70.812 1 14.45 424 GLU B CA 1
ATOM 6919 C C . GLU B 1 424 ? -1.529 -1.905 69.562 1 14.45 424 GLU B C 1
ATOM 6921 O O . GLU B 1 424 ? -1.449 -2.982 69 1 14.45 424 GLU B O 1
ATOM 6926 N N . ILE B 1 425 ? -2.633 -1.24 69.312 1 14.92 425 ILE B N 1
ATOM 6927 C CA . ILE B 1 425 ? -3.904 -1.954 69.375 1 14.92 425 ILE B CA 1
ATOM 6928 C C . ILE B 1 425 ? -4.004 -2.924 68.188 1 14.92 425 ILE B C 1
ATOM 6930 O O . ILE B 1 425 ? -3.592 -2.6 67.062 1 14.92 425 ILE B O 1
ATOM 6934 N N . GLN B 1 426 ? -5.039 -3.949 68.312 1 14.3 426 GLN B N 1
ATOM 6935 C CA . GLN B 1 426 ? -5.582 -5.305 68.312 1 14.3 426 GLN B CA 1
ATOM 6936 C C . GLN B 1 426 ? -6.121 -5.672 66.938 1 14.3 426 GLN B C 1
ATOM 6938 O O . GLN B 1 426 ? -5.738 -6.695 66.375 1 14.3 426 GLN B O 1
ATOM 6943 N N . ARG B 1 427 ? -7.523 -6.164 67 1 14.92 427 ARG B N 1
ATOM 6944 C CA . ARG B 1 427 ? -8.258 -7.426 66.938 1 14.92 427 ARG B CA 1
ATOM 6945 C C . ARG B 1 427 ? -8.703 -7.711 65.5 1 14.92 427 ARG B C 1
ATOM 6947 O O . ARG B 1 427 ? -8.727 -6.805 64.625 1 14.92 427 ARG B O 1
ATOM 6954 N N . ALA B 1 428 ? -9.695 -8.867 65.375 1 15.05 428 ALA B N 1
ATOM 6955 C CA . ALA B 1 428 ? -10.172 -10.156 64.875 1 15.05 428 ALA B CA 1
ATOM 6956 C C . ALA B 1 428 ? -11.289 -9.969 63.844 1 15.05 428 ALA B C 1
ATOM 6958 O O . ALA B 1 428 ? -11.766 -10.945 63.25 1 15.05 428 ALA B O 1
ATOM 6959 N N . LEU B 1 429 ? -11.93 -8.875 63.656 1 15.15 429 LEU B N 1
ATOM 6960 C CA . LEU B 1 429 ? -13.359 -9.133 63.5 1 15.15 429 LEU B CA 1
ATOM 6961 C C . LEU B 1 429 ? -13.625 -10.164 62.438 1 15.15 429 LEU B C 1
ATOM 6963 O O . LEU B 1 429 ? -12.875 -10.258 61.438 1 15.15 429 LEU B O 1
ATOM 6967 N N . SER B 1 430 ? -14.953 -10.812 62.469 1 16.23 430 SER B N 1
ATOM 6968 C CA . SER B 1 430 ? -15.938 -11.883 62.406 1 16.23 430 SER B CA 1
ATOM 6969 C C . SER B 1 430 ? -16.312 -12.234 60.969 1 16.23 430 SER B C 1
ATOM 6971 O O . SER B 1 430 ? -16.047 -11.453 60.062 1 16.23 430 SER B O 1
ATOM 6973 N N . VAL B 1 431 ? -17.641 -12.938 60.844 1 16.64 431 VAL B N 1
ATOM 6974 C CA . VAL B 1 431 ? -18.359 -14.188 60.594 1 16.64 431 VAL B CA 1
ATOM 6975 C C . VAL B 1 431 ? -19 -14.141 59.188 1 16.64 431 VAL B C 1
ATOM 6977 O O . VAL B 1 431 ? -18.844 -15.07 58.406 1 16.64 431 VAL B O 1
ATOM 6980 N N . GLU B 1 432 ? -20.234 -13.516 59 1 16.34 432 GLU B N 1
ATOM 6981 C CA . GLU B 1 432 ? -21.516 -14.203 58.844 1 16.34 432 GLU B CA 1
ATOM 6982 C C . GLU B 1 432 ? -21.75 -14.648 57.406 1 16.34 432 GLU B C 1
ATOM 6984 O O . GLU B 1 432 ? -21.156 -14.094 56.469 1 16.34 432 GLU B O 1
ATOM 6989 N N . TYR B 1 433 ? -23.203 -15.227 57.125 1 16.8 433 TYR B N 1
ATOM 6990 C CA . TYR B 1 433 ? -24.094 -16.312 56.781 1 16.8 433 TYR B CA 1
ATOM 6991 C C . TYR B 1 433 ? -24.578 -16.188 55.344 1 16.8 433 TYR B C 1
ATOM 6993 O O . TYR B 1 433 ? -24.5 -17.156 54.562 1 16.8 433 TYR B O 1
ATOM 7001 N N . GLU B 1 434 ? -25.562 -15.305 54.906 1 17.59 434 GLU B N 1
ATOM 7002 C CA . GLU B 1 434 ? -26.922 -15.734 54.594 1 17.59 434 GLU B CA 1
ATOM 7003 C C . GLU B 1 434 ? -27.031 -16.266 53.156 1 17.59 434 GLU B C 1
ATOM 7005 O O . GLU B 1 434 ? -26.5 -15.664 52.219 1 17.59 434 GLU B O 1
ATOM 7010 N N . LEU B 1 435 ? -27.797 -17.531 52.938 1 18.8 435 LEU B N 1
ATOM 7011 C CA . LEU B 1 435 ? -28.312 -18.594 52.094 1 18.8 435 LEU B CA 1
ATOM 7012 C C . LEU B 1 435 ? -29.359 -18.047 51.125 1 18.8 435 LEU B C 1
ATOM 7014 O O . LEU B 1 435 ? -29.859 -18.781 50.25 1 18.8 435 LEU B O 1
ATOM 7018 N N . THR B 1 436 ? -29.938 -16.906 51.156 1 18.88 436 THR B N 1
ATOM 7019 C CA . THR B 1 436 ? -31.375 -17.078 50.969 1 18.88 436 THR B CA 1
ATOM 7020 C C . THR B 1 436 ? -31.641 -17.781 49.625 1 18.88 436 THR B C 1
ATOM 7022 O O . THR B 1 436 ? -30.797 -17.781 48.75 1 18.88 436 THR B O 1
ATOM 7025 N N . GLU B 1 437 ? -33.031 -17.703 49.219 1 20.72 437 GLU B N 1
ATOM 7026 C CA . GLU B 1 437 ? -34.312 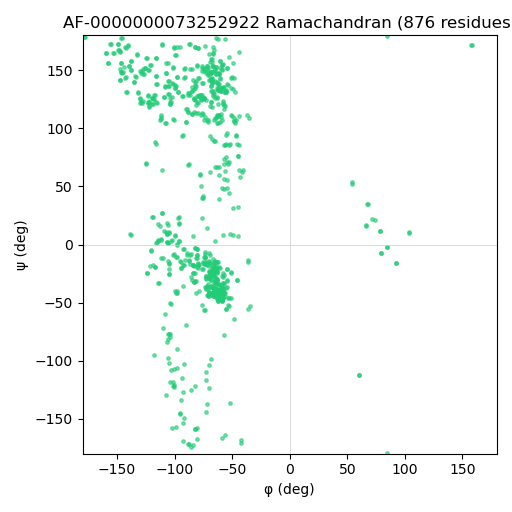-18.328 48.875 1 20.72 437 GLU B CA 1
ATOM 7027 C C . GLU B 1 437 ? -34.406 -18.578 47.375 1 20.72 437 GLU B C 1
ATOM 7029 O O . GLU B 1 437 ? -33.938 -17.781 46.562 1 20.72 437 GLU B O 1
ATOM 7034 N N . VAL B 1 438 ? -35.219 -19.703 47 1 22.64 438 VAL B N 1
ATOM 7035 C CA . VAL B 1 438 ? -35.406 -20.734 45.969 1 22.64 438 VAL B CA 1
ATOM 7036 C C . VAL B 1 438 ? -36.062 -20.125 44.75 1 22.64 438 VAL B C 1
ATOM 7038 O O . VAL B 1 438 ? -35.688 -20.422 43.625 1 22.64 438 VAL B O 1
ATOM 7041 N N . SER B 1 439 ? -37.188 -19.453 45.094 1 21.83 439 SER B N 1
ATOM 7042 C CA . SER B 1 439 ? -38.562 -19.781 44.75 1 21.83 439 SER B CA 1
ATOM 7043 C C . SER B 1 439 ? -38.844 -19.484 43.281 1 21.83 439 SER B C 1
ATOM 7045 O O . SER B 1 439 ? -38.156 -18.656 42.656 1 21.83 439 SER B O 1
ATOM 7047 N N . ASP B 1 440 ? -40.188 -19.016 43.219 1 22.7 440 ASP B N 1
ATOM 7048 C CA . ASP B 1 440 ? -41.406 -18.953 42.406 1 22.7 440 ASP B CA 1
ATOM 7049 C C . ASP B 1 440 ? -41.188 -18.047 41.188 1 22.7 440 ASP B C 1
ATOM 7051 O O . ASP B 1 440 ? -40.625 -16.953 41.312 1 22.7 440 ASP B O 1
#

InterPro domains:
  IPR003615 HNH nuclease [PF13391] (230-315)

Sequence (880 aa):
MTTSVTPPMRVHGWNVHLVAGDDDFHFAGLYQVPGSNLITFRDVIDEMRLCFDIPGEEDPWETMAFMLVDSPDDMKRKLPSLVADEDLALPVPGLKGSSPKVQRVVTYHVILHKPCEISYDKPLQDHIKDKCARHINRPTRRMDNRYIPLDKPSLDPRYAKMPFRRTTTTRRASQSPKRRRSDSFSSTTDGEQEDIKNLHVPLTMDLSPEEARQTTETFRHDCLIHADRCAISGKGQSWCIIPSIGPGLHACHIVPQQHFYHYPRHDQSNATEAELEIDDERLNQAWKDTWSGKNGMLLMNDIRQLFEARLVSIHPDTYKIRAFVPYDVITDFHSKKANVARKVDKLALRHHYEMSCIENMAAQMPAVSHDSASQSTVRFLEIRSPLGRTISLPINTNMGRQGGDPAKRVKLEETVETSSQEEEIQRALSVEYELTEVSDMTTSVTPPMRVHGWNVHLVAGDDDFHFAGLYQVPGSNLITFRDVIDEMRLCFDIPGEEDPWETMAFMLVDSPDDMKRKLPSLVADEDLALPVPGLKGSSPKVQRVVTYHVILHKPCEISYDKPLQDHIKDKCARHINRPTRRMDNRYIPLDKPSLDPRYAKMPFRRTTTTRRASQSPKRRRSDSFSSTTDGEQEDIKNLHVPLTMDLSPEEARQTTETFRHDCLIHADRCAISGKGQSWCIIPSIGPGLHACHIVPQQHFYHYPRHDQSNATEAELEIDDERLNQAWKDTWSGKNGMLLMNDIRQLFEARLVSIHPDTYKIRAFVPYDVITDFHSKKANVARKVDKLALRHHYEMSCIENMAAQMPAVSHDSASQSTVRFLEIRSPLGRTISLPINTNMGRQGGDPAKRVKLEETVETSSQEEEIQRALSVEYELTEVSD

Organism: Gibberella zeae (strain ATCC MYA-4620 / CBS 123657 / FGSC 9075 / NRRL 31084 / PH-1) (NCBI:txid229533)

Solvent-accessible surface area (backbone atoms only — not comparable to full-atom values): 52641 Å² total; per-residue (Å²): 127,75,60,76,84,49,44,68,59,46,50,58,32,27,18,29,40,33,21,31,38,96,77,52,45,76,54,37,36,40,33,48,60,58,86,48,66,80,52,22,45,49,52,48,51,56,50,46,60,62,29,38,40,60,68,70,94,60,78,60,80,82,35,45,27,36,32,55,74,46,58,53,79,91,41,62,86,74,50,73,41,47,38,47,72,81,50,24,70,41,51,48,73,20,51,75,44,96,42,61,59,41,63,39,48,35,32,29,37,43,29,34,46,50,93,69,90,67,64,58,78,55,60,67,67,59,35,39,73,70,66,33,30,44,70,37,53,71,69,40,74,41,84,51,88,75,60,71,68,86,85,50,74,66,68,51,72,90,55,32,39,50,86,56,38,82,67,81,63,78,72,71,87,72,80,83,76,79,85,68,85,75,78,82,83,73,72,70,57,66,73,68,46,62,78,46,32,80,42,68,38,42,69,86,60,86,75,51,72,66,55,48,50,48,48,56,50,48,25,46,50,48,30,53,77,62,44,50,33,12,22,70,83,66,35,27,42,24,36,40,81,75,57,62,51,20,66,46,47,36,75,37,54,58,49,43,65,67,48,19,84,59,52,73,50,83,90,44,75,78,61,62,86,84,67,64,68,80,42,71,67,54,37,51,50,23,44,53,49,38,53,31,38,36,26,35,44,35,27,36,52,52,57,41,54,37,40,74,68,38,40,36,41,40,40,52,84,78,34,27,23,44,34,54,41,62,36,61,75,46,47,80,41,42,67,38,71,44,61,66,51,86,69,39,38,50,56,36,33,37,49,46,32,51,48,23,46,39,59,46,29,28,21,74,50,59,83,74,77,76,73,69,82,70,82,79,76,80,74,78,76,83,75,79,69,83,73,85,86,76,80,73,80,88,86,85,70,87,77,73,82,78,78,85,87,84,86,75,84,70,87,86,80,90,82,90,85,89,84,86,87,91,87,93,83,86,87,90,76,89,70,88,72,93,79,79,90,81,81,133,124,77,60,79,85,49,46,69,60,45,51,58,30,26,18,28,37,33,21,31,38,97,78,52,45,75,52,38,37,41,35,48,58,57,85,48,66,80,52,23,44,50,51,48,52,56,49,45,61,62,28,37,41,60,67,69,93,61,78,60,80,83,35,45,26,36,34,55,74,45,55,52,80,93,41,60,86,75,51,72,42,49,36,45,73,80,49,23,70,41,50,46,74,21,51,75,43,96,43,62,59,39,62,39,49,36,31,29,35,43,28,34,45,51,92,69,91,69,65,58,78,55,57,69,66,61,36,40,72,70,66,32,30,44,71,37,52,72,69,40,73,39,82,50,88,75,59,71,68,86,86,50,72,66,67,51,74,91,53,33,40,49,88,58,39,82,68,81,64,79,75,72,88,73,81,84,76,80,86,69,85,76,75,81,82,74,72,70,59,67,75,70,45,63,80,46,31,80,43,68,38,43,69,85,59,86,74,52,72,66,54,48,52,49,47,55,50,48,26,45,51,49,29,53,75,62,45,50,35,12,21,71,82,64,36,27,42,24,35,42,80,75,57,62,51,21,67,46,48,36,75,38,54,59,49,45,66,67,48,17,83,57,51,73,49,84,88,44,74,80,60,64,85,86,69,64,67,80,42,70,68,55,36,50,49,22,45,51,49,39,52,30,36,37,26,35,44,36,28,36,52,52,55,40,53,38,40,73,68,37,40,36,41,41,41,52,84,77,34,27,22,44,34,52,41,61,36,61,74,47,47,79,40,41,66,38,71,43,60,66,50,85,69,39,38,49,58,37,33,39,49,46,33,52,47,22,47,37,58,47,29,29,20,74,49,58,84,75,77,76,73,69,82,71,80,78,76,82,75,80,76,84,78,80,67,81,72,81,85,76,79,72,78,81,71,72,85,71,70,81,78,78,89,85,91,92,90,80,86,88,83,92,93,85,93,88,92,86,91,86,94,90,90,81,92,87,90,76,88,92,84,93,83,91,75,84,87,88,82,130

pLDDT: mean 76.14, std 29.96, range [14.3, 98.88]